Protein 1XHJ (pdb70)

InterPro domains:
  IPR001075 NIF system FeS cluster assembly, NifU, C-terminal [PF01106] (12-77)
  IPR034904 Fe-S cluster assembly domain superfamily [G3DSA:3.30.300.130] (1-80)
  IPR034904 Fe-S cluster assembly domain superfamily [SSF117916] (3-79)

Sequence (88 aa):
MPTENPTMFDQVAEVIERLRPFLLRDGGDCTLVDVEDGIVKLQLHGACGTCPSSTITLKAGIERALHEEVPGVIEVEQVFLEHHHHHHMPTENPTMFDQVAEVIERLRPFLLRDGGDCTLVDVEDGIVKLQLHGACGTCPSSTITLKAGIERALHEEVPGVIEVEQVFLEHHHHHHMPTENPTMFDQVAEVIERLRPFLLRDGGDCTLVDVEDGIVKLQLHGACGTCPSSTITLKAGIERALHEEVPGVIEVEQVFLEHHHHHHMPTENPTMFDQVAEVIERLRPFLLRDGGDCTLVDVEDGIVKLQLHGACGTCPSSTITLKAGIERALHEEVPGVIEVEQVFLEHHHHHHMPTENPTMFDQVAEVIERLRPFLLRDGGDCTLVDVEDGIVKLQLHGACGTCPSSTITLKAGIERALHEEVPGVIEVEQVFLEHHHHHHMPTENPTMFDQVAEVIERLRPFLLRDGGDCTLVDVEDGIVKLQLHGACGTCPSSTITLKAGIERALHEEVPGVIEVEQVFLEHHHHHHMPTENPTMFDQVAEVIERLRPFLLRDGGDCTLVDVEDGIVKLQLHGACGTCPSSTITLKAGIERALHEEVPGVIEVEQVFLEHHHHHHMPTENPTMFDQVAEVIERLRPFLLRDGGDCTLVDVEDGIVKLQLHGACGTCPSSTITLKAGIERALHEEVPGVIEVEQVFLEHHHHHHMPTENPTMFDQVAEVIERLRPFLLRDGGDCTLVDVEDGIVKLQLHGACGTCPSSTITLKAGIERALHEEVPGVIEVEQVFLEHHHHHHMPTENPTMFDQVAEVIERLRPFLLRDGGDCTLVDVEDGIVKLQLHGACGTCPSSTITLKAGIERALHEEVPGVIEVEQVFLEHHHHHH

Radius of gyration: 14.0 Å; Cα contacts (8 Å, |Δi|>4): 118; chains: 1; bounding box: 22×49×28 Å

Nearest PDB structures (foldseek):
  1xhj-assembly1_A  TM=8.097E-01  e=2.152E-14  Staphylococcus epidermidis ATCC 12228
  2jnv-assembly1_A  TM=6.566E-01  e=1.290E-04  Oryza sativa
  2z51-assembly1_A-2  TM=7.200E-01  e=9.003E-04  unclassified
  4pui-assembly2_B  TM=4.425E-01  e=4.578E-01  Arabidopsis thaliana
  6nf8-assembly1_C  TM=4.474E-01  e=3.908E+00  Bos taurus

CATH classification: 3.30.300.130

Foldseek 3Di:
DDDPPCDPCNVCCVVLVVCQVVCCVPARHKDWPDDDQQATAMEGEGPPQDDDPVVVVVVVVVVCCCCVPPNSHDDYHYDYDDRDCDDD

Organism: Staphylococcus epidermidis (strain ATCC 12228 / FDA PCI 1200) (NCBI:txid176280)

Secondary structure (DSSP, 8-state):
-----S-HHHHHHHHHHHHHHHHHHHS-EEEEEE--SSEEEEEEESS--SS-HHHHHHHHHHHHHHHHHSTT--EEEEEE-----S--

Structure (mmCIF, N/CA/C/O backbone):
data_1XHJ
#
_entry.id   1XHJ
#
loop_
_atom_site.group_PDB
_atom_site.id
_atom_site.type_symbol
_atom_site.label_atom_id
_atom_site.label_alt_id
_atom_site.label_comp_id
_atom_site.label_asym_id
_atom_site.label_entity_id
_atom_site.label_seq_id
_atom_site.pdbx_PDB_ins_code
_atom_site.Cartn_x
_atom_site.Cartn_y
_atom_site.Cartn_z
_atom_site.occupancy
_atom_site.B_iso_or_equiv
_atom_site.auth_seq_id
_atom_site.auth_comp_id
_atom_site.auth_asym_id
_atom_site.auth_atom_id
_atom_site.pdbx_PDB_model_num
ATOM 1 N N . MET A 1 1 ? 4.227 -24.860 -10.388 1.00 0.00 1 MET A N 1
ATOM 2 C CA . MET A 1 1 ? 3.198 -25.131 -9.345 1.00 0.00 1 MET A CA 1
ATOM 3 C C . MET A 1 1 ? 3.896 -25.561 -8.056 1.00 0.00 1 MET A C 1
ATOM 4 O O . MET A 1 1 ? 3.991 -26.753 -7.755 1.00 0.00 1 MET A O 1
ATOM 20 N N . PRO A 1 2 ? 4.388 -24.616 -7.296 1.00 0.00 2 PRO A N 1
ATOM 21 C CA . PRO A 1 2 ? 5.096 -24.896 -6.018 1.00 0.00 2 PRO A CA 1
ATOM 22 C C . PRO A 1 2 ? 4.124 -25.286 -4.904 1.00 0.00 2 PRO A C 1
ATOM 23 O O . PRO A 1 2 ? 3.939 -26.471 -4.620 1.00 0.00 2 PRO A O 1
ATOM 34 N N . THR A 1 3 ? 3.502 -24.282 -4.285 1.00 0.00 3 THR A N 1
ATOM 35 C CA . THR A 1 3 ? 2.545 -24.514 -3.201 1.00 0.00 3 THR A CA 1
ATOM 36 C C . THR A 1 3 ? 1.871 -23.207 -2.808 1.00 0.00 3 THR A C 1
ATOM 37 O O . THR A 1 3 ? 2.407 -22.123 -3.048 1.00 0.00 3 THR A O 1
ATOM 48 N N . GLU A 1 4 ? 0.706 -23.318 -2.178 1.00 0.00 4 GLU A N 1
ATOM 49 C CA . GLU A 1 4 ? -0.023 -22.140 -1.725 1.00 0.00 4 GLU A CA 1
ATOM 50 C C . GLU A 1 4 ? 0.559 -21.664 -0.402 1.00 0.00 4 GLU A C 1
ATOM 51 O O . GLU A 1 4 ? -0.167 -21.201 0.480 1.00 0.00 4 GLU A O 1
ATOM 63 N N . ASN A 1 5 ? 1.886 -21.764 -0.286 1.00 0.00 5 ASN A N 1
ATOM 64 C CA . ASN A 1 5 ? 2.582 -21.318 0.913 1.00 0.00 5 ASN A CA 1
ATOM 65 C C . ASN A 1 5 ? 2.185 -19.875 1.188 1.00 0.00 5 ASN A C 1
ATOM 66 O O . ASN A 1 5 ? 1.470 -19.281 0.383 1.00 0.00 5 ASN A O 1
ATOM 77 N N . PRO A 1 6 ? 2.620 -19.287 2.275 1.00 0.00 6 PRO A N 1
ATOM 78 C CA . PRO A 1 6 ? 2.275 -17.877 2.595 1.00 0.00 6 PRO A CA 1
ATOM 79 C C . PRO A 1 6 ? 2.308 -17.018 1.330 1.00 0.00 6 PRO A C 1
ATOM 80 O O . PRO A 1 6 ? 3.354 -16.496 0.940 1.00 0.00 6 PRO A O 1
ATOM 91 N N . THR A 1 7 ? 1.150 -16.920 0.674 1.00 0.00 7 THR A N 1
ATOM 92 C CA . THR A 1 7 ? 1.034 -16.176 -0.576 1.00 0.00 7 THR A CA 1
ATOM 93 C C . THR A 1 7 ? 1.248 -14.682 -0.344 1.00 0.00 7 THR A C 1
ATOM 94 O O . THR A 1 7 ? 1.567 -14.255 0.767 1.00 0.00 7 THR A O 1
ATOM 105 N N . MET A 1 8 ? 1.068 -13.893 -1.402 1.00 0.00 8 MET A N 1
ATOM 106 C CA . MET A 1 8 ? 1.239 -12.446 -1.309 1.00 0.00 8 MET A CA 1
ATOM 107 C C . MET A 1 8 ? 0.452 -11.887 -0.129 1.00 0.00 8 MET A C 1
ATOM 108 O O . MET A 1 8 ? 1.005 -11.193 0.723 1.00 0.00 8 MET A O 1
ATOM 122 N N . PHE A 1 9 ? -0.844 -12.199 -0.093 1.00 0.00 9 PHE A N 1
ATOM 123 C CA . PHE A 1 9 ? -1.719 -11.730 0.980 1.00 0.00 9 PHE A CA 1
ATOM 124 C C . PHE A 1 9 ? -1.007 -11.787 2.330 1.00 0.00 9 PHE A C 1
ATOM 125 O O . PHE A 1 9 ? -0.969 -10.800 3.062 1.00 0.00 9 PHE A O 1
ATOM 142 N N . ASP A 1 10 ? -0.442 -12.948 2.648 1.00 0.00 10 ASP A N 1
ATOM 143 C CA . ASP A 1 10 ? 0.271 -13.124 3.909 1.00 0.00 10 ASP A CA 1
ATOM 144 C C . ASP A 1 10 ? 1.390 -12.092 4.046 1.00 0.00 10 ASP A C 1
ATOM 145 O O . ASP A 1 10 ? 1.492 -11.407 5.062 1.00 0.00 10 ASP A O 1
ATOM 154 N N . GLN A 1 11 ? 2.226 -11.995 3.015 1.00 0.00 11 GLN A N 1
ATOM 155 C CA . GLN A 1 11 ? 3.344 -11.051 3.018 1.00 0.00 11 GLN A CA 1
ATOM 156 C C . GLN A 1 11 ? 2.863 -9.612 3.129 1.00 0.00 11 GLN A C 1
ATOM 157 O O . GLN A 1 11 ? 3.227 -8.910 4.071 1.00 0.00 11 GLN A O 1
ATOM 171 N N . VAL A 1 12 ? 2.061 -9.166 2.166 1.00 0.00 12 VAL A N 1
ATOM 172 C CA . VAL A 1 12 ? 1.570 -7.796 2.193 1.00 0.00 12 VAL A CA 1
ATOM 173 C C . VAL A 1 12 ? 0.887 -7.523 3.520 1.00 0.00 12 VAL A C 1
ATOM 174 O O . VAL A 1 12 ? 1.245 -6.583 4.226 1.00 0.00 12 VAL A O 1
ATOM 187 N N . ALA A 1 13 ? -0.080 -8.359 3.868 1.00 0.00 13 ALA A N 1
ATOM 188 C CA . ALA A 1 13 ? -0.778 -8.193 5.126 1.00 0.00 13 ALA A CA 1
ATOM 189 C C . ALA A 1 13 ? 0.231 -8.100 6.267 1.00 0.00 13 ALA A C 1
ATOM 190 O O . ALA A 1 13 ? 0.108 -7.261 7.160 1.00 0.00 13 ALA A O 1
ATOM 197 N N . GLU A 1 14 ? 1.231 -8.983 6.219 1.00 0.00 14 GLU A N 1
ATOM 198 C CA . GLU A 1 14 ? 2.273 -9.023 7.241 1.00 0.00 14 GLU A CA 1
ATOM 199 C C . GLU A 1 14 ? 3.058 -7.714 7.290 1.00 0.00 14 GLU A C 1
ATOM 200 O O . GLU A 1 14 ? 3.075 -7.033 8.315 1.00 0.00 14 GLU A O 1
ATOM 212 N N . VAL A 1 15 ? 3.725 -7.375 6.188 1.00 0.00 15 VAL A N 1
ATOM 213 C CA . VAL A 1 15 ? 4.525 -6.148 6.145 1.00 0.00 15 VAL A CA 1
ATOM 214 C C . VAL A 1 15 ? 3.659 -4.910 6.387 1.00 0.00 15 VAL A C 1
ATOM 215 O O . VAL A 1 15 ? 4.075 -3.983 7.080 1.00 0.00 15 VAL A O 1
ATOM 228 N N . ILE A 1 16 ? 2.459 -4.899 5.811 1.00 0.00 16 ILE A N 1
ATOM 229 C CA . ILE A 1 16 ? 1.552 -3.763 5.975 1.00 0.00 16 ILE A CA 1
ATOM 230 C C . ILE A 1 16 ? 1.316 -3.465 7.455 1.00 0.00 16 ILE A C 1
ATOM 231 O O . ILE A 1 16 ? 1.685 -2.397 7.942 1.00 0.00 16 ILE A O 1
ATOM 247 N N . GLU A 1 17 ? 0.694 -4.409 8.163 1.00 0.00 17 GLU A N 1
ATOM 248 C CA . GLU A 1 17 ? 0.410 -4.225 9.586 1.00 0.00 17 GLU A CA 1
ATOM 249 C C . GLU A 1 17 ? 1.675 -3.838 10.353 1.00 0.00 17 GLU A C 1
ATOM 250 O O . GLU A 1 17 ? 1.610 -3.124 11.353 1.00 0.00 17 GLU A O 1
ATOM 262 N N . ARG A 1 18 ? 2.821 -4.314 9.876 1.00 0.00 18 ARG A N 1
ATOM 263 C CA . ARG A 1 18 ? 4.095 -4.010 10.520 1.00 0.00 18 ARG A CA 1
ATOM 264 C C . ARG A 1 18 ? 4.438 -2.530 10.361 1.00 0.00 18 ARG A C 1
ATOM 265 O O . ARG A 1 18 ? 4.751 -1.848 11.336 1.00 0.00 18 ARG A O 1
ATOM 286 N N . LEU A 1 19 ? 4.385 -2.049 9.122 1.00 0.00 19 LEU A N 1
ATOM 287 C CA . LEU A 1 19 ? 4.700 -0.652 8.829 1.00 0.00 19 LEU A CA 1
ATOM 288 C C . LEU A 1 19 ? 3.555 0.280 9.234 1.00 0.00 19 LEU A C 1
ATOM 289 O O . LEU A 1 19 ? 3.771 1.473 9.439 1.00 0.00 19 LEU A O 1
ATOM 305 N N . ARG A 1 20 ? 2.341 -0.267 9.330 1.00 0.00 20 ARG A N 1
ATOM 306 C CA . ARG A 1 20 ? 1.163 0.530 9.697 1.00 0.00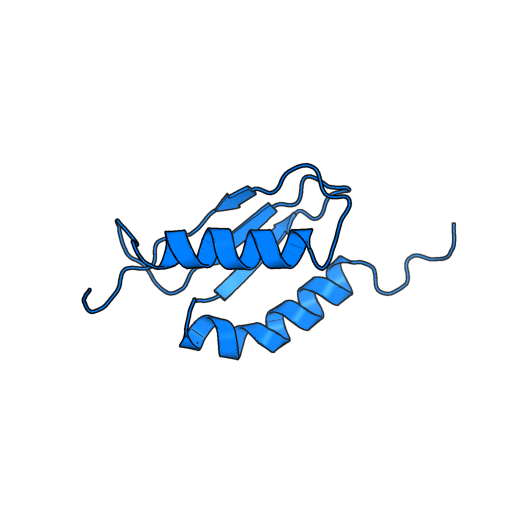 20 ARG A CA 1
ATOM 307 C C . ARG A 1 20 ? 1.504 1.598 10.743 1.00 0.00 20 ARG A C 1
ATOM 308 O O . ARG A 1 20 ? 1.339 2.791 10.487 1.00 0.00 20 ARG A O 1
ATOM 329 N N . PRO A 1 21 ? 1.971 1.198 11.906 1.00 0.00 21 PRO A N 1
ATOM 330 C CA . PRO A 1 21 ? 2.338 2.146 13.000 1.00 0.00 21 PRO A CA 1
ATOM 331 C C . PRO A 1 21 ? 3.169 3.327 12.494 1.00 0.00 21 PRO A C 1
ATOM 332 O O . PRO A 1 21 ? 2.984 4.462 12.935 1.00 0.00 21 PRO A O 1
ATOM 343 N N . PHE A 1 22 ? 4.084 3.049 11.567 1.00 0.00 22 PHE A N 1
ATOM 344 C CA . PHE A 1 22 ? 4.941 4.091 11.007 1.00 0.00 22 PHE A CA 1
ATOM 345 C C . PHE A 1 22 ? 4.157 4.953 10.026 1.00 0.00 22 PHE A C 1
ATOM 346 O O . PHE A 1 22 ? 4.267 6.181 10.036 1.00 0.00 22 PHE A O 1
ATOM 363 N N . LEU A 1 23 ? 3.365 4.299 9.182 1.00 0.00 23 LEU A N 1
ATOM 364 C CA . LEU A 1 23 ? 2.559 5.009 8.198 1.00 0.00 23 LEU A CA 1
ATOM 365 C C . LEU A 1 23 ? 1.603 5.974 8.894 1.00 0.00 23 LEU A C 1
ATOM 366 O O . LEU A 1 23 ? 1.508 7.141 8.525 1.00 0.00 23 LEU A O 1
ATOM 382 N N . LEU A 1 24 ? 0.897 5.472 9.904 1.00 0.00 24 LEU A N 1
ATOM 383 C CA . LEU A 1 24 ? -0.057 6.288 10.651 1.00 0.00 24 LEU A CA 1
ATOM 384 C C . LEU A 1 24 ? 0.602 7.566 11.162 1.00 0.00 24 LEU A C 1
ATOM 385 O O . LEU A 1 24 ? 0.022 8.649 11.086 1.00 0.00 24 LEU A O 1
ATOM 401 N N . ARG A 1 25 ? 1.812 7.425 11.690 1.00 0.00 25 ARG A N 1
ATOM 402 C CA . ARG A 1 25 ? 2.546 8.565 12.226 1.00 0.00 25 ARG A CA 1
ATOM 403 C C . ARG A 1 25 ? 2.758 9.657 11.175 1.00 0.00 25 ARG A C 1
ATOM 404 O O . ARG A 1 25 ? 2.538 10.837 11.452 1.00 0.00 25 ARG A O 1
ATOM 425 N N . ASP A 1 26 ? 3.217 9.270 9.984 1.00 0.00 26 ASP A N 1
ATOM 426 C CA . ASP A 1 26 ? 3.487 10.252 8.930 1.00 0.00 26 ASP A CA 1
ATOM 427 C C . ASP A 1 26 ? 2.384 10.307 7.869 1.00 0.00 26 ASP A C 1
ATOM 428 O O . ASP A 1 26 ? 1.818 11.371 7.615 1.00 0.00 26 ASP A O 1
ATOM 437 N N . GLY A 1 27 ? 2.104 9.172 7.230 1.00 0.00 27 GLY A N 1
ATOM 438 C CA . GLY A 1 27 ? 1.092 9.129 6.173 1.00 0.00 27 GLY A CA 1
ATOM 439 C C . GLY A 1 27 ? -0.299 8.798 6.710 1.00 0.00 27 GLY A C 1
ATOM 440 O O . GLY A 1 27 ? -1.152 9.676 6.826 1.00 0.00 27 GLY A O 1
ATOM 444 N N . GLY A 1 28 ? -0.524 7.525 7.023 1.00 0.00 28 GLY A N 1
ATOM 445 C CA . GLY A 1 28 ? -1.821 7.087 7.533 1.00 0.00 28 GLY A CA 1
ATOM 446 C C . GLY A 1 28 ? -1.859 5.570 7.684 1.00 0.00 28 GLY A C 1
ATOM 447 O O . GLY A 1 28 ? -0.903 4.963 8.161 1.00 0.00 28 GLY A O 1
ATOM 451 N N . ASP A 1 29 ? -2.966 4.958 7.272 1.00 0.00 29 ASP A N 1
ATOM 452 C CA . ASP A 1 29 ? -3.104 3.508 7.368 1.00 0.00 29 ASP A CA 1
ATOM 453 C C . ASP A 1 29 ? -3.580 2.929 6.042 1.00 0.00 29 ASP A C 1
ATOM 454 O O . ASP A 1 29 ? -4.544 3.416 5.451 1.00 0.00 29 ASP A O 1
ATOM 463 N N . CYS A 1 30 ? -2.894 1.887 5.584 1.00 0.00 30 CYS A N 1
ATOM 464 C CA . CYS A 1 30 ? -3.245 1.237 4.327 1.00 0.00 30 CYS A CA 1
ATOM 465 C C . CYS A 1 30 ? -4.144 0.034 4.583 1.00 0.00 30 CYS A C 1
ATOM 466 O O . CYS A 1 30 ? -4.136 -0.539 5.674 1.00 0.00 30 CYS A O 1
ATOM 474 N N . THR A 1 31 ? -4.918 -0.343 3.570 1.00 0.00 31 THR A N 1
ATOM 475 C CA . THR A 1 31 ? -5.823 -1.480 3.690 1.00 0.00 31 THR A CA 1
ATOM 476 C C . THR A 1 31 ? -6.011 -2.155 2.334 1.00 0.00 31 THR A C 1
ATOM 477 O O . THR A 1 31 ? -6.577 -1.568 1.411 1.00 0.00 31 THR A O 1
ATOM 488 N N . LEU A 1 32 ? -5.535 -3.392 2.226 1.00 0.00 32 LEU A N 1
ATOM 489 C CA . LEU A 1 32 ? -5.656 -4.144 0.981 1.00 0.00 32 LEU A CA 1
ATOM 490 C C . LEU A 1 32 ? -7.113 -4.519 0.730 1.00 0.00 32 LEU A C 1
ATOM 491 O O . LEU A 1 32 ? -7.771 -5.102 1.594 1.00 0.00 32 LEU A O 1
ATOM 507 N N . VAL A 1 33 ? -7.612 -4.174 -0.454 1.00 0.00 33 VAL A N 1
ATOM 508 C CA . VAL A 1 33 ? -8.996 -4.471 -0.810 1.00 0.00 33 VAL A CA 1
ATOM 509 C C . VAL A 1 33 ? -9.078 -5.714 -1.694 1.00 0.00 33 VAL A C 1
ATOM 510 O O . VAL A 1 33 ? -9.994 -6.525 -1.547 1.00 0.00 33 VAL A O 1
ATOM 523 N N . ASP A 1 34 ? -8.126 -5.860 -2.617 1.00 0.00 34 ASP A N 1
ATOM 524 C CA . ASP A 1 34 ? -8.124 -7.012 -3.515 1.00 0.00 34 ASP A CA 1
ATOM 525 C C . ASP A 1 34 ? -6.728 -7.265 -4.078 1.00 0.00 34 ASP A C 1
ATOM 526 O O . ASP A 1 34 ? -6.054 -6.339 -4.532 1.00 0.00 34 ASP A O 1
ATOM 535 N N . VAL A 1 35 ? -6.308 -8.530 -4.054 1.00 0.00 35 VAL A N 1
ATOM 536 C CA . VAL A 1 35 ? -4.997 -8.908 -4.574 1.00 0.00 35 VAL A CA 1
ATOM 537 C C . VAL A 1 35 ? -5.151 -9.586 -5.936 1.00 0.00 35 VAL A C 1
ATOM 538 O O . VAL A 1 35 ? -5.788 -10.634 -6.051 1.00 0.00 35 VAL A O 1
ATOM 551 N N . GLU A 1 36 ? -4.573 -8.974 -6.969 1.00 0.00 36 GLU A N 1
ATOM 552 C CA . GLU A 1 36 ? -4.661 -9.525 -8.321 1.00 0.00 36 GLU A CA 1
ATOM 553 C C . GLU A 1 36 ? -3.272 -9.822 -8.875 1.00 0.00 36 GLU A C 1
ATOM 554 O O . GLU A 1 36 ? -2.262 -9.604 -8.204 1.00 0.00 36 GLU A O 1
ATOM 566 N N . ASP A 1 37 ? -3.235 -10.313 -10.111 1.00 0.00 37 ASP A N 1
ATOM 567 C CA . ASP A 1 37 ? -1.971 -10.632 -10.767 1.00 0.00 37 ASP A CA 1
ATOM 568 C C . ASP A 1 37 ? -1.210 -9.352 -11.103 1.00 0.00 37 ASP A C 1
ATOM 569 O O . ASP A 1 37 ? -0.021 -9.390 -11.426 1.00 0.00 37 ASP A O 1
ATOM 578 N N . GLY A 1 38 ? -1.908 -8.221 -11.026 1.00 0.00 38 GLY A N 1
ATOM 579 C CA . GLY A 1 38 ? -1.302 -6.929 -11.323 1.00 0.00 38 GLY A CA 1
ATOM 580 C C . GLY A 1 38 ? -2.266 -5.790 -11.004 1.00 0.00 38 GLY A C 1
ATOM 581 O O . GLY A 1 38 ? -1.843 -4.706 -10.608 1.00 0.00 38 GLY A O 1
ATOM 585 N N . ILE A 1 39 ? -3.562 -6.048 -11.183 1.00 0.00 39 ILE A N 1
ATOM 586 C CA . ILE A 1 39 ? -4.588 -5.041 -10.916 1.00 0.00 39 ILE A CA 1
ATOM 587 C C . ILE A 1 39 ? -4.967 -5.039 -9.436 1.00 0.00 39 ILE A C 1
ATOM 588 O O . ILE A 1 39 ? -6.124 -5.268 -9.076 1.00 0.00 39 ILE A O 1
ATOM 604 N N . VAL A 1 40 ? -3.984 -4.777 -8.584 1.00 0.00 40 VAL A N 1
ATOM 605 C CA . VAL A 1 40 ? -4.217 -4.742 -7.142 1.00 0.00 40 VAL A CA 1
ATOM 606 C C . VAL A 1 40 ? -5.069 -3.525 -6.775 1.00 0.00 40 VAL A C 1
ATOM 607 O O . VAL A 1 40 ? -5.212 -2.595 -7.570 1.00 0.00 40 VAL A O 1
ATOM 620 N N . LYS A 1 41 ? -5.635 -3.545 -5.568 1.00 0.00 41 LYS A N 1
ATOM 621 C CA . LYS A 1 41 ? -6.478 -2.445 -5.103 1.00 0.00 41 LYS A CA 1
ATOM 622 C C . LYS A 1 41 ? -6.412 -2.331 -3.584 1.00 0.00 41 LYS A C 1
ATOM 623 O O . LYS A 1 41 ? -6.745 -3.275 -2.866 1.00 0.00 41 LYS A O 1
ATOM 642 N N . LEU A 1 42 ? -5.983 -1.165 -3.104 1.00 0.00 42 LEU A N 1
ATOM 643 C CA . LEU A 1 42 ? -5.878 -0.921 -1.668 1.00 0.00 42 LEU A CA 1
ATOM 644 C C . LEU A 1 42 ? -6.570 0.390 -1.304 1.00 0.00 42 LEU A C 1
ATOM 645 O O . LEU A 1 42 ? -7.126 1.068 -2.172 1.00 0.00 42 LEU A O 1
ATOM 661 N N . GLN A 1 43 ? -6.543 0.739 -0.019 1.00 0.00 43 GLN A N 1
ATOM 662 C CA . GLN A 1 43 ? -7.185 1.966 0.441 1.00 0.00 43 GLN A CA 1
ATOM 663 C C . GLN A 1 43 ? -6.383 2.618 1.566 1.00 0.00 43 GLN A C 1
ATOM 664 O O . GLN A 1 43 ? -6.211 2.040 2.641 1.00 0.00 43 GLN A O 1
ATOM 678 N N . LEU A 1 44 ? -5.909 3.834 1.304 1.00 0.00 44 LEU A N 1
ATOM 679 C CA . LEU A 1 44 ? -5.138 4.585 2.288 1.00 0.00 44 LEU A CA 1
ATOM 680 C C . LEU A 1 44 ? -6.066 5.476 3.113 1.00 0.00 44 LEU A C 1
ATOM 681 O O . LEU A 1 44 ? -7.077 5.962 2.607 1.00 0.00 44 LEU A O 1
ATOM 697 N N . HIS A 1 45 ? -5.714 5.696 4.378 1.00 0.00 45 HIS A N 1
ATOM 698 C CA . HIS A 1 45 ? -6.524 6.546 5.248 1.00 0.00 45 HIS A CA 1
ATOM 699 C C . HIS A 1 45 ? -5.735 6.954 6.492 1.00 0.00 45 HIS A C 1
ATOM 700 O O . HIS A 1 45 ? -5.295 6.105 7.268 1.00 0.00 45 HIS A O 1
ATOM 714 N N . GLY A 1 46 ? -5.558 8.262 6.668 1.00 0.00 46 GLY A N 1
ATOM 715 C CA . GLY A 1 46 ? -4.818 8.781 7.815 1.00 0.00 46 GLY A CA 1
ATOM 716 C C . GLY A 1 46 ? -5.766 9.380 8.845 1.00 0.00 46 GLY A C 1
ATOM 717 O O . GLY A 1 46 ? -5.450 9.437 10.034 1.00 0.00 46 GLY A O 1
ATOM 721 N N . ALA A 1 47 ? -6.931 9.819 8.379 1.00 0.00 47 ALA A N 1
ATOM 722 C CA . ALA A 1 47 ? -7.931 10.410 9.262 1.00 0.00 47 ALA A CA 1
ATOM 723 C C . ALA A 1 47 ? -9.221 10.680 8.488 1.00 0.00 47 ALA A C 1
ATOM 724 O O . ALA A 1 47 ? -9.986 9.757 8.207 1.00 0.00 47 ALA A O 1
ATOM 731 N N . CYS A 1 48 ? -9.451 11.945 8.142 1.00 0.00 48 CYS A N 1
ATOM 732 C CA . CYS A 1 48 ? -10.649 12.325 7.396 1.00 0.00 48 CYS A CA 1
ATOM 733 C C . CYS A 1 48 ? -10.614 13.809 7.043 1.00 0.00 48 CYS A C 1
ATOM 734 O O . CYS A 1 48 ? -10.949 14.662 7.867 1.00 0.00 48 CYS A O 1
ATOM 742 N N . GLY A 1 49 ? -10.212 14.108 5.810 1.00 0.00 49 GLY A N 1
ATOM 743 C CA . GLY A 1 49 ? -10.141 15.490 5.346 1.00 0.00 49 GLY A CA 1
ATOM 744 C C . GLY A 1 49 ? -11.067 15.709 4.155 1.00 0.00 49 GLY A C 1
ATOM 745 O O . GLY A 1 49 ? -12.115 15.069 4.046 1.00 0.00 49 GLY A O 1
ATOM 749 N N . THR A 1 50 ? -10.671 16.614 3.262 1.00 0.00 50 THR A N 1
ATOM 750 C CA . THR A 1 50 ? -11.469 16.913 2.075 1.00 0.00 50 THR A CA 1
ATOM 751 C C . THR A 1 50 ? -10.564 17.109 0.860 1.00 0.00 50 THR A C 1
ATOM 752 O O . THR A 1 50 ? -10.844 16.594 -0.223 1.00 0.00 50 THR A O 1
ATOM 763 N N . CYS A 1 51 ? -9.479 17.856 1.054 1.00 0.00 51 CYS A N 1
ATOM 764 C CA . CYS A 1 51 ? -8.531 18.118 -0.025 1.00 0.00 51 CYS A CA 1
ATOM 765 C C . CYS A 1 51 ? -7.099 17.963 0.486 1.00 0.00 51 CYS A C 1
ATOM 766 O O . CYS A 1 51 ? -6.427 18.950 0.792 1.00 0.00 51 CYS A O 1
ATOM 774 N N . PRO A 1 52 ? -6.631 16.744 0.592 1.00 0.00 52 PRO A N 1
ATOM 775 C CA . PRO A 1 52 ? -5.259 16.444 1.085 1.00 0.00 52 PRO A CA 1
ATOM 776 C C . PRO A 1 52 ? -4.186 16.761 0.047 1.00 0.00 52 PRO A C 1
ATOM 777 O O . PRO A 1 52 ? -4.160 16.172 -1.034 1.00 0.00 52 PRO A O 1
ATOM 788 N N . SER A 1 53 ? -3.297 17.689 0.393 1.00 0.00 53 SER A N 1
ATOM 789 C CA . SER A 1 53 ? -2.213 18.078 -0.504 1.00 0.00 53 SER A CA 1
ATOM 790 C C . SER A 1 53 ? -0.976 17.222 -0.240 1.00 0.00 53 SER A C 1
ATOM 791 O O . SER A 1 53 ? -0.126 17.056 -1.116 1.00 0.00 53 SER A O 1
ATOM 799 N N . SER A 1 54 ? -0.883 16.684 0.976 1.00 0.00 54 SER A N 1
ATOM 800 C CA . SER A 1 54 ? 0.255 15.850 1.354 1.00 0.00 54 SER A CA 1
ATOM 801 C C . SER A 1 54 ? 0.041 14.404 0.91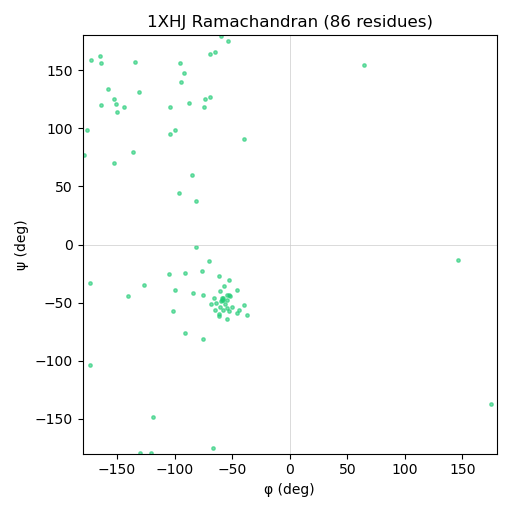2 1.00 0.00 54 SER A C 1
ATOM 802 O O . SER A 1 54 ? 0.964 13.756 0.417 1.00 0.00 54 SER A O 1
ATOM 810 N N . THR A 1 55 ? -1.181 13.903 1.096 1.00 0.00 55 THR A N 1
ATOM 811 C CA . THR A 1 55 ? -1.499 12.530 0.714 1.00 0.00 55 THR A CA 1
ATOM 812 C C . THR A 1 55 ? -1.200 12.305 -0.765 1.00 0.00 55 THR A C 1
ATOM 813 O O . THR A 1 55 ? -0.755 11.228 -1.157 1.00 0.00 55 THR A O 1
ATOM 824 N N . ILE A 1 56 ? -1.435 13.333 -1.579 1.00 0.00 56 ILE A N 1
ATOM 825 C CA . ILE A 1 56 ? -1.173 13.237 -3.012 1.00 0.00 56 ILE A CA 1
ATOM 826 C C . ILE A 1 56 ? 0.300 12.918 -3.257 1.00 0.00 56 ILE A C 1
ATOM 827 O O . ILE A 1 56 ? 0.631 12.024 -4.039 1.00 0.00 56 ILE A O 1
ATOM 843 N N . THR A 1 57 ? 1.179 13.653 -2.578 1.00 0.00 57 THR A N 1
ATOM 844 C CA . THR A 1 57 ? 2.615 13.439 -2.724 1.00 0.00 57 THR A CA 1
ATOM 845 C C . THR A 1 57 ? 2.993 12.048 -2.227 1.00 0.00 57 THR A C 1
ATOM 846 O O . THR A 1 57 ? 3.670 11.291 -2.924 1.00 0.00 57 THR A O 1
ATOM 857 N N . LEU A 1 58 ? 2.543 11.720 -1.017 1.00 0.00 58 LEU A N 1
ATOM 858 C CA . LEU A 1 58 ? 2.828 10.417 -0.427 1.00 0.00 58 LEU A CA 1
ATOM 859 C C . LEU A 1 58 ? 2.296 9.301 -1.320 1.00 0.00 58 LEU A C 1
ATOM 860 O O . LEU A 1 58 ? 2.989 8.318 -1.576 1.00 0.00 58 LEU A O 1
ATOM 876 N N . LYS A 1 59 ? 1.060 9.469 -1.789 1.00 0.00 59 LYS A N 1
ATOM 877 C CA . LYS A 1 59 ? 0.424 8.482 -2.659 1.00 0.00 59 LYS A CA 1
ATOM 878 C C . LYS A 1 59 ? 1.383 8.041 -3.759 1.00 0.00 59 LYS A C 1
ATOM 879 O O . LYS A 1 59 ? 1.704 6.858 -3.881 1.00 0.00 59 LYS A O 1
ATOM 898 N N . ALA A 1 60 ? 1.841 9.004 -4.554 1.00 0.00 60 ALA A N 1
ATOM 899 C CA . ALA A 1 60 ? 2.772 8.712 -5.638 1.00 0.00 60 ALA A CA 1
ATOM 900 C C . ALA A 1 60 ? 4.069 8.127 -5.084 1.00 0.00 60 ALA A C 1
ATOM 901 O O . ALA A 1 60 ? 4.765 7.375 -5.767 1.00 0.00 60 ALA A O 1
ATOM 908 N N . GLY A 1 61 ? 4.383 8.482 -3.839 1.00 0.00 61 GLY A N 1
ATOM 909 C CA . GLY A 1 61 ? 5.595 7.996 -3.190 1.00 0.00 61 GLY A CA 1
ATOM 910 C C . GLY A 1 61 ? 5.542 6.486 -2.977 1.00 0.00 61 GLY A C 1
ATOM 911 O O . GLY A 1 61 ? 6.423 5.757 -3.435 1.00 0.00 61 GLY A O 1
ATOM 915 N N . ILE A 1 62 ? 4.505 6.023 -2.280 1.00 0.00 62 ILE A N 1
ATOM 916 C CA . ILE A 1 62 ? 4.353 4.592 -2.014 1.00 0.00 62 ILE A CA 1
ATOM 917 C C . ILE A 1 62 ? 4.239 3.824 -3.328 1.00 0.00 62 ILE A C 1
ATOM 918 O O . ILE A 1 62 ? 4.991 2.881 -3.570 1.00 0.00 62 ILE A O 1
ATOM 934 N N . GLU A 1 63 ? 3.298 4.242 -4.172 1.00 0.00 63 GLU A N 1
ATOM 935 C CA . GLU A 1 63 ? 3.093 3.598 -5.469 1.00 0.00 63 GLU A CA 1
ATOM 936 C C . GLU A 1 63 ? 4.429 3.329 -6.155 1.00 0.00 63 GLU A C 1
ATOM 937 O O . GLU A 1 63 ? 4.739 2.191 -6.510 1.00 0.00 63 GLU A O 1
ATOM 949 N N . ARG A 1 64 ? 5.215 4.388 -6.335 1.00 0.00 64 ARG A N 1
ATOM 950 C CA . ARG A 1 64 ? 6.520 4.268 -6.977 1.00 0.00 64 ARG A CA 1
ATOM 951 C C . ARG A 1 64 ? 7.376 3.224 -6.265 1.00 0.00 64 ARG A C 1
ATOM 952 O O . ARG A 1 64 ? 7.969 2.356 -6.905 1.00 0.00 64 ARG A O 1
ATOM 973 N N . ALA A 1 65 ? 7.430 3.313 -4.937 1.00 0.00 65 ALA A N 1
ATOM 974 C CA . ALA A 1 65 ? 8.212 2.368 -4.144 1.00 0.00 65 ALA A CA 1
ATOM 975 C C . ALA A 1 65 ? 7.750 0.937 -4.407 1.00 0.00 65 ALA A C 1
ATOM 976 O O . ALA A 1 65 ? 8.567 0.041 -4.614 1.00 0.00 65 ALA A O 1
ATOM 983 N N . LEU A 1 66 ? 6.434 0.736 -4.401 1.00 0.00 66 LEU A N 1
ATOM 984 C CA . LEU A 1 66 ? 5.868 -0.587 -4.644 1.00 0.00 66 LEU A CA 1
ATOM 985 C C . LEU A 1 66 ? 6.324 -1.119 -5.999 1.00 0.00 66 LEU A C 1
ATOM 986 O O . LEU A 1 66 ? 6.902 -2.201 -6.088 1.00 0.00 66 LEU A O 1
ATOM 1002 N N . HIS A 1 67 ? 6.059 -0.348 -7.050 1.00 0.00 67 HIS A N 1
ATOM 1003 C CA . HIS A 1 67 ? 6.444 -0.741 -8.404 1.00 0.00 67 HIS A CA 1
ATOM 1004 C C . HIS A 1 67 ? 7.939 -1.050 -8.476 1.00 0.00 67 HIS A C 1
ATOM 1005 O O . HIS A 1 67 ? 8.350 -2.032 -9.095 1.00 0.00 67 HIS A O 1
ATOM 1019 N N . GLU A 1 68 ? 8.746 -0.203 -7.841 1.00 0.00 68 GLU A N 1
ATOM 1020 C CA . GLU A 1 68 ? 10.194 -0.389 -7.840 1.00 0.00 68 GLU A CA 1
ATOM 1021 C C . GLU A 1 68 ? 10.578 -1.657 -7.082 1.00 0.00 68 GLU A C 1
ATOM 1022 O O . GLU A 1 68 ? 11.405 -2.443 -7.547 1.00 0.00 68 GLU A O 1
ATOM 1034 N N . GLU A 1 69 ? 9.978 -1.841 -5.909 1.00 0.00 69 GLU A N 1
ATOM 1035 C CA . GLU A 1 69 ? 10.265 -3.009 -5.081 1.00 0.00 69 GLU A CA 1
ATOM 1036 C C . GLU A 1 69 ? 9.468 -4.225 -5.549 1.00 0.00 69 GLU A C 1
ATOM 1037 O O . GLU A 1 69 ? 9.613 -5.319 -5.003 1.00 0.00 69 GLU A O 1
ATOM 1049 N N . VAL A 1 70 ? 8.635 -4.026 -6.569 1.00 0.00 70 VAL A N 1
ATOM 1050 C CA . VAL A 1 70 ? 7.817 -5.105 -7.119 1.00 0.00 70 VAL A CA 1
ATOM 1051 C C . VAL A 1 70 ? 7.523 -4.822 -8.591 1.00 0.00 70 VAL A C 1
ATOM 1052 O O . VAL A 1 70 ? 6.390 -4.513 -8.963 1.00 0.00 70 VAL A O 1
ATOM 1065 N N . PRO A 1 71 ? 8.525 -4.918 -9.427 1.00 0.00 71 PRO A N 1
ATOM 1066 C CA . PRO A 1 71 ? 8.386 -4.667 -10.888 1.00 0.00 71 PRO A CA 1
ATOM 1067 C C . PRO A 1 71 ? 7.662 -5.809 -11.598 1.00 0.00 71 PRO A C 1
ATOM 1068 O O . PRO A 1 71 ? 8.060 -6.971 -11.494 1.00 0.00 71 PRO A O 1
ATOM 1079 N N . GLY A 1 72 ? 6.595 -5.464 -12.313 1.00 0.00 72 GLY A N 1
ATOM 1080 C CA . GLY A 1 72 ? 5.805 -6.454 -13.037 1.00 0.00 72 GLY A CA 1
ATOM 1081 C C . GLY A 1 72 ? 4.330 -6.064 -13.039 1.00 0.00 72 GLY A C 1
ATOM 1082 O O . GLY A 1 72 ? 3.530 -6.623 -13.790 1.00 0.00 72 GLY A O 1
ATOM 1086 N N . VAL A 1 73 ? 3.984 -5.101 -12.187 1.00 0.00 73 VAL A N 1
ATOM 1087 C CA . VAL A 1 73 ? 2.609 -4.627 -12.080 1.00 0.00 73 VAL A CA 1
ATOM 1088 C C . VAL A 1 73 ? 2.161 -3.951 -13.366 1.00 0.00 73 VAL A C 1
ATOM 1089 O O . VAL A 1 73 ? 2.975 -3.628 -14.232 1.00 0.00 73 VAL A O 1
ATOM 1102 N N . ILE A 1 74 ? 0.853 -3.751 -13.480 1.00 0.00 74 ILE A N 1
ATOM 1103 C CA . ILE A 1 74 ? 0.279 -3.123 -14.660 1.00 0.00 74 ILE A CA 1
ATOM 1104 C C . ILE A 1 74 ? -0.588 -1.931 -14.265 1.00 0.00 74 ILE A C 1
ATOM 1105 O O . ILE A 1 74 ? -0.648 -0.932 -14.983 1.00 0.00 74 ILE A O 1
ATOM 1121 N N . GLU A 1 75 ? -1.257 -2.044 -13.120 1.00 0.00 75 GLU A N 1
ATOM 1122 C CA . GLU A 1 75 ? -2.120 -0.970 -12.634 1.00 0.00 75 GLU A CA 1
ATOM 1123 C C . GLU A 1 75 ? -2.431 -1.176 -11.154 1.00 0.00 75 GLU A C 1
ATOM 1124 O O . GLU A 1 75 ? -2.357 -2.293 -10.648 1.00 0.00 75 GLU A O 1
ATOM 1136 N N . VAL A 1 76 ? -2.773 -0.093 -10.462 1.00 0.00 76 VAL A N 1
ATOM 1137 C CA . VAL A 1 76 ? -3.083 -0.180 -9.038 1.00 0.00 76 VAL A CA 1
ATOM 1138 C C . VAL A 1 76 ? -4.053 0.926 -8.628 1.00 0.00 76 VAL A C 1
ATOM 1139 O O . VAL A 1 76 ? -3.795 2.109 -8.853 1.00 0.00 76 VAL A O 1
ATOM 1152 N N . GLU A 1 77 ? -5.172 0.527 -8.028 1.00 0.00 77 GLU A N 1
ATOM 1153 C CA . GLU A 1 77 ? -6.181 1.486 -7.590 1.00 0.00 77 GLU A CA 1
ATOM 1154 C C . GLU A 1 77 ? -6.051 1.757 -6.097 1.00 0.00 77 GLU A C 1
ATOM 1155 O O . GLU A 1 77 ? -6.539 0.986 -5.268 1.00 0.00 77 GLU A O 1
ATOM 1167 N N . GLN A 1 78 ? -5.399 2.867 -5.763 1.00 0.00 78 GLN A N 1
ATOM 1168 C CA . GLN A 1 78 ? -5.218 3.247 -4.370 1.00 0.00 78 GLN A CA 1
ATOM 1169 C C . GLN A 1 78 ? -6.175 4.376 -4.015 1.00 0.00 78 GLN A C 1
ATOM 1170 O O . GLN A 1 78 ? -5.881 5.550 -4.244 1.00 0.00 78 GLN A O 1
ATOM 1184 N N . VAL A 1 79 ? -7.323 4.010 -3.461 1.00 0.00 79 VAL A N 1
ATOM 1185 C CA . VAL A 1 79 ? -8.325 5.000 -3.081 1.00 0.00 79 VAL A CA 1
ATOM 1186 C C . VAL A 1 79 ? -8.061 5.506 -1.666 1.00 0.00 79 VAL A C 1
ATOM 1187 O O . VAL A 1 79 ? -8.032 4.730 -0.713 1.00 0.00 79 VAL A O 1
ATOM 1200 N N . PHE A 1 80 ? -7.866 6.815 -1.537 1.00 0.00 80 PHE A N 1
ATOM 1201 C CA . PHE A 1 80 ? -7.605 7.414 -0.231 1.00 0.00 80 PHE A CA 1
ATOM 1202 C C . PHE A 1 80 ? -8.903 7.928 0.383 1.00 0.00 80 PHE A C 1
ATOM 1203 O O . PHE A 1 80 ? -9.751 8.488 -0.314 1.00 0.00 80 PHE A O 1
ATOM 1220 N N . LEU A 1 81 ? -9.055 7.730 1.690 1.00 0.00 81 LEU A N 1
ATOM 1221 C CA . LEU A 1 81 ? -10.259 8.176 2.382 1.00 0.00 81 LEU A CA 1
ATOM 1222 C C . LEU A 1 81 ? -10.036 9.542 3.027 1.00 0.00 81 LEU A C 1
ATOM 1223 O O . LEU A 1 81 ? -10.425 9.771 4.174 1.00 0.00 81 LEU A O 1
ATOM 1239 N N . GLU A 1 82 ? -9.418 10.449 2.273 1.00 0.00 82 GLU A N 1
ATOM 1240 C CA . GLU A 1 82 ? -9.151 11.801 2.763 1.00 0.00 82 GLU A CA 1
ATOM 1241 C C . GLU A 1 82 ? -8.189 11.782 3.950 1.00 0.00 82 GLU A C 1
ATOM 1242 O O . GLU A 1 82 ? -8.091 10.791 4.674 1.00 0.00 82 GLU A O 1
ATOM 1254 N N . HIS A 1 83 ? -7.487 12.897 4.135 1.00 0.00 83 HIS A N 1
ATOM 1255 C CA . HIS A 1 83 ? -6.529 13.036 5.228 1.00 0.00 83 HIS A CA 1
ATOM 1256 C C . HIS A 1 83 ? -5.909 14.431 5.191 1.00 0.00 83 HIS A C 1
ATOM 1257 O O . HIS A 1 83 ? -4.773 14.608 4.746 1.00 0.00 83 HIS A O 1
ATOM 1271 N N . HIS A 1 84 ? -6.670 15.421 5.654 1.00 0.00 84 HIS A N 1
ATOM 1272 C CA . HIS A 1 84 ? -6.191 16.802 5.665 1.00 0.00 84 HIS A CA 1
ATOM 1273 C C . HIS A 1 84 ? -4.920 16.932 6.505 1.00 0.00 84 HIS A C 1
ATOM 1274 O O . HIS A 1 84 ? -4.437 15.952 7.074 1.00 0.00 84 HIS A O 1
ATOM 1288 N N . HIS A 1 85 ? -4.382 18.148 6.574 1.00 0.00 85 HIS A N 1
ATOM 1289 C CA . HIS A 1 85 ? -3.164 18.397 7.342 1.00 0.00 85 HIS A CA 1
ATOM 1290 C C . HIS A 1 85 ? -3.311 19.655 8.195 1.00 0.00 85 HIS A C 1
ATOM 1291 O O . HIS A 1 85 ? -4.122 20.532 7.892 1.00 0.00 85 HIS A O 1
ATOM 1305 N N . HIS A 1 86 ? -2.518 19.733 9.265 1.00 0.00 86 HIS A N 1
ATOM 1306 C CA . HIS A 1 86 ? -2.558 20.883 10.165 1.00 0.00 86 HIS A CA 1
ATOM 1307 C C . HIS A 1 86 ? -2.392 22.184 9.381 1.00 0.00 86 HIS A C 1
ATOM 1308 O O . HIS A 1 86 ? -3.245 23.070 9.444 1.00 0.00 86 HIS A O 1
ATOM 1322 N N . HIS A 1 87 ? -1.290 22.288 8.644 1.00 0.00 87 HIS A N 1
ATOM 1323 C CA . HIS A 1 87 ? -1.019 23.482 7.849 1.00 0.00 87 HIS A CA 1
ATOM 1324 C C . HIS A 1 87 ? 0.080 23.202 6.828 1.00 0.00 87 HIS A C 1
ATOM 1325 O O . HIS A 1 87 ? 0.822 22.228 6.954 1.00 0.00 87 HIS A O 1
ATOM 1339 N N . HIS A 1 88 ? 0.176 24.065 5.819 1.00 0.00 88 HIS A N 1
ATOM 1340 C CA . HIS A 1 88 ? 1.186 23.909 4.778 1.00 0.00 88 HIS A CA 1
ATOM 1341 C C . HIS A 1 88 ? 1.005 22.571 4.052 1.00 0.00 88 HIS A C 1
ATOM 1342 O O . HIS A 1 88 ? -0.006 22.419 3.386 1.00 0.00 88 HIS A O 1
ATOM 1357 N N . MET A 1 1 ? 3.048 -27.085 -6.457 1.00 0.00 1 MET A N 2
ATOM 1358 C CA . MET A 1 1 ? 2.956 -28.390 -5.744 1.00 0.00 1 MET A CA 2
ATOM 1359 C C . MET A 1 1 ? 2.655 -28.156 -4.262 1.00 0.00 1 MET A C 2
ATOM 1360 O O . MET A 1 1 ? 1.833 -28.861 -3.677 1.00 0.00 1 MET A O 2
ATOM 1376 N N . PRO A 1 2 ? 3.296 -27.188 -3.643 1.00 0.00 2 PRO A N 2
ATOM 1377 C CA . PRO A 1 2 ? 3.076 -26.877 -2.203 1.00 0.00 2 PRO A CA 2
ATOM 1378 C C . PRO A 1 2 ? 1.735 -26.188 -1.959 1.00 0.00 2 PRO A C 2
ATOM 1379 O O . PRO A 1 2 ? 0.937 -26.014 -2.881 1.00 0.00 2 PRO A O 2
ATOM 1390 N N . THR A 1 3 ? 1.495 -25.804 -0.706 1.00 0.00 3 THR A N 2
ATOM 1391 C CA . THR A 1 3 ? 0.246 -25.141 -0.335 1.00 0.00 3 THR A CA 2
ATOM 1392 C C . THR A 1 3 ? 0.043 -23.861 -1.146 1.00 0.00 3 THR A C 2
ATOM 1393 O O . THR A 1 3 ? 0.945 -23.409 -1.853 1.00 0.00 3 THR A O 2
ATOM 1404 N N . GLU A 1 4 ? -1.153 -23.288 -1.039 1.00 0.00 4 GLU A N 2
ATOM 1405 C CA . GLU A 1 4 ? -1.484 -22.063 -1.763 1.00 0.00 4 GLU A CA 2
ATOM 1406 C C . GLU A 1 4 ? -2.232 -21.093 -0.852 1.00 0.00 4 GLU A C 2
ATOM 1407 O O . GLU A 1 4 ? -3.048 -20.292 -1.313 1.00 0.00 4 GLU A O 2
ATOM 1419 N N . ASN A 1 5 ? -1.945 -21.176 0.445 1.00 0.00 5 ASN A N 2
ATOM 1420 C CA . ASN A 1 5 ? -2.592 -20.308 1.426 1.00 0.00 5 ASN A CA 2
ATOM 1421 C C . ASN A 1 5 ? -1.651 -19.186 1.865 1.00 0.00 5 ASN A C 2
ATOM 1422 O O . ASN A 1 5 ? -2.036 -18.016 1.864 1.00 0.00 5 ASN A O 2
ATOM 1433 N N . PRO A 1 6 ? -0.431 -19.511 2.231 1.00 0.00 6 PRO A N 2
ATOM 1434 C CA . PRO A 1 6 ? 0.575 -18.503 2.667 1.00 0.00 6 PRO A CA 2
ATOM 1435 C C . PRO A 1 6 ? 1.166 -17.750 1.472 1.00 0.00 6 PRO A C 2
ATOM 1436 O O . PRO A 1 6 ? 2.369 -17.486 1.419 1.00 0.00 6 PRO A O 2
ATOM 1447 N N . THR A 1 7 ? 0.302 -17.409 0.515 1.00 0.00 7 THR A N 2
ATOM 1448 C CA . THR A 1 7 ? 0.732 -16.691 -0.682 1.00 0.00 7 THR A CA 2
ATOM 1449 C C . THR A 1 7 ? 1.084 -15.242 -0.340 1.00 0.00 7 THR A C 2
ATOM 1450 O O . THR A 1 7 ? 1.329 -14.913 0.821 1.00 0.00 7 THR A O 2
ATOM 1461 N N . MET A 1 8 ? 1.113 -14.381 -1.359 1.00 0.00 8 MET A N 2
ATOM 1462 C CA . MET A 1 8 ? 1.439 -12.968 -1.158 1.00 0.00 8 MET A CA 2
ATOM 1463 C C . MET A 1 8 ? 0.606 -12.376 -0.026 1.00 0.00 8 MET A C 2
ATOM 1464 O O . MET A 1 8 ? 1.130 -11.666 0.832 1.00 0.00 8 MET A O 2
ATOM 1478 N N . PHE A 1 9 ? -0.692 -12.678 -0.034 1.00 0.00 9 PHE A N 2
ATOM 1479 C CA . PHE A 1 9 ? -1.605 -12.183 0.997 1.00 0.00 9 PHE A CA 2
ATOM 1480 C C . PHE A 1 9 ? -0.952 -12.264 2.375 1.00 0.00 9 PHE A C 2
ATOM 1481 O O . PHE A 1 9 ? -1.163 -11.406 3.231 1.00 0.00 9 PHE A O 2
ATOM 1498 N N . ASP A 1 10 ? -0.152 -13.307 2.568 1.00 0.00 10 ASP A N 2
ATOM 1499 C CA . ASP A 1 10 ? 0.548 -13.516 3.830 1.00 0.00 10 ASP A CA 2
ATOM 1500 C C . ASP A 1 10 ? 1.540 -12.384 4.107 1.00 0.00 10 ASP A C 2
ATOM 1501 O O . ASP A 1 10 ? 1.430 -11.680 5.108 1.00 0.00 10 ASP A O 2
ATOM 1510 N N . GLN A 1 11 ? 2.523 -12.242 3.219 1.00 0.00 11 GLN A N 2
ATOM 1511 C CA . GLN A 1 11 ? 3.565 -11.223 3.368 1.00 0.00 11 GLN A CA 2
ATOM 1512 C C . GLN A 1 11 ? 3.001 -9.815 3.432 1.00 0.00 11 GLN A C 2
ATOM 1513 O O . GLN A 1 11 ? 3.298 -9.068 4.361 1.00 0.00 11 GLN A O 2
ATOM 1527 N N . VAL A 1 12 ? 2.212 -9.446 2.438 1.00 0.00 12 VAL A N 2
ATOM 1528 C CA . VAL A 1 12 ? 1.647 -8.110 2.397 1.00 0.00 12 VAL A CA 2
ATOM 1529 C C . VAL A 1 12 ? 0.948 -7.787 3.698 1.00 0.00 12 VAL A C 2
ATOM 1530 O O . VAL A 1 12 ? 1.316 -6.840 4.390 1.00 0.00 12 VAL A O 2
ATOM 1543 N N . ALA A 1 13 ? -0.058 -8.576 4.031 1.00 0.00 13 ALA A N 2
ATOM 1544 C CA . ALA A 1 13 ? -0.790 -8.357 5.252 1.00 0.00 13 ALA A CA 2
ATOM 1545 C C . ALA A 1 13 ? 0.172 -8.245 6.431 1.00 0.00 13 ALA A C 2
ATOM 1546 O O . ALA A 1 13 ? 0.007 -7.395 7.307 1.00 0.00 13 ALA A O 2
ATOM 1553 N N . GLU A 1 14 ? 1.183 -9.114 6.436 1.00 0.00 14 GLU A N 2
ATOM 1554 C CA . GLU A 1 14 ? 2.178 -9.114 7.505 1.00 0.00 14 GLU A CA 2
ATOM 1555 C C . GLU A 1 14 ? 2.988 -7.819 7.492 1.00 0.00 14 GLU A C 2
ATOM 1556 O O . GLU A 1 14 ? 3.065 -7.113 8.498 1.00 0.00 14 GLU A O 2
ATOM 1568 N N . VAL A 1 15 ? 3.596 -7.522 6.344 1.00 0.00 15 VAL A N 2
ATOM 1569 C CA . VAL A 1 15 ? 4.409 -6.315 6.196 1.00 0.00 15 VAL A CA 2
ATOM 1570 C C . VAL A 1 15 ? 3.579 -5.058 6.462 1.00 0.00 15 VAL A C 2
ATOM 1571 O O . VAL A 1 15 ? 3.971 -4.206 7.259 1.00 0.00 15 VAL A O 2
ATOM 1584 N N . ILE A 1 16 ? 2.436 -4.948 5.787 1.00 0.00 16 ILE A N 2
ATOM 1585 C CA . ILE A 1 16 ? 1.559 -3.788 5.953 1.00 0.00 16 ILE A CA 2
ATOM 1586 C C . ILE A 1 16 ? 1.242 -3.558 7.427 1.00 0.00 16 ILE A C 2
ATOM 1587 O O . ILE A 1 16 ? 1.370 -2.443 7.925 1.00 0.00 16 ILE A O 2
ATOM 1603 N N . GLU A 1 17 ? 0.830 -4.619 8.116 1.00 0.00 17 GLU A N 2
ATOM 1604 C CA . GLU A 1 17 ? 0.503 -4.513 9.535 1.00 0.00 17 GLU A CA 2
ATOM 1605 C C . GLU A 1 17 ? 1.639 -3.826 10.287 1.00 0.00 17 GLU A C 2
ATOM 1606 O O . GLU A 1 17 ? 1.410 -2.916 11.086 1.00 0.00 17 GLU A O 2
ATOM 1618 N N . ARG A 1 18 ? 2.864 -4.270 10.027 1.00 0.00 18 ARG A N 2
ATOM 1619 C CA . ARG A 1 18 ? 4.038 -3.698 10.681 1.00 0.00 18 ARG A CA 2
ATOM 1620 C C . ARG A 1 18 ? 4.310 -2.271 10.192 1.00 0.00 18 ARG A C 2
ATOM 1621 O O . ARG A 1 18 ? 4.647 -1.392 10.984 1.00 0.00 18 ARG A O 2
ATOM 1642 N N . LEU A 1 19 ? 4.181 -2.054 8.883 1.00 0.00 19 LEU A N 2
ATOM 1643 C CA . LEU A 1 19 ? 4.433 -0.734 8.297 1.00 0.00 19 LEU A CA 2
ATOM 1644 C C . LEU A 1 19 ? 3.295 0.249 8.588 1.00 0.00 19 LEU A C 2
ATOM 1645 O O . LEU A 1 19 ? 3.493 1.462 8.547 1.00 0.00 19 LEU A O 2
ATOM 1661 N N . ARG A 1 20 ? 2.106 -0.282 8.870 1.00 0.00 20 ARG A N 2
ATOM 1662 C CA . ARG A 1 20 ? 0.938 0.554 9.156 1.00 0.00 20 ARG A CA 2
ATOM 1663 C C . ARG A 1 20 ? 1.293 1.722 10.079 1.00 0.00 20 ARG A C 2
ATOM 1664 O O . ARG A 1 20 ? 1.177 2.884 9.688 1.00 0.00 20 ARG A O 2
ATOM 1685 N N . PRO A 1 21 ? 1.714 1.436 11.291 1.00 0.00 21 PRO A N 2
ATOM 1686 C CA . PRO A 1 21 ? 2.087 2.481 12.289 1.00 0.00 21 PRO A CA 2
ATOM 1687 C C . PRO A 1 21 ? 2.953 3.589 11.682 1.00 0.00 21 PRO A C 2
ATOM 1688 O O . PRO A 1 21 ? 2.921 4.731 12.141 1.00 0.00 21 PRO A O 2
ATOM 1699 N N . PHE A 1 22 ? 3.719 3.246 10.645 1.00 0.00 22 PHE A N 2
ATOM 1700 C CA . PHE A 1 22 ? 4.582 4.224 9.982 1.00 0.00 22 PHE A CA 2
ATOM 1701 C C . PHE A 1 22 ? 3.757 5.123 9.064 1.00 0.00 22 PHE A C 2
ATOM 1702 O O . PHE A 1 22 ? 3.843 6.351 9.137 1.00 0.00 22 PHE A O 2
ATOM 1719 N N . LEU A 1 23 ? 2.957 4.499 8.199 1.00 0.00 23 LEU A N 2
ATOM 1720 C CA . LEU A 1 23 ? 2.118 5.247 7.265 1.00 0.00 23 LEU A CA 2
ATOM 1721 C C . LEU A 1 23 ? 1.188 6.195 8.014 1.00 0.00 23 LEU A C 2
ATOM 1722 O O . LEU A 1 23 ? 0.989 7.332 7.602 1.00 0.00 23 LEU A O 2
ATOM 1738 N N . LEU A 1 24 ? 0.616 5.713 9.114 1.00 0.00 24 LEU A N 2
ATOM 1739 C CA . LEU A 1 24 ? -0.299 6.525 9.911 1.00 0.00 24 LEU A CA 2
ATOM 1740 C C . LEU A 1 24 ? 0.363 7.843 10.311 1.00 0.00 24 LEU A C 2
ATOM 1741 O O . LEU A 1 24 ? -0.180 8.923 10.072 1.00 0.00 24 LEU A O 2
ATOM 1757 N N . ARG A 1 25 ? 1.533 7.737 10.930 1.00 0.00 25 ARG A N 2
ATOM 1758 C CA . ARG A 1 25 ? 2.274 8.912 11.384 1.00 0.00 25 ARG A CA 2
ATOM 1759 C C . ARG A 1 25 ? 2.559 9.898 10.245 1.00 0.00 25 ARG A C 2
ATOM 1760 O O . ARG A 1 25 ? 2.594 11.109 10.470 1.00 0.00 25 ARG A O 2
ATOM 1781 N N . ASP A 1 26 ? 2.795 9.386 9.032 1.00 0.00 26 ASP A N 2
ATOM 1782 C CA . ASP A 1 26 ? 3.111 10.266 7.900 1.00 0.00 26 ASP A CA 2
ATOM 1783 C C . ASP A 1 26 ? 1.908 10.493 6.975 1.00 0.00 26 ASP A C 2
ATOM 1784 O O . ASP A 1 26 ? 1.493 11.631 6.761 1.00 0.00 26 ASP A O 2
ATOM 1793 N N . GLY A 1 27 ? 1.369 9.410 6.419 1.00 0.00 27 GLY A N 2
ATOM 1794 C CA . GLY A 1 27 ? 0.231 9.507 5.504 1.00 0.00 27 GLY A CA 2
ATOM 1795 C C . GLY A 1 27 ? -1.083 9.157 6.196 1.00 0.00 27 GLY A C 2
ATOM 1796 O O . GLY A 1 27 ? -1.882 10.039 6.512 1.00 0.00 27 GLY A O 2
ATOM 1800 N N . GLY A 1 28 ? -1.303 7.864 6.421 1.00 0.00 28 GLY A N 2
ATOM 1801 C CA . GLY A 1 28 ? -2.528 7.406 7.070 1.00 0.00 28 GLY A CA 2
ATOM 1802 C C . GLY A 1 28 ? -2.518 5.893 7.253 1.00 0.00 28 GLY A C 2
ATOM 1803 O O . GLY A 1 28 ? -1.464 5.289 7.449 1.00 0.00 28 GLY A O 2
ATOM 1807 N N . ASP A 1 29 ? -3.701 5.289 7.184 1.00 0.00 29 ASP A N 2
ATOM 1808 C CA . ASP A 1 29 ? -3.823 3.844 7.345 1.00 0.00 29 ASP A CA 2
ATOM 1809 C C . ASP A 1 29 ? -4.118 3.184 6.005 1.00 0.00 29 ASP A C 2
ATOM 1810 O O . ASP A 1 29 ? -4.982 3.636 5.255 1.00 0.00 29 ASP A O 2
ATOM 1819 N N . CYS A 1 30 ? -3.397 2.106 5.718 1.00 0.00 30 CYS A N 2
ATOM 1820 C CA . CYS A 1 30 ? -3.581 1.375 4.471 1.00 0.00 30 CYS A CA 2
ATOM 1821 C C . CYS A 1 30 ? -4.484 0.166 4.700 1.00 0.00 30 CYS A C 2
ATOM 1822 O O . CYS A 1 30 ? -4.520 -0.389 5.799 1.00 0.00 30 CYS A O 2
ATOM 1830 N N . THR A 1 31 ? -5.215 -0.234 3.661 1.00 0.00 31 THR A N 2
ATOM 1831 C CA . THR A 1 31 ? -6.116 -1.379 3.772 1.00 0.00 31 THR A CA 2
ATOM 1832 C C . THR A 1 31 ? -6.227 -2.105 2.433 1.00 0.00 31 THR A C 2
ATOM 1833 O O . THR A 1 31 ? -6.783 -1.572 1.469 1.00 0.00 31 THR A O 2
ATOM 1844 N N . LEU A 1 32 ? -5.694 -3.326 2.386 1.00 0.00 32 LEU A N 2
ATOM 1845 C CA . LEU A 1 32 ? -5.734 -4.132 1.168 1.00 0.00 32 LEU A CA 2
ATOM 1846 C C . LEU A 1 32 ? -7.163 -4.581 0.885 1.00 0.00 32 LEU A C 2
ATOM 1847 O O . LEU A 1 32 ? -7.844 -5.105 1.768 1.00 0.00 32 LEU A O 2
ATOM 1863 N N . VAL A 1 33 ? -7.615 -4.365 -0.347 1.00 0.00 33 VAL A N 2
ATOM 1864 C CA . VAL A 1 33 ? -8.970 -4.742 -0.729 1.00 0.00 33 VAL A CA 2
ATOM 1865 C C . VAL A 1 33 ? -8.987 -6.070 -1.485 1.00 0.00 33 VAL A C 2
ATOM 1866 O O . VAL A 1 33 ? -9.890 -6.885 -1.288 1.00 0.00 33 VAL A O 2
ATOM 1879 N N . ASP A 1 34 ? -8.002 -6.283 -2.356 1.00 0.00 34 ASP A N 2
ATOM 1880 C CA . ASP A 1 34 ? -7.951 -7.519 -3.130 1.00 0.00 34 ASP A CA 2
ATOM 1881 C C . ASP A 1 34 ? -6.569 -7.743 -3.735 1.00 0.00 34 ASP A C 2
ATOM 1882 O O . ASP A 1 34 ? -5.905 -6.798 -4.164 1.00 0.00 34 ASP A O 2
ATOM 1891 N N . VAL A 1 35 ? -6.158 -9.008 -3.778 1.00 0.00 35 VAL A N 2
ATOM 1892 C CA . VAL A 1 35 ? -4.868 -9.373 -4.347 1.00 0.00 35 VAL A CA 2
ATOM 1893 C C . VAL A 1 35 ? -5.072 -10.095 -5.677 1.00 0.00 35 VAL A C 2
ATOM 1894 O O . VAL A 1 35 ? -5.432 -11.272 -5.706 1.00 0.00 35 VAL A O 2
ATOM 1907 N N . GLU A 1 36 ? -4.838 -9.380 -6.774 1.00 0.00 36 GLU A N 2
ATOM 1908 C CA . GLU A 1 36 ? -4.994 -9.958 -8.103 1.00 0.00 36 GLU A CA 2
ATOM 1909 C C . GLU A 1 36 ? -3.626 -10.247 -8.709 1.00 0.00 36 GLU A C 2
ATOM 1910 O O . GLU A 1 36 ? -2.597 -9.943 -8.106 1.00 0.00 36 GLU A O 2
ATOM 1922 N N . ASP A 1 37 ? -3.621 -10.838 -9.900 1.00 0.00 37 ASP A N 2
ATOM 1923 C CA . ASP A 1 37 ? -2.370 -11.164 -10.575 1.00 0.00 37 ASP A CA 2
ATOM 1924 C C . ASP A 1 37 ? -1.490 -9.922 -10.731 1.00 0.00 37 ASP A C 2
ATOM 1925 O O . ASP A 1 37 ? -0.326 -10.023 -11.118 1.00 0.00 37 ASP A O 2
ATOM 1934 N N . GLY A 1 38 ? -2.054 -8.754 -10.421 1.00 0.00 38 GLY A N 2
ATOM 1935 C CA . GLY A 1 38 ? -1.309 -7.502 -10.524 1.00 0.00 38 GLY A CA 2
ATOM 1936 C C . GLY A 1 38 ? -2.188 -6.297 -10.190 1.00 0.00 38 GLY A C 2
ATOM 1937 O O . GLY A 1 38 ? -1.685 -5.248 -9.782 1.00 0.00 38 GLY A O 2
ATOM 1941 N N . ILE A 1 39 ? -3.499 -6.451 -10.367 1.00 0.00 39 ILE A N 2
ATOM 1942 C CA . ILE A 1 39 ? -4.436 -5.367 -10.082 1.00 0.00 39 ILE A CA 2
ATOM 1943 C C . ILE A 1 39 ? -4.772 -5.338 -8.595 1.00 0.00 39 ILE A C 2
ATOM 1944 O O . ILE A 1 39 ? -5.924 -5.521 -8.196 1.00 0.00 39 ILE A O 2
ATOM 1960 N N . VAL A 1 40 ? -3.751 -5.110 -7.780 1.00 0.00 40 VAL A N 2
ATOM 1961 C CA . VAL A 1 40 ? -3.934 -5.056 -6.334 1.00 0.00 40 VAL A CA 2
ATOM 1962 C C . VAL A 1 40 ? -4.608 -3.747 -5.925 1.00 0.00 40 VAL A C 2
ATOM 1963 O O . VAL A 1 40 ? -4.054 -2.661 -6.120 1.00 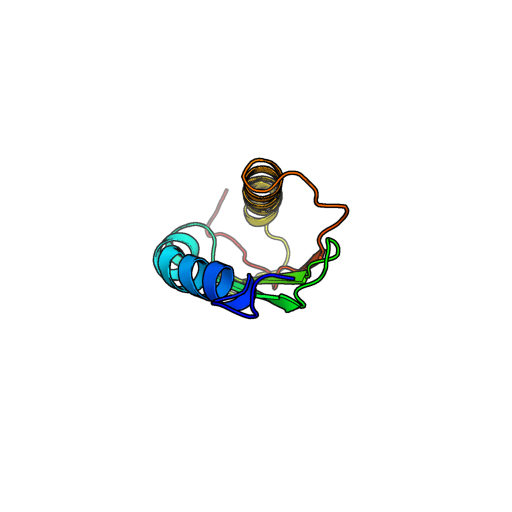0.00 40 VAL A O 2
ATOM 1976 N N . LYS A 1 41 ? -5.797 -3.862 -5.343 1.00 0.00 41 LYS A N 2
ATOM 1977 C CA . LYS A 1 41 ? -6.530 -2.688 -4.888 1.00 0.00 41 LYS A CA 2
ATOM 1978 C C . LYS A 1 41 ? -6.045 -2.295 -3.495 1.00 0.00 41 LYS A C 2
ATOM 1979 O O . LYS A 1 41 ? -5.607 -3.146 -2.720 1.00 0.00 41 LYS A O 2
ATOM 1998 N N . LEU A 1 42 ? -6.111 -1.004 -3.186 1.00 0.00 42 LEU A N 2
ATOM 1999 C CA . LEU A 1 42 ? -5.661 -0.514 -1.886 1.00 0.00 42 LEU A CA 2
ATOM 2000 C C . LEU A 1 42 ? -6.548 0.641 -1.422 1.00 0.00 42 LEU A C 2
ATOM 2001 O O . LEU A 1 42 ? -7.239 1.261 -2.232 1.00 0.00 42 LEU A O 2
ATOM 2017 N N . GLN A 1 43 ? -6.534 0.922 -0.119 1.00 0.00 43 GLN A N 2
ATOM 2018 C CA . GLN A 1 43 ? -7.354 2.003 0.427 1.00 0.00 43 GLN A CA 2
ATOM 2019 C C . GLN A 1 43 ? -6.636 2.713 1.570 1.00 0.00 43 GLN A C 2
ATOM 2020 O O . GLN A 1 43 ? -6.483 2.160 2.661 1.00 0.00 43 GLN A O 2
ATOM 2034 N N . LEU A 1 44 ? -6.209 3.947 1.311 1.00 0.00 44 LEU A N 2
ATOM 2035 C CA . LEU A 1 44 ? -5.522 4.739 2.327 1.00 0.00 44 LEU A CA 2
ATOM 2036 C C . LEU A 1 44 ? -6.519 5.627 3.071 1.00 0.00 44 LEU A C 2
ATOM 2037 O O . LEU A 1 44 ? -7.458 6.150 2.471 1.00 0.00 44 LEU A O 2
ATOM 2053 N N . HIS A 1 45 ? -6.303 5.804 4.374 1.00 0.00 45 HIS A N 2
ATOM 2054 C CA . HIS A 1 45 ? -7.186 6.644 5.177 1.00 0.00 45 HIS A CA 2
ATOM 2055 C C . HIS A 1 45 ? -6.506 7.040 6.489 1.00 0.00 45 HIS A C 2
ATOM 2056 O O . HIS A 1 45 ? -6.249 6.200 7.352 1.00 0.00 45 HIS A O 2
ATOM 2070 N N . GLY A 1 46 ? -6.209 8.330 6.624 1.00 0.00 46 GLY A N 2
ATOM 2071 C CA . GLY A 1 46 ? -5.554 8.839 7.824 1.00 0.00 46 GLY A CA 2
ATOM 2072 C C . GLY A 1 46 ? -6.574 9.452 8.775 1.00 0.00 46 GLY A C 2
ATOM 2073 O O . GLY A 1 46 ? -7.054 8.791 9.697 1.00 0.00 46 GLY A O 2
ATOM 2077 N N . ALA A 1 47 ? -6.906 10.719 8.537 1.00 0.00 47 ALA A N 2
ATOM 2078 C CA . ALA A 1 47 ? -7.874 11.422 9.371 1.00 0.00 47 ALA A CA 2
ATOM 2079 C C . ALA A 1 47 ? -9.298 10.996 9.008 1.00 0.00 47 ALA A C 2
ATOM 2080 O O . ALA A 1 47 ? -9.830 10.037 9.571 1.00 0.00 47 ALA A O 2
ATOM 2087 N N . CYS A 1 48 ? -9.905 11.715 8.063 1.00 0.00 48 CYS A N 2
ATOM 2088 C CA . CYS A 1 48 ? -11.266 11.410 7.625 1.00 0.00 48 CYS A CA 2
ATOM 2089 C C . CYS A 1 48 ? -11.409 11.655 6.124 1.00 0.00 48 CYS A C 2
ATOM 2090 O O . CYS A 1 48 ? -12.514 11.595 5.577 1.00 0.00 48 CYS A O 2
ATOM 2098 N N . GLY A 1 49 ? -10.288 11.939 5.467 1.00 0.00 49 GLY A N 2
ATOM 2099 C CA . GLY A 1 49 ? -10.292 12.206 4.033 1.00 0.00 49 GLY A CA 2
ATOM 2100 C C . GLY A 1 49 ? -10.531 13.687 3.770 1.00 0.00 49 GLY A C 2
ATOM 2101 O O . GLY A 1 49 ? -11.074 14.066 2.732 1.00 0.00 49 GLY A O 2
ATOM 2105 N N . THR A 1 50 ? -10.122 14.516 4.727 1.00 0.00 50 THR A N 2
ATOM 2106 C CA . THR A 1 50 ? -10.291 15.961 4.612 1.00 0.00 50 THR A CA 2
ATOM 2107 C C . THR A 1 50 ? -9.320 16.532 3.572 1.00 0.00 50 THR A C 2
ATOM 2108 O O . THR A 1 50 ? -8.457 17.351 3.890 1.00 0.00 50 THR A O 2
ATOM 2119 N N . CYS A 1 51 ? -9.479 16.081 2.323 1.00 0.00 51 CYS A N 2
ATOM 2120 C CA . CYS A 1 51 ? -8.632 16.528 1.211 1.00 0.00 51 CYS A CA 2
ATOM 2121 C C . CYS A 1 51 ? -7.208 16.838 1.678 1.00 0.00 51 CYS A C 2
ATOM 2122 O O . CYS A 1 51 ? -6.834 18.002 1.831 1.00 0.00 51 CYS A O 2
ATOM 2130 N N . PRO A 1 52 ? -6.415 15.823 1.907 1.00 0.00 52 PRO A N 2
ATOM 2131 C CA . PRO A 1 52 ? -5.009 15.990 2.367 1.00 0.00 52 PRO A CA 2
ATOM 2132 C C . PRO A 1 52 ? -4.084 16.476 1.252 1.00 0.00 52 PRO A C 2
ATOM 2133 O O . PRO A 1 52 ? -4.115 15.959 0.134 1.00 0.00 52 PRO A O 2
ATOM 2144 N N . SER A 1 53 ? -3.258 17.466 1.576 1.00 0.00 53 SER A N 2
ATOM 2145 C CA . SER A 1 53 ? -2.315 18.019 0.611 1.00 0.00 53 SER A CA 2
ATOM 2146 C C . SER A 1 53 ? -0.957 17.323 0.732 1.00 0.00 53 SER A C 2
ATOM 2147 O O . SER A 1 53 ? -0.190 17.272 -0.230 1.00 0.00 53 SER A O 2
ATOM 2155 N N . SER A 1 54 ? -0.670 16.793 1.922 1.00 0.00 54 SER A N 2
ATOM 2156 C CA . SER A 1 54 ? 0.598 16.106 2.168 1.00 0.00 54 SER A CA 2
ATOM 2157 C C . SER A 1 54 ? 0.542 14.643 1.717 1.00 0.00 54 SER A C 2
ATOM 2158 O O . SER A 1 54 ? 1.478 14.148 1.084 1.00 0.00 54 SER A O 2
ATOM 2166 N N . THR A 1 55 ? -0.550 13.956 2.051 1.00 0.00 55 THR A N 2
ATOM 2167 C CA . THR A 1 55 ? -0.704 12.550 1.676 1.00 0.00 55 THR A CA 2
ATOM 2168 C C . THR A 1 55 ? -0.437 12.365 0.186 1.00 0.00 55 THR A C 2
ATOM 2169 O O . THR A 1 55 ? 0.071 11.327 -0.240 1.00 0.00 55 THR A O 2
ATOM 2180 N N . ILE A 1 56 ? -0.773 13.387 -0.595 1.00 0.00 56 ILE A N 2
ATOM 2181 C CA . ILE A 1 56 ? -0.559 13.346 -2.037 1.00 0.00 56 ILE A CA 2
ATOM 2182 C C . ILE A 1 56 ? 0.918 13.101 -2.344 1.00 0.00 56 ILE A C 2
ATOM 2183 O O . ILE A 1 56 ? 1.254 12.308 -3.225 1.00 0.00 56 ILE A O 2
ATOM 2199 N N . THR A 1 57 ? 1.791 13.783 -1.607 1.00 0.00 57 THR A N 2
ATOM 2200 C CA . THR A 1 57 ? 3.231 13.628 -1.800 1.00 0.00 57 THR A CA 2
ATOM 2201 C C . THR A 1 57 ? 3.664 12.209 -1.445 1.00 0.00 57 THR A C 2
ATOM 2202 O O . THR A 1 57 ? 4.306 11.528 -2.247 1.00 0.00 57 THR A O 2
ATOM 2213 N N . LEU A 1 58 ? 3.309 11.769 -0.238 1.00 0.00 58 LEU A N 2
ATOM 2214 C CA . LEU A 1 58 ? 3.670 10.426 0.206 1.00 0.00 58 LEU A CA 2
ATOM 2215 C C . LEU A 1 58 ? 3.132 9.383 -0.770 1.00 0.00 58 LEU A C 2
ATOM 2216 O O . LEU A 1 58 ? 3.855 8.475 -1.178 1.00 0.00 58 LEU A O 2
ATOM 2232 N N . LYS A 1 59 ? 1.863 9.528 -1.145 1.00 0.00 59 LYS A N 2
ATOM 2233 C CA . LYS A 1 59 ? 1.235 8.602 -2.083 1.00 0.00 59 LYS A CA 2
ATOM 2234 C C . LYS A 1 59 ? 2.129 8.407 -3.305 1.00 0.00 59 LYS A C 2
ATOM 2235 O O . LYS A 1 59 ? 2.456 7.280 -3.678 1.00 0.00 59 LYS A O 2
ATOM 2254 N N . ALA A 1 60 ? 2.525 9.521 -3.915 1.00 0.00 60 ALA A N 2
ATOM 2255 C CA . ALA A 1 60 ? 3.388 9.484 -5.091 1.00 0.00 60 ALA A CA 2
ATOM 2256 C C . ALA A 1 60 ? 4.734 8.847 -4.751 1.00 0.00 60 ALA A C 2
ATOM 2257 O O . ALA A 1 60 ? 5.432 8.339 -5.630 1.00 0.00 60 ALA A O 2
ATOM 2264 N N . GLY A 1 61 ? 5.090 8.883 -3.469 1.00 0.00 61 GLY A N 2
ATOM 2265 C CA . GLY A 1 61 ? 6.352 8.313 -3.015 1.00 0.00 61 GLY A CA 2
ATOM 2266 C C . GLY A 1 61 ? 6.305 6.790 -3.038 1.00 0.00 61 GLY A C 2
ATOM 2267 O O . GLY A 1 61 ? 7.095 6.148 -3.731 1.00 0.00 61 GLY A O 2
ATOM 2271 N N . ILE A 1 62 ? 5.371 6.215 -2.282 1.00 0.00 62 ILE A N 2
ATOM 2272 C CA . ILE A 1 62 ? 5.238 4.762 -2.234 1.00 0.00 62 ILE A CA 2
ATOM 2273 C C . ILE A 1 62 ? 4.860 4.221 -3.609 1.00 0.00 62 ILE A C 2
ATOM 2274 O O . ILE A 1 62 ? 5.483 3.284 -4.103 1.00 0.00 62 ILE A O 2
ATOM 2290 N N . GLU A 1 63 ? 3.843 4.824 -4.224 1.00 0.00 63 GLU A N 2
ATOM 2291 C CA . GLU A 1 63 ? 3.401 4.400 -5.552 1.00 0.00 63 GLU A CA 2
ATOM 2292 C C . GLU A 1 63 ? 4.601 4.199 -6.474 1.00 0.00 63 GLU A C 2
ATOM 2293 O O . GLU A 1 63 ? 4.836 3.098 -6.969 1.00 0.00 63 GLU A O 2
ATOM 2305 N N . ARG A 1 64 ? 5.361 5.272 -6.692 1.00 0.00 64 ARG A N 2
ATOM 2306 C CA . ARG A 1 64 ? 6.540 5.203 -7.552 1.00 0.00 64 ARG A CA 2
ATOM 2307 C C . ARG A 1 64 ? 7.467 4.073 -7.105 1.00 0.00 64 ARG A C 2
ATOM 2308 O O . ARG A 1 64 ? 7.947 3.293 -7.928 1.00 0.00 64 ARG A O 2
ATOM 2329 N N . ALA A 1 65 ? 7.710 3.990 -5.798 1.00 0.00 65 ALA A N 2
ATOM 2330 C CA . ALA A 1 65 ? 8.580 2.949 -5.251 1.00 0.00 65 ALA A CA 2
ATOM 2331 C C . ALA A 1 65 ? 8.062 1.563 -5.624 1.00 0.00 65 ALA A C 2
ATOM 2332 O O . ALA A 1 65 ? 8.769 0.774 -6.251 1.00 0.00 65 ALA A O 2
ATOM 2339 N N . LEU A 1 66 ? 6.823 1.279 -5.233 1.00 0.00 66 LEU A N 2
ATOM 2340 C CA . LEU A 1 66 ? 6.207 -0.010 -5.528 1.00 0.00 66 LEU A CA 2
ATOM 2341 C C . LEU A 1 66 ? 6.221 -0.266 -7.032 1.00 0.00 66 LEU A C 2
ATOM 2342 O O . LEU A 1 66 ? 6.639 -1.330 -7.490 1.00 0.00 66 LEU A O 2
ATOM 2358 N N . HIS A 1 67 ? 5.769 0.727 -7.793 1.00 0.00 67 HIS A N 2
ATOM 2359 C CA . HIS A 1 67 ? 5.735 0.619 -9.248 1.00 0.00 67 HIS A CA 2
ATOM 2360 C C . HIS A 1 67 ? 7.094 0.178 -9.779 1.00 0.00 67 HIS A C 2
ATOM 2361 O O . HIS A 1 67 ? 7.178 -0.640 -10.698 1.00 0.00 67 HIS A O 2
ATOM 2375 N N . GLU A 1 68 ? 8.154 0.725 -9.190 1.00 0.00 68 GLU A N 2
ATOM 2376 C CA . GLU A 1 68 ? 9.512 0.389 -9.603 1.00 0.00 68 GLU A CA 2
ATOM 2377 C C . GLU A 1 68 ? 9.788 -1.099 -9.397 1.00 0.00 68 GLU A C 2
ATOM 2378 O O . GLU A 1 68 ? 10.169 -1.801 -10.334 1.00 0.00 68 GLU A O 2
ATOM 2390 N N . GLU A 1 69 ? 9.594 -1.574 -8.167 1.00 0.00 69 GLU A N 2
ATOM 2391 C CA . GLU A 1 69 ? 9.827 -2.974 -7.853 1.00 0.00 69 GLU A CA 2
ATOM 2392 C C . GLU A 1 69 ? 8.585 -3.803 -8.165 1.00 0.00 69 GLU A C 2
ATOM 2393 O O . GLU A 1 69 ? 8.126 -3.842 -9.308 1.00 0.00 69 GLU A O 2
ATOM 2405 N N . VAL A 1 70 ? 8.053 -4.461 -7.137 1.00 0.00 70 VAL A N 2
ATOM 2406 C CA . VAL A 1 70 ? 6.861 -5.300 -7.281 1.00 0.00 70 VAL A CA 2
ATOM 2407 C C . VAL A 1 70 ? 6.872 -6.024 -8.631 1.00 0.00 70 VAL A C 2
ATOM 2408 O O . VAL A 1 70 ? 5.912 -5.933 -9.399 1.00 0.00 70 VAL A O 2
ATOM 2421 N N . PRO A 1 71 ? 7.943 -6.724 -8.935 1.00 0.00 71 PRO A N 2
ATOM 2422 C CA . PRO A 1 71 ? 8.092 -7.467 -10.219 1.00 0.00 71 PRO A CA 2
ATOM 2423 C C . PRO A 1 71 ? 6.811 -8.201 -10.607 1.00 0.00 71 PRO A C 2
ATOM 2424 O O . PRO A 1 71 ? 6.519 -9.280 -10.087 1.00 0.00 71 PRO A O 2
ATOM 2435 N N . GLY A 1 72 ? 6.050 -7.598 -11.516 1.00 0.00 72 GLY A N 2
ATOM 2436 C CA . GLY A 1 72 ? 4.794 -8.185 -11.967 1.00 0.00 72 GLY A CA 2
ATOM 2437 C C . GLY A 1 72 ? 3.667 -7.157 -11.920 1.00 0.00 72 GLY A C 2
ATOM 2438 O O . GLY A 1 72 ? 2.568 -7.407 -12.417 1.00 0.00 72 GLY A O 2
ATOM 2442 N N . VAL A 1 73 ? 3.947 -5.998 -11.319 1.00 0.00 73 VAL A N 2
ATOM 2443 C CA . VAL A 1 73 ? 2.944 -4.939 -11.215 1.00 0.00 73 VAL A CA 2
ATOM 2444 C C . VAL A 1 73 ? 2.579 -4.413 -12.596 1.00 0.00 73 VAL A C 2
ATOM 2445 O O . VAL A 1 73 ? 3.433 -4.291 -13.475 1.00 0.00 73 VAL A O 2
ATOM 2458 N N . ILE A 1 74 ? 1.296 -4.121 -12.775 1.00 0.00 74 ILE A N 2
ATOM 2459 C CA . ILE A 1 74 ? 0.798 -3.622 -14.050 1.00 0.00 74 ILE A CA 2
ATOM 2460 C C . ILE A 1 74 ? 0.003 -2.339 -13.847 1.00 0.00 74 ILE A C 2
ATOM 2461 O O . ILE A 1 74 ? 0.241 -1.336 -14.520 1.00 0.00 74 ILE A O 2
ATOM 2477 N N . GLU A 1 75 ? -0.942 -2.385 -12.913 1.00 0.00 75 GLU A N 2
ATOM 2478 C CA . GLU A 1 75 ? -1.777 -1.227 -12.621 1.00 0.00 75 GLU A CA 2
ATOM 2479 C C . GLU A 1 75 ? -2.497 -1.425 -11.290 1.00 0.00 75 GLU A C 2
ATOM 2480 O O . GLU A 1 75 ? -3.403 -2.253 -11.182 1.00 0.00 75 GLU A O 2
ATOM 2492 N N . VAL A 1 76 ? -2.085 -0.663 -10.278 1.00 0.00 76 VAL A N 2
ATOM 2493 C CA . VAL A 1 76 ? -2.696 -0.767 -8.954 1.00 0.00 76 VAL A CA 2
ATOM 2494 C C . VAL A 1 76 ? -3.934 0.121 -8.862 1.00 0.00 76 VAL A C 2
ATOM 2495 O O . VAL A 1 76 ? -4.282 0.816 -9.818 1.00 0.00 76 VAL A O 2
ATOM 2508 N N . GLU A 1 77 ? -4.588 0.093 -7.702 1.00 0.00 77 GLU A N 2
ATOM 2509 C CA . GLU A 1 77 ? -5.785 0.902 -7.484 1.00 0.00 77 GLU A CA 2
ATOM 2510 C C . GLU A 1 77 ? -5.885 1.309 -6.015 1.00 0.00 77 GLU A C 2
ATOM 2511 O O . GLU A 1 77 ? -6.533 0.635 -5.215 1.00 0.00 77 GLU A O 2
ATOM 2523 N N . GLN A 1 78 ? -5.236 2.421 -5.671 1.00 0.00 78 GLN A N 2
ATOM 2524 C CA . GLN A 1 78 ? -5.254 2.919 -4.298 1.00 0.00 78 GLN A CA 2
ATOM 2525 C C . GLN A 1 78 ? -6.234 4.079 -4.169 1.00 0.00 78 GLN A C 2
ATOM 2526 O O . GLN A 1 78 ? -5.867 5.240 -4.361 1.00 0.00 78 GLN A O 2
ATOM 2540 N N . VAL A 1 79 ? -7.484 3.757 -3.844 1.00 0.00 79 VAL A N 2
ATOM 2541 C CA . VAL A 1 79 ? -8.515 4.778 -3.691 1.00 0.00 79 VAL A CA 2
ATOM 2542 C C . VAL A 1 79 ? -8.556 5.284 -2.249 1.00 0.00 79 VAL A C 2
ATOM 2543 O O . VAL A 1 79 ? -7.835 4.783 -1.380 1.00 0.00 79 VAL A O 2
ATOM 2556 N N . PHE A 1 80 ? -9.405 6.279 -2.006 1.00 0.00 80 PHE A N 2
ATOM 2557 C CA . PHE A 1 80 ? -9.546 6.855 -0.672 1.00 0.00 80 PHE A CA 2
ATOM 2558 C C . PHE A 1 80 ? -10.895 6.482 -0.078 1.00 0.00 80 PHE A C 2
ATOM 2559 O O . PHE A 1 80 ? -11.934 6.978 -0.514 1.00 0.00 80 PHE A O 2
ATOM 2576 N N . LEU A 1 81 ? -10.871 5.601 0.918 1.00 0.00 81 LEU A N 2
ATOM 2577 C CA . LEU A 1 81 ? -12.102 5.168 1.562 1.00 0.00 81 LEU A CA 2
ATOM 2578 C C . LEU A 1 81 ? -12.440 6.081 2.736 1.00 0.00 81 LEU A C 2
ATOM 2579 O O . LEU A 1 81 ? -11.999 5.855 3.865 1.00 0.00 81 LEU A O 2
ATOM 2595 N N . GLU A 1 82 ? -13.231 7.111 2.455 1.00 0.00 82 GLU A N 2
ATOM 2596 C CA . GLU A 1 82 ? -13.641 8.062 3.485 1.00 0.00 82 GLU A CA 2
ATOM 2597 C C . GLU A 1 82 ? -14.646 7.416 4.436 1.00 0.00 82 GLU A C 2
ATOM 2598 O O . GLU A 1 82 ? -15.117 8.048 5.385 1.00 0.00 82 GLU A O 2
ATOM 2610 N N . HIS A 1 83 ? -14.964 6.148 4.178 1.00 0.00 83 HIS A N 2
ATOM 2611 C CA . HIS A 1 83 ? -15.904 5.414 5.015 1.00 0.00 83 HIS A CA 2
ATOM 2612 C C . HIS A 1 83 ? -15.151 4.664 6.112 1.00 0.00 83 HIS A C 2
ATOM 2613 O O . HIS A 1 83 ? -14.680 3.545 5.901 1.00 0.00 83 HIS A O 2
ATOM 2627 N N . HIS A 1 84 ? -15.038 5.297 7.280 1.00 0.00 84 HIS A N 2
ATOM 2628 C CA . HIS A 1 84 ? -14.339 4.694 8.414 1.00 0.00 84 HIS A CA 2
ATOM 2629 C C . HIS A 1 84 ? -14.996 3.369 8.800 1.00 0.00 84 HIS A C 2
ATOM 2630 O O . HIS A 1 84 ? -14.827 2.363 8.109 1.00 0.00 84 HIS A O 2
ATOM 2644 N N . HIS A 1 85 ? -15.751 3.373 9.901 1.00 0.00 85 HIS A N 2
ATOM 2645 C CA . HIS A 1 85 ? -16.434 2.166 10.361 1.00 0.00 85 HIS A CA 2
ATOM 2646 C C . HIS A 1 85 ? -15.435 1.031 10.617 1.00 0.00 85 HIS A C 2
ATOM 2647 O O . HIS A 1 85 ? -14.284 1.091 10.183 1.00 0.00 85 HIS A O 2
ATOM 2661 N N . HIS A 1 86 ? -15.887 -0.002 11.325 1.00 0.00 86 HIS A N 2
ATOM 2662 C CA . HIS A 1 86 ? -15.034 -1.149 11.633 1.00 0.00 86 HIS A CA 2
ATOM 2663 C C . HIS A 1 86 ? -15.760 -2.451 11.305 1.00 0.00 86 HIS A C 2
ATOM 2664 O O . HIS A 1 86 ? -16.990 -2.503 11.312 1.00 0.00 86 HIS A O 2
ATOM 2678 N N . HIS A 1 87 ? -14.990 -3.498 11.018 1.00 0.00 87 HIS A N 2
ATOM 2679 C CA . HIS A 1 87 ? -15.567 -4.798 10.688 1.00 0.00 87 HIS A CA 2
ATOM 2680 C C . HIS A 1 87 ? -15.817 -5.606 11.958 1.00 0.00 87 HIS A C 2
ATOM 2681 O O . HIS A 1 87 ? -16.904 -6.151 12.157 1.00 0.00 87 HIS A O 2
ATOM 2695 N N . HIS A 1 88 ? -14.802 -5.675 12.814 1.00 0.00 88 HIS A N 2
ATOM 2696 C CA . HIS A 1 88 ? -14.913 -6.412 14.069 1.00 0.00 88 HIS A CA 2
ATOM 2697 C C . HIS A 1 88 ? -15.384 -5.475 15.189 1.00 0.00 88 HIS A C 2
ATOM 2698 O O . HIS A 1 88 ? -14.717 -5.397 16.208 1.00 0.00 88 HIS A O 2
ATOM 2713 N N . MET A 1 1 ? 15.139 -18.503 -0.719 1.00 0.00 1 MET A N 3
ATOM 2714 C CA . MET A 1 1 ? 14.347 -19.640 -1.266 1.00 0.00 1 MET A CA 3
ATOM 2715 C C . MET A 1 1 ? 12.967 -19.665 -0.604 1.00 0.00 1 MET A C 3
ATOM 2716 O O . MET A 1 1 ? 12.680 -20.533 0.222 1.00 0.00 1 MET A O 3
ATOM 2732 N N . PRO A 1 2 ? 12.112 -18.736 -0.954 1.00 0.00 2 PRO A N 3
ATOM 2733 C CA . PRO A 1 2 ? 10.735 -18.653 -0.390 1.00 0.00 2 PRO A CA 3
ATOM 2734 C C . PRO A 1 2 ? 9.825 -19.729 -0.975 1.00 0.00 2 PRO A C 3
ATOM 2735 O O . PRO A 1 2 ? 9.813 -19.953 -2.186 1.00 0.00 2 PRO A O 3
ATOM 2746 N N . THR A 1 3 ? 9.071 -20.399 -0.106 1.00 0.00 3 THR A N 3
ATOM 2747 C CA . THR A 1 3 ? 8.169 -21.461 -0.543 1.00 0.00 3 THR A CA 3
ATOM 2748 C C . THR A 1 3 ? 6.895 -20.883 -1.160 1.00 0.00 3 THR A C 3
ATOM 2749 O O . THR A 1 3 ? 6.595 -19.699 -1.002 1.00 0.00 3 THR A O 3
ATOM 2760 N N . GLU A 1 4 ? 6.155 -21.736 -1.869 1.00 0.00 4 GLU A N 3
ATOM 2761 C CA . GLU A 1 4 ? 4.912 -21.326 -2.520 1.00 0.00 4 GLU A CA 3
ATOM 2762 C C . GLU A 1 4 ? 3.711 -21.590 -1.617 1.00 0.00 4 GLU A C 3
ATOM 2763 O O . GLU A 1 4 ? 2.613 -21.871 -2.098 1.00 0.00 4 GLU A O 3
ATOM 2775 N N . ASN A 1 5 ? 3.921 -21.478 -0.310 1.00 0.00 5 ASN A N 3
ATOM 2776 C CA . ASN A 1 5 ? 2.837 -21.689 0.642 1.00 0.00 5 ASN A CA 3
ATOM 2777 C C . ASN A 1 5 ? 2.304 -20.338 1.107 1.00 0.00 5 ASN A C 3
ATOM 2778 O O . ASN A 1 5 ? 1.102 -20.085 1.034 1.00 0.00 5 ASN A O 3
ATOM 2789 N N . PRO A 1 6 ? 3.169 -19.458 1.551 1.00 0.00 6 PRO A N 3
ATOM 2790 C CA . PRO A 1 6 ? 2.773 -18.099 1.995 1.00 0.00 6 PRO A CA 3
ATOM 2791 C C . PRO A 1 6 ? 2.611 -17.178 0.787 1.00 0.00 6 PRO A C 3
ATOM 2792 O O . PRO A 1 6 ? 3.593 -16.662 0.254 1.00 0.00 6 PRO A O 3
ATOM 2803 N N . THR A 1 7 ? 1.372 -16.996 0.341 1.00 0.00 7 THR A N 3
ATOM 2804 C CA . THR A 1 7 ? 1.110 -16.158 -0.826 1.00 0.00 7 THR A CA 3
ATOM 2805 C C . THR A 1 7 ? 1.331 -14.682 -0.500 1.00 0.00 7 THR A C 3
ATOM 2806 O O . THR A 1 7 ? 1.633 -14.325 0.640 1.00 0.00 7 THR A O 3
ATOM 2817 N N . MET A 1 8 ? 1.183 -13.832 -1.517 1.00 0.00 8 MET A N 3
ATOM 2818 C CA . MET A 1 8 ? 1.370 -12.391 -1.352 1.00 0.00 8 MET A CA 3
ATOM 2819 C C . MET A 1 8 ? 0.546 -11.855 -0.187 1.00 0.00 8 MET A C 3
ATOM 2820 O O . MET A 1 8 ? 1.081 -11.193 0.701 1.00 0.00 8 MET A O 3
ATOM 2834 N N . PHE A 1 9 ? -0.756 -12.139 -0.204 1.00 0.00 9 PHE A N 3
ATOM 2835 C CA . PHE A 1 9 ? -1.658 -11.677 0.851 1.00 0.00 9 PHE A CA 3
ATOM 2836 C C . PHE A 1 9 ? -0.957 -11.701 2.207 1.00 0.00 9 PHE A C 3
ATOM 2837 O O . PHE A 1 9 ? -1.000 -10.725 2.953 1.00 0.00 9 PHE A O 3
ATOM 2854 N N . ASP A 1 10 ? -0.302 -12.817 2.508 1.00 0.00 10 ASP A N 3
ATOM 2855 C CA . ASP A 1 10 ? 0.420 -12.959 3.769 1.00 0.00 10 ASP A CA 3
ATOM 2856 C C . ASP A 1 10 ? 1.476 -11.863 3.907 1.00 0.00 10 ASP A C 3
ATOM 2857 O O . ASP A 1 10 ? 1.533 -11.161 4.916 1.00 0.00 10 ASP A O 3
ATOM 2866 N N . GLN A 1 11 ? 2.310 -11.735 2.880 1.00 0.00 11 GLN A N 3
ATOM 2867 C CA . GLN A 1 11 ? 3.380 -10.738 2.868 1.00 0.00 11 GLN A CA 3
ATOM 2868 C C . GLN A 1 11 ? 2.836 -9.326 2.977 1.00 0.00 11 GLN A C 3
ATOM 2869 O O . GLN A 1 11 ? 3.044 -8.655 3.981 1.00 0.00 11 GLN A O 3
ATOM 2883 N N . VAL A 1 12 ? 2.160 -8.875 1.929 1.00 0.00 12 VAL A N 3
ATOM 2884 C CA . VAL A 1 12 ? 1.614 -7.526 1.910 1.00 0.00 12 VAL A CA 3
ATOM 2885 C C . VAL A 1 12 ? 0.902 -7.237 3.216 1.00 0.00 12 VAL A C 3
ATOM 2886 O O . VAL A 1 12 ? 1.193 -6.245 3.882 1.00 0.00 12 VAL A O 3
ATOM 2899 N N . ALA A 1 13 ? -0.013 -8.120 3.590 1.00 0.00 13 ALA A N 3
ATOM 2900 C CA . ALA A 1 13 ? -0.735 -7.947 4.830 1.00 0.00 13 ALA A CA 3
ATOM 2901 C C . ALA A 1 13 ? 0.252 -7.715 5.966 1.00 0.00 13 ALA A C 3
ATOM 2902 O O . ALA A 1 13 ? 0.113 -6.776 6.749 1.00 0.00 13 ALA A O 3
ATOM 2909 N N . GLU A 1 14 ? 1.260 -8.586 6.034 1.00 0.00 14 GLU A N 3
ATOM 2910 C CA . GLU A 1 14 ? 2.293 -8.491 7.067 1.00 0.00 14 GLU A CA 3
ATOM 2911 C C . GLU A 1 14 ? 3.089 -7.198 6.932 1.00 0.00 14 GLU A C 3
ATOM 2912 O O . GLU A 1 14 ? 3.233 -6.440 7.892 1.00 0.00 14 GLU A O 3
ATOM 2924 N N . VAL A 1 15 ? 3.627 -6.974 5.737 1.00 0.00 15 VAL A N 3
ATOM 2925 C CA . VAL A 1 15 ? 4.441 -5.793 5.471 1.00 0.00 15 VAL A CA 3
ATOM 2926 C C . VAL A 1 15 ? 3.671 -4.509 5.778 1.00 0.00 15 VAL A C 3
ATOM 2927 O O . VAL A 1 15 ? 4.142 -3.668 6.542 1.00 0.00 15 VAL A O 3
ATOM 2940 N N . ILE A 1 16 ? 2.492 -4.361 5.179 1.00 0.00 16 ILE A N 3
ATOM 2941 C CA . ILE A 1 16 ? 1.673 -3.169 5.396 1.00 0.00 16 ILE A CA 3
ATOM 2942 C C . ILE A 1 16 ? 1.481 -2.913 6.890 1.00 0.00 16 ILE A C 3
ATOM 2943 O O . ILE A 1 16 ? 1.800 -1.833 7.390 1.00 0.00 16 ILE A O 3
ATOM 2959 N N . GLU A 1 17 ? 0.957 -3.917 7.591 1.00 0.00 17 GLU A N 3
ATOM 2960 C CA . GLU A 1 17 ? 0.717 -3.808 9.029 1.00 0.00 17 GLU A CA 3
ATOM 2961 C C . GLU A 1 17 ? 1.967 -3.312 9.753 1.00 0.00 17 GLU A C 3
ATOM 2962 O O . GLU A 1 17 ? 1.876 -2.606 10.758 1.00 0.00 17 GLU A O 3
ATOM 2974 N N . ARG A 1 18 ? 3.131 -3.696 9.239 1.00 0.00 18 ARG A N 3
ATOM 2975 C CA . ARG A 1 18 ? 4.399 -3.298 9.841 1.00 0.00 18 ARG A CA 3
ATOM 2976 C C . ARG A 1 18 ? 4.618 -1.786 9.728 1.00 0.00 18 ARG A C 3
ATOM 2977 O O . ARG A 1 18 ? 4.828 -1.107 10.734 1.00 0.00 18 ARG A O 3
ATOM 2998 N N . LEU A 1 19 ? 4.585 -1.271 8.499 1.00 0.00 19 LEU A N 3
ATOM 2999 C CA . LEU A 1 19 ? 4.795 0.160 8.261 1.00 0.00 19 LEU A CA 3
ATOM 3000 C C . LEU A 1 19 ? 3.567 0.980 8.653 1.00 0.00 19 LEU A C 3
ATOM 3001 O O . LEU A 1 19 ? 3.678 2.169 8.941 1.00 0.00 19 LEU A O 3
ATOM 3017 N N . ARG A 1 20 ? 2.402 0.336 8.646 1.00 0.00 20 ARG A N 3
ATOM 3018 C CA . ARG A 1 20 ? 1.144 1.002 8.985 1.00 0.00 20 ARG A CA 3
ATOM 3019 C C . ARG A 1 20 ? 1.335 2.048 10.091 1.00 0.00 20 ARG A C 3
ATOM 3020 O O . ARG A 1 20 ? 1.061 3.230 9.880 1.00 0.00 20 ARG A O 3
ATOM 3041 N N . PRO A 1 21 ? 1.796 1.646 11.253 1.00 0.00 21 PRO A N 3
ATOM 3042 C CA . PRO A 1 21 ? 2.028 2.575 12.398 1.00 0.00 21 PRO A CA 3
ATOM 3043 C C . PRO A 1 21 ? 2.727 3.862 11.966 1.00 0.00 21 PRO A C 3
ATOM 3044 O O . PRO A 1 21 ? 2.439 4.940 12.486 1.00 0.00 21 PRO A O 3
ATOM 3055 N N . PHE A 1 22 ? 3.647 3.738 11.011 1.00 0.00 22 PHE A N 3
ATOM 3056 C CA . PHE A 1 22 ? 4.381 4.896 10.515 1.00 0.00 22 PHE A CA 3
ATOM 3057 C C . PHE A 1 22 ? 3.508 5.716 9.570 1.00 0.00 22 PHE A C 3
ATOM 3058 O O . PHE A 1 22 ? 3.461 6.944 9.661 1.00 0.00 22 PHE A O 3
ATOM 3075 N N . LEU A 1 23 ? 2.819 5.027 8.664 1.00 0.00 23 LEU A N 3
ATOM 3076 C CA . LEU A 1 23 ? 1.950 5.698 7.704 1.00 0.00 23 LEU A CA 3
ATOM 3077 C C . LEU A 1 23 ? 0.846 6.466 8.426 1.00 0.00 23 LEU A C 3
ATOM 3078 O O . LEU A 1 23 ? 0.582 7.620 8.114 1.00 0.00 23 LEU A O 3
ATOM 3094 N N . LEU A 1 24 ? 0.200 5.811 9.385 1.00 0.00 24 LEU A N 3
ATOM 3095 C CA . LEU A 1 24 ? -0.882 6.440 10.139 1.00 0.00 24 LEU A CA 3
ATOM 3096 C C . LEU A 1 24 ? -0.420 7.746 10.783 1.00 0.00 24 LEU A C 3
ATOM 3097 O O . LEU A 1 24 ? -1.041 8.795 10.601 1.00 0.00 24 LEU A O 3
ATOM 3113 N N . ARG A 1 25 ? 0.660 7.663 11.548 1.00 0.00 25 ARG A N 3
ATOM 3114 C CA . ARG A 1 25 ? 1.202 8.827 12.247 1.00 0.00 25 ARG A CA 3
ATOM 3115 C C . ARG A 1 25 ? 1.534 9.984 11.295 1.00 0.00 25 ARG A C 3
ATOM 3116 O O . ARG A 1 25 ? 1.325 11.147 11.642 1.00 0.00 25 ARG A O 3
ATOM 3137 N N . ASP A 1 26 ? 2.077 9.670 10.119 1.00 0.00 26 ASP A N 3
ATOM 3138 C CA . ASP A 1 26 ? 2.461 10.714 9.163 1.00 0.00 26 ASP A CA 3
ATOM 3139 C C . ASP A 1 26 ? 1.406 10.916 8.072 1.00 0.00 26 ASP A C 3
ATOM 3140 O O . ASP A 1 26 ? 0.909 12.027 7.887 1.00 0.00 26 ASP A O 3
ATOM 3149 N N . GLY A 1 27 ? 1.081 9.851 7.340 1.00 0.00 27 GLY A N 3
ATOM 3150 C CA . GLY A 1 27 ? 0.102 9.952 6.258 1.00 0.00 27 GLY A CA 3
ATOM 3151 C C . GLY A 1 27 ? -1.288 9.487 6.691 1.00 0.00 27 GLY A C 3
ATOM 3152 O O . GLY A 1 27 ? -2.171 10.307 6.944 1.00 0.00 27 GLY A O 3
ATOM 3156 N N . GLY A 1 28 ? -1.479 8.171 6.767 1.00 0.00 28 GLY A N 3
ATOM 3157 C CA . GLY A 1 28 ? -2.772 7.616 7.163 1.00 0.00 28 GLY A CA 3
ATOM 3158 C C . GLY A 1 28 ? -2.710 6.095 7.264 1.00 0.00 28 GLY A C 3
ATOM 3159 O O . GLY A 1 28 ? -1.633 5.517 7.416 1.00 0.00 28 GLY A O 3
ATOM 3163 N N . ASP A 1 29 ? -3.873 5.451 7.183 1.00 0.00 29 ASP A N 3
ATOM 3164 C CA . ASP A 1 29 ? -3.943 3.995 7.276 1.00 0.00 29 ASP A CA 3
ATOM 3165 C C . ASP A 1 29 ? -4.279 3.383 5.916 1.00 0.00 29 ASP A C 3
ATOM 3166 O O . ASP A 1 29 ? -5.110 3.911 5.177 1.00 0.00 29 ASP A O 3
ATOM 3175 N N . CYS A 1 30 ? -3.628 2.262 5.599 1.00 0.00 30 CYS A N 3
ATOM 3176 C CA . CYS A 1 30 ? -3.862 1.572 4.331 1.00 0.00 30 CYS A CA 3
ATOM 3177 C C . CYS A 1 30 ? -4.626 0.271 4.570 1.00 0.00 30 CYS A C 3
ATOM 3178 O O . CYS A 1 30 ? -4.590 -0.282 5.670 1.00 0.00 30 CYS A O 3
ATOM 3186 N N . THR A 1 31 ? -5.319 -0.211 3.540 1.00 0.00 31 THR A N 3
ATOM 3187 C CA . THR A 1 31 ? -6.087 -1.449 3.660 1.00 0.00 31 THR A CA 3
ATOM 3188 C C . THR A 1 31 ? -6.158 -2.174 2.319 1.00 0.00 31 THR A C 3
ATOM 3189 O O . THR A 1 31 ? -6.685 -1.641 1.342 1.00 0.00 31 THR A O 3
ATOM 3200 N N . LEU A 1 32 ? -5.632 -3.396 2.284 1.00 0.00 32 LEU A N 3
ATOM 3201 C CA . LEU A 1 32 ? -5.652 -4.191 1.060 1.00 0.00 32 LEU A CA 3
ATOM 3202 C C . LEU A 1 32 ? -7.083 -4.619 0.746 1.00 0.00 32 LEU A C 3
ATOM 3203 O O . LEU A 1 32 ? -7.680 -5.402 1.485 1.00 0.00 32 LEU A O 3
ATOM 3219 N N . VAL A 1 33 ? -7.630 -4.090 -0.345 1.00 0.00 33 VAL A N 3
ATOM 3220 C CA . VAL A 1 33 ? -9.000 -4.415 -0.738 1.00 0.00 33 VAL A CA 3
ATOM 3221 C C . VAL A 1 33 ? -9.063 -5.776 -1.427 1.00 0.00 33 VAL A C 3
ATOM 3222 O O . VAL A 1 33 ? -9.943 -6.585 -1.128 1.00 0.00 33 VAL A O 3
ATOM 3235 N N . ASP A 1 34 ? -8.136 -6.026 -2.350 1.00 0.00 34 ASP A N 3
ATOM 3236 C CA . ASP A 1 34 ? -8.123 -7.297 -3.066 1.00 0.00 34 ASP A CA 3
ATOM 3237 C C . ASP A 1 34 ? -6.810 -7.486 -3.817 1.00 0.00 34 ASP A C 3
ATOM 3238 O O . ASP A 1 34 ? -6.254 -6.534 -4.366 1.00 0.00 34 ASP A O 3
ATOM 3247 N N . VAL A 1 35 ? -6.331 -8.727 -3.846 1.00 0.00 35 VAL A N 3
ATOM 3248 C CA . VAL A 1 35 ? -5.093 -9.045 -4.544 1.00 0.00 35 VAL A CA 3
ATOM 3249 C C . VAL A 1 35 ? -5.394 -9.888 -5.783 1.00 0.00 35 VAL A C 3
ATOM 3250 O O . VAL A 1 35 ? -6.071 -10.913 -5.699 1.00 0.00 35 VAL A O 3
ATOM 3263 N N . GLU A 1 36 ? -4.890 -9.446 -6.932 1.00 0.00 36 GLU A N 3
ATOM 3264 C CA . GLU A 1 36 ? -5.111 -10.165 -8.183 1.00 0.00 36 GLU A CA 3
ATOM 3265 C C . GLU A 1 36 ? -3.968 -9.900 -9.153 1.00 0.00 36 GLU A C 3
ATOM 3266 O O . GLU A 1 36 ? -3.940 -8.865 -9.817 1.00 0.00 36 GLU A O 3
ATOM 3278 N N . ASP A 1 37 ? -3.029 -10.842 -9.223 1.00 0.00 37 ASP A N 3
ATOM 3279 C CA . ASP A 1 37 ? -1.875 -10.714 -10.112 1.00 0.00 37 ASP A CA 3
ATOM 3280 C C . ASP A 1 37 ? -1.161 -9.379 -9.884 1.00 0.00 37 ASP A C 3
ATOM 3281 O O . ASP A 1 37 ? -0.203 -9.304 -9.114 1.00 0.00 37 ASP A O 3
ATOM 3290 N N . GLY A 1 38 ? -1.641 -8.333 -10.556 1.00 0.00 38 GLY A N 3
ATOM 3291 C CA . GLY A 1 38 ? -1.054 -7.001 -10.423 1.00 0.00 38 GLY A CA 3
ATOM 3292 C C . GLY A 1 38 ? -2.124 -5.949 -10.119 1.00 0.00 38 GLY A C 3
ATOM 3293 O O . GLY A 1 38 ? -1.804 -4.818 -9.751 1.00 0.00 38 GLY A O 3
ATOM 3297 N N . ILE A 1 39 ? -3.394 -6.332 -10.270 1.00 0.00 39 ILE A N 3
ATOM 3298 C CA . ILE A 1 39 ? -4.505 -5.417 -10.005 1.00 0.00 39 ILE A CA 3
ATOM 3299 C C . ILE A 1 39 ? -4.833 -5.411 -8.514 1.00 0.00 39 ILE A C 3
ATOM 3300 O O . ILE A 1 39 ? -5.940 -5.764 -8.105 1.00 0.00 39 ILE A O 3
ATOM 3316 N N . VAL A 1 40 ? -3.855 -5.013 -7.709 1.00 0.00 40 VAL A N 3
ATOM 3317 C CA . VAL A 1 40 ? -4.038 -4.965 -6.264 1.00 0.00 40 VAL A CA 3
ATOM 3318 C C . VAL A 1 40 ? -4.751 -3.679 -5.853 1.00 0.00 40 VAL A C 3
ATOM 3319 O O . VAL A 1 40 ? -4.194 -2.583 -5.949 1.00 0.00 40 VAL A O 3
ATOM 3332 N N . LYS A 1 41 ? -5.984 -3.830 -5.386 1.00 0.00 41 LYS A N 3
ATOM 3333 C CA . LYS A 1 41 ? -6.772 -2.690 -4.941 1.00 0.00 41 LYS A CA 3
ATOM 3334 C C . LYS A 1 41 ? -6.489 -2.420 -3.468 1.00 0.00 41 LYS A C 3
ATOM 3335 O O . LYS A 1 41 ? -6.550 -3.334 -2.646 1.00 0.00 41 LYS A O 3
ATOM 3354 N N . LEU A 1 42 ? -6.168 -1.172 -3.137 1.00 0.00 42 LEU A N 3
ATOM 3355 C CA . LEU A 1 42 ? -5.871 -0.817 -1.752 1.00 0.00 42 LEU A CA 3
ATOM 3356 C C . LEU A 1 42 ? -6.477 0.536 -1.393 1.00 0.00 42 LEU A C 3
ATOM 3357 O O . LEU A 1 42 ? -6.530 1.443 -2.222 1.00 0.00 42 LEU A O 3
ATOM 3373 N N . GLN A 1 43 ? -6.928 0.658 -0.149 1.00 0.00 43 GLN A N 3
ATOM 3374 C CA . GLN A 1 43 ? -7.523 1.904 0.325 1.00 0.00 43 GLN A CA 3
ATOM 3375 C C . GLN A 1 43 ? -6.503 2.700 1.136 1.00 0.00 43 GLN A C 3
ATOM 3376 O O . GLN A 1 43 ? -5.471 2.166 1.543 1.00 0.00 43 GLN A O 3
ATOM 3390 N N . LEU A 1 44 ? -6.800 3.978 1.366 1.00 0.00 44 LEU A N 3
ATOM 3391 C CA . LEU A 1 44 ? -5.894 4.835 2.131 1.00 0.00 44 LEU A CA 3
ATOM 3392 C C . LEU A 1 44 ? -6.673 5.917 2.877 1.00 0.00 44 LEU A C 3
ATOM 3393 O O . LEU A 1 44 ? -7.068 6.926 2.293 1.00 0.00 44 LEU A O 3
ATOM 3409 N N . HIS A 1 45 ? -6.883 5.699 4.173 1.00 0.00 45 HIS A N 3
ATOM 3410 C CA . HIS A 1 45 ? -7.606 6.662 4.999 1.00 0.00 45 HIS A CA 3
ATOM 3411 C C . HIS A 1 45 ? -6.691 7.820 5.385 1.00 0.00 45 HIS A C 3
ATOM 3412 O O . HIS A 1 45 ? -5.916 7.716 6.335 1.00 0.00 45 HIS A O 3
ATOM 3426 N N . GLY A 1 46 ? -6.780 8.920 4.642 1.00 0.00 46 GLY A N 3
ATOM 3427 C CA . GLY A 1 46 ? -5.952 10.090 4.919 1.00 0.00 46 GLY A CA 3
ATOM 3428 C C . GLY A 1 46 ? -6.397 10.784 6.204 1.00 0.00 46 GLY A C 3
ATOM 3429 O O . GLY A 1 46 ? -6.938 11.889 6.164 1.00 0.00 46 GLY A O 3
ATOM 3433 N N . ALA A 1 47 ? -6.164 10.123 7.339 1.00 0.00 47 ALA A N 3
ATOM 3434 C CA . ALA A 1 47 ? -6.538 10.666 8.644 1.00 0.00 47 ALA A CA 3
ATOM 3435 C C . ALA A 1 47 ? -8.057 10.674 8.826 1.00 0.00 47 ALA A C 3
ATOM 3436 O O . ALA A 1 47 ? -8.559 10.263 9.872 1.00 0.00 47 ALA A O 3
ATOM 3443 N N . CYS A 1 48 ? -8.779 11.143 7.807 1.00 0.00 48 CYS A N 3
ATOM 3444 C CA . CYS A 1 48 ? -10.239 11.198 7.872 1.00 0.00 48 CYS A CA 3
ATOM 3445 C C . CYS A 1 48 ? -10.837 11.444 6.483 1.00 0.00 48 CYS A C 3
ATOM 3446 O O . CYS A 1 48 ? -11.891 12.070 6.353 1.00 0.00 48 CYS A O 3
ATOM 3454 N N . GLY A 1 49 ? -10.160 10.945 5.449 1.00 0.00 49 GLY A N 3
ATOM 3455 C CA . GLY A 1 49 ? -10.635 11.114 4.075 1.00 0.00 49 GLY A CA 3
ATOM 3456 C C . GLY A 1 49 ? -9.871 12.230 3.367 1.00 0.00 49 GLY A C 3
ATOM 3457 O O . GLY A 1 49 ? -8.988 12.854 3.956 1.00 0.00 49 GLY A O 3
ATOM 3461 N N . THR A 1 50 ? -10.219 12.472 2.101 1.00 0.00 50 THR A N 3
ATOM 3462 C CA . THR A 1 50 ? -9.563 13.516 1.311 1.00 0.00 50 THR A CA 3
ATOM 3463 C C . THR A 1 50 ? -9.338 14.776 2.151 1.00 0.00 50 THR A C 3
ATOM 3464 O O . THR A 1 50 ? -10.294 15.423 2.577 1.00 0.00 50 THR A O 3
ATOM 3475 N N . CYS A 1 51 ? -8.070 15.115 2.386 1.00 0.00 51 CYS A N 3
ATOM 3476 C CA . CYS A 1 51 ? -7.737 16.297 3.180 1.00 0.00 51 CYS A CA 3
ATOM 3477 C C . CYS A 1 51 ? -6.221 16.493 3.269 1.00 0.00 51 CYS A C 3
ATOM 3478 O O . CYS A 1 51 ? -5.696 17.496 2.781 1.00 0.00 51 CYS A O 3
ATOM 3486 N N . PRO A 1 52 ? -5.512 15.570 3.881 1.00 0.00 52 PRO A N 3
ATOM 3487 C CA . PRO A 1 52 ? -4.032 15.661 4.034 1.00 0.00 52 PRO A CA 3
ATOM 3488 C C . PRO A 1 52 ? -3.343 16.085 2.741 1.00 0.00 52 PRO A C 3
ATOM 3489 O O . PRO A 1 52 ? -3.512 15.454 1.697 1.00 0.00 52 PRO A O 3
ATOM 3500 N N . SER A 1 53 ? -2.570 17.162 2.827 1.00 0.00 53 SER A N 3
ATOM 3501 C CA . SER A 1 53 ? -1.856 17.683 1.668 1.00 0.00 53 SER A CA 3
ATOM 3502 C C . SER A 1 53 ? -0.556 16.914 1.439 1.00 0.00 53 SER A C 3
ATOM 3503 O O . SER A 1 53 ? 0.002 16.940 0.340 1.00 0.00 53 SER A O 3
ATOM 3511 N N . SER A 1 54 ? -0.074 16.242 2.482 1.00 0.00 54 SER A N 3
ATOM 3512 C CA . SER A 1 54 ? 1.170 15.481 2.388 1.00 0.00 54 SER A CA 3
ATOM 3513 C C . SER A 1 54 ? 0.924 14.077 1.840 1.00 0.00 54 SER A C 3
ATOM 3514 O O . SER A 1 54 ? 1.796 13.506 1.183 1.00 0.00 54 SER A O 3
ATOM 3522 N N . THR A 1 55 ? -0.260 13.525 2.113 1.00 0.00 55 THR A N 3
ATOM 3523 C CA . THR A 1 55 ? -0.596 12.183 1.632 1.00 0.00 55 THR A CA 3
ATOM 3524 C C . THR A 1 55 ? -0.204 12.036 0.164 1.00 0.00 55 THR A C 3
ATOM 3525 O O . THR A 1 55 ? 0.197 10.959 -0.280 1.00 0.00 55 THR A O 3
ATOM 3536 N N . ILE A 1 56 ? -0.319 13.136 -0.578 1.00 0.00 56 ILE A N 3
ATOM 3537 C CA . ILE A 1 56 ? 0.027 13.145 -1.996 1.00 0.00 56 ILE A CA 3
ATOM 3538 C C . ILE A 1 56 ? 1.487 12.740 -2.193 1.00 0.00 56 ILE A C 3
ATOM 3539 O O . ILE A 1 56 ? 1.809 11.950 -3.081 1.00 0.00 56 ILE A O 3
ATOM 3555 N N . THR A 1 57 ? 2.362 13.289 -1.351 1.00 0.00 57 THR A N 3
ATOM 3556 C CA . THR A 1 57 ? 3.791 12.989 -1.427 1.00 0.00 57 THR A CA 3
ATOM 3557 C C . THR A 1 57 ? 4.039 11.510 -1.147 1.00 0.00 57 THR A C 3
ATOM 3558 O O . THR A 1 57 ? 4.724 10.831 -1.915 1.00 0.00 57 THR A O 3
ATOM 3569 N N . LEU A 1 58 ? 3.480 11.018 -0.042 1.00 0.00 58 LEU A N 3
ATOM 3570 C CA . LEU A 1 58 ? 3.647 9.616 0.331 1.00 0.00 58 LEU A CA 3
ATOM 3571 C C . LEU A 1 58 ? 3.084 8.701 -0.751 1.00 0.00 58 LEU A C 3
ATOM 3572 O O . LEU A 1 58 ? 3.733 7.737 -1.156 1.00 0.00 58 LEU A O 3
ATOM 3588 N N . LYS A 1 59 ? 1.874 9.015 -1.212 1.00 0.00 59 LYS A N 3
ATOM 3589 C CA . LYS A 1 59 ? 1.221 8.221 -2.251 1.00 0.00 59 LYS A CA 3
ATOM 3590 C C . LYS A 1 59 ? 2.197 7.905 -3.383 1.00 0.00 59 LYS A C 3
ATOM 3591 O O . LYS A 1 59 ? 2.500 6.740 -3.647 1.00 0.00 59 LYS A O 3
ATOM 3610 N N . ALA A 1 60 ? 2.690 8.950 -4.041 1.00 0.00 60 ALA A N 3
ATOM 3611 C CA . ALA A 1 60 ? 3.636 8.779 -5.138 1.00 0.00 60 ALA A CA 3
ATOM 3612 C C . ALA A 1 60 ? 4.895 8.062 -4.653 1.00 0.00 60 ALA A C 3
ATOM 3613 O O . ALA A 1 60 ? 5.595 7.420 -5.436 1.00 0.00 60 ALA A O 3
ATOM 3620 N N . GLY A 1 61 ? 5.173 8.172 -3.355 1.00 0.00 61 GLY A N 3
ATOM 3621 C CA . GLY A 1 61 ? 6.346 7.526 -2.773 1.00 0.00 61 GLY A CA 3
ATOM 3622 C C . GLY A 1 61 ? 6.211 6.007 -2.822 1.00 0.00 61 GLY A C 3
ATOM 3623 O O . GLY A 1 61 ? 7.037 5.321 -3.427 1.00 0.00 61 GLY A O 3
ATOM 3627 N N . ILE A 1 62 ? 5.164 5.489 -2.186 1.00 0.00 62 ILE A N 3
ATOM 3628 C CA . ILE A 1 62 ? 4.933 4.047 -2.171 1.00 0.00 62 ILE A CA 3
ATOM 3629 C C . ILE A 1 62 ? 4.664 3.543 -3.583 1.00 0.00 62 ILE A C 3
ATOM 3630 O O . ILE A 1 62 ? 5.297 2.591 -4.036 1.00 0.00 62 ILE A O 3
ATOM 3646 N N . GLU A 1 63 ? 3.726 4.191 -4.273 1.00 0.00 63 GLU A N 3
ATOM 3647 C CA . GLU A 1 63 ? 3.387 3.803 -5.640 1.00 0.00 63 GLU A CA 3
ATOM 3648 C C . GLU A 1 63 ? 4.653 3.530 -6.445 1.00 0.00 63 GLU A C 3
ATOM 3649 O O . GLU A 1 63 ? 4.803 2.464 -7.037 1.00 0.00 63 GLU A O 3
ATOM 3661 N N . ARG A 1 64 ? 5.560 4.504 -6.454 1.00 0.00 64 ARG A N 3
ATOM 3662 C CA . ARG A 1 64 ? 6.817 4.372 -7.185 1.00 0.00 64 ARG A CA 3
ATOM 3663 C C . ARG A 1 64 ? 7.548 3.097 -6.774 1.00 0.00 64 ARG A C 3
ATOM 3664 O O . ARG A 1 64 ? 7.854 2.252 -7.615 1.00 0.00 64 ARG A O 3
ATOM 3685 N N . ALA A 1 65 ? 7.818 2.968 -5.477 1.00 0.00 65 ALA A N 3
ATOM 3686 C CA . ALA A 1 65 ? 8.513 1.793 -4.958 1.00 0.00 65 ALA A CA 3
ATOM 3687 C C . ALA A 1 65 ? 7.782 0.517 -5.369 1.00 0.00 65 ALA A C 3
ATOM 3688 O O . ALA A 1 65 ? 8.385 -0.406 -5.921 1.00 0.00 65 ALA A O 3
ATOM 3695 N N . LEU A 1 66 ? 6.480 0.481 -5.104 1.00 0.00 66 LEU A N 3
ATOM 3696 C CA . LEU A 1 66 ? 5.662 -0.674 -5.456 1.00 0.00 66 LEU A CA 3
ATOM 3697 C C . LEU A 1 66 ? 5.714 -0.922 -6.964 1.00 0.00 66 LEU A C 3
ATOM 3698 O O . LEU A 1 66 ? 6.075 -2.010 -7.413 1.00 0.00 66 LEU A O 3
ATOM 3714 N N . HIS A 1 67 ? 5.357 0.102 -7.735 1.00 0.00 67 HIS A N 3
ATOM 3715 C CA . HIS A 1 67 ? 5.366 0.006 -9.195 1.00 0.00 67 HIS A CA 3
ATOM 3716 C C . HIS A 1 67 ? 6.707 -0.532 -9.691 1.00 0.00 67 HIS A C 3
ATOM 3717 O O . HIS A 1 67 ? 6.754 -1.344 -10.615 1.00 0.00 67 HIS A O 3
ATOM 3731 N N . GLU A 1 68 ? 7.790 -0.064 -9.074 1.00 0.00 68 GLU A N 3
ATOM 3732 C CA . GLU A 1 68 ? 9.127 -0.494 -9.464 1.00 0.00 68 GLU A CA 3
ATOM 3733 C C . GLU A 1 68 ? 9.307 -1.990 -9.228 1.00 0.00 68 GLU A C 3
ATOM 3734 O O . GLU A 1 68 ? 9.628 -2.734 -10.157 1.00 0.00 68 GLU A O 3
ATOM 3746 N N . GLU A 1 69 ? 9.100 -2.429 -7.987 1.00 0.00 69 GLU A N 3
ATOM 3747 C CA . GLU A 1 69 ? 9.247 -3.835 -7.658 1.00 0.00 69 GLU A CA 3
ATOM 3748 C C . GLU A 1 69 ? 7.964 -4.590 -7.985 1.00 0.00 69 GLU A C 3
ATOM 3749 O O . GLU A 1 69 ? 7.539 -4.626 -9.141 1.00 0.00 69 GLU A O 3
ATOM 3761 N N . VAL A 1 70 ? 7.357 -5.182 -6.961 1.00 0.00 70 VAL A N 3
ATOM 3762 C CA . VAL A 1 70 ? 6.117 -5.942 -7.127 1.00 0.00 70 VAL A CA 3
ATOM 3763 C C . VAL A 1 70 ? 6.116 -6.689 -8.466 1.00 0.00 70 VAL A C 3
ATOM 3764 O O . VAL A 1 70 ? 5.192 -6.544 -9.268 1.00 0.00 70 VAL A O 3
ATOM 3777 N N . PRO A 1 71 ? 7.138 -7.472 -8.720 1.00 0.00 71 PRO A N 3
ATOM 3778 C CA . PRO A 1 71 ? 7.277 -8.251 -9.984 1.00 0.00 71 PRO A CA 3
ATOM 3779 C C . PRO A 1 71 ? 5.960 -8.894 -10.418 1.00 0.00 71 PRO A C 3
ATOM 3780 O O . PRO A 1 71 ? 5.477 -9.834 -9.784 1.00 0.00 71 PRO A O 3
ATOM 3791 N N . GLY A 1 72 ? 5.386 -8.369 -11.499 1.00 0.00 72 GLY A N 3
ATOM 3792 C CA . GLY A 1 72 ? 4.122 -8.882 -12.021 1.00 0.00 72 GLY A CA 3
ATOM 3793 C C . GLY A 1 72 ? 3.049 -7.795 -12.004 1.00 0.00 72 GLY A C 3
ATOM 3794 O O . GLY A 1 72 ? 1.957 -7.981 -12.543 1.00 0.00 72 GLY A O 3
ATOM 3798 N N . VAL A 1 73 ? 3.372 -6.662 -11.380 1.00 0.00 73 VAL A N 3
ATOM 3799 C CA . VAL A 1 73 ? 2.434 -5.545 -11.290 1.00 0.00 73 VAL A CA 3
ATOM 3800 C C . VAL A 1 73 ? 2.176 -4.937 -12.661 1.00 0.00 73 VAL A C 3
ATOM 3801 O O . VAL A 1 73 ? 3.052 -4.929 -13.528 1.00 0.00 73 VAL A O 3
ATOM 3814 N N . ILE A 1 74 ? 0.959 -4.438 -12.846 1.00 0.00 74 ILE A N 3
ATOM 3815 C CA . ILE A 1 74 ? 0.574 -3.834 -14.115 1.00 0.00 74 ILE A CA 3
ATOM 3816 C C . ILE A 1 74 ? -0.279 -2.584 -13.888 1.00 0.00 74 ILE A C 3
ATOM 3817 O O . ILE A 1 74 ? -0.220 -1.637 -14.672 1.00 0.00 74 ILE A O 3
ATOM 3833 N N . GLU A 1 75 ? -1.073 -2.590 -12.817 1.00 0.00 75 GLU A N 3
ATOM 3834 C CA . GLU A 1 75 ? -1.936 -1.448 -12.511 1.00 0.00 75 GLU A CA 3
ATOM 3835 C C . GLU A 1 75 ? -2.497 -1.553 -11.089 1.00 0.00 75 GLU A C 3
ATOM 3836 O O . GLU A 1 75 ? -3.379 -2.371 -10.823 1.00 0.00 75 GLU A O 3
ATOM 3848 N N . VAL A 1 76 ? -1.989 -0.713 -10.184 1.00 0.00 76 VAL A N 3
ATOM 3849 C CA . VAL A 1 76 ? -2.457 -0.710 -8.794 1.00 0.00 76 VAL A CA 3
ATOM 3850 C C . VAL A 1 76 ? -3.651 0.231 -8.643 1.00 0.00 76 VAL A C 3
ATOM 3851 O O . VAL A 1 76 ? -3.975 0.977 -9.561 1.00 0.00 76 VAL A O 3
ATOM 3864 N N . GLU A 1 77 ? -4.295 0.210 -7.481 1.00 0.00 77 GLU A N 3
ATOM 3865 C CA . GLU A 1 77 ? -5.440 1.088 -7.257 1.00 0.00 77 GLU A CA 3
ATOM 3866 C C . GLU A 1 77 ? -5.456 1.605 -5.825 1.00 0.00 77 GLU A C 3
ATOM 3867 O O . GLU A 1 77 ? -5.579 0.835 -4.872 1.00 0.00 77 GLU A O 3
ATOM 3879 N N . GLN A 1 78 ? -5.335 2.924 -5.695 1.00 0.00 78 GLN A N 3
ATOM 3880 C CA . GLN A 1 78 ? -5.338 3.573 -4.390 1.00 0.00 78 GLN A CA 3
ATOM 3881 C C . GLN A 1 78 ? -6.594 4.425 -4.245 1.00 0.00 78 GLN A C 3
ATOM 3882 O O . GLN A 1 78 ? -6.599 5.609 -4.585 1.00 0.00 78 GLN A O 3
ATOM 3896 N N . VAL A 1 79 ? -7.663 3.810 -3.751 1.00 0.00 79 VAL A N 3
ATOM 3897 C CA . VAL A 1 79 ? -8.922 4.526 -3.575 1.00 0.00 79 VAL A CA 3
ATOM 3898 C C . VAL A 1 79 ? -9.019 5.116 -2.170 1.00 0.00 79 VAL A C 3
ATOM 3899 O O . VAL A 1 79 ? -8.415 4.606 -1.221 1.00 0.00 79 VAL A O 3
ATOM 3912 N N . PHE A 1 80 ? -9.791 6.194 -2.046 1.00 0.00 80 PHE A N 3
ATOM 3913 C CA . PHE A 1 80 ? -9.977 6.852 -0.757 1.00 0.00 80 PHE A CA 3
ATOM 3914 C C . PHE A 1 80 ? -11.255 6.354 -0.097 1.00 0.00 80 PHE A C 3
ATOM 3915 O O . PHE A 1 80 ? -11.960 5.510 -0.652 1.00 0.00 80 PHE A O 3
ATOM 3932 N N . LEU A 1 81 ? -11.552 6.881 1.086 1.00 0.00 81 LEU A N 3
ATOM 3933 C CA . LEU A 1 81 ? -12.756 6.481 1.802 1.00 0.00 81 LEU A CA 3
ATOM 3934 C C . LEU A 1 81 ? -13.993 7.044 1.104 1.00 0.00 81 LEU A C 3
ATOM 3935 O O . LEU A 1 81 ? -14.602 8.008 1.572 1.00 0.00 81 LEU A O 3
ATOM 3951 N N . GLU A 1 82 ? -14.355 6.428 -0.018 1.00 0.00 82 GLU A N 3
ATOM 3952 C CA . GLU A 1 82 ? -15.520 6.855 -0.787 1.00 0.00 82 GLU A CA 3
ATOM 3953 C C . GLU A 1 82 ? -16.758 6.909 0.101 1.00 0.00 82 GLU A C 3
ATOM 3954 O O . GLU A 1 82 ? -16.793 6.307 1.175 1.00 0.00 82 GLU A O 3
ATOM 3966 N N . HIS A 1 83 ? -17.771 7.635 -0.353 1.00 0.00 83 HIS A N 3
ATOM 3967 C CA . HIS A 1 83 ? -19.005 7.767 0.408 1.00 0.00 83 HIS A CA 3
ATOM 3968 C C . HIS A 1 83 ? -19.816 6.475 0.347 1.00 0.00 83 HIS A C 3
ATOM 3969 O O . HIS A 1 83 ? -20.118 5.876 1.379 1.00 0.00 83 HIS A O 3
ATOM 3983 N N . HIS A 1 84 ? -20.161 6.056 -0.873 1.00 0.00 84 HIS A N 3
ATOM 3984 C CA . HIS A 1 84 ? -20.942 4.834 -1.080 1.00 0.00 84 HIS A CA 3
ATOM 3985 C C . HIS A 1 84 ? -22.315 4.956 -0.420 1.00 0.00 84 HIS A C 3
ATOM 3986 O O . HIS A 1 84 ? -22.445 5.494 0.679 1.00 0.00 84 HIS A O 3
ATOM 4000 N N . HIS A 1 85 ? -23.340 4.462 -1.106 1.00 0.00 85 HIS A N 3
ATOM 4001 C CA . HIS A 1 85 ? -24.700 4.534 -0.585 1.00 0.00 85 HIS A CA 3
ATOM 4002 C C . HIS A 1 85 ? -25.614 3.578 -1.343 1.00 0.00 85 HIS A C 3
ATOM 4003 O O . HIS A 1 85 ? -25.554 3.488 -2.570 1.00 0.00 85 HIS A O 3
ATOM 4017 N N . HIS A 1 86 ? -26.451 2.862 -0.599 1.00 0.00 86 HIS A N 3
ATOM 4018 C CA . HIS A 1 86 ? -27.375 1.903 -1.195 1.00 0.00 86 HIS A CA 3
ATOM 4019 C C . HIS A 1 86 ? -28.823 2.348 -1.002 1.00 0.00 86 HIS A C 3
ATOM 4020 O O . HIS A 1 86 ? -29.505 1.916 -0.069 1.00 0.00 86 HIS A O 3
ATOM 4034 N N . HIS A 1 87 ? -29.287 3.212 -1.896 1.00 0.00 87 HIS A N 3
ATOM 4035 C CA . HIS A 1 87 ? -30.656 3.713 -1.833 1.00 0.00 87 HIS A CA 3
ATOM 4036 C C . HIS A 1 87 ? -31.651 2.585 -2.105 1.00 0.00 87 HIS A C 3
ATOM 4037 O O . HIS A 1 87 ? -31.299 1.406 -2.049 1.00 0.00 87 HIS A O 3
ATOM 4051 N N . HIS A 1 88 ? -32.891 2.957 -2.410 1.00 0.00 88 HIS A N 3
ATOM 4052 C CA . HIS A 1 88 ? -33.927 1.973 -2.701 1.00 0.00 88 HIS A CA 3
ATOM 4053 C C . HIS A 1 88 ? -33.837 1.532 -4.167 1.00 0.00 88 HIS A C 3
ATOM 4054 O O . HIS A 1 88 ? -32.738 1.556 -4.702 1.00 0.00 88 HIS A O 3
ATOM 4069 N N . MET A 1 1 ? 5.722 -26.141 -9.326 1.00 0.00 1 MET A N 4
ATOM 4070 C CA . MET A 1 1 ? 5.444 -26.190 -7.862 1.00 0.00 1 MET A CA 4
ATOM 4071 C C . MET A 1 1 ? 4.867 -24.848 -7.409 1.00 0.00 1 MET A C 4
ATOM 4072 O O . MET A 1 1 ? 5.541 -24.070 -6.731 1.00 0.00 1 MET A O 4
ATOM 4088 N N . PRO A 1 2 ? 3.638 -24.566 -7.768 1.00 0.00 2 PRO A N 4
ATOM 4089 C CA . PRO A 1 2 ? 2.961 -23.295 -7.389 1.00 0.00 2 PRO A CA 4
ATOM 4090 C C . PRO A 1 2 ? 2.544 -23.288 -5.917 1.00 0.00 2 PRO A C 4
ATOM 4091 O O . PRO A 1 2 ? 3.260 -22.758 -5.067 1.00 0.00 2 PRO A O 4
ATOM 4102 N N . THR A 1 3 ? 1.381 -23.880 -5.631 1.00 0.00 3 THR A N 4
ATOM 4103 C CA . THR A 1 3 ? 0.856 -23.940 -4.264 1.00 0.00 3 THR A CA 4
ATOM 4104 C C . THR A 1 3 ? 0.581 -22.537 -3.732 1.00 0.00 3 THR A C 4
ATOM 4105 O O . THR A 1 3 ? 1.284 -21.584 -4.073 1.00 0.00 3 THR A O 4
ATOM 4116 N N . GLU A 1 4 ? -0.441 -22.416 -2.889 1.00 0.00 4 GLU A N 4
ATOM 4117 C CA . GLU A 1 4 ? -0.788 -21.122 -2.308 1.00 0.00 4 GLU A CA 4
ATOM 4118 C C . GLU A 1 4 ? 0.461 -20.451 -1.757 1.00 0.00 4 GLU A C 4
ATOM 4119 O O . GLU A 1 4 ? 0.658 -19.254 -1.964 1.00 0.00 4 GLU A O 4
ATOM 4131 N N . ASN A 1 5 ? 1.313 -21.236 -1.082 1.00 0.00 5 ASN A N 4
ATOM 4132 C CA . ASN A 1 5 ? 2.563 -20.711 -0.527 1.00 0.00 5 ASN A CA 4
ATOM 4133 C C . ASN A 1 5 ? 2.309 -19.354 0.150 1.00 0.00 5 ASN A C 4
ATOM 4134 O O . ASN A 1 5 ? 1.152 -18.990 0.368 1.00 0.00 5 ASN A O 4
ATOM 4145 N N . PRO A 1 6 ? 3.325 -18.578 0.467 1.00 0.00 6 PRO A N 4
ATOM 4146 C CA . PRO A 1 6 ? 3.102 -17.247 1.074 1.00 0.00 6 PRO A CA 4
ATOM 4147 C C . PRO A 1 6 ? 2.476 -16.327 0.030 1.00 0.00 6 PRO A C 4
ATOM 4148 O O . PRO A 1 6 ? 3.174 -15.601 -0.679 1.00 0.00 6 PRO A O 4
ATOM 4159 N N . THR A 1 7 ? 1.152 -16.408 -0.084 1.00 0.00 7 THR A N 4
ATOM 4160 C CA . THR A 1 7 ? 0.421 -15.626 -1.075 1.00 0.00 7 THR A CA 4
ATOM 4161 C C . THR A 1 7 ? 0.576 -14.133 -0.807 1.00 0.00 7 THR A C 4
ATOM 4162 O O . THR A 1 7 ? 1.065 -13.730 0.249 1.00 0.00 7 THR A O 4
ATOM 4173 N N . MET A 1 8 ? 0.164 -13.318 -1.776 1.00 0.00 8 MET A N 4
ATOM 4174 C CA . MET A 1 8 ? 0.267 -11.869 -1.646 1.00 0.00 8 MET A CA 4
ATOM 4175 C C . MET A 1 8 ? -0.251 -11.410 -0.285 1.00 0.00 8 MET A C 4
ATOM 4176 O O . MET A 1 8 ? 0.455 -10.728 0.454 1.00 0.00 8 MET A O 4
ATOM 4190 N N . PHE A 1 9 ? -1.488 -11.796 0.036 1.00 0.00 9 PHE A N 4
ATOM 4191 C CA . PHE A 1 9 ? -2.101 -11.426 1.315 1.00 0.00 9 PHE A CA 4
ATOM 4192 C C . PHE A 1 9 ? -1.093 -11.538 2.458 1.00 0.00 9 PHE A C 4
ATOM 4193 O O . PHE A 1 9 ? -1.051 -10.689 3.348 1.00 0.00 9 PHE A O 4
ATOM 4210 N N . ASP A 1 10 ? -0.286 -12.592 2.422 1.00 0.00 10 ASP A N 4
ATOM 4211 C CA . ASP A 1 10 ? 0.724 -12.816 3.451 1.00 0.00 10 ASP A CA 4
ATOM 4212 C C . ASP A 1 10 ? 1.732 -11.669 3.483 1.00 0.00 10 ASP A C 4
ATOM 4213 O O . ASP A 1 10 ? 1.895 -10.999 4.502 1.00 0.00 10 ASP A O 4
ATOM 4222 N N . GLN A 1 11 ? 2.413 -11.466 2.358 1.00 0.00 11 GLN A N 4
ATOM 4223 C CA . GLN A 1 11 ? 3.425 -10.414 2.243 1.00 0.00 11 GLN A CA 4
ATOM 4224 C C . GLN A 1 11 ? 2.840 -9.035 2.498 1.00 0.00 11 GLN A C 4
ATOM 4225 O O . GLN A 1 11 ? 3.313 -8.310 3.369 1.00 0.00 11 GLN A O 4
ATOM 4239 N N . VAL A 1 12 ? 1.827 -8.671 1.726 1.00 0.00 12 VAL A N 4
ATOM 4240 C CA . VAL A 1 12 ? 1.210 -7.365 1.876 1.00 0.00 12 VAL A CA 4
ATOM 4241 C C . VAL A 1 12 ? 0.833 -7.123 3.322 1.00 0.00 12 VAL A C 4
ATOM 4242 O O . VAL A 1 12 ? 1.304 -6.168 3.940 1.00 0.00 12 VAL A O 4
ATOM 4255 N N . ALA A 1 13 ? -0.010 -7.989 3.861 1.00 0.00 13 ALA A N 4
ATOM 4256 C CA . ALA A 1 13 ? -0.429 -7.848 5.233 1.00 0.00 13 ALA A CA 4
ATOM 4257 C C . ALA A 1 13 ? 0.791 -7.727 6.141 1.00 0.00 13 ALA A C 4
ATOM 4258 O O . ALA A 1 13 ? 0.807 -6.927 7.074 1.00 0.00 13 ALA A O 4
ATOM 4265 N N . GLU A 1 14 ? 1.811 -8.538 5.851 1.00 0.00 14 GLU A N 4
ATOM 4266 C CA . GLU A 1 14 ? 3.042 -8.528 6.642 1.00 0.00 14 GLU A CA 4
ATOM 4267 C C . GLU A 1 14 ? 3.746 -7.178 6.543 1.00 0.00 14 GLU A C 4
ATOM 4268 O O . GLU A 1 14 ? 3.981 -6.513 7.552 1.00 0.00 14 GLU A O 4
ATOM 4280 N N . VAL A 1 15 ? 4.092 -6.790 5.317 1.00 0.00 15 VAL A N 4
ATOM 4281 C CA . VAL A 1 15 ? 4.789 -5.525 5.088 1.00 0.00 15 VAL A CA 4
ATOM 4282 C C . VAL A 1 15 ? 3.965 -4.343 5.602 1.00 0.00 15 VAL A C 4
ATOM 4283 O O . VAL A 1 15 ? 4.460 -3.519 6.370 1.00 0.00 15 VAL A O 4
ATOM 4296 N N . ILE A 1 16 ? 2.710 -4.265 5.167 1.00 0.00 16 ILE A N 4
ATOM 4297 C CA . ILE A 1 16 ? 1.826 -3.177 5.585 1.00 0.00 16 ILE A CA 4
ATOM 4298 C C . ILE A 1 16 ? 1.732 -3.105 7.109 1.00 0.00 16 ILE A C 4
ATOM 4299 O O . ILE A 1 16 ? 1.932 -2.045 7.701 1.00 0.00 16 ILE A O 4
ATOM 4315 N N . GLU A 1 17 ? 1.428 -4.242 7.731 1.00 0.00 17 GLU A N 4
ATOM 4316 C CA . GLU A 1 17 ? 1.306 -4.314 9.186 1.00 0.00 17 GLU A CA 4
ATOM 4317 C C . GLU A 1 17 ? 2.537 -3.720 9.869 1.00 0.00 17 GLU A C 4
ATOM 4318 O O . GLU A 1 17 ? 2.423 -3.028 10.881 1.00 0.00 17 GLU A O 4
ATOM 4330 N N . ARG A 1 18 ? 3.710 -4.005 9.314 1.00 0.00 18 ARG A N 4
ATOM 4331 C CA . ARG A 1 18 ? 4.959 -3.505 9.880 1.00 0.00 18 ARG A CA 4
ATOM 4332 C C . ARG A 1 18 ? 5.043 -1.983 9.769 1.00 0.00 18 ARG A C 4
ATOM 4333 O O . ARG A 1 18 ? 5.426 -1.304 10.720 1.00 0.00 18 ARG A O 4
ATOM 4354 N N . LEU A 1 19 ? 4.708 -1.463 8.592 1.00 0.00 19 LEU A N 4
ATOM 4355 C CA . LEU A 1 19 ? 4.770 -0.022 8.349 1.00 0.00 19 LEU A CA 4
ATOM 4356 C C . LEU A 1 19 ? 3.624 0.726 9.026 1.00 0.00 19 LEU A C 4
ATOM 4357 O O . LEU A 1 19 ? 3.744 1.917 9.297 1.00 0.00 19 LEU A O 4
ATOM 4373 N N . ARG A 1 20 ? 2.516 0.032 9.277 1.00 0.00 20 ARG A N 4
ATOM 4374 C CA . ARG A 1 20 ? 1.344 0.656 9.904 1.00 0.00 20 ARG A CA 4
ATOM 4375 C C . ARG A 1 20 ? 1.745 1.686 10.966 1.00 0.00 20 ARG A C 4
ATOM 4376 O O . ARG A 1 20 ? 1.426 2.864 10.831 1.00 0.00 20 ARG A O 4
ATOM 4397 N N . PRO A 1 21 ? 2.423 1.271 12.013 1.00 0.00 21 PRO A N 4
ATOM 4398 C CA . PRO A 1 21 ? 2.855 2.189 13.108 1.00 0.00 21 PRO A CA 4
ATOM 4399 C C . PRO A 1 21 ? 3.465 3.486 12.571 1.00 0.00 21 PRO A C 4
ATOM 4400 O O . PRO A 1 21 ? 3.105 4.579 13.006 1.00 0.00 21 PRO A O 4
ATOM 4411 N N . PHE A 1 22 ? 4.388 3.348 11.621 1.00 0.00 22 PHE A N 4
ATOM 4412 C CA . PHE A 1 22 ? 5.048 4.507 11.026 1.00 0.00 22 PHE A CA 4
ATOM 4413 C C . PHE A 1 22 ? 4.123 5.201 10.031 1.00 0.00 22 PHE A C 4
ATOM 4414 O O . PHE A 1 22 ? 4.005 6.428 10.027 1.00 0.00 22 PHE A O 4
ATOM 4431 N N . LEU A 1 23 ? 3.472 4.403 9.191 1.00 0.00 23 LEU A N 4
ATOM 4432 C CA . LEU A 1 23 ? 2.556 4.934 8.191 1.00 0.00 23 LEU A CA 4
ATOM 4433 C C . LEU A 1 23 ? 1.449 5.729 8.868 1.00 0.00 23 LEU A C 4
ATOM 4434 O O . LEU A 1 23 ? 1.214 6.884 8.534 1.00 0.00 23 LEU A O 4
ATOM 4450 N N . LEU A 1 24 ? 0.780 5.099 9.826 1.00 0.00 24 LEU A N 4
ATOM 4451 C CA . LEU A 1 24 ? -0.308 5.748 10.552 1.00 0.00 24 LEU A CA 4
ATOM 4452 C C . LEU A 1 24 ? 0.100 7.143 11.007 1.00 0.00 24 LEU A C 4
ATOM 4453 O O . LEU A 1 24 ? -0.665 8.099 10.868 1.00 0.00 24 LEU A O 4
ATOM 4469 N N . ARG A 1 25 ? 1.302 7.249 11.555 1.00 0.00 25 ARG A N 4
ATOM 4470 C CA . ARG A 1 25 ? 1.801 8.530 12.036 1.00 0.00 25 ARG A CA 4
ATOM 4471 C C . ARG A 1 25 ? 1.764 9.591 10.935 1.00 0.00 25 ARG A C 4
ATOM 4472 O O . ARG A 1 25 ? 1.091 10.611 11.077 1.00 0.00 25 ARG A O 4
ATOM 4493 N N . ASP A 1 26 ? 2.513 9.362 9.854 1.00 0.00 26 ASP A N 4
ATOM 4494 C CA . ASP A 1 26 ? 2.573 10.333 8.756 1.00 0.00 26 ASP A CA 4
ATOM 4495 C C . ASP A 1 26 ? 1.733 9.932 7.533 1.00 0.00 26 ASP A C 4
ATOM 4496 O O . ASP A 1 26 ? 0.949 10.734 7.026 1.00 0.00 26 ASP A O 4
ATOM 4505 N N . GLY A 1 27 ? 1.946 8.715 7.031 1.00 0.00 27 GLY A N 4
ATOM 4506 C CA . GLY A 1 27 ? 1.248 8.245 5.826 1.00 0.00 27 GLY A CA 4
ATOM 4507 C C . GLY A 1 27 ? -0.158 7.710 6.094 1.00 0.00 27 GLY A C 4
ATOM 4508 O O . GLY A 1 27 ? -0.801 7.182 5.183 1.00 0.00 27 GLY A O 4
ATOM 4512 N N . GLY A 1 28 ? -0.635 7.825 7.327 1.00 0.00 28 GLY A N 4
ATOM 4513 C CA . GLY A 1 28 ? -1.965 7.324 7.659 1.00 0.00 28 GLY A CA 4
ATOM 4514 C C . GLY A 1 28 ? -2.007 5.800 7.557 1.00 0.00 28 GLY A C 4
ATOM 4515 O O . GLY A 1 28 ? -0.970 5.139 7.617 1.00 0.00 28 GLY A O 4
ATOM 4519 N N . ASP A 1 29 ? -3.209 5.245 7.413 1.00 0.00 29 ASP A N 4
ATOM 4520 C CA . ASP A 1 29 ? -3.362 3.793 7.319 1.00 0.00 29 ASP A CA 4
ATOM 4521 C C . ASP A 1 29 ? -4.069 3.390 6.026 1.00 0.00 29 ASP A C 4
ATOM 4522 O O . ASP A 1 29 ? -4.958 4.092 5.547 1.00 0.00 29 ASP A O 4
ATOM 4531 N N . CYS A 1 30 ? -3.667 2.243 5.479 1.00 0.00 30 CYS A N 4
ATOM 4532 C CA . CYS A 1 30 ? -4.263 1.724 4.249 1.00 0.00 30 CYS A CA 4
ATOM 4533 C C . CYS A 1 30 ? -4.951 0.391 4.527 1.00 0.00 30 CYS A C 4
ATOM 4534 O O . CYS A 1 30 ? -4.800 -0.174 5.612 1.00 0.00 30 CYS A O 4
ATOM 4542 N N . THR A 1 31 ? -5.711 -0.109 3.553 1.00 0.00 31 THR A N 4
ATOM 4543 C CA . THR A 1 31 ? -6.416 -1.376 3.733 1.00 0.00 31 THR A CA 4
ATOM 4544 C C . THR A 1 31 ? -6.616 -2.098 2.401 1.00 0.00 31 THR A C 4
ATOM 4545 O O . THR A 1 31 ? -7.211 -1.549 1.471 1.00 0.00 31 THR A O 4
ATOM 4556 N N . LEU A 1 32 ? -6.131 -3.338 2.329 1.00 0.00 32 LEU A N 4
ATOM 4557 C CA . LEU A 1 32 ? -6.274 -4.145 1.121 1.00 0.00 32 LEU A CA 4
ATOM 4558 C C . LEU A 1 32 ? -7.718 -4.624 1.001 1.00 0.00 32 LEU A C 4
ATOM 4559 O O . LEU A 1 32 ? -8.172 -5.456 1.788 1.00 0.00 32 LEU A O 4
ATOM 4575 N N . VAL A 1 33 ? -8.438 -4.079 0.027 1.00 0.00 33 VAL A N 4
ATOM 4576 C CA . VAL A 1 33 ? -9.837 -4.441 -0.171 1.00 0.00 33 VAL A CA 4
ATOM 4577 C C . VAL A 1 33 ? -9.978 -5.685 -1.047 1.00 0.00 33 VAL A C 4
ATOM 4578 O O . VAL A 1 33 ? -10.924 -6.457 -0.882 1.00 0.00 33 VAL A O 4
ATOM 4591 N N . ASP A 1 34 ? -9.047 -5.877 -1.979 1.00 0.00 34 ASP A N 4
ATOM 4592 C CA . ASP A 1 34 ? -9.112 -7.037 -2.862 1.00 0.00 34 ASP A CA 4
ATOM 4593 C C . ASP A 1 34 ? -7.787 -7.263 -3.587 1.00 0.00 34 ASP A C 4
ATOM 4594 O O . ASP A 1 34 ? -7.142 -6.314 -4.040 1.00 0.00 34 ASP A O 4
ATOM 4603 N N . VAL A 1 35 ? -7.403 -8.534 -3.702 1.00 0.00 35 VAL A N 4
ATOM 4604 C CA . VAL A 1 35 ? -6.166 -8.906 -4.386 1.00 0.00 35 VAL A CA 4
ATOM 4605 C C . VAL A 1 35 ? -6.493 -9.556 -5.730 1.00 0.00 35 VAL A C 4
ATOM 4606 O O . VAL A 1 35 ? -7.423 -10.359 -5.830 1.00 0.00 35 VAL A O 4
ATOM 4619 N N . GLU A 1 36 ? -5.734 -9.195 -6.761 1.00 0.00 36 GLU A N 4
ATOM 4620 C CA . GLU A 1 36 ? -5.964 -9.742 -8.096 1.00 0.00 36 GLU A CA 4
ATOM 4621 C C . GLU A 1 36 ? -4.679 -9.713 -8.920 1.00 0.00 36 GLU A C 4
ATOM 4622 O O . GLU A 1 36 ? -4.441 -8.775 -9.679 1.00 0.00 36 GLU A O 4
ATOM 4634 N N . ASP A 1 37 ? -3.861 -10.754 -8.760 1.00 0.00 37 ASP A N 4
ATOM 4635 C CA . ASP A 1 37 ? -2.595 -10.860 -9.486 1.00 0.00 37 ASP A CA 4
ATOM 4636 C C . ASP A 1 37 ? -1.715 -9.637 -9.224 1.00 0.00 37 ASP A C 4
ATOM 4637 O O . ASP A 1 37 ? -0.870 -9.653 -8.328 1.00 0.00 37 ASP A O 4
ATOM 4646 N N . GLY A 1 38 ? -1.924 -8.584 -10.010 1.00 0.00 38 GLY A N 4
ATOM 4647 C CA . GLY A 1 38 ? -1.154 -7.351 -9.860 1.00 0.00 38 GLY A CA 4
ATOM 4648 C C . GLY A 1 38 ? -2.082 -6.151 -9.693 1.00 0.00 38 GLY A C 4
ATOM 4649 O O . GLY A 1 38 ? -1.654 -5.075 -9.272 1.00 0.00 38 GLY A O 4
ATOM 4653 N N . ILE A 1 39 ? -3.356 -6.349 -10.025 1.00 0.00 39 ILE A N 4
ATOM 4654 C CA . ILE A 1 39 ? -4.354 -5.291 -9.908 1.00 0.00 39 ILE A CA 4
ATOM 4655 C C . ILE A 1 39 ? -4.942 -5.283 -8.500 1.00 0.00 39 ILE A C 4
ATOM 4656 O O . ILE A 1 39 ? -6.138 -5.509 -8.308 1.00 0.00 39 ILE A O 4
ATOM 4672 N N . VAL A 1 40 ? -4.085 -5.033 -7.516 1.00 0.00 40 VAL A N 4
ATOM 4673 C CA . VAL A 1 40 ? -4.514 -5.006 -6.122 1.00 0.00 40 VAL A CA 4
ATOM 4674 C C . VAL A 1 40 ? -5.150 -3.662 -5.774 1.00 0.00 40 VAL A C 4
ATOM 4675 O O . VAL A 1 40 ? -4.517 -2.609 -5.889 1.00 0.00 40 VAL A O 4
ATOM 4688 N N . LYS A 1 41 ? -6.403 -3.714 -5.332 1.00 0.00 41 LYS A N 4
ATOM 4689 C CA . LYS A 1 41 ? -7.120 -2.509 -4.941 1.00 0.00 41 LYS A CA 4
ATOM 4690 C C . LYS A 1 41 ? -6.789 -2.170 -3.491 1.00 0.00 41 LYS A C 4
ATOM 4691 O O . LYS A 1 41 ? -6.472 -3.058 -2.700 1.00 0.00 41 LYS A O 4
ATOM 4710 N N . LEU A 1 42 ? -6.853 -0.887 -3.147 1.00 0.00 42 LEU A N 4
ATOM 4711 C CA . LEU A 1 42 ? -6.542 -0.457 -1.788 1.00 0.00 42 LEU A CA 4
ATOM 4712 C C . LEU A 1 42 ? -7.490 0.647 -1.334 1.00 0.00 42 LEU A C 4
ATOM 4713 O O . LEU A 1 42 ? -8.260 1.190 -2.129 1.00 0.00 42 LEU A O 4
ATOM 4729 N N . GLN A 1 43 ? -7.408 0.983 -0.049 1.00 0.00 43 GLN A N 4
ATOM 4730 C CA . GLN A 1 43 ? -8.242 2.032 0.525 1.00 0.00 43 GLN A CA 4
ATOM 4731 C C . GLN A 1 43 ? -7.466 2.760 1.620 1.00 0.00 43 GLN A C 4
ATOM 4732 O O . GLN A 1 43 ? -7.010 2.142 2.582 1.00 0.00 43 GLN A O 4
ATOM 4746 N N . LEU A 1 44 ? -7.307 4.072 1.457 1.00 0.00 44 LEU A N 4
ATOM 4747 C CA . LEU A 1 44 ? -6.568 4.871 2.432 1.00 0.00 44 LEU A CA 4
ATOM 4748 C C . LEU A 1 44 ? -7.469 5.282 3.591 1.00 0.00 44 LEU A C 4
ATOM 4749 O O . LEU A 1 44 ? -8.695 5.232 3.487 1.00 0.00 44 LEU A O 4
ATOM 4765 N N . HIS A 1 45 ? -6.844 5.688 4.694 1.00 0.00 45 HIS A N 4
ATOM 4766 C CA . HIS A 1 45 ? -7.578 6.107 5.886 1.00 0.00 45 HIS A CA 4
ATOM 4767 C C . HIS A 1 45 ? -6.717 7.045 6.727 1.00 0.00 45 HIS A C 4
ATOM 4768 O O . HIS A 1 45 ? -6.137 6.639 7.736 1.00 0.00 45 HIS A O 4
ATOM 4782 N N . GLY A 1 46 ? -6.642 8.304 6.301 1.00 0.00 46 GLY A N 4
ATOM 4783 C CA . GLY A 1 46 ? -5.856 9.303 7.016 1.00 0.00 46 GLY A CA 4
ATOM 4784 C C . GLY A 1 46 ? -6.525 10.667 6.941 1.00 0.00 46 GLY A C 4
ATOM 4785 O O . GLY A 1 46 ? -5.894 11.661 6.579 1.00 0.00 46 GLY A O 4
ATOM 4789 N N . ALA A 1 47 ? -7.811 10.702 7.283 1.00 0.00 47 ALA A N 4
ATOM 4790 C CA . ALA A 1 47 ? -8.581 11.941 7.254 1.00 0.00 47 ALA A CA 4
ATOM 4791 C C . ALA A 1 47 ? -8.769 12.424 5.816 1.00 0.00 47 ALA A C 4
ATOM 4792 O O . ALA A 1 47 ? -7.877 13.043 5.232 1.00 0.00 47 ALA A O 4
ATOM 4799 N N . CYS A 1 48 ? -9.940 12.129 5.253 1.00 0.00 48 CYS A N 4
ATOM 4800 C CA . CYS A 1 48 ? -10.253 12.527 3.883 1.00 0.00 48 CYS A CA 4
ATOM 4801 C C . CYS A 1 48 ? -10.016 14.022 3.685 1.00 0.00 48 CYS A C 4
ATOM 4802 O O . CYS A 1 48 ? -9.587 14.453 2.613 1.00 0.00 48 CYS A O 4
ATOM 4810 N N . GLY A 1 49 ? -10.297 14.802 4.726 1.00 0.00 49 GLY A N 4
ATOM 4811 C CA . GLY A 1 49 ? -10.112 16.249 4.666 1.00 0.00 49 GLY A CA 4
ATOM 4812 C C . GLY A 1 49 ? -10.926 16.856 3.528 1.00 0.00 49 GLY A C 4
ATOM 4813 O O . GLY A 1 49 ? -12.152 16.742 3.500 1.00 0.00 49 GLY A O 4
ATOM 4817 N N . THR A 1 50 ? -10.233 17.501 2.591 1.00 0.00 50 THR A N 4
ATOM 4818 C CA . THR A 1 50 ? -10.897 18.121 1.450 1.00 0.00 50 THR A CA 4
ATOM 4819 C C . THR A 1 50 ? -9.951 18.182 0.252 1.00 0.00 50 THR A C 4
ATOM 4820 O O . THR A 1 50 ? -10.371 18.008 -0.892 1.00 0.00 50 THR A O 4
ATOM 4831 N N . CYS A 1 51 ? -8.671 18.428 0.529 1.00 0.00 51 CYS A N 4
ATOM 4832 C CA . CYS A 1 51 ? -7.670 18.508 -0.530 1.00 0.00 51 CYS A CA 4
ATOM 4833 C C . CYS A 1 51 ? -6.288 18.108 -0.005 1.00 0.00 51 CYS A C 4
ATOM 4834 O O . CYS A 1 51 ? -5.302 18.812 -0.230 1.00 0.00 51 CYS A O 4
ATOM 4842 N N . PRO A 1 52 ? -6.200 16.993 0.683 1.00 0.00 52 PRO A N 4
ATOM 4843 C CA . PRO A 1 52 ? -4.915 16.488 1.246 1.00 0.00 52 PRO A CA 4
ATOM 4844 C C . PRO A 1 52 ? -3.780 16.552 0.226 1.00 0.00 52 PRO A C 4
ATOM 4845 O O . PRO A 1 52 ? -3.795 15.836 -0.775 1.00 0.00 52 PRO A O 4
ATOM 4856 N N . SER A 1 53 ? -2.803 17.414 0.488 1.00 0.00 53 SER A N 4
ATOM 4857 C CA . SER A 1 53 ? -1.663 17.564 -0.412 1.00 0.00 53 SER A CA 4
ATOM 4858 C C . SER A 1 53 ? -0.548 16.592 -0.032 1.00 0.00 53 SER A C 4
ATOM 4859 O O . SER A 1 53 ? 0.317 16.275 -0.850 1.00 0.00 53 SER A O 4
ATOM 4867 N N . SER A 1 54 ? -0.575 16.127 1.215 1.00 0.00 54 SER A N 4
ATOM 4868 C CA . SER A 1 54 ? 0.439 15.195 1.704 1.00 0.00 54 SER A CA 4
ATOM 4869 C C . SER A 1 54 ? 0.134 13.769 1.253 1.00 0.00 54 SER A C 4
ATOM 4870 O O . SER A 1 54 ? 1.038 13.025 0.870 1.00 0.00 54 SER A O 4
ATOM 4878 N N . THR A 1 55 ? -1.142 13.393 1.310 1.00 0.00 55 THR A N 4
ATOM 4879 C CA . THR A 1 55 ? -1.558 12.049 0.914 1.00 0.00 55 THR A CA 4
ATOM 4880 C C . THR A 1 55 ? -1.154 11.756 -0.529 1.00 0.00 55 THR A C 4
ATOM 4881 O O . THR A 1 55 ? -0.674 10.664 -0.837 1.00 0.00 55 THR A O 4
ATOM 4892 N N . ILE A 1 56 ? -1.351 12.735 -1.408 1.00 0.00 56 ILE A N 4
ATOM 4893 C CA . ILE A 1 56 ? -1.002 12.569 -2.817 1.00 0.00 56 ILE A CA 4
ATOM 4894 C C . ILE A 1 56 ? 0.488 12.265 -2.968 1.00 0.00 56 ILE A C 4
ATOM 4895 O O . ILE A 1 56 ? 0.875 11.359 -3.708 1.00 0.00 56 ILE A O 4
ATOM 4911 N N . THR A 1 57 ? 1.314 13.028 -2.256 1.00 0.00 57 THR A N 4
ATOM 4912 C CA . THR A 1 57 ? 2.762 12.838 -2.309 1.00 0.00 57 THR A CA 4
ATOM 4913 C C . THR A 1 57 ? 3.142 11.472 -1.747 1.00 0.00 57 THR A C 4
ATOM 4914 O O . THR A 1 57 ? 3.956 10.755 -2.330 1.00 0.00 57 THR A O 4
ATOM 4925 N N . LEU A 1 58 ? 2.544 11.120 -0.611 1.00 0.00 58 LEU A N 4
ATOM 4926 C CA . LEU A 1 58 ? 2.822 9.839 0.028 1.00 0.00 58 LEU A CA 4
ATOM 4927 C C . LEU A 1 58 ? 2.520 8.689 -0.931 1.00 0.00 58 LEU A C 4
ATOM 4928 O O . LEU A 1 58 ? 3.386 7.861 -1.211 1.00 0.00 58 LEU A O 4
ATOM 4944 N N . LYS A 1 59 ? 1.286 8.656 -1.430 1.00 0.00 59 LYS A N 4
ATOM 4945 C CA . LYS A 1 59 ? 0.860 7.614 -2.361 1.00 0.00 59 LYS A CA 4
ATOM 4946 C C . LYS A 1 59 ? 1.902 7.399 -3.455 1.00 0.00 59 LYS A C 4
ATOM 4947 O O . LYS A 1 59 ? 2.384 6.283 -3.659 1.00 0.00 59 LYS A O 4
ATOM 4966 N N . ALA A 1 60 ? 2.244 8.479 -4.154 1.00 0.00 60 ALA A N 4
ATOM 4967 C CA . ALA A 1 60 ? 3.229 8.411 -5.230 1.00 0.00 60 ALA A CA 4
ATOM 4968 C C . ALA A 1 60 ? 4.574 7.915 -4.705 1.00 0.00 60 ALA A C 4
ATOM 4969 O O . ALA A 1 60 ? 5.356 7.320 -5.446 1.00 0.00 60 ALA A O 4
ATOM 4976 N N . GLY A 1 61 ? 4.832 8.163 -3.422 1.00 0.00 61 GLY A N 4
ATOM 4977 C CA . GLY A 1 61 ? 6.082 7.738 -2.802 1.00 0.00 61 GLY A CA 4
ATOM 4978 C C . GLY A 1 61 ? 6.158 6.218 -2.745 1.00 0.00 61 GLY A C 4
ATOM 4979 O O . GLY A 1 61 ? 7.138 5.618 -3.188 1.00 0.00 61 GLY A O 4
ATOM 4983 N N . ILE A 1 62 ? 5.114 5.603 -2.197 1.00 0.00 62 ILE A N 4
ATOM 4984 C CA . ILE A 1 62 ? 5.067 4.147 -2.090 1.00 0.00 62 ILE A CA 4
ATOM 4985 C C . ILE A 1 62 ? 5.102 3.516 -3.479 1.00 0.00 62 ILE A C 4
ATOM 4986 O O . ILE A 1 62 ? 5.933 2.653 -3.753 1.00 0.00 62 ILE A O 4
ATOM 5002 N N . GLU A 1 63 ? 4.191 3.954 -4.346 1.00 0.00 63 GLU A N 4
ATOM 5003 C CA . GLU A 1 63 ? 4.116 3.427 -5.709 1.00 0.00 63 GLU A CA 4
ATOM 5004 C C . GLU A 1 63 ? 5.507 3.301 -6.329 1.00 0.00 63 GLU A C 4
ATOM 5005 O O . GLU A 1 63 ? 5.920 2.212 -6.723 1.00 0.00 63 GLU A O 4
ATOM 5017 N N . ARG A 1 64 ? 6.217 4.422 -6.416 1.00 0.00 64 ARG A N 4
ATOM 5018 C CA . ARG A 1 64 ? 7.558 4.430 -6.998 1.00 0.00 64 ARG A CA 4
ATOM 5019 C C . ARG A 1 64 ? 8.455 3.397 -6.317 1.00 0.00 64 ARG A C 4
ATOM 5020 O O . ARG A 1 64 ? 9.098 2.586 -6.985 1.00 0.00 64 ARG A O 4
ATOM 5041 N N . ALA A 1 65 ? 8.492 3.432 -4.987 1.00 0.00 65 ALA A N 4
ATOM 5042 C CA . ALA A 1 65 ? 9.312 2.492 -4.225 1.00 0.00 65 ALA A CA 4
ATOM 5043 C C . ALA A 1 65 ? 8.910 1.052 -4.539 1.00 0.00 65 ALA A C 4
ATOM 5044 O O . ALA A 1 65 ? 9.763 0.191 -4.752 1.00 0.00 65 ALA A O 4
ATOM 5051 N N . LEU A 1 66 ? 7.601 0.803 -4.563 1.00 0.00 66 LEU A N 4
ATOM 5052 C CA . LEU A 1 66 ? 7.082 -0.532 -4.849 1.00 0.00 66 LEU A CA 4
ATOM 5053 C C . LEU A 1 66 ? 7.555 -1.018 -6.214 1.00 0.00 66 LEU A C 4
ATOM 5054 O O . LEU A 1 66 ? 8.123 -2.102 -6.333 1.00 0.00 66 LEU A O 4
ATOM 5070 N N . HIS A 1 67 ? 7.308 -0.210 -7.243 1.00 0.00 67 HIS A N 4
ATOM 5071 C CA . HIS A 1 67 ? 7.705 -0.563 -8.606 1.00 0.00 67 HIS A CA 4
ATOM 5072 C C . HIS A 1 67 ? 9.196 -0.884 -8.670 1.00 0.00 67 HIS A C 4
ATOM 5073 O O . HIS A 1 67 ? 9.608 -1.825 -9.348 1.00 0.00 67 HIS A O 4
ATOM 5087 N N . GLU A 1 68 ? 9.996 -0.092 -7.963 1.00 0.00 68 GLU A N 4
ATOM 5088 C CA . GLU A 1 68 ? 11.442 -0.291 -7.945 1.00 0.00 68 GLU A CA 4
ATOM 5089 C C . GLU A 1 68 ? 11.801 -1.626 -7.297 1.00 0.00 68 GLU A C 4
ATOM 5090 O O . GLU A 1 68 ? 12.598 -2.395 -7.837 1.00 0.00 68 GLU A O 4
ATOM 5102 N N . GLU A 1 69 ? 11.215 -1.885 -6.133 1.00 0.00 69 GLU A N 4
ATOM 5103 C CA . GLU A 1 69 ? 11.482 -3.120 -5.402 1.00 0.00 69 GLU A CA 4
ATOM 5104 C C . GLU A 1 69 ? 10.651 -4.282 -5.942 1.00 0.00 69 GLU A C 4
ATOM 5105 O O . GLU A 1 69 ? 10.851 -5.429 -5.543 1.00 0.00 69 GLU A O 4
ATOM 5117 N N . VAL A 1 70 ? 9.722 -3.977 -6.846 1.00 0.00 70 VAL A N 4
ATOM 5118 C CA . VAL A 1 70 ? 8.858 -5.000 -7.432 1.00 0.00 70 VAL A CA 4
ATOM 5119 C C . VAL A 1 70 ? 8.384 -4.557 -8.816 1.00 0.00 70 VAL A C 4
ATOM 5120 O O . VAL A 1 70 ? 7.215 -4.222 -9.008 1.00 0.00 70 VAL A O 4
ATOM 5133 N N . PRO A 1 71 ? 9.271 -4.547 -9.779 1.00 0.00 71 PRO A N 4
ATOM 5134 C CA . PRO A 1 71 ? 8.948 -4.142 -11.174 1.00 0.00 71 PRO A CA 4
ATOM 5135 C C . PRO A 1 71 ? 8.202 -5.244 -11.925 1.00 0.00 71 PRO A C 4
ATOM 5136 O O . PRO A 1 71 ? 8.669 -6.381 -11.999 1.00 0.00 71 PRO A O 4
ATOM 5147 N N . GLY A 1 72 ? 7.042 -4.896 -12.478 1.00 0.00 72 GLY A N 4
ATOM 5148 C CA . GLY A 1 72 ? 6.239 -5.863 -13.220 1.00 0.00 72 GLY A CA 4
ATOM 5149 C C . GLY A 1 72 ? 4.749 -5.686 -12.941 1.00 0.00 72 GLY A C 4
ATOM 5150 O O . GLY A 1 72 ? 3.920 -6.412 -13.490 1.00 0.00 72 GLY A O 4
ATOM 5154 N N . VAL A 1 73 ? 4.409 -4.718 -12.090 1.00 0.00 73 VAL A N 4
ATOM 5155 C CA . VAL A 1 73 ? 3.013 -4.463 -11.757 1.00 0.00 73 VAL A CA 4
ATOM 5156 C C . VAL A 1 73 ? 2.242 -4.036 -12.992 1.00 0.00 73 VAL A C 4
ATOM 5157 O O . VAL A 1 73 ? 2.811 -3.502 -13.946 1.00 0.00 73 VAL A O 4
ATOM 5170 N N . ILE A 1 74 ? 0.945 -4.297 -12.969 1.00 0.00 74 ILE A N 4
ATOM 5171 C CA . ILE A 1 74 ? 0.085 -3.963 -14.089 1.00 0.00 74 ILE A CA 4
ATOM 5172 C C . ILE A 1 74 ? -0.616 -2.633 -13.843 1.00 0.00 74 ILE A C 4
ATOM 5173 O O . ILE A 1 74 ? -0.399 -1.663 -14.573 1.00 0.00 74 ILE A O 4
ATOM 5189 N N . GLU A 1 75 ? -1.456 -2.592 -12.812 1.00 0.00 75 GLU A N 4
ATOM 5190 C CA . GLU A 1 75 ? -2.183 -1.373 -12.480 1.00 0.00 75 GLU A CA 4
ATOM 5191 C C . GLU A 1 75 ? -2.771 -1.464 -11.075 1.00 0.00 75 GLU A C 4
ATOM 5192 O O . GLU A 1 75 ? -3.741 -2.185 -10.842 1.00 0.00 75 GLU A O 4
ATOM 5204 N N . VAL A 1 76 ? -2.177 -0.719 -10.147 1.00 0.00 76 VAL A N 4
ATOM 5205 C CA . VAL A 1 76 ? -2.642 -0.708 -8.763 1.00 0.00 76 VAL A CA 4
ATOM 5206 C C . VAL A 1 76 ? -3.796 0.283 -8.609 1.00 0.00 76 VAL A C 4
ATOM 5207 O O . VAL A 1 76 ? -4.044 1.097 -9.499 1.00 0.00 76 VAL A O 4
ATOM 5220 N N . GLU A 1 77 ? -4.499 0.206 -7.480 1.00 0.00 77 GLU A N 4
ATOM 5221 C CA . GLU A 1 77 ? -5.626 1.101 -7.230 1.00 0.00 77 GLU A CA 4
ATOM 5222 C C . GLU A 1 77 ? -5.689 1.484 -5.759 1.00 0.00 77 GLU A C 4
ATOM 5223 O O . GLU A 1 77 ? -5.673 0.625 -4.879 1.00 0.00 77 GLU A O 4
ATOM 5235 N N . GLN A 1 78 ? -5.762 2.788 -5.512 1.00 0.00 78 GLN A N 4
ATOM 5236 C CA . GLN A 1 78 ? -5.832 3.309 -4.153 1.00 0.00 78 GLN A CA 4
ATOM 5237 C C . GLN A 1 78 ? -6.933 4.362 -4.063 1.00 0.00 78 GLN A C 4
ATOM 5238 O O . GLN A 1 78 ? -6.687 5.554 -4.254 1.00 0.00 78 GLN A O 4
ATOM 5252 N N . VAL A 1 79 ? -8.153 3.910 -3.785 1.00 0.00 79 VAL A N 4
ATOM 5253 C CA . VAL A 1 79 ? -9.291 4.825 -3.685 1.00 0.00 79 VAL A CA 4
ATOM 5254 C C . VAL A 1 79 ? -9.389 5.423 -2.284 1.00 0.00 79 VAL A C 4
ATOM 5255 O O . VAL A 1 79 ? -8.708 4.983 -1.355 1.00 0.00 79 VAL A O 4
ATOM 5268 N N . PHE A 1 80 ? -10.241 6.438 -2.147 1.00 0.00 80 PHE A N 4
ATOM 5269 C CA . PHE A 1 80 ? -10.433 7.111 -0.865 1.00 0.00 80 PHE A CA 4
ATOM 5270 C C . PHE A 1 80 ? -11.600 6.496 -0.097 1.00 0.00 80 PHE A C 4
ATOM 5271 O O . PHE A 1 80 ? -12.240 5.554 -0.566 1.00 0.00 80 PHE A O 4
ATOM 5288 N N . LEU A 1 81 ? -11.870 7.047 1.083 1.00 0.00 81 LEU A N 4
ATOM 5289 C CA . LEU A 1 81 ? -12.962 6.564 1.922 1.00 0.00 81 LEU A CA 4
ATOM 5290 C C . LEU A 1 81 ? -14.260 7.281 1.551 1.00 0.00 81 LEU A C 4
ATOM 5291 O O . LEU A 1 81 ? -15.342 6.902 1.994 1.00 0.00 81 LEU A O 4
ATOM 5307 N N . GLU A 1 82 ? -14.138 8.312 0.718 1.00 0.00 82 GLU A N 4
ATOM 5308 C CA . GLU A 1 82 ? -15.302 9.075 0.277 1.00 0.00 82 GLU A CA 4
ATOM 5309 C C . GLU A 1 82 ? -15.782 8.563 -1.079 1.00 0.00 82 GLU A C 4
ATOM 5310 O O . GLU A 1 82 ? -16.862 8.926 -1.544 1.00 0.00 82 GLU A O 4
ATOM 5322 N N . HIS A 1 83 ? -14.968 7.712 -1.701 1.00 0.00 83 HIS A N 4
ATOM 5323 C CA . HIS A 1 83 ? -15.306 7.141 -3.001 1.00 0.00 83 HIS A CA 4
ATOM 5324 C C . HIS A 1 83 ? -15.776 5.697 -2.836 1.00 0.00 83 HIS A C 4
ATOM 5325 O O . HIS A 1 83 ? -15.030 4.756 -3.111 1.00 0.00 83 HIS A O 4
ATOM 5339 N N . HIS A 1 84 ? -17.018 5.529 -2.386 1.00 0.00 84 HIS A N 4
ATOM 5340 C CA . HIS A 1 84 ? -17.577 4.193 -2.191 1.00 0.00 84 HIS A CA 4
ATOM 5341 C C . HIS A 1 84 ? -17.550 3.418 -3.505 1.00 0.00 84 HIS A C 4
ATOM 5342 O O . HIS A 1 84 ? -17.513 4.013 -4.583 1.00 0.00 84 HIS A O 4
ATOM 5356 N N . HIS A 1 85 ? -17.567 2.090 -3.412 1.00 0.00 85 HIS A N 4
ATOM 5357 C CA . HIS A 1 85 ? -17.538 1.252 -4.609 1.00 0.00 85 HIS A CA 4
ATOM 5358 C C . HIS A 1 85 ? -18.752 0.330 -4.660 1.00 0.00 85 HIS A C 4
ATOM 5359 O O . HIS A 1 85 ? -19.161 -0.099 -5.738 1.00 0.00 85 HIS A O 4
ATOM 5373 N N . HIS A 1 86 ? -19.322 0.032 -3.493 1.00 0.00 86 HIS A N 4
ATOM 5374 C CA . HIS A 1 86 ? -20.490 -0.844 -3.422 1.00 0.00 86 HIS A CA 4
ATOM 5375 C C . HIS A 1 86 ? -20.221 -2.156 -4.163 1.00 0.00 86 HIS A C 4
ATOM 5376 O O . HIS A 1 86 ? -19.681 -3.101 -3.586 1.00 0.00 86 HIS A O 4
ATOM 5390 N N . HIS A 1 87 ? -20.592 -2.199 -5.443 1.00 0.00 87 HIS A N 4
ATOM 5391 C CA . HIS A 1 87 ? -20.387 -3.391 -6.263 1.00 0.00 87 HIS A CA 4
ATOM 5392 C C . HIS A 1 87 ? -20.945 -4.634 -5.567 1.00 0.00 87 HIS A C 4
ATOM 5393 O O . HIS A 1 87 ? -22.146 -4.715 -5.301 1.00 0.00 87 HIS A O 4
ATOM 5407 N N . HIS A 1 88 ? -20.072 -5.598 -5.276 1.00 0.00 88 HIS A N 4
ATOM 5408 C CA . HIS A 1 88 ? -20.495 -6.828 -4.613 1.00 0.00 88 HIS A CA 4
ATOM 5409 C C . HIS A 1 88 ? -21.043 -6.531 -3.217 1.00 0.00 88 HIS A C 4
ATOM 5410 O O . HIS A 1 88 ? -20.473 -5.690 -2.541 1.00 0.00 88 HIS A O 4
ATOM 5425 N N . MET A 1 1 ? 4.430 -20.813 -1.603 1.00 0.00 1 MET A N 5
ATOM 5426 C CA . MET A 1 1 ? 4.993 -21.168 -0.269 1.00 0.00 1 MET A CA 5
ATOM 5427 C C . MET A 1 1 ? 4.262 -22.394 0.281 1.00 0.00 1 MET A C 5
ATOM 5428 O O . MET A 1 1 ? 3.128 -22.677 -0.108 1.00 0.00 1 MET A O 5
ATOM 5444 N N . PRO A 1 2 ? 4.897 -23.126 1.167 1.00 0.00 2 PRO A N 5
ATOM 5445 C CA . PRO A 1 2 ? 4.316 -24.356 1.784 1.00 0.00 2 PRO A CA 5
ATOM 5446 C C . PRO A 1 2 ? 2.871 -24.153 2.242 1.00 0.00 2 PRO A C 5
ATOM 5447 O O . PRO A 1 2 ? 2.486 -23.048 2.627 1.00 0.00 2 PRO A O 5
ATOM 5458 N N . THR A 1 3 ? 2.077 -25.228 2.197 1.00 0.00 3 THR A N 5
ATOM 5459 C CA . THR A 1 3 ? 0.675 -25.160 2.611 1.00 0.00 3 THR A CA 5
ATOM 5460 C C . THR A 1 3 ? -0.086 -24.162 1.735 1.00 0.00 3 THR A C 5
ATOM 5461 O O . THR A 1 3 ? 0.508 -23.490 0.889 1.00 0.00 3 THR A O 5
ATOM 5472 N N . GLU A 1 4 ? -1.396 -24.074 1.939 1.00 0.00 4 GLU A N 5
ATOM 5473 C CA . GLU A 1 4 ? -2.219 -23.155 1.161 1.00 0.00 4 GLU A CA 5
ATOM 5474 C C . GLU A 1 4 ? -2.947 -22.170 2.075 1.00 0.00 4 GLU A C 5
ATOM 5475 O O . GLU A 1 4 ? -3.939 -21.558 1.678 1.00 0.00 4 GLU A O 5
ATOM 5487 N N . ASN A 1 5 ? -2.438 -22.016 3.295 1.00 0.00 5 ASN A N 5
ATOM 5488 C CA . ASN A 1 5 ? -3.040 -21.095 4.260 1.00 0.00 5 ASN A CA 5
ATOM 5489 C C . ASN A 1 5 ? -2.159 -19.853 4.429 1.00 0.00 5 ASN A C 5
ATOM 5490 O O . ASN A 1 5 ? -2.662 -18.729 4.391 1.00 0.00 5 ASN A O 5
ATOM 5501 N N . PRO A 1 6 ? -0.860 -20.023 4.579 1.00 0.00 6 PRO A N 5
ATOM 5502 C CA . PRO A 1 6 ? 0.089 -18.884 4.714 1.00 0.00 6 PRO A CA 5
ATOM 5503 C C . PRO A 1 6 ? 0.366 -18.241 3.353 1.00 0.00 6 PRO A C 5
ATOM 5504 O O . PRO A 1 6 ? 1.517 -17.999 2.985 1.00 0.00 6 PRO A O 5
ATOM 5515 N N . THR A 1 7 ? -0.704 -17.985 2.606 1.00 0.00 7 THR A N 5
ATOM 5516 C CA . THR A 1 7 ? -0.588 -17.390 1.278 1.00 0.00 7 THR A CA 5
ATOM 5517 C C . THR A 1 7 ? -0.129 -15.937 1.368 1.00 0.00 7 THR A C 5
ATOM 5518 O O . THR A 1 7 ? 0.094 -15.413 2.460 1.00 0.00 7 THR A O 5
ATOM 5529 N N . MET A 1 8 ? 0.022 -15.293 0.209 1.00 0.00 8 MET A N 5
ATOM 5530 C CA . MET A 1 8 ? 0.465 -13.901 0.160 1.00 0.00 8 MET A CA 5
ATOM 5531 C C . MET A 1 8 ? -0.315 -13.049 1.151 1.00 0.00 8 MET A C 5
ATOM 5532 O O . MET A 1 8 ? 0.273 -12.330 1.959 1.00 0.00 8 MET A O 5
ATOM 5546 N N . PHE A 1 9 ? -1.641 -13.141 1.082 1.00 0.00 9 PHE A N 5
ATOM 5547 C CA . PHE A 1 9 ? -2.506 -12.380 1.977 1.00 0.00 9 PHE A CA 5
ATOM 5548 C C . PHE A 1 9 ? -1.937 -12.362 3.396 1.00 0.00 9 PHE A C 5
ATOM 5549 O O . PHE A 1 9 ? -1.903 -11.320 4.045 1.00 0.00 9 PHE A O 5
ATOM 5566 N N . ASP A 1 10 ? -1.487 -13.525 3.864 1.00 0.00 10 ASP A N 5
ATOM 5567 C CA . ASP A 1 10 ? -0.914 -13.640 5.203 1.00 0.00 10 ASP A CA 5
ATOM 5568 C C . ASP A 1 10 ? 0.271 -12.690 5.373 1.00 0.00 10 ASP A C 5
ATOM 5569 O O . ASP A 1 10 ? 0.300 -11.875 6.294 1.00 0.00 10 ASP A O 5
ATOM 5578 N N . GLN A 1 11 ? 1.251 -12.818 4.480 1.00 0.00 11 GLN A N 5
ATOM 5579 C CA . GLN A 1 11 ? 2.454 -11.987 4.530 1.00 0.00 11 GLN A CA 5
ATOM 5580 C C . GLN A 1 11 ? 2.117 -10.509 4.460 1.00 0.00 11 GLN A C 5
ATOM 5581 O O . GLN A 1 11 ? 2.353 -9.771 5.412 1.00 0.00 11 GLN A O 5
ATOM 5595 N N . VAL A 1 12 ? 1.580 -10.079 3.327 1.00 0.00 12 VAL A N 5
ATOM 5596 C CA . VAL A 1 12 ? 1.237 -8.676 3.148 1.00 0.00 12 VAL A CA 5
ATOM 5597 C C . VAL A 1 12 ? 0.440 -8.184 4.338 1.00 0.00 12 VAL A C 5
ATOM 5598 O O . VAL A 1 12 ? 0.798 -7.186 4.961 1.00 0.00 12 VAL A O 5
ATOM 5611 N N . ALA A 1 13 ? -0.632 -8.894 4.664 1.00 0.00 13 ALA A N 5
ATOM 5612 C CA . ALA A 1 13 ? -1.449 -8.514 5.796 1.00 0.00 13 ALA A CA 5
ATOM 5613 C C . ALA A 1 13 ? -0.570 -8.339 7.029 1.00 0.00 13 ALA A C 5
ATOM 5614 O O . ALA A 1 13 ? -0.683 -7.349 7.754 1.00 0.00 13 ALA A O 5
ATOM 5621 N N . GLU A 1 14 ? 0.312 -9.316 7.252 1.00 0.00 14 GLU A N 5
ATOM 5622 C CA . GLU A 1 14 ? 1.223 -9.279 8.393 1.00 0.00 14 GLU A CA 5
ATOM 5623 C C . GLU A 1 14 ? 2.204 -8.115 8.271 1.00 0.00 14 GLU A C 5
ATOM 5624 O O . GLU A 1 14 ? 2.330 -7.297 9.183 1.00 0.00 14 GLU A O 5
ATOM 5636 N N . VAL A 1 15 ? 2.904 -8.066 7.141 1.00 0.00 15 VAL A N 5
ATOM 5637 C CA . VAL A 1 15 ? 3.892 -7.018 6.895 1.00 0.00 15 VAL A CA 5
ATOM 5638 C C . VAL A 1 15 ? 3.256 -5.634 6.989 1.00 0.00 15 VAL A C 5
ATOM 5639 O O . VAL A 1 15 ? 3.776 -4.752 7.673 1.00 0.00 15 VAL A O 5
ATOM 5652 N N . ILE A 1 16 ? 2.129 -5.448 6.303 1.00 0.00 16 ILE A N 5
ATOM 5653 C CA . ILE A 1 16 ? 1.434 -4.164 6.326 1.00 0.00 16 ILE A CA 5
ATOM 5654 C C . ILE A 1 16 ? 1.167 -3.738 7.765 1.00 0.00 16 ILE A C 5
ATOM 5655 O O . ILE A 1 16 ? 1.648 -2.700 8.213 1.00 0.00 16 ILE A O 5
ATOM 5671 N N . GLU A 1 17 ? 0.399 -4.554 8.484 1.00 0.00 17 GLU A N 5
ATOM 5672 C CA . GLU A 1 17 ? 0.074 -4.262 9.877 1.00 0.00 17 GLU A CA 5
ATOM 5673 C C . GLU A 1 17 ? 1.345 -4.040 10.691 1.00 0.00 17 GLU A C 5
ATOM 5674 O O . GLU A 1 17 ? 1.374 -3.208 11.599 1.00 0.00 17 GLU A O 5
ATOM 5686 N N . ARG A 1 18 ? 2.394 -4.790 10.359 1.00 0.00 18 ARG A N 5
ATOM 5687 C CA . ARG A 1 18 ? 3.667 -4.671 11.063 1.00 0.00 18 ARG A CA 5
ATOM 5688 C C . ARG A 1 18 ? 4.292 -3.298 10.819 1.00 0.00 18 ARG A C 5
ATOM 5689 O O . ARG A 1 18 ? 4.687 -2.612 11.759 1.00 0.00 18 ARG A O 5
ATOM 5710 N N . LEU A 1 19 ? 4.388 -2.915 9.548 1.00 0.00 19 LEU A N 5
ATOM 5711 C CA . LEU A 1 19 ? 4.977 -1.628 9.178 1.00 0.00 19 LEU A CA 5
ATOM 5712 C C . LEU A 1 19 ? 4.000 -0.470 9.402 1.00 0.00 19 LEU A C 5
ATOM 5713 O O . LEU A 1 19 ? 4.419 0.681 9.525 1.00 0.00 19 LEU A O 5
ATOM 5729 N N . ARG A 1 20 ? 2.702 -0.779 9.437 1.00 0.00 20 ARG A N 5
ATOM 5730 C CA . ARG A 1 20 ? 1.669 0.243 9.632 1.00 0.00 20 ARG A CA 5
ATOM 5731 C C . ARG A 1 20 ? 2.122 1.331 10.611 1.00 0.00 20 ARG A C 5
ATOM 5732 O O . ARG A 1 20 ? 2.093 2.513 10.274 1.00 0.00 20 ARG A O 5
ATOM 5753 N N . PRO A 1 21 ? 2.531 0.964 11.808 1.00 0.00 21 PRO A N 5
ATOM 5754 C CA . PRO A 1 21 ? 2.989 1.939 12.841 1.00 0.00 21 PRO A CA 5
ATOM 5755 C C . PRO A 1 21 ? 3.865 3.045 12.253 1.00 0.00 21 PRO A C 5
ATOM 5756 O O . PRO A 1 21 ? 3.776 4.202 12.664 1.00 0.00 21 PRO A O 5
ATOM 5767 N N . PHE A 1 22 ? 4.702 2.681 11.286 1.00 0.00 22 PHE A N 5
ATOM 5768 C CA . PHE A 1 22 ? 5.584 3.649 10.641 1.00 0.00 22 PHE A CA 5
ATOM 5769 C C . PHE A 1 22 ? 4.800 4.484 9.634 1.00 0.00 22 PHE A C 5
ATOM 5770 O O . PHE A 1 22 ? 4.887 5.712 9.624 1.00 0.00 22 PHE A O 5
ATOM 5787 N N . LEU A 1 23 ? 4.031 3.800 8.787 1.00 0.00 23 LEU A N 5
ATOM 5788 C CA . LEU A 1 23 ? 3.229 4.471 7.771 1.00 0.00 23 LEU A CA 5
ATOM 5789 C C . LEU A 1 23 ? 2.227 5.428 8.411 1.00 0.00 23 LEU A C 5
ATOM 5790 O O . LEU A 1 23 ? 2.044 6.544 7.942 1.00 0.00 23 LEU A O 5
ATOM 5806 N N . LEU A 1 24 ? 1.575 4.982 9.480 1.00 0.00 24 LEU A N 5
ATOM 5807 C CA . LEU A 1 24 ? 0.586 5.812 10.166 1.00 0.00 24 LEU A CA 5
ATOM 5808 C C . LEU A 1 24 ? 1.197 7.145 10.602 1.00 0.00 24 LEU A C 5
ATOM 5809 O O . LEU A 1 24 ? 0.691 8.213 10.255 1.00 0.00 24 LEU A O 5
ATOM 5825 N N . ARG A 1 25 ? 2.273 7.069 11.378 1.00 0.00 25 ARG A N 5
ATOM 5826 C CA . ARG A 1 25 ? 2.946 8.263 11.885 1.00 0.00 25 ARG A CA 5
ATOM 5827 C C . ARG A 1 25 ? 3.422 9.192 10.764 1.00 0.00 25 ARG A C 5
ATOM 5828 O O . ARG A 1 25 ? 3.462 10.409 10.946 1.00 0.00 25 ARG A O 5
ATOM 5849 N N . ASP A 1 26 ? 3.807 8.624 9.620 1.00 0.00 26 ASP A N 5
ATOM 5850 C CA . ASP A 1 26 ? 4.305 9.443 8.512 1.00 0.00 26 ASP A CA 5
ATOM 5851 C C . ASP A 1 26 ? 3.240 9.668 7.437 1.00 0.00 26 ASP A C 5
ATOM 5852 O O . ASP A 1 26 ? 2.906 10.810 7.118 1.00 0.00 26 ASP A O 5
ATOM 5861 N N . GLY A 1 27 ? 2.717 8.580 6.876 1.00 0.00 27 GLY A N 5
ATOM 5862 C CA . GLY A 1 27 ? 1.697 8.678 5.832 1.00 0.00 27 GLY A CA 5
ATOM 5863 C C . GLY A 1 27 ? 0.296 8.533 6.414 1.00 0.00 27 GLY A C 5
ATOM 5864 O O . GLY A 1 27 ? -0.435 9.514 6.555 1.00 0.00 27 GLY A O 5
ATOM 5868 N N . GLY A 1 28 ? -0.069 7.300 6.751 1.00 0.00 28 GLY A N 5
ATOM 5869 C CA . GLY A 1 28 ? -1.383 7.021 7.319 1.00 0.00 28 GLY A CA 5
ATOM 5870 C C . GLY A 1 28 ? -1.629 5.518 7.395 1.00 0.00 28 GLY A C 5
ATOM 5871 O O . GLY A 1 28 ? -0.692 4.735 7.565 1.00 0.00 28 GLY A O 5
ATOM 5875 N N . ASP A 1 29 ? -2.892 5.119 7.262 1.00 0.00 29 ASP A N 5
ATOM 5876 C CA . ASP A 1 29 ? -3.248 3.704 7.312 1.00 0.00 29 ASP A CA 5
ATOM 5877 C C . ASP A 1 29 ? -3.572 3.190 5.914 1.00 0.00 29 ASP A C 5
ATOM 5878 O O . ASP A 1 29 ? -4.321 3.818 5.169 1.00 0.00 29 ASP A O 5
ATOM 5887 N N . CYS A 1 30 ? -2.992 2.045 5.569 1.00 0.00 30 CYS A N 5
ATOM 5888 C CA . CYS A 1 30 ? -3.212 1.442 4.258 1.00 0.00 30 CYS A CA 5
ATOM 5889 C C . CYS A 1 30 ? -3.845 0.063 4.409 1.00 0.00 30 CYS A C 5
ATOM 5890 O O . CYS A 1 30 ? -3.679 -0.596 5.437 1.00 0.00 30 CYS A O 5
ATOM 5898 N N . THR A 1 31 ? -4.575 -0.369 3.381 1.00 0.00 31 THR A N 5
ATOM 5899 C CA . THR A 1 31 ? -5.233 -1.671 3.419 1.00 0.00 31 THR A CA 5
ATOM 5900 C C . THR A 1 31 ? -5.350 -2.263 2.017 1.00 0.00 31 THR A C 5
ATOM 5901 O O . THR A 1 31 ? -5.919 -1.643 1.116 1.00 0.00 31 THR A O 5
ATOM 5912 N N . LEU A 1 32 ? -4.818 -3.470 1.848 1.00 0.00 32 LEU A N 5
ATOM 5913 C CA . LEU A 1 32 ? -4.875 -4.153 0.561 1.00 0.00 32 LEU A CA 5
ATOM 5914 C C . LEU A 1 32 ? -6.285 -4.682 0.315 1.00 0.00 32 LEU A C 5
ATOM 5915 O O . LEU A 1 32 ? -6.812 -5.459 1.114 1.00 0.00 32 LEU A O 5
ATOM 5931 N N . VAL A 1 33 ? -6.892 -4.253 -0.786 1.00 0.00 33 VAL A N 5
ATOM 5932 C CA . VAL A 1 33 ? -8.245 -4.683 -1.123 1.00 0.00 33 VAL A CA 5
ATOM 5933 C C . VAL A 1 33 ? -8.214 -5.964 -1.953 1.00 0.00 33 VAL A C 5
ATOM 5934 O O . VAL A 1 33 ? -9.147 -6.768 -1.900 1.00 0.00 33 VAL A O 5
ATOM 5947 N N . ASP A 1 34 ? -7.138 -6.150 -2.719 1.00 0.00 34 ASP A N 5
ATOM 5948 C CA . ASP A 1 34 ? -7.003 -7.340 -3.555 1.00 0.00 34 ASP A CA 5
ATOM 5949 C C . ASP A 1 34 ? -5.555 -7.519 -4.004 1.00 0.00 34 ASP A C 5
ATOM 5950 O O . ASP A 1 34 ? -4.944 -6.597 -4.547 1.00 0.00 34 ASP A O 5
ATOM 5959 N N . VAL A 1 35 ? -5.019 -8.719 -3.778 1.00 0.00 35 VAL A N 5
ATOM 5960 C CA . VAL A 1 35 ? -3.647 -9.025 -4.170 1.00 0.00 35 VAL A CA 5
ATOM 5961 C C . VAL A 1 35 ? -3.628 -9.652 -5.564 1.00 0.00 35 VAL A C 5
ATOM 5962 O O . VAL A 1 35 ? -4.266 -10.679 -5.805 1.00 0.00 35 VAL A O 5
ATOM 5975 N N . GLU A 1 36 ? -2.898 -9.017 -6.478 1.00 0.00 36 GLU A N 5
ATOM 5976 C CA . GLU A 1 36 ? -2.800 -9.507 -7.848 1.00 0.00 36 GLU A CA 5
ATOM 5977 C C . GLU A 1 36 ? -1.378 -9.338 -8.370 1.00 0.00 36 GLU A C 5
ATOM 5978 O O . GLU A 1 36 ? -0.573 -8.618 -7.777 1.00 0.00 36 GLU A O 5
ATOM 5990 N N . ASP A 1 37 ? -1.077 -10.008 -9.479 1.00 0.00 37 ASP A N 5
ATOM 5991 C CA . ASP A 1 37 ? 0.253 -9.930 -10.075 1.00 0.00 37 ASP A CA 5
ATOM 5992 C C . ASP A 1 37 ? 0.718 -8.481 -10.178 1.00 0.00 37 ASP A C 5
ATOM 5993 O O . ASP A 1 37 ? 1.786 -8.127 -9.678 1.00 0.00 37 ASP A O 5
ATOM 6002 N N . GLY A 1 38 ? -0.090 -7.650 -10.827 1.00 0.00 38 GLY A N 5
ATOM 6003 C CA . GLY A 1 38 ? 0.247 -6.237 -10.992 1.00 0.00 38 GLY A CA 5
ATOM 6004 C C . GLY A 1 38 ? -0.952 -5.333 -10.715 1.00 0.00 38 GLY A C 5
ATOM 6005 O O . GLY A 1 38 ? -0.788 -4.152 -10.408 1.00 0.00 38 GLY A O 5
ATOM 6009 N N . ILE A 1 39 ? -2.157 -5.890 -10.827 1.00 0.00 39 ILE A N 5
ATOM 6010 C CA . ILE A 1 39 ? -3.377 -5.119 -10.590 1.00 0.00 39 ILE A CA 5
ATOM 6011 C C . ILE A 1 39 ? -3.750 -5.157 -9.110 1.00 0.00 39 ILE A C 5
ATOM 6012 O O . ILE A 1 39 ? -4.829 -5.624 -8.741 1.00 0.00 39 ILE A O 5
ATOM 6028 N N . VAL A 1 40 ? -2.846 -4.670 -8.265 1.00 0.00 40 VAL A N 5
ATOM 6029 C CA . VAL A 1 40 ? -3.085 -4.665 -6.826 1.00 0.00 40 VAL A CA 5
ATOM 6030 C C . VAL A 1 40 ? -3.908 -3.449 -6.403 1.00 0.00 40 VAL A C 5
ATOM 6031 O O . VAL A 1 40 ? -3.518 -2.302 -6.638 1.00 0.00 40 VAL A O 5
ATOM 6044 N N . LYS A 1 41 ? -5.041 -3.720 -5.761 1.00 0.00 41 LYS A N 5
ATOM 6045 C CA . LYS A 1 41 ? -5.917 -2.662 -5.275 1.00 0.00 41 LYS A CA 5
ATOM 6046 C C . LYS A 1 41 ? -5.488 -2.241 -3.871 1.00 0.00 41 LYS A C 5
ATOM 6047 O O . LYS A 1 41 ? -5.062 -3.073 -3.069 1.00 0.00 41 LYS A O 5
ATOM 6066 N N . LEU A 1 42 ? -5.595 -0.947 -3.583 1.00 0.00 42 LEU A N 5
ATOM 6067 C CA . LEU A 1 42 ? -5.208 -0.428 -2.273 1.00 0.00 42 LEU A CA 5
ATOM 6068 C C . LEU A 1 42 ? -6.246 0.562 -1.758 1.00 0.00 42 LEU A C 5
ATOM 6069 O O . LEU A 1 42 ? -7.060 1.080 -2.524 1.00 0.00 42 LEU A O 5
ATOM 6085 N N . GLN A 1 43 ? -6.200 0.822 -0.456 1.00 0.00 43 GLN A N 5
ATOM 6086 C CA . GLN A 1 43 ? -7.130 1.756 0.166 1.00 0.00 43 GLN A CA 5
ATOM 6087 C C . GLN A 1 43 ? -6.451 2.469 1.329 1.00 0.00 43 GLN A C 5
ATOM 6088 O O . GLN A 1 43 ? -6.059 1.838 2.311 1.00 0.00 43 GLN A O 5
ATOM 6102 N N . LEU A 1 44 ? -6.307 3.786 1.207 1.00 0.00 44 LEU A N 5
ATOM 6103 C CA . LEU A 1 44 ? -5.662 4.573 2.253 1.00 0.00 44 LEU A CA 5
ATOM 6104 C C . LEU A 1 44 ? -6.656 4.937 3.350 1.00 0.00 44 LEU A C 5
ATOM 6105 O O . LEU A 1 44 ? -7.858 4.710 3.218 1.00 0.00 44 LEU A O 5
ATOM 6121 N N . HIS A 1 45 ? -6.130 5.499 4.437 1.00 0.00 45 HIS A N 5
ATOM 6122 C CA . HIS A 1 45 ? -6.954 5.891 5.574 1.00 0.00 45 HIS A CA 5
ATOM 6123 C C . HIS A 1 45 ? -6.228 6.951 6.399 1.00 0.00 45 HIS A C 5
ATOM 6124 O O . HIS A 1 45 ? -5.563 6.637 7.389 1.00 0.00 45 HIS A O 5
ATOM 6138 N N . GLY A 1 46 ? -6.360 8.206 5.980 1.00 0.00 46 GLY A N 5
ATOM 6139 C CA . GLY A 1 46 ? -5.714 9.309 6.681 1.00 0.00 46 GLY A CA 5
ATOM 6140 C C . GLY A 1 46 ? -6.658 9.930 7.706 1.00 0.00 46 GLY A C 5
ATOM 6141 O O . GLY A 1 46 ? -6.271 10.834 8.449 1.00 0.00 46 GLY A O 5
ATOM 6145 N N . ALA A 1 47 ? -7.897 9.436 7.740 1.00 0.00 47 ALA A N 5
ATOM 6146 C CA . ALA A 1 47 ? -8.900 9.943 8.676 1.00 0.00 47 ALA A CA 5
ATOM 6147 C C . ALA A 1 47 ? -9.044 11.460 8.549 1.00 0.00 47 ALA A C 5
ATOM 6148 O O . ALA A 1 47 ? -9.473 12.134 9.486 1.00 0.00 47 ALA A O 5
ATOM 6155 N N . CYS A 1 48 ? -8.680 11.989 7.382 1.00 0.00 48 CYS A N 5
ATOM 6156 C CA . CYS A 1 48 ? -8.771 13.425 7.136 1.00 0.00 48 CYS A CA 5
ATOM 6157 C C . CYS A 1 48 ? -9.277 13.700 5.724 1.00 0.00 48 CYS A C 5
ATOM 6158 O O . CYS A 1 48 ? -8.809 14.624 5.056 1.00 0.00 48 CYS A O 5
ATOM 6166 N N . GLY A 1 49 ? -10.238 12.893 5.279 1.00 0.00 49 GLY A N 5
ATOM 6167 C CA . GLY A 1 49 ? -10.811 13.060 3.945 1.00 0.00 49 GLY A CA 5
ATOM 6168 C C . GLY A 1 49 ? -11.565 14.382 3.849 1.00 0.00 49 GLY A C 5
ATOM 6169 O O . GLY A 1 49 ? -12.797 14.407 3.854 1.00 0.00 49 GLY A O 5
ATOM 6173 N N . THR A 1 50 ? -10.811 15.476 3.776 1.00 0.00 50 THR A N 5
ATOM 6174 C CA . THR A 1 50 ? -11.396 16.808 3.692 1.00 0.00 50 THR A CA 5
ATOM 6175 C C . THR A 1 50 ? -10.640 17.651 2.669 1.00 0.00 50 THR A C 5
ATOM 6176 O O . THR A 1 50 ? -11.231 18.196 1.736 1.00 0.00 50 THR A O 5
ATOM 6187 N N . CYS A 1 51 ? -9.327 17.750 2.858 1.00 0.00 51 CYS A N 5
ATOM 6188 C CA . CYS A 1 51 ? -8.484 18.527 1.959 1.00 0.00 51 CYS A CA 5
ATOM 6189 C C . CYS A 1 51 ? -7.037 18.030 2.023 1.00 0.00 51 CYS A C 5
ATOM 6190 O O . CYS A 1 51 ? -6.102 18.825 2.146 1.00 0.00 51 CYS A O 5
ATOM 6198 N N . PRO A 1 52 ? -6.844 16.736 1.947 1.00 0.00 52 PRO A N 5
ATOM 6199 C CA . PRO A 1 52 ? -5.493 16.108 2.003 1.00 0.00 52 PRO A CA 5
ATOM 6200 C C . PRO A 1 52 ? -4.488 16.819 1.099 1.00 0.00 52 PRO A C 5
ATOM 6201 O O . PRO A 1 52 ? -4.522 16.672 -0.124 1.00 0.00 52 PRO A O 5
ATOM 6212 N N . SER A 1 53 ? -3.597 17.587 1.717 1.00 0.00 53 SER A N 5
ATOM 6213 C CA . SER A 1 53 ? -2.577 18.318 0.975 1.00 0.00 53 SER A CA 5
ATOM 6214 C C . SER A 1 53 ? -1.264 17.538 0.976 1.00 0.00 53 SER A C 5
ATOM 6215 O O . SER A 1 53 ? -0.459 17.655 0.051 1.00 0.00 53 SER A O 5
ATOM 6223 N N . SER A 1 54 ? -1.058 16.745 2.029 1.00 0.00 54 SER A N 5
ATOM 6224 C CA . SER A 1 54 ? 0.158 15.947 2.161 1.00 0.00 54 SER A CA 5
ATOM 6225 C C . SER A 1 54 ? -0.016 14.574 1.515 1.00 0.00 54 SER A C 5
ATOM 6226 O O . SER A 1 54 ? 0.940 14.005 0.986 1.00 0.00 54 SER A O 5
ATOM 6234 N N . THR A 1 55 ? -1.239 14.047 1.563 1.00 0.00 55 THR A N 5
ATOM 6235 C CA . THR A 1 55 ? -1.522 12.737 0.980 1.00 0.00 55 THR A CA 5
ATOM 6236 C C . THR A 1 55 ? -1.217 12.738 -0.514 1.00 0.00 55 THR A C 5
ATOM 6237 O O . THR A 1 55 ? -0.851 11.709 -1.081 1.00 0.00 55 THR A O 5
ATOM 6248 N N . ILE A 1 56 ? -1.370 13.899 -1.145 1.00 0.00 56 ILE A N 5
ATOM 6249 C CA . ILE A 1 56 ? -1.109 14.025 -2.577 1.00 0.00 56 ILE A CA 5
ATOM 6250 C C . ILE A 1 56 ? 0.326 13.612 -2.903 1.00 0.00 56 ILE A C 5
ATOM 6251 O O . ILE A 1 56 ? 0.553 12.710 -3.710 1.00 0.00 56 ILE A O 5
ATOM 6267 N N . THR A 1 57 ? 1.286 14.282 -2.267 1.00 0.00 57 THR A N 5
ATOM 6268 C CA . THR A 1 57 ? 2.698 13.986 -2.494 1.00 0.00 57 THR A CA 5
ATOM 6269 C C . THR A 1 57 ? 3.022 12.558 -2.064 1.00 0.00 57 THR A C 5
ATOM 6270 O O . THR A 1 57 ? 3.696 11.822 -2.785 1.00 0.00 57 THR A O 5
ATOM 6281 N N . LEU A 1 58 ? 2.537 12.174 -0.886 1.00 0.00 58 LEU A N 5
ATOM 6282 C CA . LEU A 1 58 ? 2.778 10.829 -0.371 1.00 0.00 58 LEU A CA 5
ATOM 6283 C C . LEU A 1 58 ? 2.249 9.785 -1.348 1.00 0.00 58 LEU A C 5
ATOM 6284 O O . LEU A 1 58 ? 2.998 8.928 -1.814 1.00 0.00 58 LEU A O 5
ATOM 6300 N N . LYS A 1 59 ? 0.953 9.872 -1.651 1.00 0.00 59 LYS A N 5
ATOM 6301 C CA . LYS A 1 59 ? 0.314 8.936 -2.576 1.00 0.00 59 LYS A CA 5
ATOM 6302 C C . LYS A 1 59 ? 1.162 8.746 -3.830 1.00 0.00 59 LYS A C 5
ATOM 6303 O O . LYS A 1 59 ? 1.544 7.623 -4.167 1.00 0.00 59 LYS A O 5
ATOM 6322 N N . ALA A 1 60 ? 1.454 9.849 -4.515 1.00 0.00 60 ALA A N 5
ATOM 6323 C CA . ALA A 1 60 ? 2.261 9.797 -5.730 1.00 0.00 60 ALA A CA 5
ATOM 6324 C C . ALA A 1 60 ? 3.643 9.227 -5.429 1.00 0.00 60 ALA A C 5
ATOM 6325 O O . ALA A 1 60 ? 4.281 8.632 -6.297 1.00 0.00 60 ALA A O 5
ATOM 6332 N N . GLY A 1 61 ? 4.092 9.405 -4.187 1.00 0.00 61 GLY A N 5
ATOM 6333 C CA . GLY A 1 61 ? 5.394 8.902 -3.772 1.00 0.00 61 GLY A CA 5
ATOM 6334 C C . GLY A 1 61 ? 5.386 7.381 -3.729 1.00 0.00 61 GLY A C 5
ATOM 6335 O O . GLY A 1 61 ? 6.285 6.730 -4.261 1.00 0.00 61 GLY A O 5
ATOM 6339 N N . ILE A 1 62 ? 4.357 6.821 -3.096 1.00 0.00 62 ILE A N 5
ATOM 6340 C CA . ILE A 1 62 ? 4.231 5.372 -2.990 1.00 0.00 62 ILE A CA 5
ATOM 6341 C C . ILE A 1 62 ? 4.067 4.754 -4.378 1.00 0.00 62 ILE A C 5
ATOM 6342 O O . ILE A 1 62 ? 4.811 3.848 -4.751 1.00 0.00 62 ILE A O 5
ATOM 6358 N N . GLU A 1 63 ? 3.089 5.253 -5.140 1.00 0.00 63 GLU A N 5
ATOM 6359 C CA . GLU A 1 63 ? 2.837 4.745 -6.489 1.00 0.00 63 GLU A CA 5
ATOM 6360 C C . GLU A 1 63 ? 4.148 4.556 -7.249 1.00 0.00 63 GLU A C 5
ATOM 6361 O O . GLU A 1 63 ? 4.479 3.446 -7.668 1.00 0.00 63 GLU A O 5
ATOM 6373 N N . ARG A 1 64 ? 4.891 5.648 -7.416 1.00 0.00 64 ARG A N 5
ATOM 6374 C CA . ARG A 1 64 ? 6.170 5.599 -8.119 1.00 0.00 64 ARG A CA 5
ATOM 6375 C C . ARG A 1 64 ? 7.101 4.586 -7.455 1.00 0.00 64 ARG A C 5
ATOM 6376 O O . ARG A 1 64 ? 7.843 3.872 -8.131 1.00 0.00 64 ARG A O 5
ATOM 6397 N N . ALA A 1 65 ? 7.050 4.532 -6.124 1.00 0.00 65 ALA A N 5
ATOM 6398 C CA . ALA A 1 65 ? 7.882 3.603 -5.366 1.00 0.00 65 ALA A CA 5
ATOM 6399 C C . ALA A 1 65 ? 7.592 2.164 -5.780 1.00 0.00 65 ALA A C 5
ATOM 6400 O O . ALA A 1 65 ? 8.508 1.396 -6.075 1.00 0.00 65 ALA A O 5
ATOM 6407 N N . LEU A 1 66 ? 6.308 1.810 -5.798 1.00 0.00 66 LEU A N 5
ATOM 6408 C CA . LEU A 1 66 ? 5.891 0.463 -6.176 1.00 0.00 66 LEU A CA 5
ATOM 6409 C C . LEU A 1 66 ? 6.411 0.113 -7.570 1.00 0.00 66 LEU A C 5
ATOM 6410 O O . LEU A 1 66 ? 7.005 -0.945 -7.772 1.00 0.00 66 LEU A O 5
ATOM 6426 N N . HIS A 1 67 ? 6.174 1.011 -8.523 1.00 0.00 67 HIS A N 5
ATOM 6427 C CA . HIS A 1 67 ? 6.610 0.799 -9.901 1.00 0.00 67 HIS A CA 5
ATOM 6428 C C . HIS A 1 67 ? 8.108 0.516 -9.965 1.00 0.00 67 HIS A C 5
ATOM 6429 O O . HIS A 1 67 ? 8.530 -0.481 -10.550 1.00 0.00 67 HIS A O 5
ATOM 6443 N N . GLU A 1 68 ? 8.905 1.398 -9.364 1.00 0.00 68 GLU A N 5
ATOM 6444 C CA . GLU A 1 68 ? 10.355 1.227 -9.364 1.00 0.00 68 GLU A CA 5
ATOM 6445 C C . GLU A 1 68 ? 10.749 -0.011 -8.563 1.00 0.00 68 GLU A C 5
ATOM 6446 O O . GLU A 1 68 ? 11.806 -0.600 -8.793 1.00 0.00 68 GLU A O 5
ATOM 6458 N N . GLU A 1 69 ? 9.895 -0.399 -7.622 1.00 0.00 69 GLU A N 5
ATOM 6459 C CA . GLU A 1 69 ? 10.165 -1.566 -6.790 1.00 0.00 69 GLU A CA 5
ATOM 6460 C C . GLU A 1 69 ? 9.728 -2.847 -7.494 1.00 0.00 69 GLU A C 5
ATOM 6461 O O . GLU A 1 69 ? 10.044 -3.947 -7.040 1.00 0.00 69 GLU A O 5
ATOM 6473 N N . VAL A 1 70 ? 9.001 -2.702 -8.601 1.00 0.00 70 VAL A N 5
ATOM 6474 C CA . VAL A 1 70 ? 8.532 -3.863 -9.348 1.00 0.00 70 VAL A CA 5
ATOM 6475 C C . VAL A 1 70 ? 8.259 -3.499 -10.815 1.00 0.00 70 VAL A C 5
ATOM 6476 O O . VAL A 1 70 ? 7.159 -3.713 -11.326 1.00 0.00 70 VAL A O 5
ATOM 6489 N N . PRO A 1 71 ? 9.245 -2.958 -11.495 1.00 0.00 71 PRO A N 5
ATOM 6490 C CA . PRO A 1 71 ? 9.123 -2.559 -12.928 1.00 0.00 71 PRO A CA 5
ATOM 6491 C C . PRO A 1 71 ? 8.428 -3.632 -13.761 1.00 0.00 71 PRO A C 5
ATOM 6492 O O . PRO A 1 71 ? 8.849 -4.789 -13.778 1.00 0.00 71 PRO A O 5
ATOM 6503 N N . GLY A 1 72 ? 7.357 -3.236 -14.443 1.00 0.00 72 GLY A N 5
ATOM 6504 C CA . GLY A 1 72 ? 6.593 -4.163 -15.271 1.00 0.00 72 GLY A CA 5
ATOM 6505 C C . GLY A 1 72 ? 5.133 -4.197 -14.830 1.00 0.00 72 GLY A C 5
ATOM 6506 O O . GLY A 1 72 ? 4.391 -5.117 -15.176 1.00 0.00 72 GLY A O 5
ATOM 6510 N N . VAL A 1 73 ? 4.733 -3.186 -14.059 1.00 0.00 73 VAL A N 5
ATOM 6511 C CA . VAL A 1 73 ? 3.365 -3.097 -13.562 1.00 0.00 73 VAL A CA 5
ATOM 6512 C C . VAL A 1 73 ? 2.378 -2.907 -14.700 1.00 0.00 73 VAL A C 5
ATOM 6513 O O . VAL A 1 73 ? 2.727 -2.417 -15.776 1.00 0.00 73 VAL A O 5
ATOM 6526 N N . ILE A 1 74 ? 1.140 -3.313 -14.445 1.00 0.00 74 ILE A N 5
ATOM 6527 C CA . ILE A 1 74 ? 0.084 -3.209 -15.436 1.00 0.00 74 ILE A CA 5
ATOM 6528 C C . ILE A 1 74 ? -0.825 -2.024 -15.118 1.00 0.00 74 ILE A C 5
ATOM 6529 O O . ILE A 1 74 ? -0.945 -1.092 -15.914 1.00 0.00 74 ILE A O 5
ATOM 6545 N N . GLU A 1 75 ? -1.459 -2.065 -13.947 1.00 0.00 75 GLU A N 5
ATOM 6546 C CA . GLU A 1 75 ? -2.351 -0.988 -13.531 1.00 0.00 75 GLU A CA 5
ATOM 6547 C C . GLU A 1 75 ? -2.665 -1.096 -12.040 1.00 0.00 75 GLU A C 5
ATOM 6548 O O . GLU A 1 75 ? -3.469 -1.932 -11.626 1.00 0.00 75 GLU A O 5
ATOM 6560 N N . VAL A 1 76 ? -2.038 -0.233 -11.243 1.00 0.00 76 VAL A N 5
ATOM 6561 C CA . VAL A 1 76 ? -2.273 -0.230 -9.802 1.00 0.00 76 VAL A CA 5
ATOM 6562 C C . VAL A 1 76 ? -3.460 0.672 -9.482 1.00 0.00 76 VAL A C 5
ATOM 6563 O O . VAL A 1 76 ? -3.848 1.509 -10.298 1.00 0.00 76 VAL A O 5
ATOM 6576 N N . GLU A 1 77 ? -4.040 0.495 -8.299 1.00 0.00 77 GLU A N 5
ATOM 6577 C CA . GLU A 1 77 ? -5.188 1.301 -7.902 1.00 0.00 77 GLU A CA 5
ATOM 6578 C C . GLU A 1 77 ? -5.163 1.580 -6.405 1.00 0.00 77 GLU A C 5
ATOM 6579 O O . GLU A 1 77 ? -5.123 0.658 -5.592 1.00 0.00 77 GLU A O 5
ATOM 6591 N N . GLN A 1 78 ? -5.199 2.863 -6.054 1.00 0.00 78 GLN A N 5
ATOM 6592 C CA . GLN A 1 78 ? -5.195 3.275 -4.655 1.00 0.00 78 GLN A CA 5
ATOM 6593 C C . GLN A 1 78 ? -6.360 4.224 -4.394 1.00 0.00 78 GLN A C 5
ATOM 6594 O O . GLN A 1 78 ? -6.223 5.443 -4.509 1.00 0.00 78 GLN A O 5
ATOM 6608 N N . VAL A 1 79 ? -7.510 3.649 -4.056 1.00 0.00 79 VAL A N 5
ATOM 6609 C CA . VAL A 1 79 ? -8.706 4.446 -3.792 1.00 0.00 79 VAL A CA 5
ATOM 6610 C C . VAL A 1 79 ? -8.744 4.905 -2.337 1.00 0.00 79 VAL A C 5
ATOM 6611 O O . VAL A 1 79 ? -7.904 4.512 -1.526 1.00 0.00 79 VAL A O 5
ATOM 6624 N N . PHE A 1 80 ? -9.723 5.748 -2.024 1.00 0.00 80 PHE A N 5
ATOM 6625 C CA . PHE A 1 80 ? -9.878 6.275 -0.673 1.00 0.00 80 PHE A CA 5
ATOM 6626 C C . PHE A 1 80 ? -10.886 5.443 0.119 1.00 0.00 80 PHE A C 5
ATOM 6627 O O . PHE A 1 80 ? -11.435 4.465 -0.391 1.00 0.00 80 PHE A O 5
ATOM 6644 N N . LEU A 1 81 ? -11.120 5.836 1.370 1.00 0.00 81 LEU A N 5
ATOM 6645 C CA . LEU A 1 81 ? -12.058 5.119 2.234 1.00 0.00 81 LEU A CA 5
ATOM 6646 C C . LEU A 1 81 ? -13.497 5.225 1.717 1.00 0.00 81 LEU A C 5
ATOM 6647 O O . LEU A 1 81 ? -14.421 4.680 2.324 1.00 0.00 81 LEU A O 5
ATOM 6663 N N . GLU A 1 82 ? -13.678 5.909 0.589 1.00 0.00 82 GLU A N 5
ATOM 6664 C CA . GLU A 1 82 ? -15.006 6.063 0.000 1.00 0.00 82 GLU A CA 5
ATOM 6665 C C . GLU A 1 82 ? -15.563 4.702 -0.416 1.00 0.00 82 GLU A C 5
ATOM 6666 O O . GLU A 1 82 ? -14.835 3.863 -0.948 1.00 0.00 82 GLU A O 5
ATOM 6678 N N . HIS A 1 83 ? -16.854 4.489 -0.167 1.00 0.00 83 HIS A N 5
ATOM 6679 C CA . HIS A 1 83 ? -17.496 3.223 -0.516 1.00 0.00 83 HIS A CA 5
ATOM 6680 C C . HIS A 1 83 ? -18.888 3.463 -1.100 1.00 0.00 83 HIS A C 5
ATOM 6681 O O . HIS A 1 83 ? -19.695 2.538 -1.205 1.00 0.00 83 HIS A O 5
ATOM 6695 N N . HIS A 1 84 ? -19.160 4.709 -1.475 1.00 0.00 84 HIS A N 5
ATOM 6696 C CA . HIS A 1 84 ? -20.456 5.065 -2.044 1.00 0.00 84 HIS A CA 5
ATOM 6697 C C . HIS A 1 84 ? -20.272 6.038 -3.206 1.00 0.00 84 HIS A C 5
ATOM 6698 O O . HIS A 1 84 ? -20.442 7.248 -3.053 1.00 0.00 84 HIS A O 5
ATOM 6712 N N . HIS A 1 85 ? -19.924 5.497 -4.371 1.00 0.00 85 HIS A N 5
ATOM 6713 C CA . HIS A 1 85 ? -19.724 6.325 -5.555 1.00 0.00 85 HIS A CA 5
ATOM 6714 C C . HIS A 1 85 ? -21.044 6.478 -6.315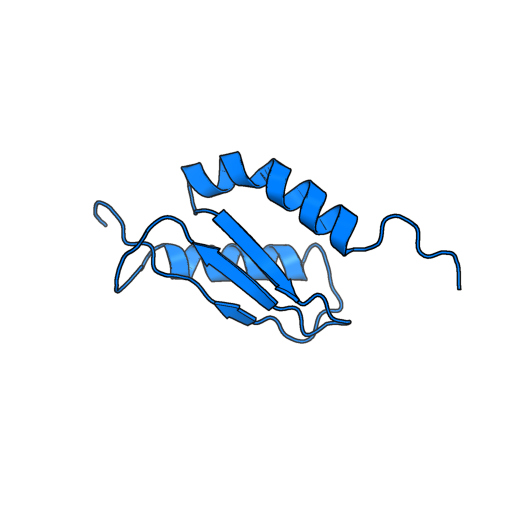 1.00 0.00 85 HIS A C 5
ATOM 6715 O O . HIS A 1 85 ? -22.101 6.627 -5.699 1.00 0.00 85 HIS A O 5
ATOM 6729 N N . HIS A 1 86 ? -20.982 6.448 -7.646 1.00 0.00 86 HIS A N 5
ATOM 6730 C CA . HIS A 1 86 ? -22.181 6.596 -8.467 1.00 0.00 86 HIS A CA 5
ATOM 6731 C C . HIS A 1 86 ? -23.001 7.807 -8.002 1.00 0.00 86 HIS A C 5
ATOM 6732 O O . HIS A 1 86 ? -22.457 8.899 -7.832 1.00 0.00 86 HIS A O 5
ATOM 6746 N N . HIS A 1 87 ? -24.304 7.606 -7.804 1.00 0.00 87 HIS A N 5
ATOM 6747 C CA . HIS A 1 87 ? -25.194 8.683 -7.365 1.00 0.00 87 HIS A CA 5
ATOM 6748 C C . HIS A 1 87 ? -26.389 8.098 -6.621 1.00 0.00 87 HIS A C 5
ATOM 6749 O O . HIS A 1 87 ? -26.545 8.298 -5.416 1.00 0.00 87 HIS A O 5
ATOM 6763 N N . HIS A 1 88 ? -27.229 7.367 -7.355 1.00 0.00 88 HIS A N 5
ATOM 6764 C CA . HIS A 1 88 ? -28.411 6.744 -6.771 1.00 0.00 88 HIS A CA 5
ATOM 6765 C C . HIS A 1 88 ? -28.407 5.242 -7.054 1.00 0.00 88 HIS A C 5
ATOM 6766 O O . HIS A 1 88 ? -28.839 4.854 -8.128 1.00 0.00 88 HIS A O 5
ATOM 6781 N N . MET A 1 1 ? 4.625 -31.114 -5.075 1.00 0.00 1 MET A N 6
ATOM 6782 C CA . MET A 1 1 ? 3.764 -30.327 -4.145 1.00 0.00 1 MET A CA 6
ATOM 6783 C C . MET A 1 1 ? 4.642 -29.403 -3.302 1.00 0.00 1 MET A C 6
ATOM 6784 O O . MET A 1 1 ? 4.924 -29.690 -2.137 1.00 0.00 1 MET A O 6
ATOM 6800 N N . PRO A 1 2 ? 5.077 -28.303 -3.867 1.00 0.00 2 PRO A N 6
ATOM 6801 C CA . PRO A 1 2 ? 5.938 -27.317 -3.158 1.00 0.00 2 PRO A CA 6
ATOM 6802 C C . PRO A 1 2 ? 5.142 -26.482 -2.159 1.00 0.00 2 PRO A C 6
ATOM 6803 O O . PRO A 1 2 ? 3.976 -26.771 -1.884 1.00 0.00 2 PRO A O 6
ATOM 6814 N N . THR A 1 3 ? 5.781 -25.447 -1.619 1.00 0.00 3 THR A N 6
ATOM 6815 C CA . THR A 1 3 ? 5.127 -24.570 -0.652 1.00 0.00 3 THR A CA 6
ATOM 6816 C C . THR A 1 3 ? 4.015 -23.773 -1.320 1.00 0.00 3 THR A C 6
ATOM 6817 O O . THR A 1 3 ? 2.969 -24.315 -1.678 1.00 0.00 3 THR A O 6
ATOM 6828 N N . GLU A 1 4 ? 4.264 -22.479 -1.485 1.00 0.00 4 GLU A N 6
ATOM 6829 C CA . GLU A 1 4 ? 3.311 -21.580 -2.108 1.00 0.00 4 GLU A CA 6
ATOM 6830 C C . GLU A 1 4 ? 2.026 -21.479 -1.288 1.00 0.00 4 GLU A C 6
ATOM 6831 O O . GLU A 1 4 ? 1.058 -20.847 -1.715 1.00 0.00 4 GLU A O 6
ATOM 6843 N N . ASN A 1 5 ? 2.023 -22.095 -0.108 1.00 0.00 5 ASN A N 6
ATOM 6844 C CA . ASN A 1 5 ? 0.851 -22.053 0.758 1.00 0.00 5 ASN A CA 6
ATOM 6845 C C . ASN A 1 5 ? 0.576 -20.612 1.191 1.00 0.00 5 ASN A C 6
ATOM 6846 O O . ASN A 1 5 ? -0.557 -20.137 1.095 1.00 0.00 5 ASN A O 6
ATOM 6857 N N . PRO A 1 6 ? 1.585 -19.902 1.640 1.00 0.00 6 PRO A N 6
ATOM 6858 C CA . PRO A 1 6 ? 1.444 -18.485 2.066 1.00 0.00 6 PRO A CA 6
ATOM 6859 C C . PRO A 1 6 ? 1.422 -17.552 0.856 1.00 0.00 6 PRO A C 6
ATOM 6860 O O . PRO A 1 6 ? 2.470 -17.155 0.344 1.00 0.00 6 PRO A O 6
ATOM 6871 N N . THR A 1 7 ? 0.220 -17.217 0.397 1.00 0.00 7 THR A N 6
ATOM 6872 C CA . THR A 1 7 ? 0.067 -16.341 -0.762 1.00 0.00 7 THR A CA 6
ATOM 6873 C C . THR A 1 7 ? 0.395 -14.897 -0.395 1.00 0.00 7 THR A C 6
ATOM 6874 O O . THR A 1 7 ? 0.804 -14.610 0.729 1.00 0.00 7 THR A O 6
ATOM 6885 N N . MET A 1 8 ? 0.204 -13.993 -1.353 1.00 0.00 8 MET A N 6
ATOM 6886 C CA . MET A 1 8 ? 0.473 -12.579 -1.121 1.00 0.00 8 MET A CA 6
ATOM 6887 C C . MET A 1 8 ? -0.226 -12.115 0.153 1.00 0.00 8 MET A C 6
ATOM 6888 O O . MET A 1 8 ? 0.390 -11.487 1.013 1.00 0.00 8 MET A O 6
ATOM 6902 N N . PHE A 1 9 ? -1.512 -12.445 0.264 1.00 0.00 9 PHE A N 6
ATOM 6903 C CA . PHE A 1 9 ? -2.306 -12.077 1.435 1.00 0.00 9 PHE A CA 6
ATOM 6904 C C . PHE A 1 9 ? -1.489 -12.241 2.716 1.00 0.00 9 PHE A C 6
ATOM 6905 O O . PHE A 1 9 ? -1.541 -11.399 3.612 1.00 0.00 9 PHE A O 6
ATOM 6922 N N . ASP A 1 10 ? -0.736 -13.333 2.788 1.00 0.00 10 ASP A N 6
ATOM 6923 C CA . ASP A 1 10 ? 0.096 -13.609 3.954 1.00 0.00 10 ASP A CA 6
ATOM 6924 C C . ASP A 1 10 ? 1.152 -12.520 4.149 1.00 0.00 10 ASP A C 6
ATOM 6925 O O . ASP A 1 10 ? 1.219 -11.891 5.204 1.00 0.00 10 ASP A O 6
ATOM 6934 N N . GLN A 1 11 ? 1.987 -12.318 3.128 1.00 0.00 11 GLN A N 6
ATOM 6935 C CA . GLN A 1 11 ? 3.057 -11.319 3.195 1.00 0.00 11 GLN A CA 6
ATOM 6936 C C . GLN A 1 11 ? 2.502 -9.922 3.396 1.00 0.00 11 GLN A C 6
ATOM 6937 O O . GLN A 1 11 ? 2.815 -9.263 4.383 1.00 0.00 11 GLN A O 6
ATOM 6951 N N . VAL A 1 12 ? 1.691 -9.472 2.450 1.00 0.00 12 VAL A N 6
ATOM 6952 C CA . VAL A 1 12 ? 1.117 -8.139 2.521 1.00 0.00 12 VAL A CA 6
ATOM 6953 C C . VAL A 1 12 ? 0.573 -7.861 3.907 1.00 0.00 12 VAL A C 6
ATOM 6954 O O . VAL A 1 12 ? 1.032 -6.948 4.588 1.00 0.00 12 VAL A O 6
ATOM 6967 N N . ALA A 1 13 ? -0.398 -8.652 4.328 1.00 0.00 13 ALA A N 6
ATOM 6968 C CA . ALA A 1 13 ? -0.972 -8.462 5.635 1.00 0.00 13 ALA A CA 6
ATOM 6969 C C . ALA A 1 13 ? 0.128 -8.426 6.693 1.00 0.00 13 ALA A C 6
ATOM 6970 O O . ALA A 1 13 ? 0.103 -7.608 7.610 1.00 0.00 13 ALA A O 6
ATOM 6977 N N . GLU A 1 14 ? 1.092 -9.336 6.549 1.00 0.00 14 GLU A N 6
ATOM 6978 C CA . GLU A 1 14 ? 2.208 -9.428 7.491 1.00 0.00 14 GLU A CA 6
ATOM 6979 C C . GLU A 1 14 ? 3.085 -8.176 7.469 1.00 0.00 14 GLU A C 6
ATOM 6980 O O . GLU A 1 14 ? 3.234 -7.496 8.485 1.00 0.00 14 GLU A O 6
ATOM 6992 N N . VAL A 1 15 ? 3.688 -7.902 6.314 1.00 0.00 15 VAL A N 6
ATOM 6993 C CA . VAL A 1 15 ? 4.584 -6.757 6.175 1.00 0.00 15 VAL A CA 6
ATOM 6994 C C . VAL A 1 15 ? 3.858 -5.438 6.434 1.00 0.00 15 VAL A C 6
ATOM 6995 O O . VAL A 1 15 ? 4.375 -4.574 7.142 1.00 0.00 15 VAL A O 6
ATOM 7008 N N . ILE A 1 16 ? 2.663 -5.283 5.868 1.00 0.00 16 ILE A N 6
ATOM 7009 C CA . ILE A 1 16 ? 1.897 -4.055 6.068 1.00 0.00 16 ILE A CA 6
ATOM 7010 C C . ILE A 1 16 ? 1.703 -3.788 7.557 1.00 0.00 16 ILE A C 6
ATOM 7011 O O . ILE A 1 16 ? 2.009 -2.704 8.041 1.00 0.00 16 ILE A O 6
ATOM 7027 N N . GLU A 1 17 ? 1.193 -4.787 8.276 1.00 0.00 17 GLU A N 6
ATOM 7028 C CA . GLU A 1 17 ? 0.964 -4.651 9.714 1.00 0.00 17 GLU A CA 6
ATOM 7029 C C . GLU A 1 17 ? 2.249 -4.240 10.432 1.00 0.00 17 GLU A C 6
ATOM 7030 O O . GLU A 1 17 ? 2.217 -3.456 11.381 1.00 0.00 17 GLU A O 6
ATOM 7042 N N . ARG A 1 18 ? 3.378 -4.775 9.974 1.00 0.00 18 ARG A N 6
ATOM 7043 C CA . ARG A 1 18 ? 4.670 -4.458 10.577 1.00 0.00 18 ARG A CA 6
ATOM 7044 C C . ARG A 1 18 ? 5.033 -2.995 10.331 1.00 0.00 18 ARG A C 6
ATOM 7045 O O . ARG A 1 18 ? 5.354 -2.258 11.264 1.00 0.00 18 ARG A O 6
ATOM 7066 N N . LEU A 1 19 ? 4.983 -2.592 9.065 1.00 0.00 19 LEU A N 6
ATOM 7067 C CA . LEU A 1 19 ? 5.308 -1.222 8.674 1.00 0.00 19 LEU A CA 6
ATOM 7068 C C . LEU A 1 19 ? 4.172 -0.263 9.032 1.00 0.00 19 LEU A C 6
ATOM 7069 O O . LEU A 1 19 ? 4.381 0.945 9.122 1.00 0.00 19 LEU A O 6
ATOM 7085 N N . ARG A 1 20 ? 2.972 -0.816 9.211 1.00 0.00 20 ARG A N 6
ATOM 7086 C CA . ARG A 1 20 ? 1.784 -0.024 9.542 1.00 0.00 20 ARG A CA 6
ATOM 7087 C C . ARG A 1 20 ? 2.131 1.183 10.419 1.00 0.00 20 ARG A C 6
ATOM 7088 O O . ARG A 1 20 ? 1.874 2.320 10.028 1.00 0.00 20 ARG A O 6
ATOM 7109 N N . PRO A 1 21 ? 2.704 0.967 11.584 1.00 0.00 21 PRO A N 6
ATOM 7110 C CA . PRO A 1 21 ? 3.081 2.072 12.511 1.00 0.00 21 PRO A CA 6
ATOM 7111 C C . PRO A 1 21 ? 3.714 3.248 11.770 1.00 0.00 21 PRO A C 6
ATOM 7112 O O . PRO A 1 21 ? 3.506 4.406 12.132 1.00 0.00 21 PRO A O 6
ATOM 7123 N N . PHE A 1 22 ? 4.475 2.939 10.723 1.00 0.00 22 PHE A N 6
ATOM 7124 C CA . PHE A 1 22 ? 5.125 3.971 9.924 1.00 0.00 22 PHE A CA 6
ATOM 7125 C C . PHE A 1 22 ? 4.116 4.621 8.979 1.00 0.00 22 PHE A C 6
ATOM 7126 O O . PHE A 1 22 ? 3.994 5.849 8.931 1.00 0.00 22 PHE A O 6
ATOM 7143 N N . LEU A 1 23 ? 3.385 3.790 8.237 1.00 0.00 23 LEU A N 6
ATOM 7144 C CA . LEU A 1 23 ? 2.380 4.298 7.309 1.00 0.00 23 LEU A CA 6
ATOM 7145 C C . LEU A 1 23 ? 1.356 5.126 8.070 1.00 0.00 23 LEU A C 6
ATOM 7146 O O . LEU A 1 23 ? 0.989 6.216 7.648 1.00 0.00 23 LEU A O 6
ATOM 7162 N N . LEU A 1 24 ? 0.907 4.594 9.200 1.00 0.00 24 LEU A N 6
ATOM 7163 C CA . LEU A 1 24 ? -0.079 5.279 10.029 1.00 0.00 24 LEU A CA 6
ATOM 7164 C C . LEU A 1 24 ? 0.385 6.690 10.373 1.00 0.00 24 LEU A C 6
ATOM 7165 O O . LEU A 1 24 ? -0.400 7.639 10.326 1.00 0.00 24 LEU A O 6
ATOM 7181 N N . ARG A 1 25 ? 1.659 6.818 10.723 1.00 0.00 25 ARG A N 6
ATOM 7182 C CA . ARG A 1 25 ? 2.219 8.117 11.081 1.00 0.00 25 ARG A CA 6
ATOM 7183 C C . ARG A 1 25 ? 2.025 9.134 9.958 1.00 0.00 25 ARG A C 6
ATOM 7184 O O . ARG A 1 25 ? 1.376 10.161 10.149 1.00 0.00 25 ARG A O 6
ATOM 7205 N N . ASP A 1 26 ? 2.617 8.855 8.796 1.00 0.00 26 ASP A N 6
ATOM 7206 C CA . ASP A 1 26 ? 2.522 9.779 7.663 1.00 0.00 26 ASP A CA 6
ATOM 7207 C C . ASP A 1 26 ? 1.499 9.330 6.618 1.00 0.00 26 ASP A C 6
ATOM 7208 O O . ASP A 1 26 ? 0.609 10.096 6.247 1.00 0.00 26 ASP A O 6
ATOM 7217 N N . GLY A 1 27 ? 1.649 8.103 6.123 1.00 0.00 27 GLY A N 6
ATOM 7218 C CA . GLY A 1 27 ? 0.752 7.577 5.092 1.00 0.00 27 GLY A CA 6
ATOM 7219 C C . GLY A 1 27 ? -0.642 7.270 5.633 1.00 0.00 27 GLY A C 6
ATOM 7220 O O . GLY A 1 27 ? -1.480 6.718 4.916 1.00 0.00 27 GLY A O 6
ATOM 7224 N N . GLY A 1 28 ? -0.887 7.610 6.895 1.00 0.00 28 GLY A N 6
ATOM 7225 C CA . GLY A 1 28 ? -2.185 7.344 7.505 1.00 0.00 28 GLY A CA 6
ATOM 7226 C C . GLY A 1 28 ? -2.475 5.845 7.507 1.00 0.00 28 GLY A C 6
ATOM 7227 O O . GLY A 1 28 ? -1.567 5.030 7.330 1.00 0.00 28 GLY A O 6
ATOM 7231 N N . ASP A 1 29 ? -3.738 5.486 7.701 1.00 0.00 29 ASP A N 6
ATOM 7232 C CA . ASP A 1 29 ? -4.123 4.078 7.722 1.00 0.00 29 ASP A CA 6
ATOM 7233 C C . ASP A 1 29 ? -4.458 3.587 6.317 1.00 0.00 29 ASP A C 6
ATOM 7234 O O . ASP A 1 29 ? -5.044 4.316 5.516 1.00 0.00 29 ASP A O 6
ATOM 7243 N N . CYS A 1 30 ? -4.083 2.343 6.035 1.00 0.00 30 CYS A N 6
ATOM 7244 C CA . CYS A 1 30 ? -4.345 1.738 4.731 1.00 0.00 30 CYS A CA 6
ATOM 7245 C C . CYS A 1 30 ? -5.026 0.385 4.914 1.00 0.00 30 CYS A C 6
ATOM 7246 O O . CYS A 1 30 ? -4.898 -0.242 5.967 1.00 0.00 30 CYS A O 6
ATOM 7254 N N . THR A 1 31 ? -5.754 -0.059 3.891 1.00 0.00 31 THR A N 6
ATOM 7255 C CA . THR A 1 31 ? -6.454 -1.339 3.971 1.00 0.00 31 THR A CA 6
ATOM 7256 C C . THR A 1 31 ? -6.574 -1.990 2.596 1.00 0.00 31 THR A C 6
ATOM 7257 O O . THR A 1 31 ? -7.177 -1.429 1.679 1.00 0.00 31 THR A O 6
ATOM 7268 N N . LEU A 1 32 ? -6.008 -3.189 2.470 1.00 0.00 32 LEU A N 6
ATOM 7269 C CA . LEU A 1 32 ? -6.066 -3.934 1.217 1.00 0.00 32 LEU A CA 6
ATOM 7270 C C . LEU A 1 32 ? -7.442 -4.577 1.074 1.00 0.00 32 LEU A C 6
ATOM 7271 O O . LEU A 1 32 ? -7.851 -5.374 1.921 1.00 0.00 32 LEU A O 6
ATOM 7287 N N . VAL A 1 33 ? -8.159 -4.218 0.013 1.00 0.00 33 VAL A N 6
ATOM 7288 C CA . VAL A 1 33 ? -9.498 -4.758 -0.210 1.00 0.00 33 VAL A CA 6
ATOM 7289 C C . VAL A 1 33 ? -9.463 -5.987 -1.116 1.00 0.00 33 VAL A C 6
ATOM 7290 O O . VAL A 1 33 ? -10.302 -6.879 -0.982 1.00 0.00 33 VAL A O 6
ATOM 7303 N N . ASP A 1 34 ? -8.502 -6.035 -2.038 1.00 0.00 34 ASP A N 6
ATOM 7304 C CA . ASP A 1 34 ? -8.406 -7.173 -2.950 1.00 0.00 34 ASP A CA 6
ATOM 7305 C C . ASP A 1 34 ? -7.055 -7.215 -3.657 1.00 0.00 34 ASP A C 6
ATOM 7306 O O . ASP A 1 34 ? -6.497 -6.180 -4.025 1.00 0.00 34 ASP A O 6
ATOM 7315 N N . VAL A 1 35 ? -6.551 -8.432 -3.854 1.00 0.00 35 VAL A N 6
ATOM 7316 C CA . VAL A 1 35 ? -5.274 -8.638 -4.533 1.00 0.00 35 VAL A CA 6
ATOM 7317 C C . VAL A 1 35 ? -5.511 -9.265 -5.906 1.00 0.00 35 VAL A C 6
ATOM 7318 O O . VAL A 1 35 ? -6.401 -10.101 -6.067 1.00 0.00 35 VAL A O 6
ATOM 7331 N N . GLU A 1 36 ? -4.717 -8.855 -6.893 1.00 0.00 36 GLU A N 6
ATOM 7332 C CA . GLU A 1 36 ? -4.864 -9.388 -8.245 1.00 0.00 36 GLU A CA 6
ATOM 7333 C C . GLU A 1 36 ? -3.616 -9.120 -9.077 1.00 0.00 36 GLU A C 6
ATOM 7334 O O . GLU A 1 36 ? -3.443 -8.026 -9.613 1.00 0.00 36 GLU A O 6
ATOM 7346 N N . ASP A 1 37 ? -2.759 -10.139 -9.185 1.00 0.00 37 ASP A N 6
ATOM 7347 C CA . ASP A 1 37 ? -1.523 -10.033 -9.959 1.00 0.00 37 ASP A CA 6
ATOM 7348 C C . ASP A 1 37 ? -0.748 -8.771 -9.587 1.00 0.00 37 ASP A C 6
ATOM 7349 O O . ASP A 1 37 ? 0.131 -8.802 -8.724 1.00 0.00 37 ASP A O 6
ATOM 7358 N N . GLY A 1 38 ? -1.081 -7.665 -10.246 1.00 0.00 38 GLY A N 6
ATOM 7359 C CA . GLY A 1 38 ? -0.417 -6.393 -9.985 1.00 0.00 38 GLY A CA 6
ATOM 7360 C C . GLY A 1 38 ? -1.434 -5.283 -9.733 1.00 0.00 38 GLY A C 6
ATOM 7361 O O . GLY A 1 38 ? -1.080 -4.208 -9.255 1.00 0.00 38 GLY A O 6
ATOM 7365 N N . ILE A 1 39 ? -2.699 -5.554 -10.055 1.00 0.00 39 ILE A N 6
ATOM 7366 C CA . ILE A 1 39 ? -3.765 -4.575 -9.863 1.00 0.00 39 ILE A CA 6
ATOM 7367 C C . ILE A 1 39 ? -4.328 -4.677 -8.449 1.00 0.00 39 ILE A C 6
ATOM 7368 O O . ILE A 1 39 ? -5.499 -5.008 -8.251 1.00 0.00 39 ILE A O 6
ATOM 7384 N N . VAL A 1 40 ? -3.481 -4.400 -7.467 1.00 0.00 40 VAL A N 6
ATOM 7385 C CA . VAL A 1 40 ? -3.896 -4.468 -6.069 1.00 0.00 40 VAL A CA 6
ATOM 7386 C C . VAL A 1 40 ? -4.692 -3.224 -5.677 1.00 0.00 40 VAL A C 6
ATOM 7387 O O . VAL A 1 40 ? -4.228 -2.090 -5.840 1.00 0.00 40 VAL A O 6
ATOM 7400 N N . LYS A 1 41 ? -5.889 -3.452 -5.143 1.00 0.00 41 LYS A N 6
ATOM 7401 C CA . LYS A 1 41 ? -6.745 -2.361 -4.700 1.00 0.00 41 LYS A CA 6
ATOM 7402 C C . LYS A 1 41 ? -6.409 -2.001 -3.256 1.00 0.00 41 LYS A C 6
ATOM 7403 O O . LYS A 1 41 ? -6.001 -2.863 -2.476 1.00 0.00 41 LYS A O 6
ATOM 7422 N N . LEU A 1 42 ? -6.573 -0.729 -2.904 1.00 0.00 42 LEU A N 6
ATOM 7423 C CA . LEU A 1 42 ? -6.270 -0.276 -1.548 1.00 0.00 42 LEU A CA 6
ATOM 7424 C C . LEU A 1 42 ? -7.257 0.797 -1.099 1.00 0.00 42 LEU A C 6
ATOM 7425 O O . LEU A 1 42 ? -8.013 1.340 -1.907 1.00 0.00 42 LEU A O 6
ATOM 7441 N N . GLN A 1 43 ? -7.233 1.100 0.197 1.00 0.00 43 GLN A N 6
ATOM 7442 C CA . GLN A 1 43 ? -8.121 2.111 0.764 1.00 0.00 43 GLN A CA 6
ATOM 7443 C C . GLN A 1 43 ? -7.384 2.910 1.829 1.00 0.00 43 GLN A C 6
ATOM 7444 O O . GLN A 1 43 ? -6.897 2.350 2.811 1.00 0.00 43 GLN A O 6
ATOM 7458 N N . LEU A 1 44 ? -7.298 4.220 1.621 1.00 0.00 44 LEU A N 6
ATOM 7459 C CA . LEU A 1 44 ? -6.604 5.092 2.566 1.00 0.00 44 LEU A CA 6
ATOM 7460 C C . LEU A 1 44 ? -7.533 5.527 3.695 1.00 0.00 44 LEU A C 6
ATOM 7461 O O . LEU A 1 44 ? -8.748 5.333 3.627 1.00 0.00 44 LEU A O 6
ATOM 7477 N N . HIS A 1 45 ? -6.945 6.122 4.731 1.00 0.00 45 HIS A N 6
ATOM 7478 C CA . HIS A 1 45 ? -7.709 6.593 5.882 1.00 0.00 45 HIS A CA 6
ATOM 7479 C C . HIS A 1 45 ? -6.890 7.613 6.669 1.00 0.00 45 HIS A C 6
ATOM 7480 O O . HIS A 1 45 ? -6.359 7.314 7.740 1.00 0.00 45 HIS A O 6
ATOM 7494 N N . GLY A 1 46 ? -6.790 8.822 6.121 1.00 0.00 46 GLY A N 6
ATOM 7495 C CA . GLY A 1 46 ? -6.035 9.892 6.761 1.00 0.00 46 GLY A CA 6
ATOM 7496 C C . GLY A 1 46 ? -6.324 11.226 6.082 1.00 0.00 46 GLY A C 6
ATOM 7497 O O . GLY A 1 46 ? -5.465 12.107 6.025 1.00 0.00 46 GLY A O 6
ATOM 7501 N N . ALA A 1 47 ? -7.544 11.361 5.567 1.00 0.00 47 ALA A N 6
ATOM 7502 C CA . ALA A 1 47 ? -7.954 12.586 4.887 1.00 0.00 47 ALA A CA 6
ATOM 7503 C C . ALA A 1 47 ? -8.295 13.680 5.895 1.00 0.00 47 ALA A C 6
ATOM 7504 O O . ALA A 1 47 ? -8.704 14.776 5.514 1.00 0.00 47 ALA A O 6
ATOM 7511 N N . CYS A 1 48 ? -8.125 13.373 7.181 1.00 0.00 48 CYS A N 6
ATOM 7512 C CA . CYS A 1 48 ? -8.420 14.340 8.235 1.00 0.00 48 CYS A CA 6
ATOM 7513 C C . CYS A 1 48 ? -7.406 15.485 8.213 1.00 0.00 48 CYS A C 6
ATOM 7514 O O . CYS A 1 48 ? -6.528 15.571 9.073 1.00 0.00 48 CYS A O 6
ATOM 7522 N N . GLY A 1 49 ? -7.541 16.357 7.219 1.00 0.00 49 GLY A N 6
ATOM 7523 C CA . GLY A 1 49 ? -6.644 17.499 7.074 1.00 0.00 49 GLY A CA 6
ATOM 7524 C C . GLY A 1 49 ? -7.148 18.434 5.983 1.00 0.00 49 GLY A C 6
ATOM 7525 O O . GLY A 1 49 ? -6.359 19.018 5.238 1.00 0.00 49 GLY A O 6
ATOM 7529 N N . THR A 1 50 ? -8.473 18.563 5.900 1.00 0.00 50 THR A N 6
ATOM 7530 C CA . THR A 1 50 ? -9.109 19.424 4.902 1.00 0.00 50 THR A CA 6
ATOM 7531 C C . THR A 1 50 ? -8.461 19.240 3.530 1.00 0.00 50 THR A C 6
ATOM 7532 O O . THR A 1 50 ? -7.765 20.128 3.034 1.00 0.00 50 THR A O 6
ATOM 7543 N N . CYS A 1 51 ? -8.699 18.078 2.923 1.00 0.00 51 CYS A N 6
ATOM 7544 C CA . CYS A 1 51 ? -8.140 17.774 1.606 1.00 0.00 51 CYS A CA 6
ATOM 7545 C C . CYS A 1 51 ? -6.616 17.904 1.624 1.00 0.00 51 CYS A C 6
ATOM 7546 O O . CYS A 1 51 ? -6.065 18.927 1.212 1.00 0.00 51 CYS A O 6
ATOM 7554 N N . PRO A 1 52 ? -5.932 16.891 2.094 1.00 0.00 52 PRO A N 6
ATOM 7555 C CA . PRO A 1 52 ? -4.446 16.887 2.172 1.00 0.00 52 PRO A CA 6
ATOM 7556 C C . PRO A 1 52 ? -3.799 16.762 0.796 1.00 0.00 52 PRO A C 6
ATOM 7557 O O . PRO A 1 52 ? -3.970 15.756 0.107 1.00 0.00 52 PRO A O 6
ATOM 7568 N N . SER A 1 53 ? -3.053 17.792 0.407 1.00 0.00 53 SER A N 6
ATOM 7569 C CA . SER A 1 53 ? -2.374 17.796 -0.884 1.00 0.00 53 SER A CA 6
ATOM 7570 C C . SER A 1 53 ? -1.057 17.030 -0.793 1.00 0.00 53 SER A C 6
ATOM 7571 O O . SER A 1 53 ? -0.503 16.603 -1.808 1.00 0.00 53 SER A O 6
ATOM 7579 N N . SER A 1 54 ? -0.565 16.861 0.432 1.00 0.00 54 SER A N 6
ATOM 7580 C CA . SER A 1 54 ? 0.688 16.149 0.655 1.00 0.00 54 SER A CA 6
ATOM 7581 C C . SER A 1 54 ? 0.477 14.641 0.543 1.00 0.00 54 SER A C 6
ATOM 7582 O O . SER A 1 54 ? 1.293 13.937 -0.054 1.00 0.00 54 SER A O 6
ATOM 7590 N N . THR A 1 55 ? -0.621 14.151 1.117 1.00 0.00 55 THR A N 6
ATOM 7591 C CA . THR A 1 55 ? -0.929 12.724 1.068 1.00 0.00 55 THR A CA 6
ATOM 7592 C C . THR A 1 55 ? -0.890 12.224 -0.375 1.00 0.00 55 THR A C 6
ATOM 7593 O O . THR A 1 55 ? -0.353 11.152 -0.658 1.00 0.00 55 THR A O 6
ATOM 7604 N N . ILE A 1 56 ? -1.459 13.017 -1.279 1.00 0.00 56 ILE A N 6
ATOM 7605 C CA . ILE A 1 56 ? -1.482 12.660 -2.696 1.00 0.00 56 ILE A CA 6
ATOM 7606 C C . ILE A 1 56 ? -0.058 12.513 -3.221 1.00 0.00 56 ILE A C 6
ATOM 7607 O O . ILE A 1 56 ? 0.261 11.551 -3.923 1.00 0.00 56 ILE A O 6
ATOM 7623 N N . THR A 1 57 ? 0.792 13.476 -2.869 1.00 0.00 57 THR A N 6
ATOM 7624 C CA . THR A 1 57 ? 2.186 13.457 -3.300 1.00 0.00 57 THR A CA 6
ATOM 7625 C C . THR A 1 57 ? 2.917 12.260 -2.695 1.00 0.00 57 THR A C 6
ATOM 7626 O O . THR A 1 57 ? 3.641 11.549 -3.393 1.00 0.00 57 THR A O 6
ATOM 7637 N N . LEU A 1 58 ? 2.720 12.041 -1.395 1.00 0.00 58 LEU A N 6
ATOM 7638 C CA . LEU A 1 58 ? 3.364 10.921 -0.713 1.00 0.00 58 LEU A CA 6
ATOM 7639 C C . LEU A 1 58 ? 2.983 9.607 -1.390 1.00 0.00 58 LEU A C 6
ATOM 7640 O O . LEU A 1 58 ? 3.850 8.809 -1.745 1.00 0.00 58 LEU A O 6
ATOM 7656 N N . LYS A 1 59 ? 1.679 9.398 -1.575 1.00 0.00 59 LYS A N 6
ATOM 7657 C CA . LYS A 1 59 ? 1.185 8.186 -2.226 1.00 0.00 59 LYS A CA 6
ATOM 7658 C C . LYS A 1 59 ? 1.919 7.962 -3.547 1.00 0.00 59 LYS A C 6
ATOM 7659 O O . LYS A 1 59 ? 2.421 6.872 -3.812 1.00 0.00 59 LYS A O 6
ATOM 7678 N N . ALA A 1 60 ? 1.977 9.009 -4.367 1.00 0.00 60 ALA A N 6
ATOM 7679 C CA . ALA A 1 60 ? 2.655 8.930 -5.657 1.00 0.00 60 ALA A CA 6
ATOM 7680 C C . ALA A 1 60 ? 4.137 8.618 -5.466 1.00 0.00 60 ALA A C 6
ATOM 7681 O O . ALA A 1 60 ? 4.767 7.998 -6.325 1.00 0.00 60 ALA A O 6
ATOM 7688 N N . GLY A 1 61 ? 4.686 9.052 -4.332 1.00 0.00 61 GLY A N 6
ATOM 7689 C CA . GLY A 1 61 ? 6.095 8.816 -4.032 1.00 0.00 61 GLY A CA 6
ATOM 7690 C C . GLY A 1 61 ? 6.362 7.331 -3.819 1.00 0.00 61 GLY A C 6
ATOM 7691 O O . GLY A 1 61 ? 7.180 6.732 -4.519 1.00 0.00 61 GLY A O 6
ATOM 7695 N N . ILE A 1 62 ? 5.661 6.741 -2.852 1.00 0.00 62 ILE A N 6
ATOM 7696 C CA . ILE A 1 62 ? 5.824 5.324 -2.557 1.00 0.00 62 ILE A CA 6
ATOM 7697 C C . ILE A 1 62 ? 5.438 4.482 -3.770 1.00 0.00 62 ILE A C 6
ATOM 7698 O O . ILE A 1 62 ? 6.144 3.544 -4.128 1.00 0.00 62 ILE A O 6
ATOM 7714 N N . GLU A 1 63 ? 4.319 4.833 -4.405 1.00 0.00 63 GLU A N 6
ATOM 7715 C CA . GLU A 1 63 ? 3.857 4.110 -5.589 1.00 0.00 63 GLU A CA 6
ATOM 7716 C C . GLU A 1 63 ? 5.017 3.860 -6.554 1.00 0.00 63 GLU A C 6
ATOM 7717 O O . GLU A 1 63 ? 5.404 2.717 -6.790 1.00 0.00 63 GLU A O 6
ATOM 7729 N N . ARG A 1 64 ? 5.567 4.944 -7.103 1.00 0.00 64 ARG A N 6
ATOM 7730 C CA . ARG A 1 64 ? 6.687 4.844 -8.040 1.00 0.00 64 ARG A CA 6
ATOM 7731 C C . ARG A 1 64 ? 7.846 4.061 -7.425 1.00 0.00 64 ARG A C 6
ATOM 7732 O O . ARG A 1 64 ? 8.406 3.165 -8.059 1.00 0.00 64 ARG A O 6
ATOM 7753 N N . ALA A 1 65 ? 8.199 4.407 -6.189 1.00 0.00 65 ALA A N 6
ATOM 7754 C CA . ALA A 1 65 ? 9.291 3.735 -5.492 1.00 0.00 65 ALA A CA 6
ATOM 7755 C C . ALA A 1 65 ? 9.020 2.238 -5.381 1.00 0.00 65 ALA A C 6
ATOM 7756 O O . ALA A 1 65 ? 9.888 1.418 -5.677 1.00 0.00 65 ALA A O 6
ATOM 7763 N N . LEU A 1 66 ? 7.807 1.893 -4.954 1.00 0.00 66 LEU A N 6
ATOM 7764 C CA . LEU A 1 66 ? 7.419 0.493 -4.802 1.00 0.00 66 LEU A CA 6
ATOM 7765 C C . LEU A 1 66 ? 7.610 -0.263 -6.113 1.00 0.00 66 LEU A C 6
ATOM 7766 O O . LEU A 1 66 ? 8.146 -1.367 -6.126 1.00 0.00 66 LEU A O 6
ATOM 7782 N N . HIS A 1 67 ? 7.169 0.341 -7.212 1.00 0.00 67 HIS A N 6
ATOM 7783 C CA . HIS A 1 67 ? 7.302 -0.285 -8.525 1.00 0.00 67 HIS A CA 6
ATOM 7784 C C . HIS A 1 67 ? 8.756 -0.665 -8.789 1.00 0.00 67 HIS A C 6
ATOM 7785 O O . HIS A 1 67 ? 9.063 -1.821 -9.075 1.00 0.00 67 HIS A O 6
ATOM 7799 N N . GLU A 1 68 ? 9.647 0.321 -8.698 1.00 0.00 68 GLU A N 6
ATOM 7800 C CA . GLU A 1 68 ? 11.071 0.086 -8.932 1.00 0.00 68 GLU A CA 6
ATOM 7801 C C . GLU A 1 68 ? 11.684 -0.776 -7.827 1.00 0.00 68 GLU A C 6
ATOM 7802 O O . GLU A 1 68 ? 12.652 -1.500 -8.062 1.00 0.00 68 GLU A O 6
ATOM 7814 N N . GLU A 1 69 ? 11.124 -0.683 -6.623 1.00 0.00 69 GLU A N 6
ATOM 7815 C CA . GLU A 1 69 ? 11.631 -1.451 -5.486 1.00 0.00 69 GLU A CA 6
ATOM 7816 C C . GLU A 1 69 ? 11.014 -2.850 -5.450 1.00 0.00 69 GLU A C 6
ATOM 7817 O O . GLU A 1 69 ? 11.468 -3.717 -4.702 1.00 0.00 69 GLU A O 6
ATOM 7829 N N . VAL A 1 70 ? 9.983 -3.062 -6.264 1.00 0.00 70 VAL A N 6
ATOM 7830 C CA . VAL A 1 70 ? 9.307 -4.356 -6.321 1.00 0.00 70 VAL A CA 6
ATOM 7831 C C . VAL A 1 70 ? 8.698 -4.563 -7.708 1.00 0.00 70 VAL A C 6
ATOM 7832 O O . VAL A 1 70 ? 7.492 -4.775 -7.845 1.00 0.00 70 VAL A O 6
ATOM 7845 N N . PRO A 1 71 ? 9.515 -4.499 -8.732 1.00 0.00 71 PRO A N 6
ATOM 7846 C CA . PRO A 1 71 ? 9.074 -4.675 -10.145 1.00 0.00 71 PRO A CA 6
ATOM 7847 C C . PRO A 1 71 ? 8.111 -5.850 -10.312 1.00 0.00 71 PRO A C 6
ATOM 7848 O O . PRO A 1 71 ? 8.261 -6.886 -9.662 1.00 0.00 71 PRO A O 6
ATOM 7859 N N . GLY A 1 72 ? 7.122 -5.671 -11.182 1.00 0.00 72 GLY A N 6
ATOM 7860 C CA . GLY A 1 72 ? 6.126 -6.707 -11.435 1.00 0.00 72 GLY A CA 6
ATOM 7861 C C . GLY A 1 72 ? 4.732 -6.098 -11.507 1.00 0.00 72 GLY A C 6
ATOM 7862 O O . GLY A 1 72 ? 3.869 -6.580 -12.243 1.00 0.00 72 GLY A O 6
ATOM 7866 N N . VAL A 1 73 ? 4.522 -5.030 -10.741 1.00 0.00 73 VAL A N 6
ATOM 7867 C CA . VAL A 1 73 ? 3.237 -4.345 -10.721 1.00 0.00 73 VAL A CA 6
ATOM 7868 C C . VAL A 1 73 ? 2.954 -3.709 -12.073 1.00 0.00 73 VAL A C 6
ATOM 7869 O O . VAL A 1 73 ? 3.866 -3.246 -12.760 1.00 0.00 73 VAL A O 6
ATOM 7882 N N . ILE A 1 74 ? 1.682 -3.703 -12.448 1.00 0.00 74 ILE A N 6
ATOM 7883 C CA . ILE A 1 74 ? 1.269 -3.137 -13.724 1.00 0.00 74 ILE A CA 6
ATOM 7884 C C . ILE A 1 74 ? 0.398 -1.906 -13.499 1.00 0.00 74 ILE A C 6
ATOM 7885 O O . ILE A 1 74 ? 0.372 -0.991 -14.323 1.00 0.00 74 ILE A O 6
ATOM 7901 N N . GLU A 1 75 ? -0.310 -1.896 -12.373 1.00 0.00 75 GLU A N 6
ATOM 7902 C CA . GLU A 1 75 ? -1.185 -0.780 -12.029 1.00 0.00 75 GLU A CA 6
ATOM 7903 C C . GLU A 1 75 ? -1.567 -0.861 -10.554 1.00 0.00 75 GLU A C 6
ATOM 7904 O O . GLU A 1 75 ? -1.283 -1.854 -9.889 1.00 0.00 75 GLU A O 6
ATOM 7916 N N . VAL A 1 76 ? -2.211 0.183 -10.047 1.00 0.00 76 VAL A N 6
ATOM 7917 C CA . VAL A 1 76 ? -2.622 0.201 -8.647 1.00 0.00 76 VAL A CA 6
ATOM 7918 C C . VAL A 1 76 ? -3.882 1.040 -8.473 1.00 0.00 76 VAL A C 6
ATOM 7919 O O . VAL A 1 76 ? -4.194 1.886 -9.312 1.00 0.00 76 VAL A O 6
ATOM 7932 N N . GLU A 1 77 ? -4.602 0.794 -7.381 1.00 0.00 77 GLU A N 6
ATOM 7933 C CA . GLU A 1 77 ? -5.831 1.530 -7.108 1.00 0.00 77 GLU A CA 6
ATOM 7934 C C . GLU A 1 77 ? -5.965 1.805 -5.614 1.00 0.00 77 GLU A C 6
ATOM 7935 O O . GLU A 1 77 ? -6.076 0.881 -4.811 1.00 0.00 77 GLU A O 6
ATOM 7947 N N . GLN A 1 78 ? -5.957 3.086 -5.255 1.00 0.00 78 GLN A N 6
ATOM 7948 C CA . GLN A 1 78 ? -6.084 3.489 -3.859 1.00 0.00 78 GLN A CA 6
ATOM 7949 C C . GLN A 1 78 ? -7.244 4.469 -3.707 1.00 0.00 78 GLN A C 6
ATOM 7950 O O . GLN A 1 78 ? -7.059 5.687 -3.767 1.00 0.00 78 GLN A O 6
ATOM 7964 N N . VAL A 1 79 ? -8.443 3.926 -3.523 1.00 0.00 79 VAL A N 6
ATOM 7965 C CA . VAL A 1 79 ? -9.638 4.753 -3.378 1.00 0.00 79 VAL A CA 6
ATOM 7966 C C . VAL A 1 79 ? -9.882 5.111 -1.916 1.00 0.00 79 VAL A C 6
ATOM 7967 O O . VAL A 1 79 ? -9.140 4.687 -1.026 1.00 0.00 79 VAL A O 6
ATOM 7980 N N . PHE A 1 80 ? -10.932 5.892 -1.680 1.00 0.00 80 PHE A N 6
ATOM 7981 C CA . PHE A 1 80 ? -11.291 6.307 -0.329 1.00 0.00 80 PHE A CA 6
ATOM 7982 C C . PHE A 1 80 ? -12.585 5.625 0.102 1.00 0.00 80 PHE A C 6
ATOM 7983 O O . PHE A 1 80 ? -13.478 5.405 -0.717 1.00 0.00 80 PHE A O 6
ATOM 8000 N N . LEU A 1 81 ? -12.679 5.289 1.386 1.00 0.00 81 LEU A N 6
ATOM 8001 C CA . LEU A 1 81 ? -13.872 4.628 1.909 1.00 0.00 81 LEU A CA 6
ATOM 8002 C C . LEU A 1 81 ? -15.058 5.594 1.931 1.00 0.00 81 LEU A C 6
ATOM 8003 O O . LEU A 1 81 ? -15.443 6.099 2.987 1.00 0.00 81 LEU A O 6
ATOM 8019 N N . GLU A 1 82 ? -15.628 5.844 0.751 1.00 0.00 82 GLU A N 6
ATOM 8020 C CA . GLU A 1 82 ? -16.770 6.747 0.622 1.00 0.00 82 GLU A CA 6
ATOM 8021 C C . GLU A 1 82 ? -16.505 8.066 1.347 1.00 0.00 82 GLU A C 6
ATOM 8022 O O . GLU A 1 82 ? -17.192 8.407 2.312 1.00 0.00 82 GLU A O 6
ATOM 8034 N N . HIS A 1 83 ? -15.501 8.803 0.876 1.00 0.00 83 HIS A N 6
ATOM 8035 C CA . HIS A 1 83 ? -15.149 10.081 1.485 1.00 0.00 83 HIS A CA 6
ATOM 8036 C C . HIS A 1 83 ? -15.831 11.234 0.748 1.00 0.00 83 HIS A C 6
ATOM 8037 O O . HIS A 1 83 ? -15.177 12.024 0.067 1.00 0.00 83 HIS A O 6
ATOM 8051 N N . HIS A 1 84 ? -17.150 11.322 0.899 1.00 0.00 84 HIS A N 6
ATOM 8052 C CA . HIS A 1 84 ? -17.922 12.382 0.256 1.00 0.00 84 HIS A CA 6
ATOM 8053 C C . HIS A 1 84 ? -19.201 12.646 1.044 1.00 0.00 84 HIS A C 6
ATOM 8054 O O . HIS A 1 84 ? -19.445 13.766 1.492 1.00 0.00 84 HIS A O 6
ATOM 8068 N N . HIS A 1 85 ? -20.008 11.601 1.217 1.00 0.00 85 HIS A N 6
ATOM 8069 C CA . HIS A 1 85 ? -21.259 11.719 1.962 1.00 0.00 85 HIS A CA 6
ATOM 8070 C C . HIS A 1 85 ? -21.023 11.371 3.431 1.00 0.00 85 HIS A C 6
ATOM 8071 O O . HIS A 1 85 ? -19.899 11.471 3.926 1.00 0.00 85 HIS A O 6
ATOM 8085 N N . HIS A 1 86 ? -22.084 10.960 4.121 1.00 0.00 86 HIS A N 6
ATOM 8086 C CA . HIS A 1 86 ? -21.976 10.598 5.531 1.00 0.00 86 HIS A CA 6
ATOM 8087 C C . HIS A 1 86 ? -22.865 9.398 5.841 1.00 0.00 86 HIS A C 6
ATOM 8088 O O . HIS A 1 86 ? -23.341 8.717 4.933 1.00 0.00 86 HIS A O 6
ATOM 8102 N N . HIS A 1 87 ? -23.082 9.146 7.129 1.00 0.00 87 HIS A N 6
ATOM 8103 C CA . HIS A 1 87 ? -23.915 8.025 7.553 1.00 0.00 87 HIS A CA 6
ATOM 8104 C C . HIS A 1 87 ? -25.381 8.443 7.611 1.00 0.00 87 HIS A C 6
ATOM 8105 O O . HIS A 1 87 ? -26.265 7.610 7.817 1.00 0.00 87 HIS A O 6
ATOM 8119 N N . HIS A 1 88 ? -25.629 9.739 7.424 1.00 0.00 88 HIS A N 6
ATOM 8120 C CA . HIS A 1 88 ? -26.991 10.272 7.452 1.00 0.00 88 HIS A CA 6
ATOM 8121 C C . HIS A 1 88 ? -27.652 10.001 8.805 1.00 0.00 88 HIS A C 6
ATOM 8122 O O . HIS A 1 88 ? -28.866 10.112 8.886 1.00 0.00 88 HIS A O 6
ATOM 8137 N N . MET A 1 1 ? 6.863 -29.119 -4.562 1.00 0.00 1 MET A N 7
ATOM 8138 C CA . MET A 1 1 ? 5.415 -29.263 -4.242 1.00 0.00 1 MET A CA 7
ATOM 8139 C C . MET A 1 1 ? 5.219 -29.136 -2.731 1.00 0.00 1 MET A C 7
ATOM 8140 O O . MET A 1 1 ? 5.027 -30.134 -2.035 1.00 0.00 1 MET A O 7
ATOM 8156 N N . PRO A 1 2 ? 5.268 -27.932 -2.216 1.00 0.00 2 PRO A N 7
ATOM 8157 C CA . PRO A 1 2 ? 5.095 -27.671 -0.761 1.00 0.00 2 PRO A CA 7
ATOM 8158 C C . PRO A 1 2 ? 3.628 -27.787 -0.339 1.00 0.00 2 PRO A C 7
ATOM 8159 O O . PRO A 1 2 ? 3.176 -28.862 0.058 1.00 0.0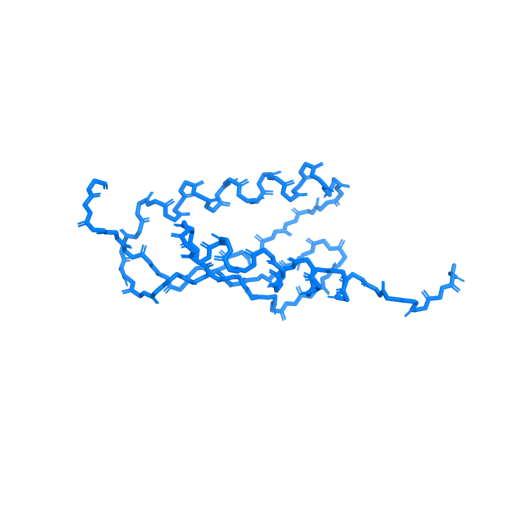0 2 PRO A O 7
ATOM 8170 N N . THR A 1 3 ? 2.890 -26.680 -0.438 1.00 0.00 3 THR A N 7
ATOM 8171 C CA . THR A 1 3 ? 1.474 -26.668 -0.071 1.00 0.00 3 THR A CA 7
ATOM 8172 C C . THR A 1 3 ? 0.774 -25.461 -0.688 1.00 0.00 3 THR A C 7
ATOM 8173 O O . THR A 1 3 ? -0.388 -25.545 -1.090 1.00 0.00 3 THR A O 7
ATOM 8184 N N . GLU A 1 4 ? 1.490 -24.337 -0.750 1.00 0.00 4 GLU A N 7
ATOM 8185 C CA . GLU A 1 4 ? 0.936 -23.103 -1.308 1.00 0.00 4 GLU A CA 7
ATOM 8186 C C . GLU A 1 4 ? -0.267 -22.643 -0.488 1.00 0.00 4 GLU A C 7
ATOM 8187 O O . GLU A 1 4 ? -1.042 -21.790 -0.926 1.00 0.00 4 GLU A O 7
ATOM 8199 N N . ASN A 1 5 ? -0.406 -23.206 0.713 1.00 0.00 5 ASN A N 7
ATOM 8200 C CA . ASN A 1 5 ? -1.506 -22.843 1.599 1.00 0.00 5 ASN A CA 7
ATOM 8201 C C . ASN A 1 5 ? -1.481 -21.343 1.882 1.00 0.00 5 ASN A C 7
ATOM 8202 O O . ASN A 1 5 ? -2.495 -20.661 1.727 1.00 0.00 5 ASN A O 7
ATOM 8213 N N . PRO A 1 6 ? -0.344 -20.814 2.276 1.00 0.00 6 PRO A N 7
ATOM 8214 C CA . PRO A 1 6 ? -0.191 -19.363 2.563 1.00 0.00 6 PRO A CA 7
ATOM 8215 C C . PRO A 1 6 ? -0.087 -18.562 1.268 1.00 0.00 6 PRO A C 7
ATOM 8216 O O . PRO A 1 6 ? 1.004 -18.373 0.726 1.00 0.00 6 PRO A O 7
ATOM 8227 N N . THR A 1 7 ? -1.233 -18.107 0.771 1.00 0.00 7 THR A N 7
ATOM 8228 C CA . THR A 1 7 ? -1.270 -17.339 -0.469 1.00 0.00 7 THR A CA 7
ATOM 8229 C C . THR A 1 7 ? -0.769 -15.913 -0.241 1.00 0.00 7 THR A C 7
ATOM 8230 O O . THR A 1 7 ? -0.249 -15.591 0.828 1.00 0.00 7 THR A O 7
ATOM 8241 N N . MET A 1 8 ? -0.935 -15.065 -1.257 1.00 0.00 8 MET A N 7
ATOM 8242 C CA . MET A 1 8 ? -0.506 -13.669 -1.170 1.00 0.00 8 MET A CA 7
ATOM 8243 C C . MET A 1 8 ? -1.067 -13.011 0.089 1.00 0.00 8 MET A C 7
ATOM 8244 O O . MET A 1 8 ? -0.346 -12.327 0.816 1.00 0.00 8 MET A O 7
ATOM 8258 N N . PHE A 1 9 ? -2.362 -13.229 0.332 1.00 0.00 9 PHE A N 7
ATOM 8259 C CA . PHE A 1 9 ? -3.041 -12.665 1.499 1.00 0.00 9 PHE A CA 7
ATOM 8260 C C . PHE A 1 9 ? -2.161 -12.743 2.747 1.00 0.00 9 PHE A C 7
ATOM 8261 O O . PHE A 1 9 ? -2.177 -11.844 3.588 1.00 0.00 9 PHE A O 7
ATOM 8278 N N . ASP A 1 10 ? -1.402 -13.826 2.858 1.00 0.00 10 ASP A N 7
ATOM 8279 C CA . ASP A 1 10 ? -0.519 -14.020 4.002 1.00 0.00 10 ASP A CA 7
ATOM 8280 C C . ASP A 1 10 ? 0.524 -12.903 4.091 1.00 0.00 10 ASP A C 7
ATOM 8281 O O . ASP A 1 10 ? 0.564 -12.157 5.069 1.00 0.00 10 ASP A O 7
ATOM 8290 N N . GLN A 1 11 ? 1.370 -12.812 3.066 1.00 0.00 11 GLN A N 7
ATOM 8291 C CA . GLN A 1 11 ? 2.434 -11.802 3.022 1.00 0.00 11 GLN A CA 7
ATOM 8292 C C . GLN A 1 11 ? 1.883 -10.389 3.071 1.00 0.00 11 GLN A C 7
ATOM 8293 O O . GLN A 1 11 ? 2.312 -9.590 3.901 1.00 0.00 11 GLN A O 7
ATOM 8307 N N . VAL A 1 12 ? 0.949 -10.071 2.184 1.00 0.00 12 VAL A N 7
ATOM 8308 C CA . VAL A 1 12 ? 0.386 -8.733 2.157 1.00 0.00 12 VAL A CA 7
ATOM 8309 C C . VAL A 1 12 ? -0.077 -8.338 3.544 1.00 0.00 12 VAL A C 7
ATOM 8310 O O . VAL A 1 12 ? 0.412 -7.367 4.114 1.00 0.00 12 VAL A O 7
ATOM 8323 N N . ALA A 1 13 ? -1.009 -9.100 4.089 1.00 0.00 13 ALA A N 7
ATOM 8324 C CA . ALA A 1 13 ? -1.507 -8.810 5.410 1.00 0.00 13 ALA A CA 7
ATOM 8325 C C . ALA A 1 13 ? -0.344 -8.676 6.392 1.00 0.00 13 ALA A C 7
ATOM 8326 O O . ALA A 1 13 ? -0.366 -7.837 7.294 1.00 0.00 13 ALA A O 7
ATOM 8333 N N . GLU A 1 14 ? 0.668 -9.524 6.200 1.00 0.00 14 GLU A N 7
ATOM 8334 C CA . GLU A 1 14 ? 1.851 -9.520 7.062 1.00 0.00 14 GLU A CA 7
ATOM 8335 C C . GLU A 1 14 ? 2.593 -8.188 6.992 1.00 0.00 14 GLU A C 7
ATOM 8336 O O . GLU A 1 14 ? 2.766 -7.513 8.007 1.00 0.00 14 GLU A O 7
ATOM 8348 N N . VAL A 1 15 ? 3.059 -7.828 5.794 1.00 0.00 15 VAL A N 7
ATOM 8349 C CA . VAL A 1 15 ? 3.814 -6.583 5.626 1.00 0.00 15 VAL A CA 7
ATOM 8350 C C . VAL A 1 15 ? 3.027 -5.370 6.128 1.00 0.00 15 VAL A C 7
ATOM 8351 O O . VAL A 1 15 ? 3.587 -4.511 6.809 1.00 0.00 15 VAL A O 7
ATOM 8364 N N . ILE A 1 16 ? 1.735 -5.299 5.804 1.00 0.00 16 ILE A N 7
ATOM 8365 C CA . ILE A 1 16 ? 0.916 -4.171 6.255 1.00 0.00 16 ILE A CA 7
ATOM 8366 C C . ILE A 1 16 ? 1.028 -4.016 7.769 1.00 0.00 16 ILE A C 7
ATOM 8367 O O . ILE A 1 16 ? 1.267 -2.920 8.276 1.00 0.00 16 ILE A O 7
ATOM 8383 N N . GLU A 1 17 ? 0.859 -5.127 8.482 1.00 0.00 17 GLU A N 7
ATOM 8384 C CA . GLU A 1 17 ? 0.946 -5.120 9.939 1.00 0.00 17 GLU A CA 7
ATOM 8385 C C . GLU A 1 17 ? 2.263 -4.495 10.397 1.00 0.00 17 GLU A C 7
ATOM 8386 O O . GLU A 1 17 ? 2.284 -3.669 11.309 1.00 0.00 17 GLU A O 7
ATOM 8398 N N . ARG A 1 18 ? 3.357 -4.905 9.760 1.00 0.00 18 ARG A N 7
ATOM 8399 C CA . ARG A 1 18 ? 4.683 -4.392 10.100 1.00 0.00 18 ARG A CA 7
ATOM 8400 C C . ARG A 1 18 ? 4.826 -2.918 9.713 1.00 0.00 18 ARG A C 7
ATOM 8401 O O . ARG A 1 18 ? 5.470 -2.142 10.418 1.00 0.00 18 ARG A O 7
ATOM 8422 N N . LEU A 1 19 ? 4.239 -2.550 8.579 1.00 0.00 19 LEU A N 7
ATOM 8423 C CA . LEU A 1 19 ? 4.322 -1.175 8.088 1.00 0.00 19 LEU A CA 7
ATOM 8424 C C . LEU A 1 19 ? 3.441 -0.232 8.907 1.00 0.00 19 LEU A C 7
ATOM 8425 O O . LEU A 1 19 ? 3.772 0.941 9.076 1.00 0.00 19 LEU A O 7
ATOM 8441 N N . ARG A 1 20 ? 2.317 -0.747 9.400 1.00 0.00 20 ARG A N 7
ATOM 8442 C CA . ARG A 1 20 ? 1.386 0.059 10.187 1.00 0.00 20 ARG A CA 7
ATOM 8443 C C . ARG A 1 20 ? 2.115 0.959 11.194 1.00 0.00 20 ARG A C 7
ATOM 8444 O O . ARG A 1 20 ? 2.026 2.180 11.105 1.00 0.00 20 ARG A O 7
ATOM 8465 N N . PRO A 1 21 ? 2.818 0.386 12.146 1.00 0.00 21 PRO A N 7
ATOM 8466 C CA . PRO A 1 21 ? 3.555 1.163 13.188 1.00 0.00 21 PRO A CA 7
ATOM 8467 C C . PRO A 1 21 ? 4.363 2.328 12.606 1.00 0.00 21 PRO A C 7
ATOM 8468 O O . PRO A 1 21 ? 4.456 3.391 13.221 1.00 0.00 21 PRO A O 7
ATOM 8479 N N . PHE A 1 22 ? 4.945 2.123 11.423 1.00 0.00 22 PHE A N 7
ATOM 8480 C CA . PHE A 1 22 ? 5.742 3.169 10.781 1.00 0.00 22 PHE A CA 7
ATOM 8481 C C . PHE A 1 22 ? 4.835 4.243 10.183 1.00 0.00 22 PHE A C 7
ATOM 8482 O O . PHE A 1 22 ? 4.906 5.416 10.563 1.00 0.00 22 PHE A O 7
ATOM 8499 N N . LEU A 1 23 ? 3.981 3.835 9.251 1.00 0.00 23 LEU A N 7
ATOM 8500 C CA . LEU A 1 23 ? 3.061 4.770 8.614 1.00 0.00 23 LEU A CA 7
ATOM 8501 C C . LEU A 1 23 ? 2.178 5.429 9.667 1.00 0.00 23 LEU A C 7
ATOM 8502 O O . LEU A 1 23 ? 1.980 6.641 9.657 1.00 0.00 23 LEU A O 7
ATOM 8518 N N . LEU A 1 24 ? 1.663 4.614 10.583 1.00 0.00 24 LEU A N 7
ATOM 8519 C CA . LEU A 1 24 ? 0.807 5.109 11.657 1.00 0.00 24 LEU A CA 7
ATOM 8520 C C . LEU A 1 24 ? 1.482 6.273 12.370 1.00 0.00 24 LEU A C 7
ATOM 8521 O O . LEU A 1 24 ? 0.838 7.269 12.705 1.00 0.00 24 LEU A O 7
ATOM 8537 N N . ARG A 1 25 ? 2.782 6.136 12.598 1.00 0.00 25 ARG A N 7
ATOM 8538 C CA . ARG A 1 25 ? 3.545 7.174 13.273 1.00 0.00 25 ARG A CA 7
ATOM 8539 C C . ARG A 1 25 ? 3.473 8.500 12.517 1.00 0.00 25 ARG A C 7
ATOM 8540 O O . ARG A 1 25 ? 3.131 9.530 13.099 1.00 0.00 25 ARG A O 7
ATOM 8561 N N . ASP A 1 26 ? 3.825 8.483 11.227 1.00 0.00 26 ASP A N 7
ATOM 8562 C CA . ASP A 1 26 ? 3.815 9.719 10.440 1.00 0.00 26 ASP A CA 7
ATOM 8563 C C . ASP A 1 26 ? 2.576 9.853 9.546 1.00 0.00 26 ASP A C 7
ATOM 8564 O O . ASP A 1 26 ? 1.829 10.825 9.665 1.00 0.00 26 ASP A O 7
ATOM 8573 N N . GLY A 1 27 ? 2.372 8.897 8.637 1.00 0.00 27 GLY A N 7
ATOM 8574 C CA . GLY A 1 27 ? 1.232 8.964 7.723 1.00 0.00 27 GLY A CA 7
ATOM 8575 C C . GLY A 1 27 ? -0.057 8.488 8.385 1.00 0.00 27 GLY A C 7
ATOM 8576 O O . GLY A 1 27 ? -0.897 9.298 8.777 1.00 0.00 27 GLY A O 7
ATOM 8580 N N . GLY A 1 28 ? -0.211 7.171 8.503 1.00 0.00 28 GLY A N 7
ATOM 8581 C CA . GLY A 1 28 ? -1.407 6.603 9.115 1.00 0.00 28 GLY A CA 7
ATOM 8582 C C . GLY A 1 28 ? -1.453 5.090 8.929 1.00 0.00 28 GLY A C 7
ATOM 8583 O O . GLY A 1 28 ? -0.425 4.419 8.989 1.00 0.00 28 GLY A O 7
ATOM 8587 N N . ASP A 1 29 ? -2.653 4.557 8.709 1.00 0.00 29 ASP A N 7
ATOM 8588 C CA . ASP A 1 29 ? -2.817 3.118 8.523 1.00 0.00 29 ASP A CA 7
ATOM 8589 C C . ASP A 1 29 ? -3.166 2.786 7.075 1.00 0.00 29 ASP A C 7
ATOM 8590 O O . ASP A 1 29 ? -3.540 3.664 6.294 1.00 0.00 29 ASP A O 7
ATOM 8599 N N . CYS A 1 30 ? -3.036 1.506 6.735 1.00 0.00 30 CYS A N 7
ATOM 8600 C CA . CYS A 1 30 ? -3.336 1.032 5.388 1.00 0.00 30 CYS A CA 7
ATOM 8601 C C . CYS A 1 30 ? -4.321 -0.132 5.456 1.00 0.00 30 CYS A C 7
ATOM 8602 O O . CYS A 1 30 ? -4.441 -0.790 6.491 1.00 0.00 30 CYS A O 7
ATOM 8610 N N . THR A 1 31 ? -5.030 -0.377 4.356 1.00 0.00 31 THR A N 7
ATOM 8611 C CA . THR A 1 31 ? -6.008 -1.462 4.318 1.00 0.00 31 THR A CA 7
ATOM 8612 C C . THR A 1 31 ? -6.148 -2.030 2.908 1.00 0.00 31 THR A C 7
ATOM 8613 O O . THR A 1 31 ? -6.479 -1.309 1.966 1.00 0.00 31 THR A O 7
ATOM 8624 N N . LEU A 1 32 ? -5.903 -3.332 2.780 1.00 0.00 32 LEU A N 7
ATOM 8625 C CA . LEU A 1 32 ? -6.014 -4.008 1.490 1.00 0.00 32 LEU A CA 7
ATOM 8626 C C . LEU A 1 32 ? -7.479 -4.074 1.063 1.00 0.00 32 LEU A C 7
ATOM 8627 O O . LEU A 1 32 ? -8.337 -4.509 1.832 1.00 0.00 32 LEU A O 7
ATOM 8643 N N . VAL A 1 33 ? -7.758 -3.628 -0.160 1.00 0.00 33 VAL A N 7
ATOM 8644 C CA . VAL A 1 33 ? -9.126 -3.628 -0.673 1.00 0.00 33 VAL A CA 7
ATOM 8645 C C . VAL A 1 33 ? -9.388 -4.852 -1.546 1.00 0.00 33 VAL A C 7
ATOM 8646 O O . VAL A 1 33 ? -10.471 -5.436 -1.489 1.00 0.00 33 VAL A O 7
ATOM 8659 N N . ASP A 1 34 ? -8.406 -5.233 -2.363 1.00 0.00 34 ASP A N 7
ATOM 8660 C CA . ASP A 1 34 ? -8.581 -6.385 -3.244 1.00 0.00 34 ASP A CA 7
ATOM 8661 C C . ASP A 1 34 ? -7.242 -7.013 -3.624 1.00 0.00 34 ASP A C 7
ATOM 8662 O O . ASP A 1 34 ? -6.406 -6.374 -4.263 1.00 0.00 34 ASP A O 7
ATOM 8671 N N . VAL A 1 35 ? -7.061 -8.280 -3.245 1.00 0.00 35 VAL A N 7
ATOM 8672 C CA . VAL A 1 35 ? -5.833 -9.005 -3.569 1.00 0.00 35 VAL A CA 7
ATOM 8673 C C . VAL A 1 35 ? -5.924 -9.539 -4.998 1.00 0.00 35 VAL A C 7
ATOM 8674 O O . VAL A 1 35 ? -6.997 -9.946 -5.444 1.00 0.00 35 VAL A O 7
ATOM 8687 N N . GLU A 1 36 ? -4.808 -9.510 -5.722 1.00 0.00 36 GLU A N 7
ATOM 8688 C CA . GLU A 1 36 ? -4.806 -9.969 -7.111 1.00 0.00 36 GLU A CA 7
ATOM 8689 C C . GLU A 1 36 ? -3.397 -10.340 -7.587 1.00 0.00 36 GLU A C 7
ATOM 8690 O O . GLU A 1 36 ? -2.516 -10.638 -6.780 1.00 0.00 36 GLU A O 7
ATOM 8702 N N . ASP A 1 37 ? -3.207 -10.337 -8.908 1.00 0.00 37 ASP A N 7
ATOM 8703 C CA . ASP A 1 37 ? -1.920 -10.693 -9.505 1.00 0.00 37 ASP A CA 7
ATOM 8704 C C . ASP A 1 37 ? -0.995 -9.486 -9.658 1.00 0.00 37 ASP A C 7
ATOM 8705 O O . ASP A 1 37 ? 0.190 -9.562 -9.328 1.00 0.00 37 ASP A O 7
ATOM 8714 N N . GLY A 1 38 ? -1.529 -8.381 -10.171 1.00 0.00 38 GLY A N 7
ATOM 8715 C CA . GLY A 1 38 ? -0.720 -7.178 -10.372 1.00 0.00 38 GLY A CA 7
ATOM 8716 C C . GLY A 1 38 ? -1.577 -5.917 -10.420 1.00 0.00 38 GLY A C 7
ATOM 8717 O O . GLY A 1 38 ? -1.195 -4.922 -11.037 1.00 0.00 38 GLY A O 7
ATOM 8721 N N . ILE A 1 39 ? -2.728 -5.962 -9.755 1.00 0.00 39 ILE A N 7
ATOM 8722 C CA . ILE A 1 39 ? -3.638 -4.812 -9.712 1.00 0.00 39 ILE A CA 7
ATOM 8723 C C . ILE A 1 39 ? -4.324 -4.765 -8.346 1.00 0.00 39 ILE A C 7
ATOM 8724 O O . ILE A 1 39 ? -5.549 -4.858 -8.245 1.00 0.00 39 ILE A O 7
ATOM 8740 N N . VAL A 1 40 ? -3.517 -4.655 -7.296 1.00 0.00 40 VAL A N 7
ATOM 8741 C CA . VAL A 1 40 ? -4.041 -4.639 -5.932 1.00 0.00 40 VAL A CA 7
ATOM 8742 C C . VAL A 1 40 ? -4.611 -3.277 -5.548 1.00 0.00 40 VAL A C 7
ATOM 8743 O O . VAL A 1 40 ? -3.943 -2.247 -5.665 1.00 0.00 40 VAL A O 7
ATOM 8756 N N . LYS A 1 41 ? -5.848 -3.290 -5.057 1.00 0.00 41 LYS A N 7
ATOM 8757 C CA . LYS A 1 41 ? -6.501 -2.064 -4.611 1.00 0.00 41 LYS A CA 7
ATOM 8758 C C . LYS A 1 41 ? -6.212 -1.869 -3.127 1.00 0.00 41 LYS A C 7
ATOM 8759 O O . LYS A 1 41 ? -6.110 -2.844 -2.383 1.00 0.00 41 LYS A O 7
ATOM 8778 N N . LEU A 1 42 ? -6.063 -0.620 -2.701 1.00 0.00 42 LEU A N 7
ATOM 8779 C CA . LEU A 1 42 ? -5.766 -0.341 -1.299 1.00 0.00 42 LEU A CA 7
ATOM 8780 C C . LEU A 1 42 ? -6.541 0.871 -0.795 1.00 0.00 42 LEU A C 7
ATOM 8781 O O . LEU A 1 42 ? -7.210 1.568 -1.562 1.00 0.00 42 LEU A O 7
ATOM 8797 N N . GLN A 1 43 ? -6.419 1.117 0.505 1.00 0.00 43 GLN A N 7
ATOM 8798 C CA . GLN A 1 43 ? -7.080 2.245 1.146 1.00 0.00 43 GLN A CA 7
ATOM 8799 C C . GLN A 1 43 ? -6.195 2.765 2.271 1.00 0.00 43 GLN A C 7
ATOM 8800 O O . GLN A 1 43 ? -5.764 1.998 3.134 1.00 0.00 43 GLN A O 7
ATOM 8814 N N . LEU A 1 44 ? -5.908 4.063 2.250 1.00 0.00 44 LEU A N 7
ATOM 8815 C CA . LEU A 1 44 ? -5.044 4.651 3.279 1.00 0.00 44 LEU A CA 7
ATOM 8816 C C . LEU A 1 44 ? -5.857 5.065 4.501 1.00 0.00 44 LEU A C 7
ATOM 8817 O O . LEU A 1 44 ? -7.065 4.870 4.540 1.00 0.00 44 LEU A O 7
ATOM 8833 N N . HIS A 1 45 ? -5.182 5.627 5.498 1.00 0.00 45 HIS A N 7
ATOM 8834 C CA . HIS A 1 45 ? -5.853 6.067 6.720 1.00 0.00 45 HIS A CA 7
ATOM 8835 C C . HIS A 1 45 ? -4.953 7.034 7.488 1.00 0.00 45 HIS A C 7
ATOM 8836 O O . HIS A 1 45 ? -4.519 6.744 8.605 1.00 0.00 45 HIS A O 7
ATOM 8850 N N . GLY A 1 46 ? -4.671 8.182 6.871 1.00 0.00 46 GLY A N 7
ATOM 8851 C CA . GLY A 1 46 ? -3.815 9.194 7.488 1.00 0.00 46 GLY A CA 7
ATOM 8852 C C . GLY A 1 46 ? -4.317 9.580 8.878 1.00 0.00 46 GLY A C 7
ATOM 8853 O O . GLY A 1 46 ? -3.925 8.978 9.880 1.00 0.00 46 GLY A O 7
ATOM 8857 N N . ALA A 1 47 ? -5.183 10.591 8.928 1.00 0.00 47 ALA A N 7
ATOM 8858 C CA . ALA A 1 47 ? -5.735 11.059 10.197 1.00 0.00 47 ALA A CA 7
ATOM 8859 C C . ALA A 1 47 ? -7.051 11.800 9.965 1.00 0.00 47 ALA A C 7
ATOM 8860 O O . ALA A 1 47 ? -7.326 12.816 10.606 1.00 0.00 47 ALA A O 7
ATOM 8867 N N . CYS A 1 48 ? -7.858 11.282 9.041 1.00 0.00 48 CYS A N 7
ATOM 8868 C CA . CYS A 1 48 ? -9.146 11.892 8.718 1.00 0.00 48 CYS A CA 7
ATOM 8869 C C . CYS A 1 48 ? -8.961 13.347 8.283 1.00 0.00 48 CYS A C 7
ATOM 8870 O O . CYS A 1 48 ? -9.457 14.272 8.929 1.00 0.00 48 CYS A O 7
ATOM 8878 N N . GLY A 1 49 ? -8.241 13.537 7.177 1.00 0.00 49 GLY A N 7
ATOM 8879 C CA . GLY A 1 49 ? -7.990 14.878 6.651 1.00 0.00 49 GLY A CA 7
ATOM 8880 C C . GLY A 1 49 ? -9.275 15.509 6.118 1.00 0.00 49 GLY A C 7
ATOM 8881 O O . GLY A 1 49 ? -10.356 14.928 6.230 1.00 0.00 49 GLY A O 7
ATOM 8885 N N . THR A 1 50 ? -9.146 16.701 5.536 1.00 0.00 50 THR A N 7
ATOM 8886 C CA . THR A 1 50 ? -10.301 17.408 4.986 1.00 0.00 50 THR A CA 7
ATOM 8887 C C . THR A 1 50 ? -10.165 17.565 3.474 1.00 0.00 50 THR A C 7
ATOM 8888 O O . THR A 1 50 ? -11.146 17.451 2.738 1.00 0.00 50 THR A O 7
ATOM 8899 N N . CYS A 1 51 ? -8.941 17.828 3.020 1.00 0.00 51 CYS A N 7
ATOM 8900 C CA . CYS A 1 51 ? -8.671 18.001 1.596 1.00 0.00 51 CYS A CA 7
ATOM 8901 C C . CYS A 1 51 ? -7.509 17.104 1.167 1.00 0.00 51 CYS A C 7
ATOM 8902 O O . CYS A 1 51 ? -6.349 17.515 1.215 1.00 0.00 51 CYS A O 7
ATOM 8910 N N . PRO A 1 52 ? -7.796 15.889 0.761 1.00 0.00 52 PRO A N 7
ATOM 8911 C CA . PRO A 1 52 ? -6.754 14.920 0.328 1.00 0.00 52 PRO A CA 7
ATOM 8912 C C . PRO A 1 52 ? -6.156 15.252 -1.032 1.00 0.00 52 PRO A C 7
ATOM 8913 O O . PRO A 1 52 ? -5.678 14.364 -1.738 1.00 0.00 52 PRO A O 7
ATOM 8924 N N . SER A 1 53 ? -6.144 16.530 -1.388 1.00 0.00 53 SER A N 7
ATOM 8925 C CA . SER A 1 53 ? -5.547 16.930 -2.650 1.00 0.00 53 SER A CA 7
ATOM 8926 C C . SER A 1 53 ? -4.067 16.583 -2.592 1.00 0.00 53 SER A C 7
ATOM 8927 O O . SER A 1 53 ? -3.351 16.645 -3.592 1.00 0.00 53 SER A O 7
ATOM 8935 N N . SER A 1 54 ? -3.631 16.213 -1.386 1.00 0.00 54 SER A N 7
ATOM 8936 C CA . SER A 1 54 ? -2.250 15.847 -1.144 1.00 0.00 54 SER A CA 7
ATOM 8937 C C . SER A 1 54 ? -2.030 14.348 -1.339 1.00 0.00 54 SER A C 7
ATOM 8938 O O . SER A 1 54 ? -0.943 13.937 -1.747 1.00 0.00 54 SER A O 7
ATOM 8946 N N . THR A 1 55 ? -3.048 13.524 -1.044 1.00 0.00 55 THR A N 7
ATOM 8947 C CA . THR A 1 55 ? -2.889 12.078 -1.207 1.00 0.00 55 THR A CA 7
ATOM 8948 C C . THR A 1 55 ? -2.342 11.763 -2.592 1.00 0.00 55 THR A C 7
ATOM 8949 O O . THR A 1 55 ? -1.460 10.925 -2.743 1.00 0.00 55 THR A O 7
ATOM 8960 N N . ILE A 1 56 ? -2.876 12.448 -3.598 1.00 0.00 56 ILE A N 7
ATOM 8961 C CA . ILE A 1 56 ? -2.442 12.238 -4.977 1.00 0.00 56 ILE A CA 7
ATOM 8962 C C . ILE A 1 56 ? -0.933 12.446 -5.111 1.00 0.00 56 ILE A C 7
ATOM 8963 O O . ILE A 1 56 ? -0.229 11.604 -5.665 1.00 0.00 56 ILE A O 7
ATOM 8979 N N . THR A 1 57 ? -0.449 13.580 -4.606 1.00 0.00 57 THR A N 7
ATOM 8980 C CA . THR A 1 57 ? 0.975 13.899 -4.683 1.00 0.00 57 THR A CA 7
ATOM 8981 C C . THR A 1 57 ? 1.804 12.916 -3.855 1.00 0.00 57 THR A C 7
ATOM 8982 O O . THR A 1 57 ? 2.736 12.293 -4.368 1.00 0.00 57 THR A O 7
ATOM 8993 N N . LEU A 1 58 ? 1.465 12.786 -2.574 1.00 0.00 58 LEU A N 7
ATOM 8994 C CA . LEU A 1 58 ? 2.193 11.884 -1.688 1.00 0.00 58 LEU A CA 7
ATOM 8995 C C . LEU A 1 58 ? 2.178 10.459 -2.237 1.00 0.00 58 LEU A C 7
ATOM 8996 O O . LEU A 1 58 ? 3.232 9.839 -2.395 1.00 0.00 58 LEU A O 7
ATOM 9012 N N . LYS A 1 59 ? 0.982 9.950 -2.531 1.00 0.00 59 LYS A N 7
ATOM 9013 C CA . LYS A 1 59 ? 0.838 8.597 -3.072 1.00 0.00 59 LYS A CA 7
ATOM 9014 C C . LYS A 1 59 ? 1.796 8.381 -4.243 1.00 0.00 59 LYS A C 7
ATOM 9015 O O . LYS A 1 59 ? 2.486 7.365 -4.314 1.00 0.00 59 LYS A O 7
ATOM 9034 N N . ALA A 1 60 ? 1.820 9.349 -5.159 1.00 0.00 60 ALA A N 7
ATOM 9035 C CA . ALA A 1 60 ? 2.683 9.265 -6.334 1.00 0.00 60 ALA A CA 7
ATOM 9036 C C . ALA A 1 60 ? 4.149 9.130 -5.933 1.00 0.00 60 ALA A C 7
ATOM 9037 O O . ALA A 1 60 ? 4.926 8.462 -6.617 1.00 0.00 60 ALA A O 7
ATOM 9044 N N . GLY A 1 61 ? 4.520 9.758 -4.819 1.00 0.00 61 GLY A N 7
ATOM 9045 C CA . GLY A 1 61 ? 5.895 9.687 -4.338 1.00 0.00 61 GLY A CA 7
ATOM 9046 C C . GLY A 1 61 ? 6.247 8.251 -3.975 1.00 0.00 61 GLY A C 7
ATOM 9047 O O . GLY A 1 61 ? 7.311 7.745 -4.337 1.00 0.00 61 GLY A O 7
ATOM 9051 N N . ILE A 1 62 ? 5.330 7.600 -3.267 1.00 0.00 62 ILE A N 7
ATOM 9052 C CA . ILE A 1 62 ? 5.523 6.213 -2.860 1.00 0.00 62 ILE A CA 7
ATOM 9053 C C . ILE A 1 62 ? 5.574 5.318 -4.095 1.00 0.00 62 ILE A C 7
ATOM 9054 O O . ILE A 1 62 ? 6.577 4.652 -4.352 1.00 0.00 62 ILE A O 7
ATOM 9070 N N . GLU A 1 63 ? 4.479 5.321 -4.856 1.00 0.00 63 GLU A N 7
ATOM 9071 C CA . GLU A 1 63 ? 4.384 4.518 -6.075 1.00 0.00 63 GLU A CA 7
ATOM 9072 C C . GLU A 1 63 ? 5.670 4.617 -6.892 1.00 0.00 63 GLU A C 7
ATOM 9073 O O . GLU A 1 63 ? 6.253 3.601 -7.273 1.00 0.00 63 GLU A O 7
ATOM 9085 N N . ARG A 1 64 ? 6.106 5.848 -7.155 1.00 0.00 64 ARG A N 7
ATOM 9086 C CA . ARG A 1 64 ? 7.326 6.077 -7.926 1.00 0.00 64 ARG A CA 7
ATOM 9087 C C . ARG A 1 64 ? 8.500 5.313 -7.318 1.00 0.00 64 ARG A C 7
ATOM 9088 O O . ARG A 1 64 ? 9.208 4.589 -8.019 1.00 0.00 64 ARG A O 7
ATOM 9109 N N . ALA A 1 65 ? 8.699 5.480 -6.012 1.00 0.00 65 ALA A N 7
ATOM 9110 C CA . ALA A 1 65 ? 9.789 4.805 -5.314 1.00 0.00 65 ALA A CA 7
ATOM 9111 C C . ALA A 1 65 ? 9.669 3.288 -5.460 1.00 0.00 65 ALA A C 7
ATOM 9112 O O . ALA A 1 65 ? 10.642 2.608 -5.792 1.00 0.00 65 ALA A O 7
ATOM 9119 N N . LEU A 1 66 ? 8.473 2.767 -5.199 1.00 0.00 66 LEU A N 7
ATOM 9120 C CA . LEU A 1 66 ? 8.230 1.329 -5.293 1.00 0.00 66 LEU A CA 7
ATOM 9121 C C . LEU A 1 66 ? 8.534 0.811 -6.697 1.00 0.00 66 LEU A C 7
ATOM 9122 O O . LEU A 1 66 ? 9.312 -0.126 -6.861 1.00 0.00 66 LEU A O 7
ATOM 9138 N N . HIS A 1 67 ? 7.909 1.421 -7.701 1.00 0.00 67 HIS A N 7
ATOM 9139 C CA . HIS A 1 67 ? 8.112 1.012 -9.092 1.00 0.00 67 HIS A CA 7
ATOM 9140 C C . HIS A 1 67 ? 9.597 0.985 -9.453 1.00 0.00 67 HIS A C 7
ATOM 9141 O O . HIS A 1 67 ? 10.066 0.052 -10.103 1.00 0.00 67 HIS A O 7
ATOM 9155 N N . GLU A 1 68 ? 10.329 2.017 -9.039 1.00 0.00 68 GLU A N 7
ATOM 9156 C CA . GLU A 1 68 ? 11.758 2.101 -9.339 1.00 0.00 68 GLU A CA 7
ATOM 9157 C C . GLU A 1 68 ? 12.533 0.973 -8.658 1.00 0.00 68 GLU A C 7
ATOM 9158 O O . GLU A 1 68 ? 13.390 0.337 -9.274 1.00 0.00 68 GLU A O 7
ATOM 9170 N N . GLU A 1 69 ? 12.232 0.738 -7.385 1.00 0.00 69 GLU A N 7
ATOM 9171 C CA . GLU A 1 69 ? 12.909 -0.308 -6.622 1.00 0.00 69 GLU A CA 7
ATOM 9172 C C . GLU A 1 69 ? 12.265 -1.672 -6.867 1.00 0.00 69 GLU A C 7
ATOM 9173 O O . GLU A 1 69 ? 12.798 -2.702 -6.454 1.00 0.00 69 GLU A O 7
ATOM 9185 N N . VAL A 1 70 ? 11.116 -1.664 -7.542 1.00 0.00 70 VAL A N 7
ATOM 9186 C CA . VAL A 1 70 ? 10.389 -2.897 -7.843 1.00 0.00 70 VAL A CA 7
ATOM 9187 C C . VAL A 1 70 ? 9.548 -2.707 -9.106 1.00 0.00 70 VAL A C 7
ATOM 9188 O O . VAL A 1 70 ? 8.322 -2.605 -9.043 1.00 0.00 70 VAL A O 7
ATOM 9201 N N . PRO A 1 71 ? 10.190 -2.654 -10.245 1.00 0.00 71 PRO A N 7
ATOM 9202 C CA . PRO A 1 71 ? 9.508 -2.471 -11.557 1.00 0.00 71 PRO A CA 7
ATOM 9203 C C . PRO A 1 71 ? 8.843 -3.760 -12.047 1.00 0.00 71 PRO A C 7
ATOM 9204 O O . PRO A 1 71 ? 8.838 -4.053 -13.244 1.00 0.00 71 PRO A O 7
ATOM 9215 N N . GLY A 1 72 ? 8.280 -4.519 -11.109 1.00 0.00 72 GLY A N 7
ATOM 9216 C CA . GLY A 1 72 ? 7.606 -5.772 -11.442 1.00 0.00 72 GLY A CA 7
ATOM 9217 C C . GLY A 1 72 ? 6.091 -5.595 -11.426 1.00 0.00 72 GLY A C 7
ATOM 9218 O O . GLY A 1 72 ? 5.358 -6.375 -12.036 1.00 0.00 72 GLY A O 7
ATOM 9222 N N . VAL A 1 73 ? 5.628 -4.560 -10.725 1.00 0.00 73 VAL A N 7
ATOM 9223 C CA . VAL A 1 73 ? 4.200 -4.278 -10.630 1.00 0.00 73 VAL A CA 7
ATOM 9224 C C . VAL A 1 73 ? 3.631 -3.928 -11.996 1.00 0.00 73 VAL A C 7
ATOM 9225 O O . VAL A 1 73 ? 4.366 -3.569 -12.917 1.00 0.00 73 VAL A O 7
ATOM 9238 N N . ILE A 1 74 ? 2.313 -4.042 -12.116 1.00 0.00 74 ILE A N 7
ATOM 9239 C CA . ILE A 1 74 ? 1.642 -3.745 -13.371 1.00 0.00 74 ILE A CA 7
ATOM 9240 C C . ILE A 1 74 ? 0.692 -2.572 -13.182 1.00 0.00 74 ILE A C 7
ATOM 9241 O O . ILE A 1 74 ? 0.609 -1.681 -14.028 1.00 0.00 74 ILE A O 7
ATOM 9257 N N . GLU A 1 75 ? -0.013 -2.579 -12.058 1.00 0.00 75 GLU A N 7
ATOM 9258 C CA . GLU A 1 75 ? -0.953 -1.514 -11.740 1.00 0.00 75 GLU A CA 7
ATOM 9259 C C . GLU A 1 75 ? -1.324 -1.570 -10.261 1.00 0.00 75 GLU A C 7
ATOM 9260 O O . GLU A 1 75 ? -1.208 -2.616 -9.622 1.00 0.00 75 GLU A O 7
ATOM 9272 N N . VAL A 1 76 ? -1.768 -0.439 -9.727 1.00 0.00 76 VAL A N 7
ATOM 9273 C CA . VAL A 1 76 ? -2.155 -0.359 -8.322 1.00 0.00 76 VAL A CA 7
ATOM 9274 C C . VAL A 1 76 ? -3.251 0.689 -8.152 1.00 0.00 76 VAL A C 7
ATOM 9275 O O . VAL A 1 76 ? -3.377 1.602 -8.971 1.00 0.00 76 VAL A O 7
ATOM 9288 N N . GLU A 1 77 ? -4.039 0.555 -7.089 1.00 0.00 77 GLU A N 7
ATOM 9289 C CA . GLU A 1 77 ? -5.121 1.498 -6.830 1.00 0.00 77 GLU A CA 7
ATOM 9290 C C . GLU A 1 77 ? -5.274 1.740 -5.333 1.00 0.00 77 GLU A C 7
ATOM 9291 O O . GLU A 1 77 ? -6.176 1.201 -4.690 1.00 0.00 77 GLU A O 7
ATOM 9303 N N . GLN A 1 78 ? -4.384 2.568 -4.792 1.00 0.00 78 GLN A N 7
ATOM 9304 C CA . GLN A 1 78 ? -4.414 2.904 -3.375 1.00 0.00 78 GLN A CA 7
ATOM 9305 C C . GLN A 1 78 ? -5.024 4.290 -3.197 1.00 0.00 78 GLN A C 7
ATOM 9306 O O . GLN A 1 78 ? -4.340 5.302 -3.345 1.00 0.00 78 GLN A O 7
ATOM 9320 N N . VAL A 1 79 ? -6.319 4.325 -2.905 1.00 0.00 79 VAL A N 7
ATOM 9321 C CA . VAL A 1 79 ? -7.026 5.594 -2.735 1.00 0.00 79 VAL A CA 7
ATOM 9322 C C . VAL A 1 79 ? -7.442 5.816 -1.281 1.00 0.00 79 VAL A C 7
ATOM 9323 O O . VAL A 1 79 ? -7.523 4.873 -0.496 1.00 0.00 79 VAL A O 7
ATOM 9336 N N . PHE A 1 80 ? -7.740 7.071 -0.945 1.00 0.00 80 PHE A N 7
ATOM 9337 C CA . PHE A 1 80 ? -8.193 7.414 0.403 1.00 0.00 80 PHE A CA 7
ATOM 9338 C C . PHE A 1 80 ? -8.465 8.910 0.541 1.00 0.00 80 PHE A C 7
ATOM 9339 O O . PHE A 1 80 ? -8.317 9.677 -0.413 1.00 0.00 80 PHE A O 7
ATOM 9356 N N . LEU A 1 81 ? -8.870 9.303 1.746 1.00 0.00 81 LEU A N 7
ATOM 9357 C CA . LEU A 1 81 ? -9.178 10.694 2.055 1.00 0.00 81 LEU A CA 7
ATOM 9358 C C . LEU A 1 81 ? -8.181 11.257 3.076 1.00 0.00 81 LEU A C 7
ATOM 9359 O O . LEU A 1 81 ? -8.580 11.798 4.108 1.00 0.00 81 LEU A O 7
ATOM 9375 N N . GLU A 1 82 ? -6.883 11.120 2.793 1.00 0.00 82 GLU A N 7
ATOM 9376 C CA . GLU A 1 82 ? -5.855 11.615 3.711 1.00 0.00 82 GLU A CA 7
ATOM 9377 C C . GLU A 1 82 ? -4.665 12.207 2.947 1.00 0.00 82 GLU A C 7
ATOM 9378 O O . GLU A 1 82 ? -4.833 12.770 1.867 1.00 0.00 82 GLU A O 7
ATOM 9390 N N . HIS A 1 83 ? -3.466 12.084 3.521 1.00 0.00 83 HIS A N 7
ATOM 9391 C CA . HIS A 1 83 ? -2.254 12.611 2.892 1.00 0.00 83 HIS A CA 7
ATOM 9392 C C . HIS A 1 83 ? -1.121 11.594 3.011 1.00 0.00 83 HIS A C 7
ATOM 9393 O O . HIS A 1 83 ? -0.435 11.300 2.033 1.00 0.00 83 HIS A O 7
ATOM 9407 N N . HIS A 1 84 ? -0.945 11.069 4.228 1.00 0.00 84 HIS A N 7
ATOM 9408 C CA . HIS A 1 84 ? 0.095 10.079 4.519 1.00 0.00 84 HIS A CA 7
ATOM 9409 C C . HIS A 1 84 ? 1.391 10.771 4.940 1.00 0.00 84 HIS A C 7
ATOM 9410 O O . HIS A 1 84 ? 1.371 11.917 5.392 1.00 0.00 84 HIS A O 7
ATOM 9424 N N . HIS A 1 85 ? 2.513 10.064 4.801 1.00 0.00 85 HIS A N 7
ATOM 9425 C CA . HIS A 1 85 ? 3.810 10.613 5.182 1.00 0.00 85 HIS A CA 7
ATOM 9426 C C . HIS A 1 85 ? 4.764 10.634 3.985 1.00 0.00 85 HIS A C 7
ATOM 9427 O O . HIS A 1 85 ? 4.742 11.567 3.184 1.00 0.00 85 HIS A O 7
ATOM 9441 N N . HIS A 1 86 ? 5.603 9.601 3.875 1.00 0.00 86 HIS A N 7
ATOM 9442 C CA . HIS A 1 86 ? 6.567 9.507 2.780 1.00 0.00 86 HIS A CA 7
ATOM 9443 C C . HIS A 1 86 ? 7.182 8.111 2.729 1.00 0.00 86 HIS A C 7
ATOM 9444 O O . HIS A 1 86 ? 6.735 7.198 3.426 1.00 0.00 86 HIS A O 7
ATOM 9458 N N . HIS A 1 87 ? 8.214 7.958 1.902 1.00 0.00 87 HIS A N 7
ATOM 9459 C CA . HIS A 1 87 ? 8.899 6.677 1.760 1.00 0.00 87 HIS A CA 7
ATOM 9460 C C . HIS A 1 87 ? 9.969 6.517 2.843 1.00 0.00 87 HIS A C 7
ATOM 9461 O O . HIS A 1 87 ? 10.828 5.638 2.757 1.00 0.00 87 HIS A O 7
ATOM 9475 N N . HIS A 1 88 ? 9.908 7.376 3.864 1.00 0.00 88 HIS A N 7
ATOM 9476 C CA . HIS A 1 88 ? 10.874 7.332 4.964 1.00 0.00 88 HIS A CA 7
ATOM 9477 C C . HIS A 1 88 ? 12.238 7.859 4.512 1.00 0.00 88 HIS A C 7
ATOM 9478 O O . HIS A 1 88 ? 12.428 8.014 3.316 1.00 0.00 88 HIS A O 7
ATOM 9493 N N . MET A 1 1 ? 11.753 -25.131 -5.505 1.00 0.00 1 MET A N 8
ATOM 9494 C CA . MET A 1 1 ? 10.385 -25.679 -5.291 1.00 0.00 1 MET A CA 8
ATOM 9495 C C . MET A 1 1 ? 9.828 -25.157 -3.967 1.00 0.00 1 MET A C 8
ATOM 9496 O O . MET A 1 1 ? 9.813 -25.873 -2.963 1.00 0.00 1 MET A O 8
ATOM 9512 N N . PRO A 1 2 ? 9.366 -23.932 -3.952 1.00 0.00 2 PRO A N 8
ATOM 9513 C CA . PRO A 1 2 ? 8.786 -23.302 -2.733 1.00 0.00 2 PRO A CA 8
ATOM 9514 C C . PRO A 1 2 ? 7.384 -23.834 -2.444 1.00 0.00 2 PRO A C 8
ATOM 9515 O O . PRO A 1 2 ? 6.803 -24.536 -3.271 1.00 0.00 2 PRO A O 8
ATOM 9526 N N . THR A 1 3 ? 6.850 -23.503 -1.272 1.00 0.00 3 THR A N 8
ATOM 9527 C CA . THR A 1 3 ? 5.513 -23.957 -0.893 1.00 0.00 3 THR A CA 8
ATOM 9528 C C . THR A 1 3 ? 4.461 -22.938 -1.324 1.00 0.00 3 THR A C 8
ATOM 9529 O O . THR A 1 3 ? 4.740 -21.742 -1.400 1.00 0.00 3 THR A O 8
ATOM 9540 N N . GLU A 1 4 ? 3.254 -23.422 -1.604 1.00 0.00 4 GLU A N 8
ATOM 9541 C CA . GLU A 1 4 ? 2.164 -22.546 -2.028 1.00 0.00 4 GLU A CA 8
ATOM 9542 C C . GLU A 1 4 ? 1.228 -22.237 -0.861 1.00 0.00 4 GLU A C 8
ATOM 9543 O O . GLU A 1 4 ? 0.194 -21.594 -1.042 1.00 0.00 4 GLU A O 8
ATOM 9555 N N . ASN A 1 5 ? 1.595 -22.693 0.337 1.00 0.00 5 ASN A N 8
ATOM 9556 C CA . ASN A 1 5 ? 0.769 -22.448 1.516 1.00 0.00 5 ASN A CA 8
ATOM 9557 C C . ASN A 1 5 ? 0.798 -20.965 1.881 1.00 0.00 5 ASN A C 8
ATOM 9558 O O . ASN A 1 5 ? -0.248 -20.364 2.129 1.00 0.00 5 ASN A O 8
ATOM 9569 N N . PRO A 1 6 ? 1.964 -20.363 1.896 1.00 0.00 6 PRO A N 8
ATOM 9570 C CA . PRO A 1 6 ? 2.113 -18.919 2.212 1.00 0.00 6 PRO A CA 8
ATOM 9571 C C . PRO A 1 6 ? 1.742 -18.060 1.004 1.00 0.00 6 PRO A C 8
ATOM 9572 O O . PRO A 1 6 ? 2.595 -17.714 0.184 1.00 0.00 6 PRO A O 8
ATOM 9583 N N . THR A 1 7 ? 0.458 -17.733 0.895 1.00 0.00 7 THR A N 8
ATOM 9584 C CA . THR A 1 7 ? -0.028 -16.928 -0.222 1.00 0.00 7 THR A CA 8
ATOM 9585 C C . THR A 1 7 ? 0.374 -15.466 -0.048 1.00 0.00 7 THR A C 8
ATOM 9586 O O . THR A 1 7 ? 0.785 -15.050 1.035 1.00 0.00 7 THR A O 8
ATOM 9597 N N . MET A 1 8 ? 0.255 -14.695 -1.127 1.00 0.00 8 MET A N 8
ATOM 9598 C CA . MET A 1 8 ? 0.610 -13.278 -1.095 1.00 0.00 8 MET A CA 8
ATOM 9599 C C . MET A 1 8 ? -0.071 -12.575 0.075 1.00 0.00 8 MET A C 8
ATOM 9600 O O . MET A 1 8 ? 0.562 -11.799 0.792 1.00 0.00 8 MET A O 8
ATOM 9614 N N . PHE A 1 9 ? -1.363 -12.856 0.259 1.00 0.00 9 PHE A N 8
ATOM 9615 C CA . PHE A 1 9 ? -2.130 -12.252 1.347 1.00 0.00 9 PHE A CA 8
ATOM 9616 C C . PHE A 1 9 ? -1.312 -12.245 2.636 1.00 0.00 9 PHE A C 8
ATOM 9617 O O . PHE A 1 9 ? -1.416 -11.327 3.449 1.00 0.00 9 PHE A O 8
ATOM 9634 N N . ASP A 1 10 ? -0.500 -13.281 2.806 1.00 0.00 10 ASP A N 8
ATOM 9635 C CA . ASP A 1 10 ? 0.342 -13.407 3.989 1.00 0.00 10 ASP A CA 8
ATOM 9636 C C . ASP A 1 10 ? 1.314 -12.233 4.098 1.00 0.00 10 ASP A C 8
ATOM 9637 O O . ASP A 1 10 ? 1.260 -11.458 5.050 1.00 0.00 10 ASP A O 8
ATOM 9646 N N . GLN A 1 11 ? 2.209 -12.127 3.119 1.00 0.00 11 GLN A N 8
ATOM 9647 C CA . GLN A 1 11 ? 3.219 -11.067 3.102 1.00 0.00 11 GLN A CA 8
ATOM 9648 C C . GLN A 1 11 ? 2.593 -9.683 3.128 1.00 0.00 11 GLN A C 8
ATOM 9649 O O . GLN A 1 11 ? 2.878 -8.896 4.024 1.00 0.00 11 GLN A O 8
ATOM 9663 N N . VAL A 1 12 ? 1.765 -9.379 2.141 1.00 0.00 12 VAL A N 8
ATOM 9664 C CA . VAL A 1 12 ? 1.144 -8.067 2.073 1.00 0.00 12 VAL A CA 8
ATOM 9665 C C . VAL A 1 12 ? 0.550 -7.691 3.413 1.00 0.00 12 VAL A C 8
ATOM 9666 O O . VAL A 1 12 ? 0.951 -6.697 4.017 1.00 0.00 12 VAL A O 8
ATOM 9679 N N . ALA A 1 13 ? -0.396 -8.488 3.883 1.00 0.00 13 ALA A N 8
ATOM 9680 C CA . ALA A 1 13 ? -1.014 -8.210 5.155 1.00 0.00 13 ALA A CA 8
ATOM 9681 C C . ALA A 1 13 ? 0.064 -7.975 6.208 1.00 0.00 13 ALA A C 8
ATOM 9682 O O . ALA A 1 13 ? -0.030 -7.056 7.019 1.00 0.00 13 ALA A O 8
ATOM 9689 N N . GLU A 1 14 ? 1.099 -8.818 6.168 1.00 0.00 14 GLU A N 8
ATOM 9690 C CA . GLU A 1 14 ? 2.215 -8.709 7.108 1.00 0.00 14 GLU A CA 8
ATOM 9691 C C . GLU A 1 14 ? 2.958 -7.388 6.916 1.00 0.00 14 GLU A C 8
ATOM 9692 O O . GLU A 1 14 ? 3.190 -6.647 7.872 1.00 0.00 14 GLU A O 8
ATOM 9704 N N . VAL A 1 15 ? 3.338 -7.115 5.669 1.00 0.00 15 VAL A N 8
ATOM 9705 C CA . VAL A 1 15 ? 4.069 -5.892 5.338 1.00 0.00 15 VAL A CA 8
ATOM 9706 C C . VAL A 1 15 ? 3.286 -4.647 5.754 1.00 0.00 15 VAL A C 8
ATOM 9707 O O . VAL A 1 15 ? 3.752 -3.862 6.579 1.00 0.00 15 VAL A O 8
ATOM 9720 N N . ILE A 1 16 ? 2.100 -4.469 5.172 1.00 0.00 16 ILE A N 8
ATOM 9721 C CA . ILE A 1 16 ? 1.264 -3.307 5.482 1.00 0.00 16 ILE A CA 8
ATOM 9722 C C . ILE A 1 16 ? 1.142 -3.117 6.993 1.00 0.00 16 ILE A C 8
ATOM 9723 O O . ILE A 1 16 ? 1.291 -2.005 7.500 1.00 0.00 16 ILE A O 8
ATOM 9739 N N . GLU A 1 17 ? 0.869 -4.210 7.702 1.00 0.00 17 GLU A N 8
ATOM 9740 C CA . GLU A 1 17 ? 0.726 -4.165 9.157 1.00 0.00 17 GLU A CA 8
ATOM 9741 C C . GLU A 1 17 ? 1.941 -3.509 9.816 1.00 0.00 17 GLU A C 8
ATOM 9742 O O . GLU A 1 17 ? 1.799 -2.712 10.743 1.00 0.00 17 GLU A O 8
ATOM 9754 N N . ARG A 1 18 ? 3.131 -3.872 9.344 1.00 0.00 18 ARG A N 8
ATOM 9755 C CA . ARG A 1 18 ? 4.375 -3.340 9.903 1.00 0.00 18 ARG A CA 8
ATOM 9756 C C . ARG A 1 18 ? 4.532 -1.839 9.641 1.00 0.00 18 ARG A C 8
ATOM 9757 O O . ARG A 1 18 ? 4.892 -1.082 10.542 1.00 0.00 18 ARG A O 8
ATOM 9778 N N . LEU A 1 19 ? 4.294 -1.421 8.400 1.00 0.00 19 LEU A N 8
ATOM 9779 C CA . LEU A 1 19 ? 4.447 -0.011 8.027 1.00 0.00 19 LEU A CA 8
ATOM 9780 C C . LEU A 1 19 ? 3.312 0.858 8.574 1.00 0.00 19 LEU A C 8
ATOM 9781 O O . LEU A 1 19 ? 3.523 2.028 8.893 1.00 0.00 19 LEU A O 8
ATOM 9797 N N . ARG A 1 20 ? 2.115 0.285 8.654 1.00 0.00 20 ARG A N 8
ATOM 9798 C CA . ARG A 1 20 ? 0.934 1.008 9.137 1.00 0.00 20 ARG A CA 8
ATOM 9799 C C . ARG A 1 20 ? 1.274 2.013 10.245 1.00 0.00 20 ARG A C 8
ATOM 9800 O O . ARG A 1 20 ? 1.078 3.216 10.069 1.00 0.00 20 ARG A O 8
ATOM 9821 N N . PRO A 1 21 ? 1.755 1.549 11.377 1.00 0.00 21 PRO A N 8
ATOM 9822 C CA . PRO A 1 21 ? 2.107 2.425 12.534 1.00 0.00 21 PRO A CA 8
ATOM 9823 C C . PRO A 1 21 ? 2.848 3.701 12.122 1.00 0.00 21 PRO A C 8
ATOM 9824 O O . PRO A 1 21 ? 2.604 4.771 12.681 1.00 0.00 21 PRO A O 8
ATOM 9835 N N . PHE A 1 22 ? 3.747 3.584 11.147 1.00 0.00 22 PHE A N 8
ATOM 9836 C CA . PHE A 1 22 ? 4.509 4.744 10.677 1.00 0.00 22 PHE A CA 8
ATOM 9837 C C . PHE A 1 22 ? 3.651 5.613 9.766 1.00 0.00 22 PHE A C 8
ATOM 9838 O O . PHE A 1 22 ? 3.560 6.828 9.955 1.00 0.00 22 PHE A O 8
ATOM 9855 N N . LEU A 1 23 ? 3.025 4.980 8.780 1.00 0.00 23 LEU A N 8
ATOM 9856 C CA . LEU A 1 23 ? 2.172 5.698 7.840 1.00 0.00 23 LEU A CA 8
ATOM 9857 C C . LEU A 1 23 ? 1.088 6.463 8.596 1.00 0.00 23 LEU A C 8
ATOM 9858 O O . LEU A 1 23 ? 0.728 7.571 8.223 1.00 0.00 23 LEU A O 8
ATOM 9874 N N . LEU A 1 24 ? 0.580 5.853 9.661 1.00 0.00 24 LEU A N 8
ATOM 9875 C CA . LEU A 1 24 ? -0.466 6.468 10.476 1.00 0.00 24 LEU A CA 8
ATOM 9876 C C . LEU A 1 24 ? -0.036 7.838 10.997 1.00 0.00 24 LEU A C 8
ATOM 9877 O O . LEU A 1 24 ? -0.679 8.852 10.716 1.00 0.00 24 LEU A O 8
ATOM 9893 N N . ARG A 1 25 ? 1.037 7.848 11.777 1.00 0.00 25 ARG A N 8
ATOM 9894 C CA . ARG A 1 25 ? 1.551 9.076 12.376 1.00 0.00 25 ARG A CA 8
ATOM 9895 C C . ARG A 1 25 ? 1.826 10.168 11.339 1.00 0.00 25 ARG A C 8
ATOM 9896 O O . ARG A 1 25 ? 1.676 11.353 11.635 1.00 0.00 25 ARG A O 8
ATOM 9917 N N . ASP A 1 26 ? 2.254 9.778 10.139 1.00 0.00 26 ASP A N 8
ATOM 9918 C CA . ASP A 1 26 ? 2.572 10.767 9.105 1.00 0.00 26 ASP A CA 8
ATOM 9919 C C . ASP A 1 26 ? 1.447 10.915 8.079 1.00 0.00 26 ASP A C 8
ATOM 9920 O O . ASP A 1 26 ? 0.930 12.015 7.877 1.00 0.00 26 ASP A O 8
ATOM 9929 N N . GLY A 1 27 ? 1.079 9.817 7.424 1.00 0.00 27 GLY A N 8
ATOM 9930 C CA . GLY A 1 27 ? 0.023 9.858 6.412 1.00 0.00 27 GLY A CA 8
ATOM 9931 C C . GLY A 1 27 ? -1.310 9.355 6.963 1.00 0.00 27 GLY A C 8
ATOM 9932 O O . GLY A 1 27 ? -2.211 10.144 7.253 1.00 0.00 27 GLY A O 8
ATOM 9936 N N . GLY A 1 28 ? -1.425 8.035 7.103 1.00 0.00 28 GLY A N 8
ATOM 9937 C CA . GLY A 1 28 ? -2.649 7.425 7.614 1.00 0.00 28 GLY A CA 8
ATOM 9938 C C . GLY A 1 28 ? -2.518 5.904 7.665 1.00 0.00 28 GLY A C 8
ATOM 9939 O O . GLY A 1 28 ? -1.421 5.373 7.832 1.00 0.00 28 GLY A O 8
ATOM 9943 N N . ASP A 1 29 ? -3.646 5.210 7.518 1.00 0.00 29 ASP A N 8
ATOM 9944 C CA . ASP A 1 29 ? -3.646 3.748 7.553 1.00 0.00 29 ASP A CA 8
ATOM 9945 C C . ASP A 1 29 ? -3.962 3.175 6.175 1.00 0.00 29 ASP A C 8
ATOM 9946 O O . ASP A 1 29 ? -4.861 3.655 5.483 1.00 0.00 29 ASP A O 8
ATOM 9955 N N . CYS A 1 30 ? -3.219 2.139 5.791 1.00 0.00 30 CYS A N 8
ATOM 9956 C CA . CYS A 1 30 ? -3.421 1.487 4.499 1.00 0.00 30 CYS A CA 8
ATOM 9957 C C . CYS A 1 30 ? -3.974 0.080 4.707 1.00 0.00 30 CYS A C 8
ATOM 9958 O O . CYS A 1 30 ? -3.679 -0.565 5.715 1.00 0.00 30 CYS A O 8
ATOM 9966 N N . THR A 1 31 ? -4.786 -0.390 3.759 1.00 0.00 31 THR A N 8
ATOM 9967 C CA . THR A 1 31 ? -5.374 -1.721 3.878 1.00 0.00 31 THR A CA 8
ATOM 9968 C C . THR A 1 31 ? -5.630 -2.341 2.506 1.00 0.00 31 THR A C 8
ATOM 9969 O O . THR A 1 31 ? -6.323 -1.760 1.671 1.00 0.00 31 THR A O 8
ATOM 9980 N N . LEU A 1 32 ? -5.078 -3.536 2.294 1.00 0.00 32 LEU A N 8
ATOM 9981 C CA . LEU A 1 32 ? -5.261 -4.247 1.031 1.00 0.00 32 LEU A CA 8
ATOM 9982 C C . LEU A 1 32 ? -6.702 -4.742 0.923 1.00 0.00 32 LEU A C 8
ATOM 9983 O O . LEU A 1 32 ? -7.219 -5.368 1.848 1.00 0.00 32 LEU A O 8
ATOM 9999 N N . VAL A 1 33 ? -7.348 -4.445 -0.203 1.00 0.00 33 VAL A N 8
ATOM 10000 C CA . VAL A 1 33 ? -8.737 -4.853 -0.406 1.00 0.00 33 VAL A CA 8
ATOM 10001 C C . VAL A 1 33 ? -8.839 -6.097 -1.287 1.00 0.00 33 VAL A C 8
ATOM 10002 O O . VAL A 1 33 ? -9.726 -6.928 -1.085 1.00 0.00 33 VAL A O 8
ATOM 10015 N N . ASP A 1 34 ? -7.948 -6.224 -2.270 1.00 0.00 34 ASP A N 8
ATOM 10016 C CA . ASP A 1 34 ? -7.991 -7.379 -3.163 1.00 0.00 34 ASP A CA 8
ATOM 10017 C C . ASP A 1 34 ? -6.657 -7.583 -3.869 1.00 0.00 34 ASP A C 8
ATOM 10018 O O . ASP A 1 34 ? -6.067 -6.635 -4.390 1.00 0.00 34 ASP A O 8
ATOM 10027 N N . VAL A 1 35 ? -6.199 -8.834 -3.891 1.00 0.00 35 VAL A N 8
ATOM 10028 C CA . VAL A 1 35 ? -4.942 -9.173 -4.548 1.00 0.00 35 VAL A CA 8
ATOM 10029 C C . VAL A 1 35 ? -5.221 -9.805 -5.911 1.00 0.00 35 VAL A C 8
ATOM 10030 O O . VAL A 1 35 ? -5.940 -10.801 -6.007 1.00 0.00 35 VAL A O 8
ATOM 10043 N N . GLU A 1 36 ? -4.659 -9.217 -6.964 1.00 0.00 36 GLU A N 8
ATOM 10044 C CA . GLU A 1 36 ? -4.865 -9.732 -8.315 1.00 0.00 36 GLU A CA 8
ATOM 10045 C C . GLU A 1 36 ? -3.644 -9.465 -9.187 1.00 0.00 36 GLU A C 8
ATOM 10046 O O . GLU A 1 36 ? -3.630 -8.522 -9.978 1.00 0.00 36 GLU A O 8
ATOM 10058 N N . ASP A 1 37 ? -2.628 -10.313 -9.037 1.00 0.00 37 ASP A N 8
ATOM 10059 C CA . ASP A 1 37 ? -1.396 -10.185 -9.813 1.00 0.00 37 ASP A CA 8
ATOM 10060 C C . ASP A 1 37 ? -0.790 -8.791 -9.658 1.00 0.00 37 ASP A C 8
ATOM 10061 O O . ASP A 1 37 ? 0.141 -8.597 -8.875 1.00 0.00 37 ASP A O 8
ATOM 10070 N N . GLY A 1 38 ? -1.312 -7.827 -10.415 1.00 0.00 38 GLY A N 8
ATOM 10071 C CA . GLY A 1 38 ? -0.804 -6.460 -10.360 1.00 0.00 38 GLY A CA 8
ATOM 10072 C C . GLY A 1 38 ? -1.908 -5.451 -10.054 1.00 0.00 38 GLY A C 8
ATOM 10073 O O . GLY A 1 38 ? -1.626 -4.354 -9.576 1.00 0.00 38 GLY A O 8
ATOM 10077 N N . ILE A 1 39 ? -3.158 -5.821 -10.331 1.00 0.00 39 ILE A N 8
ATOM 10078 C CA . ILE A 1 39 ? -4.288 -4.926 -10.082 1.00 0.00 39 ILE A CA 8
ATOM 10079 C C . ILE A 1 39 ? -4.746 -5.043 -8.632 1.00 0.00 39 ILE A C 8
ATOM 10080 O O . ILE A 1 39 ? -5.856 -5.496 -8.348 1.00 0.00 39 ILE A O 8
ATOM 10096 N N . VAL A 1 40 ? -3.872 -4.639 -7.721 1.00 0.00 40 VAL A N 8
ATOM 10097 C CA . VAL A 1 40 ? -4.176 -4.701 -6.294 1.00 0.00 40 VAL A CA 8
ATOM 10098 C C . VAL A 1 40 ? -4.897 -3.436 -5.826 1.00 0.00 40 VAL A C 8
ATOM 10099 O O . VAL A 1 40 ? -4.363 -2.324 -5.917 1.00 0.00 40 VAL A O 8
ATOM 10112 N N . LYS A 1 41 ? -6.106 -3.622 -5.302 1.00 0.00 41 LYS A N 8
ATOM 10113 C CA . LYS A 1 41 ? -6.890 -2.507 -4.784 1.00 0.00 41 LYS A CA 8
ATOM 10114 C C . LYS A 1 41 ? -6.566 -2.314 -3.306 1.00 0.00 41 LYS A C 8
ATOM 10115 O O . LYS A 1 41 ? -6.403 -3.291 -2.575 1.00 0.00 41 LYS A O 8
ATOM 10134 N N . LEU A 1 42 ? -6.459 -1.064 -2.868 1.00 0.00 42 LEU A N 8
ATOM 10135 C CA . LEU A 1 42 ? -6.139 -0.792 -1.469 1.00 0.00 42 LEU A CA 8
ATOM 10136 C C . LEU A 1 42 ? -6.768 0.514 -1.004 1.00 0.00 42 LEU A C 8
ATOM 10137 O O . LEU A 1 42 ? -6.922 1.457 -1.781 1.00 0.00 42 LEU A O 8
ATOM 10153 N N . GLN A 1 43 ? -7.120 0.559 0.278 1.00 0.00 43 GLN A N 8
ATOM 10154 C CA . GLN A 1 43 ? -7.721 1.750 0.859 1.00 0.00 43 GLN A CA 8
ATOM 10155 C C . GLN A 1 43 ? -6.651 2.587 1.547 1.00 0.00 43 GLN A C 8
ATOM 10156 O O . GLN A 1 43 ? -5.535 2.114 1.781 1.00 0.00 43 GLN A O 8
ATOM 10170 N N . LEU A 1 44 ? -6.998 3.828 1.873 1.00 0.00 44 LEU A N 8
ATOM 10171 C CA . LEU A 1 44 ? -6.061 4.726 2.534 1.00 0.00 44 LEU A CA 8
ATOM 10172 C C . LEU A 1 44 ? -6.809 5.686 3.452 1.00 0.00 44 LEU A C 8
ATOM 10173 O O . LEU A 1 44 ? -7.293 6.733 3.015 1.00 0.00 44 LEU A O 8
ATOM 10189 N N . HIS A 1 45 ? -6.897 5.315 4.726 1.00 0.00 45 HIS A N 8
ATOM 10190 C CA . HIS A 1 45 ? -7.584 6.138 5.715 1.00 0.00 45 HIS A CA 8
ATOM 10191 C C . HIS A 1 45 ? -6.712 7.333 6.098 1.00 0.00 45 HIS A C 8
ATOM 10192 O O . HIS A 1 45 ? -6.076 7.342 7.155 1.00 0.00 45 HIS A O 8
ATOM 10206 N N . GLY A 1 46 ? -6.682 8.337 5.224 1.00 0.00 46 GLY A N 8
ATOM 10207 C CA . GLY A 1 46 ? -5.882 9.531 5.468 1.00 0.00 46 GLY A CA 8
ATOM 10208 C C . GLY A 1 46 ? -6.518 10.409 6.540 1.00 0.00 46 GLY A C 8
ATOM 10209 O O . GLY A 1 46 ? -6.208 10.280 7.724 1.00 0.00 46 GLY A O 8
ATOM 10213 N N . ALA A 1 47 ? -7.406 11.306 6.110 1.00 0.00 47 ALA A N 8
ATOM 10214 C CA . ALA A 1 47 ? -8.084 12.214 7.032 1.00 0.00 47 ALA A CA 8
ATOM 10215 C C . ALA A 1 47 ? -7.074 13.107 7.750 1.00 0.00 47 ALA A C 8
ATOM 10216 O O . ALA A 1 47 ? -7.409 13.776 8.729 1.00 0.00 47 ALA A O 8
ATOM 10223 N N . CYS A 1 48 ? -5.839 13.112 7.248 1.00 0.00 48 CYS A N 8
ATOM 10224 C CA . CYS A 1 48 ? -4.779 13.926 7.835 1.00 0.00 48 CYS A CA 8
ATOM 10225 C C . CYS A 1 48 ? -5.200 15.394 7.899 1.00 0.00 48 CYS A C 8
ATOM 10226 O O . CYS A 1 48 ? -4.564 16.203 8.575 1.00 0.00 48 CYS A O 8
ATOM 10234 N N . GLY A 1 49 ? -6.280 15.723 7.191 1.00 0.00 49 GLY A N 8
ATOM 10235 C CA . GLY A 1 49 ? -6.791 17.088 7.167 1.00 0.00 49 GLY A CA 8
ATOM 10236 C C . GLY A 1 49 ? -7.461 17.389 5.834 1.00 0.00 49 GLY A C 8
ATOM 10237 O O . GLY A 1 49 ? -7.295 16.649 4.863 1.00 0.00 49 GLY A O 8
ATOM 10241 N N . THR A 1 50 ? -8.218 18.482 5.790 1.00 0.00 50 THR A N 8
ATOM 10242 C CA . THR A 1 50 ? -8.905 18.874 4.565 1.00 0.00 50 THR A CA 8
ATOM 10243 C C . THR A 1 50 ? -7.894 19.089 3.439 1.00 0.00 50 THR A C 8
ATOM 10244 O O . THR A 1 50 ? -6.856 19.719 3.643 1.00 0.00 50 THR A O 8
ATOM 10255 N N . CYS A 1 51 ? -8.200 18.552 2.257 1.00 0.00 51 CYS A N 8
ATOM 10256 C CA . CYS A 1 51 ? -7.305 18.683 1.107 1.00 0.00 51 CYS A CA 8
ATOM 10257 C C . CYS A 1 51 ? -5.873 18.311 1.499 1.00 0.00 51 CYS A C 8
ATOM 10258 O O . CYS A 1 51 ? -5.009 19.180 1.632 1.00 0.00 51 CYS A O 8
ATOM 10266 N N . PRO A 1 52 ? -5.615 17.042 1.697 1.00 0.00 52 PRO A N 8
ATOM 10267 C CA . PRO A 1 52 ? -4.269 16.551 2.096 1.00 0.00 52 PRO A CA 8
ATOM 10268 C C . PRO A 1 52 ? -3.250 16.674 0.968 1.00 0.00 52 PRO A C 8
ATOM 10269 O O . PRO A 1 52 ? -3.271 15.905 0.006 1.00 0.00 52 PRO A O 8
ATOM 10280 N N . SER A 1 53 ? -2.354 17.645 1.106 1.00 0.00 53 SER A N 8
ATOM 10281 C CA . SER A 1 53 ? -1.315 17.871 0.110 1.00 0.00 53 SER A CA 8
ATOM 10282 C C . SER A 1 53 ? -0.156 16.897 0.319 1.00 0.00 53 SER A C 8
ATOM 10283 O O . SER A 1 53 ? 0.735 16.783 -0.525 1.00 0.00 53 SER A O 8
ATOM 10291 N N . SER A 1 54 ? -0.176 16.204 1.456 1.00 0.00 54 SER A N 8
ATOM 10292 C CA . SER A 1 54 ? 0.875 15.245 1.788 1.00 0.00 54 SER A CA 8
ATOM 10293 C C . SER A 1 54 ? 0.570 13.868 1.199 1.00 0.00 54 SER A C 8
ATOM 10294 O O . SER A 1 54 ? 1.428 13.260 0.557 1.00 0.00 54 SER A O 8
ATOM 10302 N N . THR A 1 55 ? -0.648 13.376 1.429 1.00 0.00 55 THR A N 8
ATOM 10303 C CA . THR A 1 55 ? -1.047 12.060 0.923 1.00 0.00 55 THR A CA 8
ATOM 10304 C C . THR A 1 55 ? -0.672 11.903 -0.549 1.00 0.00 55 THR A C 8
ATOM 10305 O O . THR A 1 55 ? -0.300 10.814 -0.989 1.00 0.00 55 THR A O 8
ATOM 10316 N N . ILE A 1 56 ? -0.761 12.998 -1.304 1.00 0.00 56 ILE A N 8
ATOM 10317 C CA . ILE A 1 56 ? -0.416 12.970 -2.721 1.00 0.00 56 ILE A CA 8
ATOM 10318 C C . ILE A 1 56 ? 1.027 12.508 -2.894 1.00 0.00 56 ILE A C 8
ATOM 10319 O O . ILE A 1 56 ? 1.321 11.643 -3.722 1.00 0.00 56 ILE A O 8
ATOM 10335 N N . THR A 1 57 ? 1.921 13.085 -2.096 1.00 0.00 57 THR A N 8
ATOM 10336 C CA . THR A 1 57 ? 3.336 12.728 -2.147 1.00 0.00 57 THR A CA 8
ATOM 10337 C C . THR A 1 57 ? 3.526 11.275 -1.726 1.00 0.00 57 THR A C 8
ATOM 10338 O O . THR A 1 57 ? 4.246 10.518 -2.377 1.00 0.00 57 THR A O 8
ATOM 10349 N N . LEU A 1 58 ? 2.874 10.899 -0.629 1.00 0.00 58 LEU A N 8
ATOM 10350 C CA . LEU A 1 58 ? 2.970 9.539 -0.114 1.00 0.00 58 LEU A CA 8
ATOM 10351 C C . LEU A 1 58 ? 2.532 8.527 -1.170 1.00 0.00 58 LEU A C 8
ATOM 10352 O O . LEU A 1 58 ? 3.297 7.635 -1.535 1.00 0.00 58 LEU A O 8
ATOM 10368 N N . LYS A 1 59 ? 1.298 8.673 -1.653 1.00 0.00 59 LYS A N 8
ATOM 10369 C CA . LYS A 1 59 ? 0.762 7.768 -2.668 1.00 0.00 59 LYS A CA 8
ATOM 10370 C C . LYS A 1 59 ? 1.775 7.549 -3.789 1.00 0.00 59 LYS A C 8
ATOM 10371 O O . LYS A 1 59 ? 2.135 6.413 -4.104 1.00 0.00 59 LYS A O 8
ATOM 10390 N N . ALA A 1 60 ? 2.234 8.648 -4.383 1.00 0.00 60 ALA A N 8
ATOM 10391 C CA . ALA A 1 60 ? 3.211 8.578 -5.463 1.00 0.00 60 ALA A CA 8
ATOM 10392 C C . ALA A 1 60 ? 4.505 7.931 -4.976 1.00 0.00 60 ALA A C 8
ATOM 10393 O O . ALA A 1 60 ? 5.241 7.330 -5.759 1.00 0.00 60 ALA A O 8
ATOM 10400 N N . GLY A 1 61 ? 4.774 8.058 -3.678 1.00 0.00 61 GLY A N 8
ATOM 10401 C CA . GLY A 1 61 ? 5.979 7.482 -3.095 1.00 0.00 61 GLY A CA 8
ATOM 10402 C C . GLY A 1 61 ? 5.929 5.961 -3.161 1.00 0.00 61 GLY A C 8
ATOM 10403 O O . GLY A 1 61 ? 6.911 5.314 -3.524 1.00 0.00 61 GLY A O 8
ATOM 10407 N N . ILE A 1 62 ? 4.777 5.402 -2.804 1.00 0.00 62 ILE A N 8
ATOM 10408 C CA . ILE A 1 62 ? 4.597 3.951 -2.821 1.00 0.00 62 ILE A CA 8
ATOM 10409 C C . ILE A 1 62 ? 4.690 3.407 -4.244 1.00 0.00 62 ILE A C 8
ATOM 10410 O O . ILE A 1 62 ? 5.574 2.608 -4.551 1.00 0.00 62 ILE A O 8
ATOM 10426 N N . GLU A 1 63 ? 3.771 3.840 -5.110 1.00 0.00 63 GLU A N 8
ATOM 10427 C CA . GLU A 1 63 ? 3.761 3.389 -6.503 1.00 0.00 63 GLU A CA 8
ATOM 10428 C C . GLU A 1 63 ? 5.176 3.393 -7.077 1.00 0.00 63 GLU A C 8
ATOM 10429 O O . GLU A 1 63 ? 5.641 2.390 -7.621 1.00 0.00 63 GLU A O 8
ATOM 10441 N N . ARG A 1 64 ? 5.855 4.531 -6.935 1.00 0.00 64 ARG A N 8
ATOM 10442 C CA . ARG A 1 64 ? 7.223 4.674 -7.421 1.00 0.00 64 ARG A CA 8
ATOM 10443 C C . ARG A 1 64 ? 8.111 3.584 -6.825 1.00 0.00 64 ARG A C 8
ATOM 10444 O O . ARG A 1 64 ? 8.968 3.025 -7.511 1.00 0.00 64 ARG A O 8
ATOM 10465 N N . ALA A 1 65 ? 7.894 3.285 -5.544 1.00 0.00 65 ALA A N 8
ATOM 10466 C CA . ALA A 1 65 ? 8.674 2.257 -4.862 1.00 0.00 65 ALA A CA 8
ATOM 10467 C C . ALA A 1 65 ? 8.553 0.927 -5.595 1.00 0.00 65 ALA A C 8
ATOM 10468 O O . ALA A 1 65 ? 9.542 0.226 -5.781 1.00 0.00 65 ALA A O 8
ATOM 10475 N N . LEU A 1 66 ? 7.337 0.591 -6.019 1.00 0.00 66 LEU A N 8
ATOM 10476 C CA . LEU A 1 66 ? 7.112 -0.657 -6.743 1.00 0.00 66 LEU A CA 8
ATOM 10477 C C . LEU A 1 66 ? 7.973 -0.686 -8.001 1.00 0.00 66 LEU A C 8
ATOM 10478 O O . LEU A 1 66 ? 8.730 -1.626 -8.226 1.00 0.00 66 LEU A O 8
ATOM 10494 N N . HIS A 1 67 ? 7.859 0.360 -8.816 1.00 0.00 67 HIS A N 8
ATOM 10495 C CA . HIS A 1 67 ? 8.644 0.450 -10.044 1.00 0.00 67 HIS A CA 8
ATOM 10496 C C . HIS A 1 67 ? 10.137 0.412 -9.725 1.00 0.00 67 HIS A C 8
ATOM 10497 O O . HIS A 1 67 ? 10.859 -0.476 -10.180 1.00 0.00 67 HIS A O 8
ATOM 10511 N N . GLU A 1 68 ? 10.586 1.385 -8.937 1.00 0.00 68 GLU A N 8
ATOM 10512 C CA . GLU A 1 68 ? 11.991 1.476 -8.547 1.00 0.00 68 GLU A CA 8
ATOM 10513 C C . GLU A 1 68 ? 12.399 0.294 -7.667 1.00 0.00 68 GLU A C 8
ATOM 10514 O O . GLU A 1 68 ? 13.582 0.102 -7.386 1.00 0.00 68 GLU A O 8
ATOM 10526 N N . GLU A 1 69 ? 11.415 -0.488 -7.224 1.00 0.00 69 GLU A N 8
ATOM 10527 C CA . GLU A 1 69 ? 11.685 -1.634 -6.368 1.00 0.00 69 GLU A CA 8
ATOM 10528 C C . GLU A 1 69 ? 10.548 -2.649 -6.464 1.00 0.00 69 GLU A C 8
ATOM 10529 O O . GLU A 1 69 ? 9.506 -2.492 -5.827 1.00 0.00 69 GLU A O 8
ATOM 10541 N N . VAL A 1 70 ? 10.772 -3.680 -7.274 1.00 0.00 70 VAL A N 8
ATOM 10542 C CA . VAL A 1 70 ? 9.797 -4.752 -7.496 1.00 0.00 70 VAL A CA 8
ATOM 10543 C C . VAL A 1 70 ? 8.682 -4.298 -8.439 1.00 0.00 70 VAL A C 8
ATOM 10544 O O . VAL A 1 70 ? 7.544 -4.079 -8.019 1.00 0.00 70 VAL A O 8
ATOM 10557 N N . PRO A 1 71 ? 8.993 -4.170 -9.704 1.00 0.00 71 PRO A N 8
ATOM 10558 C CA . PRO A 1 71 ? 8.011 -3.756 -10.743 1.00 0.00 71 PRO A CA 8
ATOM 10559 C C . PRO A 1 71 ? 7.051 -4.893 -11.085 1.00 0.00 71 PRO A C 8
ATOM 10560 O O . PRO A 1 71 ? 6.735 -5.724 -10.233 1.00 0.00 71 PRO A O 8
ATOM 10571 N N . GLY A 1 72 ? 6.589 -4.922 -12.332 1.00 0.00 72 GLY A N 8
ATOM 10572 C CA . GLY A 1 72 ? 5.664 -5.963 -12.770 1.00 0.00 72 GLY A CA 8
ATOM 10573 C C . GLY A 1 72 ? 4.220 -5.500 -12.615 1.00 0.00 72 GLY A C 8
ATOM 10574 O O . GLY A 1 72 ? 3.313 -6.036 -13.254 1.00 0.00 72 GLY A O 8
ATOM 10578 N N . VAL A 1 73 ? 4.017 -4.498 -11.760 1.00 0.00 73 VAL A N 8
ATOM 10579 C CA . VAL A 1 73 ? 2.686 -3.955 -11.518 1.00 0.00 73 VAL A CA 8
ATOM 10580 C C . VAL A 1 73 ? 2.132 -3.308 -12.779 1.00 0.00 73 VAL A C 8
ATOM 10581 O O . VAL A 1 73 ? 2.884 -2.822 -13.627 1.00 0.00 73 VAL A O 8
ATOM 10594 N N . ILE A 1 74 ? 0.812 -3.322 -12.897 1.00 0.00 74 ILE A N 8
ATOM 10595 C CA . ILE A 1 74 ? 0.149 -2.748 -14.057 1.00 0.00 74 ILE A CA 8
ATOM 10596 C C . ILE A 1 74 ? -0.821 -1.651 -13.627 1.00 0.00 74 ILE A C 8
ATOM 10597 O O . ILE A 1 74 ? -1.051 -0.693 -14.365 1.00 0.00 74 ILE A O 8
ATOM 10613 N N . GLU A 1 75 ? -1.381 -1.801 -12.425 1.00 0.00 75 GLU A N 8
ATOM 10614 C CA . GLU A 1 75 ? -2.331 -0.823 -11.894 1.00 0.00 75 GLU A CA 8
ATOM 10615 C C . GLU A 1 75 ? -2.432 -0.947 -10.373 1.00 0.00 75 GLU A C 8
ATOM 10616 O O . GLU A 1 75 ? -2.182 -2.011 -9.810 1.00 0.00 75 GLU A O 8
ATOM 10628 N N . VAL A 1 76 ? -2.806 0.147 -9.717 1.00 0.00 76 VAL A N 8
ATOM 10629 C CA . VAL A 1 76 ? -2.948 0.158 -8.263 1.00 0.00 76 VAL A CA 8
ATOM 10630 C C . VAL A 1 76 ? -4.039 1.150 -7.867 1.00 0.00 76 VAL A C 8
ATOM 10631 O O . VAL A 1 76 ? -3.950 2.339 -8.180 1.00 0.00 76 VAL A O 8
ATOM 10644 N N . GLU A 1 77 ? -5.087 0.651 -7.210 1.00 0.00 77 GLU A N 8
ATOM 10645 C CA . GLU A 1 77 ? -6.205 1.512 -6.815 1.00 0.00 77 GLU A CA 8
ATOM 10646 C C . GLU A 1 77 ? -6.064 1.983 -5.369 1.00 0.00 77 GLU A C 8
ATOM 10647 O O . GLU A 1 77 ? -5.943 1.171 -4.452 1.00 0.00 77 GLU A O 8
ATOM 10659 N N . GLN A 1 78 ? -6.094 3.303 -5.182 1.00 0.00 78 GLN A N 8
ATOM 10660 C CA . GLN A 1 78 ? -5.979 3.902 -3.851 1.00 0.00 78 GLN A CA 8
ATOM 10661 C C . GLN A 1 78 ? -7.245 4.695 -3.520 1.00 0.00 78 GLN A C 8
ATOM 10662 O O . GLN A 1 78 ? -7.291 5.912 -3.708 1.00 0.00 78 GLN A O 8
ATOM 10676 N N . VAL A 1 79 ? -8.273 3.998 -3.039 1.00 0.00 79 VAL A N 8
ATOM 10677 C CA . VAL A 1 79 ? -9.540 4.651 -2.704 1.00 0.00 79 VAL A CA 8
ATOM 10678 C C . VAL A 1 79 ? -9.602 5.040 -1.227 1.00 0.00 79 VAL A C 8
ATOM 10679 O O . VAL A 1 79 ? -8.906 4.466 -0.388 1.00 0.00 79 VAL A O 8
ATOM 10692 N N . PHE A 1 80 ? -10.452 6.020 -0.923 1.00 0.00 80 PHE A N 8
ATOM 10693 C CA . PHE A 1 80 ? -10.628 6.494 0.448 1.00 0.00 80 PHE A CA 8
ATOM 10694 C C . PHE A 1 80 ? -11.876 5.873 1.063 1.00 0.00 80 PHE A C 8
ATOM 10695 O O . PHE A 1 80 ? -12.607 5.139 0.396 1.00 0.00 80 PHE A O 8
ATOM 10712 N N . LEU A 1 81 ? -12.124 6.180 2.334 1.00 0.00 81 LEU A N 8
ATOM 10713 C CA . LEU A 1 81 ? -13.299 5.653 3.016 1.00 0.00 81 LEU A CA 8
ATOM 10714 C C . LEU A 1 81 ? -14.442 6.659 2.932 1.00 0.00 81 LEU A C 8
ATOM 10715 O O . LEU A 1 81 ? -14.689 7.418 3.870 1.00 0.00 81 LEU A O 8
ATOM 10731 N N . GLU A 1 82 ? -15.125 6.653 1.787 1.00 0.00 82 GLU A N 8
ATOM 10732 C CA . GLU A 1 82 ? -16.253 7.561 1.541 1.00 0.00 82 GLU A CA 8
ATOM 10733 C C . GLU A 1 82 ? -17.110 7.733 2.797 1.00 0.00 82 GLU A C 8
ATOM 10734 O O . GLU A 1 82 ? -16.878 8.644 3.592 1.00 0.00 82 GLU A O 8
ATOM 10746 N N . HIS A 1 83 ? -18.095 6.850 2.967 1.00 0.00 83 HIS A N 8
ATOM 10747 C CA . HIS A 1 83 ? -18.974 6.905 4.134 1.00 0.00 83 HIS A CA 8
ATOM 10748 C C . HIS A 1 83 ? -18.137 6.967 5.412 1.00 0.00 83 HIS A C 8
ATOM 10749 O O . HIS A 1 83 ? -17.703 5.938 5.934 1.00 0.00 83 HIS A O 8
ATOM 10763 N N . HIS A 1 84 ? -17.898 8.183 5.898 1.00 0.00 84 HIS A N 8
ATOM 10764 C CA . HIS A 1 84 ? -17.093 8.378 7.100 1.00 0.00 84 HIS A CA 8
ATOM 10765 C C . HIS A 1 84 ? -17.748 7.728 8.315 1.00 0.00 84 HIS A C 8
ATOM 10766 O O . HIS A 1 84 ? -18.932 7.938 8.583 1.00 0.00 84 HIS A O 8
ATOM 10780 N N . HIS A 1 85 ? -16.961 6.942 9.046 1.00 0.00 85 HIS A N 8
ATOM 10781 C CA . HIS A 1 85 ? -17.455 6.259 10.240 1.00 0.00 85 HIS A CA 8
ATOM 10782 C C . HIS A 1 85 ? -17.374 7.186 11.452 1.00 0.00 85 HIS A C 8
ATOM 10783 O O . HIS A 1 85 ? -17.112 8.379 11.312 1.00 0.00 85 HIS A O 8
ATOM 10797 N N . HIS A 1 86 ? -17.600 6.636 12.643 1.00 0.00 86 HIS A N 8
ATOM 10798 C CA . HIS A 1 86 ? -17.543 7.436 13.862 1.00 0.00 86 HIS A CA 8
ATOM 10799 C C . HIS A 1 86 ? -16.467 6.892 14.802 1.00 0.00 86 HIS A C 8
ATOM 10800 O O . HIS A 1 86 ? -16.750 6.508 15.938 1.00 0.00 86 HIS A O 8
ATOM 10814 N N . HIS A 1 87 ? -15.226 6.866 14.312 1.00 0.00 87 HIS A N 8
ATOM 10815 C CA . HIS A 1 87 ? -14.101 6.373 15.106 1.00 0.00 87 HIS A CA 8
ATOM 10816 C C . HIS A 1 87 ? -14.473 5.087 15.844 1.00 0.00 87 HIS A C 8
ATOM 10817 O O . HIS A 1 87 ? -13.897 4.766 16.885 1.00 0.00 87 HIS A O 8
ATOM 10831 N N . HIS A 1 88 ? -15.448 4.359 15.299 1.00 0.00 88 HIS A N 8
ATOM 10832 C CA . HIS A 1 88 ? -15.904 3.111 15.907 1.00 0.00 88 HIS A CA 8
ATOM 10833 C C . HIS A 1 88 ? -14.935 1.967 15.577 1.00 0.00 88 HIS A C 8
ATOM 10834 O O . HIS A 1 88 ? -13.751 2.237 15.463 1.00 0.00 88 HIS A O 8
ATOM 10849 N N . MET A 1 1 ? 5.122 -31.247 -4.480 1.00 0.00 1 MET A N 9
ATOM 10850 C CA . MET A 1 1 ? 3.887 -30.689 -3.856 1.00 0.00 1 MET A CA 9
ATOM 10851 C C . MET A 1 1 ? 4.222 -29.382 -3.133 1.00 0.00 1 MET A C 9
ATOM 10852 O O . MET A 1 1 ? 3.939 -29.232 -1.943 1.00 0.00 1 MET A O 9
ATOM 10868 N N . PRO A 1 2 ? 4.810 -28.440 -3.830 1.00 0.00 2 PRO A N 9
ATOM 10869 C CA . PRO A 1 2 ? 5.186 -27.119 -3.250 1.00 0.00 2 PRO A CA 9
ATOM 10870 C C . PRO A 1 2 ? 4.059 -26.521 -2.409 1.00 0.00 2 PRO A C 9
ATOM 10871 O O . PRO A 1 2 ? 2.892 -26.558 -2.804 1.00 0.00 2 PRO A O 9
ATOM 10882 N N . THR A 1 3 ? 4.420 -25.975 -1.250 1.00 0.00 3 THR A N 9
ATOM 10883 C CA . THR A 1 3 ? 3.436 -25.372 -0.351 1.00 0.00 3 THR A CA 9
ATOM 10884 C C . THR A 1 3 ? 2.670 -24.256 -1.053 1.00 0.00 3 THR A C 9
ATOM 10885 O O . THR A 1 3 ? 3.105 -23.743 -2.085 1.00 0.00 3 THR A O 9
ATOM 10896 N N . GLU A 1 4 ? 1.532 -23.885 -0.476 1.00 0.00 4 GLU A N 9
ATOM 10897 C CA . GLU A 1 4 ? 0.704 -22.825 -1.037 1.00 0.00 4 GLU A CA 9
ATOM 10898 C C . GLU A 1 4 ? -0.106 -22.151 0.066 1.00 0.00 4 GLU A C 9
ATOM 10899 O O . GLU A 1 4 ? -1.258 -21.764 -0.137 1.00 0.00 4 GLU A O 9
ATOM 10911 N N . ASN A 1 5 ? 0.516 -22.010 1.235 1.00 0.00 5 ASN A N 9
ATOM 10912 C CA . ASN A 1 5 ? -0.143 -21.380 2.378 1.00 0.00 5 ASN A CA 9
ATOM 10913 C C . ASN A 1 5 ? 0.410 -19.970 2.600 1.00 0.00 5 ASN A C 9
ATOM 10914 O O . ASN A 1 5 ? -0.361 -19.023 2.767 1.00 0.00 5 ASN A O 9
ATOM 10925 N N . PRO A 1 6 ? 1.713 -19.805 2.582 1.00 0.00 6 PRO A N 9
ATOM 10926 C CA . PRO A 1 6 ? 2.360 -18.475 2.759 1.00 0.00 6 PRO A CA 9
ATOM 10927 C C . PRO A 1 6 ? 2.285 -17.649 1.473 1.00 0.00 6 PRO A C 9
ATOM 10928 O O . PRO A 1 6 ? 3.304 -17.194 0.948 1.00 0.00 6 PRO A O 9
ATOM 10939 N N . THR A 1 7 ? 1.067 -17.473 0.966 1.00 0.00 7 THR A N 9
ATOM 10940 C CA . THR A 1 7 ? 0.854 -16.720 -0.267 1.00 0.00 7 THR A CA 9
ATOM 10941 C C . THR A 1 7 ? 1.117 -15.230 -0.047 1.00 0.00 7 THR A C 9
ATOM 10942 O O . THR A 1 7 ? 1.434 -14.801 1.063 1.00 0.00 7 THR A O 9
ATOM 10953 N N . MET A 1 8 ? 0.987 -14.450 -1.120 1.00 0.00 8 MET A N 9
ATOM 10954 C CA . MET A 1 8 ? 1.214 -13.006 -1.049 1.00 0.00 8 MET A CA 9
ATOM 10955 C C . MET A 1 8 ? 0.454 -12.396 0.123 1.00 0.00 8 MET A C 9
ATOM 10956 O O . MET A 1 8 ? 1.030 -11.683 0.944 1.00 0.00 8 MET A O 9
ATOM 10970 N N . PHE A 1 9 ? -0.843 -12.688 0.184 1.00 0.00 9 PHE A N 9
ATOM 10971 C CA . PHE A 1 9 ? -1.702 -12.175 1.248 1.00 0.00 9 PHE A CA 9
ATOM 10972 C C . PHE A 1 9 ? -0.995 -12.234 2.601 1.00 0.00 9 PHE A C 9
ATOM 10973 O O . PHE A 1 9 ? -1.120 -11.324 3.417 1.00 0.00 9 PHE A O 9
ATOM 10990 N N . ASP A 1 10 ? -0.255 -13.313 2.824 1.00 0.00 10 ASP A N 9
ATOM 10991 C CA . ASP A 1 10 ? 0.474 -13.493 4.076 1.00 0.00 10 ASP A CA 9
ATOM 10992 C C . ASP A 1 10 ? 1.471 -12.354 4.302 1.00 0.00 10 ASP A C 9
ATOM 10993 O O . ASP A 1 10 ? 1.376 -11.617 5.281 1.00 0.00 10 ASP A O 9
ATOM 11002 N N . GLN A 1 11 ? 2.435 -12.237 3.390 1.00 0.00 11 GLN A N 9
ATOM 11003 C CA . GLN A 1 11 ? 3.471 -11.206 3.483 1.00 0.00 11 GLN A CA 9
ATOM 11004 C C . GLN A 1 11 ? 2.885 -9.805 3.459 1.00 0.00 11 GLN A C 9
ATOM 11005 O O . GLN A 1 11 ? 3.111 -9.021 4.376 1.00 0.00 11 GLN A O 9
ATOM 11019 N N . VAL A 1 12 ? 2.154 -9.489 2.401 1.00 0.00 12 VAL A N 9
ATOM 11020 C CA . VAL A 1 12 ? 1.570 -8.165 2.272 1.00 0.00 12 VAL A CA 9
ATOM 11021 C C . VAL A 1 12 ? 0.810 -7.797 3.530 1.00 0.00 12 VAL A C 9
ATOM 11022 O O . VAL A 1 12 ? 1.132 -6.811 4.191 1.00 0.00 12 VAL A O 9
ATOM 11035 N N . ALA A 1 13 ? -0.192 -8.598 3.861 1.00 0.00 13 ALA A N 9
ATOM 11036 C CA . ALA A 1 13 ? -0.978 -8.341 5.044 1.00 0.00 13 ALA A CA 9
ATOM 11037 C C . ALA A 1 13 ? -0.067 -8.177 6.253 1.00 0.00 13 ALA A C 9
ATOM 11038 O O . ALA A 1 13 ? -0.274 -7.299 7.089 1.00 0.00 13 ALA A O 9
ATOM 11045 N N . GLU A 1 14 ? 0.946 -9.042 6.330 1.00 0.00 14 GLU A N 9
ATOM 11046 C CA . GLU A 1 14 ? 1.900 -9.007 7.436 1.00 0.00 14 GLU A CA 9
ATOM 11047 C C . GLU A 1 14 ? 2.661 -7.688 7.457 1.00 0.00 14 GLU A C 9
ATOM 11048 O O . GLU A 1 14 ? 2.658 -6.970 8.460 1.00 0.00 14 GLU A O 9
ATOM 11060 N N . VAL A 1 15 ? 3.326 -7.389 6.346 1.00 0.00 15 VAL A N 9
ATOM 11061 C CA . VAL A 1 15 ? 4.114 -6.165 6.234 1.00 0.00 15 VAL A CA 9
ATOM 11062 C C . VAL A 1 15 ? 3.240 -4.926 6.422 1.00 0.00 15 VAL A C 9
ATOM 11063 O O . VAL A 1 15 ? 3.586 -4.029 7.189 1.00 0.00 15 VAL A O 9
ATOM 11076 N N . ILE A 1 16 ? 2.115 -4.883 5.714 1.00 0.00 16 ILE A N 9
ATOM 11077 C CA . ILE A 1 16 ? 1.201 -3.747 5.807 1.00 0.00 16 ILE A CA 9
ATOM 11078 C C . ILE A 1 16 ? 0.806 -3.493 7.260 1.00 0.00 16 ILE A C 9
ATOM 11079 O O . ILE A 1 16 ? 0.948 -2.379 7.759 1.00 0.00 16 ILE A O 9
ATOM 11095 N N . GLU A 1 17 ? 0.314 -4.534 7.928 1.00 0.00 17 GLU A N 9
ATOM 11096 C CA . GLU A 1 17 ? -0.095 -4.415 9.325 1.00 0.00 17 GLU A CA 9
ATOM 11097 C C . GLU A 1 17 ? 1.015 -3.777 10.158 1.00 0.00 17 GLU A C 9
ATOM 11098 O O . GLU A 1 17 ? 0.769 -2.865 10.947 1.00 0.00 17 GLU A O 9
ATOM 11110 N N . ARG A 1 18 ? 2.235 -4.268 9.978 1.00 0.00 18 ARG A N 9
ATOM 11111 C CA . ARG A 1 18 ? 3.380 -3.747 10.717 1.00 0.00 18 ARG A CA 9
ATOM 11112 C C . ARG A 1 18 ? 3.673 -2.297 10.326 1.00 0.00 18 ARG A C 9
ATOM 11113 O O . ARG A 1 18 ? 4.043 -1.483 11.170 1.00 0.00 18 ARG A O 9
ATOM 11134 N N . LEU A 1 19 ? 3.520 -1.992 9.040 1.00 0.00 19 LEU A N 9
ATOM 11135 C CA . LEU A 1 19 ? 3.786 -0.644 8.539 1.00 0.00 19 LEU A CA 9
ATOM 11136 C C . LEU A 1 19 ? 2.654 0.328 8.880 1.00 0.00 19 LEU A C 9
ATOM 11137 O O . LEU A 1 19 ? 2.876 1.536 8.970 1.00 0.00 19 LEU A O 9
ATOM 11153 N N . ARG A 1 20 ? 1.445 -0.201 9.048 1.00 0.00 20 ARG A N 9
ATOM 11154 C CA . ARG A 1 20 ? 0.277 0.630 9.359 1.00 0.00 20 ARG A CA 9
ATOM 11155 C C . ARG A 1 20 ? 0.611 1.745 10.357 1.00 0.00 20 ARG A C 9
ATOM 11156 O O . ARG A 1 20 ? 0.458 2.925 10.043 1.00 0.00 20 ARG A O 9
ATOM 11177 N N . PRO A 1 21 ? 1.045 1.394 11.547 1.00 0.00 21 PRO A N 9
ATOM 11178 C CA . PRO A 1 21 ? 1.388 2.382 12.614 1.00 0.00 21 PRO A CA 9
ATOM 11179 C C . PRO A 1 21 ? 2.197 3.575 12.094 1.00 0.00 21 PRO A C 9
ATOM 11180 O O . PRO A 1 21 ? 2.019 4.701 12.560 1.00 0.00 21 PRO A O 9
ATOM 11191 N N . PHE A 1 22 ? 3.084 3.323 11.133 1.00 0.00 22 PHE A N 9
ATOM 11192 C CA . PHE A 1 22 ? 3.909 4.390 10.569 1.00 0.00 22 PHE A CA 9
ATOM 11193 C C . PHE A 1 22 ? 3.087 5.258 9.624 1.00 0.00 22 PHE A C 9
ATOM 11194 O O . PHE A 1 22 ? 3.141 6.490 9.686 1.00 0.00 22 PHE A O 9
ATOM 11211 N N . LEU A 1 23 ? 2.321 4.608 8.756 1.00 0.00 23 LEU A N 9
ATOM 11212 C CA . LEU A 1 23 ? 1.482 5.319 7.801 1.00 0.00 23 LEU A CA 9
ATOM 11213 C C . LEU A 1 23 ? 0.502 6.236 8.524 1.00 0.00 23 LEU A C 9
ATOM 11214 O O . LEU A 1 23 ? 0.232 7.341 8.075 1.00 0.00 23 LEU A O 9
ATOM 11230 N N . LEU A 1 24 ? -0.024 5.765 9.648 1.00 0.00 24 LEU A N 9
ATOM 11231 C CA . LEU A 1 24 ? -0.976 6.551 10.428 1.00 0.00 24 LEU A CA 9
ATOM 11232 C C . LEU A 1 24 ? -0.402 7.926 10.775 1.00 0.00 24 LEU A C 9
ATOM 11233 O O . LEU A 1 24 ? -0.983 8.958 10.437 1.00 0.00 24 LEU A O 9
ATOM 11249 N N . ARG A 1 25 ? 0.731 7.923 11.470 1.00 0.00 25 ARG A N 9
ATOM 11250 C CA . ARG A 1 25 ? 1.379 9.164 11.892 1.00 0.00 25 ARG A CA 9
ATOM 11251 C C . ARG A 1 25 ? 1.693 10.093 10.715 1.00 0.00 25 ARG A C 9
ATOM 11252 O O . ARG A 1 25 ? 1.647 11.314 10.868 1.00 0.00 25 ARG A O 9
ATOM 11273 N N . ASP A 1 26 ? 2.038 9.531 9.556 1.00 0.00 26 ASP A N 9
ATOM 11274 C CA . ASP A 1 26 ? 2.380 10.367 8.401 1.00 0.00 26 ASP A CA 9
ATOM 11275 C C . ASP A 1 26 ? 1.225 10.489 7.405 1.00 0.00 26 ASP A C 9
ATOM 11276 O O . ASP A 1 26 ? 0.774 11.597 7.109 1.00 0.00 26 ASP A O 9
ATOM 11285 N N . GLY A 1 27 ? 0.759 9.360 6.880 1.00 0.00 27 GLY A N 9
ATOM 11286 C CA . GLY A 1 27 ? -0.333 9.375 5.906 1.00 0.00 27 GLY A CA 9
ATOM 11287 C C . GLY A 1 27 ? -1.680 9.087 6.562 1.00 0.00 27 GLY A C 9
ATOM 11288 O O . GLY A 1 27 ? -2.488 9.995 6.772 1.00 0.00 27 GLY A O 9
ATOM 11292 N N . GLY A 1 28 ? -1.918 7.817 6.880 1.00 0.00 28 GLY A N 9
ATOM 11293 C CA . GLY A 1 28 ? -3.172 7.414 7.509 1.00 0.00 28 GLY A CA 9
ATOM 11294 C C . GLY A 1 28 ? -3.214 5.905 7.728 1.00 0.00 28 GLY A C 9
ATOM 11295 O O . GLY A 1 28 ? -2.208 5.290 8.079 1.00 0.00 28 GLY A O 9
ATOM 11299 N N . ASP A 1 29 ? -4.388 5.314 7.521 1.00 0.00 29 ASP A N 9
ATOM 11300 C CA . ASP A 1 29 ? -4.556 3.876 7.703 1.00 0.00 29 ASP A CA 9
ATOM 11301 C C . ASP A 1 29 ? -4.874 3.199 6.375 1.00 0.00 29 ASP A C 9
ATOM 11302 O O . ASP A 1 29 ? -5.821 3.577 5.685 1.00 0.00 29 ASP A O 9
ATOM 11311 N N . CYS A 1 30 ? -4.075 2.195 6.027 1.00 0.00 30 CYS A N 9
ATOM 11312 C CA . CYS A 1 30 ? -4.273 1.463 4.780 1.00 0.00 30 CYS A CA 9
ATOM 11313 C C . CYS A 1 30 ? -5.312 0.358 4.968 1.00 0.00 30 CYS A C 9
ATOM 11314 O O . CYS A 1 30 ? -5.563 -0.086 6.089 1.00 0.00 30 CYS A O 9
ATOM 11322 N N . THR A 1 31 ? -5.918 -0.079 3.862 1.00 0.00 31 THR A N 9
ATOM 11323 C CA . THR A 1 31 ? -6.935 -1.128 3.917 1.00 0.00 31 THR A CA 9
ATOM 11324 C C . THR A 1 31 ? -6.890 -1.994 2.660 1.00 0.00 31 THR A C 9
ATOM 11325 O O . THR A 1 31 ? -7.171 -1.519 1.558 1.00 0.00 31 THR A O 9
ATOM 11336 N N . LEU A 1 32 ? -6.543 -3.267 2.838 1.00 0.00 32 LEU A N 9
ATOM 11337 C CA . LEU A 1 32 ? -6.469 -4.203 1.719 1.00 0.00 32 LEU A CA 9
ATOM 11338 C C . LEU A 1 32 ? -7.874 -4.578 1.254 1.00 0.00 32 LEU A C 9
ATOM 11339 O O . LEU A 1 32 ? -8.700 -5.027 2.051 1.00 0.00 32 LEU A O 9
ATOM 11355 N N . VAL A 1 33 ? -8.138 -4.381 -0.034 1.00 0.00 33 VAL A N 9
ATOM 11356 C CA . VAL A 1 33 ? -9.449 -4.691 -0.596 1.00 0.00 33 VAL A CA 9
ATOM 11357 C C . VAL A 1 33 ? -9.434 -6.051 -1.290 1.00 0.00 33 VAL A C 9
ATOM 11358 O O . VAL A 1 33 ? -10.327 -6.874 -1.078 1.00 0.00 33 VAL A O 9
ATOM 11371 N N . ASP A 1 34 ? -8.420 -6.281 -2.123 1.00 0.00 34 ASP A N 9
ATOM 11372 C CA . ASP A 1 34 ? -8.314 -7.548 -2.842 1.00 0.00 34 ASP A CA 9
ATOM 11373 C C . ASP A 1 34 ? -6.922 -7.722 -3.437 1.00 0.00 34 ASP A C 9
ATOM 11374 O O . ASP A 1 34 ? -6.310 -6.759 -3.900 1.00 0.00 34 ASP A O 9
ATOM 11383 N N . VAL A 1 35 ? -6.438 -8.964 -3.429 1.00 0.00 35 VAL A N 9
ATOM 11384 C CA . VAL A 1 35 ? -5.124 -9.273 -3.981 1.00 0.00 35 VAL A CA 9
ATOM 11385 C C . VAL A 1 35 ? -5.287 -10.021 -5.300 1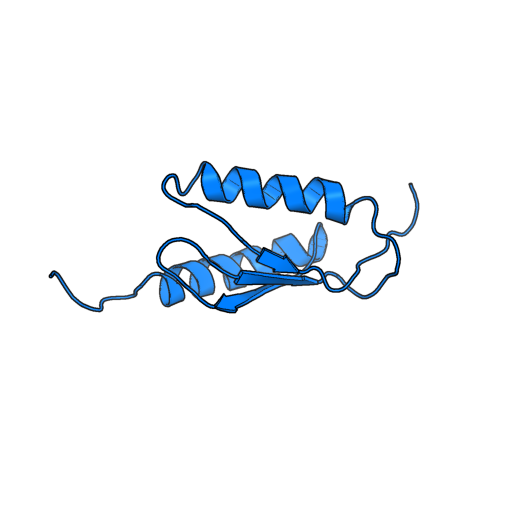.00 0.00 35 VAL A C 9
ATOM 11386 O O . VAL A 1 35 ? -5.931 -11.070 -5.356 1.00 0.00 35 VAL A O 9
ATOM 11399 N N . GLU A 1 36 ? -4.718 -9.465 -6.367 1.00 0.00 36 GLU A N 9
ATOM 11400 C CA . GLU A 1 36 ? -4.824 -10.083 -7.684 1.00 0.00 36 GLU A CA 9
ATOM 11401 C C . GLU A 1 36 ? -3.511 -9.954 -8.448 1.00 0.00 36 GLU A C 9
ATOM 11402 O O . GLU A 1 36 ? -3.307 -8.994 -9.190 1.00 0.00 36 GLU A O 9
ATOM 11414 N N . ASP A 1 37 ? -2.628 -10.932 -8.255 1.00 0.00 37 ASP A N 9
ATOM 11415 C CA . ASP A 1 37 ? -1.323 -10.947 -8.919 1.00 0.00 37 ASP A CA 9
ATOM 11416 C C . ASP A 1 37 ? -0.551 -9.654 -8.648 1.00 0.00 37 ASP A C 9
ATOM 11417 O O . ASP A 1 37 ? 0.345 -9.626 -7.803 1.00 0.00 37 ASP A O 9
ATOM 11426 N N . GLY A 1 38 ? -0.896 -8.591 -9.371 1.00 0.00 38 GLY A N 9
ATOM 11427 C CA . GLY A 1 38 ? -0.225 -7.303 -9.203 1.00 0.00 38 GLY A CA 9
ATOM 11428 C C . GLY A 1 38 ? -1.231 -6.164 -9.050 1.00 0.00 38 GLY A C 9
ATOM 11429 O O . GLY A 1 38 ? -0.880 -5.077 -8.593 1.00 0.00 38 GLY A O 9
ATOM 11433 N N . ILE A 1 39 ? -2.478 -6.420 -9.439 1.00 0.00 39 ILE A N 9
ATOM 11434 C CA . ILE A 1 39 ? -3.526 -5.411 -9.342 1.00 0.00 39 ILE A CA 9
ATOM 11435 C C . ILE A 1 39 ? -4.133 -5.423 -7.943 1.00 0.00 39 ILE A C 9
ATOM 11436 O O . ILE A 1 39 ? -5.327 -5.677 -7.770 1.00 0.00 39 ILE A O 9
ATOM 11452 N N . VAL A 1 40 ? -3.299 -5.157 -6.945 1.00 0.00 40 VAL A N 9
ATOM 11453 C CA . VAL A 1 40 ? -3.758 -5.145 -5.562 1.00 0.00 40 VAL A CA 9
ATOM 11454 C C . VAL A 1 40 ? -4.576 -3.885 -5.273 1.00 0.00 40 VAL A C 9
ATOM 11455 O O . VAL A 1 40 ? -4.060 -2.762 -5.320 1.00 0.00 40 VAL A O 9
ATOM 11468 N N . LYS A 1 41 ? -5.855 -4.089 -4.963 1.00 0.00 41 LYS A N 9
ATOM 11469 C CA . LYS A 1 41 ? -6.744 -2.980 -4.641 1.00 0.00 41 LYS A CA 9
ATOM 11470 C C . LYS A 1 41 ? -6.674 -2.702 -3.147 1.00 0.00 41 LYS A C 9
ATOM 11471 O O . LYS A 1 41 ? -6.600 -3.628 -2.339 1.00 0.00 41 LYS A O 9
ATOM 11490 N N . LEU A 1 42 ? -6.688 -1.429 -2.787 1.00 0.00 42 LEU A N 9
ATOM 11491 C CA . LEU A 1 42 ? -6.616 -1.042 -1.385 1.00 0.00 42 LEU A CA 9
ATOM 11492 C C . LEU A 1 42 ? -7.139 0.377 -1.201 1.00 0.00 42 LEU A C 9
ATOM 11493 O O . LEU A 1 42 ? -7.574 1.015 -2.160 1.00 0.00 42 LEU A O 9
ATOM 11509 N N . GLN A 1 43 ? -7.104 0.863 0.035 1.00 0.00 43 GLN A N 9
ATOM 11510 C CA . GLN A 1 43 ? -7.585 2.209 0.334 1.00 0.00 43 GLN A CA 9
ATOM 11511 C C . GLN A 1 43 ? -6.676 2.876 1.358 1.00 0.00 43 GLN A C 9
ATOM 11512 O O . GLN A 1 43 ? -5.799 2.231 1.935 1.00 0.00 43 GLN A O 9
ATOM 11526 N N . LEU A 1 44 ? -6.888 4.171 1.577 1.00 0.00 44 LEU A N 9
ATOM 11527 C CA . LEU A 1 44 ? -6.074 4.916 2.534 1.00 0.00 44 LEU A CA 9
ATOM 11528 C C . LEU A 1 44 ? -6.877 6.059 3.146 1.00 0.00 44 LEU A C 9
ATOM 11529 O O . LEU A 1 44 ? -7.630 6.743 2.452 1.00 0.00 44 LEU A O 9
ATOM 11545 N N . HIS A 1 45 ? -6.712 6.251 4.455 1.00 0.00 45 HIS A N 9
ATOM 11546 C CA . HIS A 1 45 ? -7.430 7.304 5.167 1.00 0.00 45 HIS A CA 9
ATOM 11547 C C . HIS A 1 45 ? -6.767 7.603 6.513 1.00 0.00 45 HIS A C 9
ATOM 11548 O O . HIS A 1 45 ? -6.485 6.693 7.292 1.00 0.00 45 HIS A O 9
ATOM 11562 N N . GLY A 1 46 ? -6.530 8.887 6.780 1.00 0.00 46 GLY A N 9
ATOM 11563 C CA . GLY A 1 46 ? -5.907 9.300 8.036 1.00 0.00 46 GLY A CA 9
ATOM 11564 C C . GLY A 1 46 ? -6.935 9.941 8.962 1.00 0.00 46 GLY A C 9
ATOM 11565 O O . GLY A 1 46 ? -6.786 9.911 10.185 1.00 0.00 46 GLY A O 9
ATOM 11569 N N . ALA A 1 47 ? -7.980 10.511 8.366 1.00 0.00 47 ALA A N 9
ATOM 11570 C CA . ALA A 1 47 ? -9.046 11.157 9.129 1.00 0.00 47 ALA A CA 9
ATOM 11571 C C . ALA A 1 47 ? -9.998 11.880 8.184 1.00 0.00 47 ALA A C 9
ATOM 11572 O O . ALA A 1 47 ? -11.075 11.376 7.865 1.00 0.00 47 ALA A O 9
ATOM 11579 N N . CYS A 1 48 ? -9.584 13.064 7.739 1.00 0.00 48 CYS A N 9
ATOM 11580 C CA . CYS A 1 48 ? -10.393 13.864 6.826 1.00 0.00 48 CYS A CA 9
ATOM 11581 C C . CYS A 1 48 ? -9.600 15.080 6.356 1.00 0.00 48 CYS A C 9
ATOM 11582 O O . CYS A 1 48 ? -9.501 15.342 5.156 1.00 0.00 48 CYS A O 9
ATOM 11590 N N . GLY A 1 49 ? -9.031 15.812 7.315 1.00 0.00 49 GLY A N 9
ATOM 11591 C CA 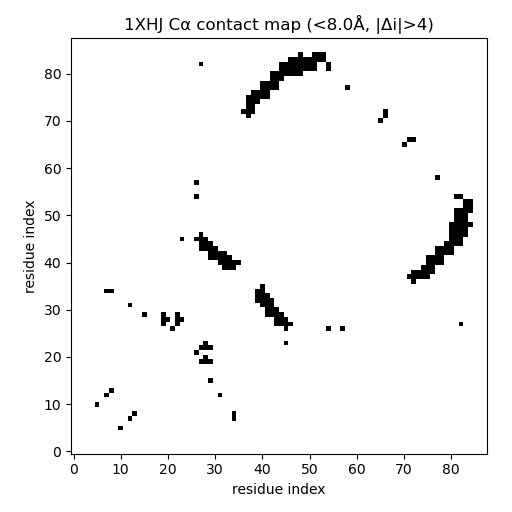. GLY A 1 49 ? -8.235 17.000 7.010 1.00 0.00 49 GLY A CA 9
ATOM 11592 C C . GLY A 1 49 ? -8.900 17.863 5.943 1.00 0.00 49 GLY A C 9
ATOM 11593 O O . GLY A 1 49 ? -10.105 18.115 5.994 1.00 0.00 49 GLY A O 9
ATOM 11597 N N . THR A 1 50 ? -8.099 18.310 4.976 1.00 0.00 50 THR A N 9
ATOM 11598 C CA . THR A 1 50 ? -8.601 19.144 3.886 1.00 0.00 50 THR A CA 9
ATOM 11599 C C . THR A 1 50 ? -7.653 19.075 2.690 1.00 0.00 50 THR A C 9
ATOM 11600 O O . THR A 1 50 ? -8.094 18.978 1.544 1.00 0.00 50 THR A O 9
ATOM 11611 N N . CYS A 1 51 ? -6.350 19.125 2.965 1.00 0.00 51 CYS A N 9
ATOM 11612 C CA . CYS A 1 51 ? -5.345 19.066 1.904 1.00 0.00 51 CYS A CA 9
ATOM 11613 C C . CYS A 1 51 ? -4.026 18.511 2.444 1.00 0.00 51 CYS A C 9
ATOM 11614 O O . CYS A 1 51 ? -3.079 19.261 2.689 1.00 0.00 51 CYS A O 9
ATOM 11622 N N . PRO A 1 52 ? -3.949 17.215 2.634 1.00 0.00 52 PRO A N 9
ATOM 11623 C CA . PRO A 1 52 ? -2.722 16.549 3.156 1.00 0.00 52 PRO A CA 9
ATOM 11624 C C . PRO A 1 52 ? -1.605 16.511 2.119 1.00 0.00 52 PRO A C 9
ATOM 11625 O O . PRO A 1 52 ? -1.772 15.952 1.035 1.00 0.00 52 PRO A O 9
ATOM 11636 N N . SER A 1 53 ? -0.465 17.100 2.465 1.00 0.00 53 SER A N 9
ATOM 11637 C CA . SER A 1 53 ? 0.678 17.121 1.562 1.00 0.00 53 SER A CA 9
ATOM 11638 C C . SER A 1 53 ? 1.514 15.858 1.747 1.00 0.00 53 SER A C 9
ATOM 11639 O O . SER A 1 53 ? 2.165 15.393 0.812 1.00 0.00 53 SER A O 9
ATOM 11647 N N . SER A 1 54 ? 1.486 15.307 2.960 1.00 0.00 54 SER A N 9
ATOM 11648 C CA . SER A 1 54 ? 2.244 14.095 3.259 1.00 0.00 54 SER A CA 9
ATOM 11649 C C . SER A 1 54 ? 1.661 12.899 2.513 1.00 0.00 54 SER A C 9
ATOM 11650 O O . SER A 1 54 ? 2.399 12.072 1.976 1.00 0.00 54 SER A O 9
ATOM 11658 N N . THR A 1 55 ? 0.334 12.810 2.483 1.00 0.00 55 THR A N 9
ATOM 11659 C CA . THR A 1 55 ? -0.333 11.703 1.800 1.00 0.00 55 THR A CA 9
ATOM 11660 C C . THR A 1 55 ? -0.083 11.769 0.294 1.00 0.00 55 THR A C 9
ATOM 11661 O O . THR A 1 55 ? 0.264 10.766 -0.331 1.00 0.00 55 THR A O 9
ATOM 11672 N N . ILE A 1 56 ? -0.261 12.955 -0.283 1.00 0.00 56 ILE A N 9
ATOM 11673 C CA . ILE A 1 56 ? -0.053 13.142 -1.718 1.00 0.00 56 ILE A CA 9
ATOM 11674 C C . ILE A 1 56 ? 1.382 12.784 -2.107 1.00 0.00 56 ILE A C 9
ATOM 11675 O O . ILE A 1 56 ? 1.609 12.045 -3.066 1.00 0.00 56 ILE A O 9
ATOM 11691 N N . THR A 1 57 ? 2.342 13.322 -1.358 1.00 0.00 57 THR A N 9
ATOM 11692 C CA . THR A 1 57 ? 3.755 13.067 -1.630 1.00 0.00 57 THR A CA 9
ATOM 11693 C C . THR A 1 57 ? 4.100 11.593 -1.429 1.00 0.00 57 THR A C 9
ATOM 11694 O O . THR A 1 57 ? 4.787 10.994 -2.258 1.00 0.00 57 THR A O 9
ATOM 11705 N N . LEU A 1 58 ? 3.626 11.013 -0.327 1.00 0.00 58 LEU A N 9
ATOM 11706 C CA . LEU A 1 58 ? 3.903 9.609 -0.036 1.00 0.00 58 LEU A CA 9
ATOM 11707 C C . LEU A 1 58 ? 3.405 8.719 -1.170 1.00 0.00 58 LEU A C 9
ATOM 11708 O O . LEU A 1 58 ? 4.181 7.966 -1.754 1.00 0.00 58 LEU A O 9
ATOM 11724 N N . LYS A 1 59 ? 2.111 8.817 -1.477 1.00 0.00 59 LYS A N 9
ATOM 11725 C CA . LYS A 1 59 ? 1.521 8.018 -2.551 1.00 0.00 59 LYS A CA 9
ATOM 11726 C C . LYS A 1 59 ? 2.394 8.089 -3.799 1.00 0.00 59 LYS A C 9
ATOM 11727 O O . LYS A 1 59 ? 2.807 7.064 -4.345 1.00 0.00 59 LYS A O 9
ATOM 11746 N N . ALA A 1 60 ? 2.673 9.309 -4.239 1.00 0.00 60 ALA A N 9
ATOM 11747 C CA . ALA A 1 60 ? 3.498 9.519 -5.420 1.00 0.00 60 ALA A CA 9
ATOM 11748 C C . ALA A 1 60 ? 4.882 8.898 -5.240 1.00 0.00 60 ALA A C 9
ATOM 11749 O O . ALA A 1 60 ? 5.568 8.617 -6.218 1.00 0.00 60 ALA A O 9
ATOM 11756 N N . GLY A 1 61 ? 5.287 8.678 -3.990 1.00 0.00 61 GLY A N 9
ATOM 11757 C CA . GLY A 1 61 ? 6.593 8.084 -3.716 1.00 0.00 61 GLY A CA 9
ATOM 11758 C C . GLY A 1 61 ? 6.574 6.597 -4.034 1.00 0.00 61 GLY A C 9
ATOM 11759 O O . GLY A 1 61 ? 7.490 6.068 -4.668 1.00 0.00 61 GLY A O 9
ATOM 11763 N N . ILE A 1 62 ? 5.513 5.937 -3.595 1.00 0.00 62 ILE A N 9
ATOM 11764 C CA . ILE A 1 62 ? 5.346 4.511 -3.832 1.00 0.00 62 ILE A CA 9
ATOM 11765 C C . ILE A 1 62 ? 5.179 4.256 -5.325 1.00 0.00 62 ILE A C 9
ATOM 11766 O O . ILE A 1 62 ? 5.997 3.573 -5.940 1.00 0.00 62 ILE A O 9
ATOM 11782 N N . GLU A 1 63 ? 4.121 4.824 -5.905 1.00 0.00 63 GLU A N 9
ATOM 11783 C CA . GLU A 1 63 ? 3.858 4.672 -7.333 1.00 0.00 63 GLU A CA 9
ATOM 11784 C C . GLU A 1 63 ? 5.145 4.847 -8.136 1.00 0.00 63 GLU A C 9
ATOM 11785 O O . GLU A 1 63 ? 5.455 4.044 -9.016 1.00 0.00 63 GLU A O 9
ATOM 11797 N N . ARG A 1 64 ? 5.892 5.904 -7.820 1.00 0.00 64 ARG A N 9
ATOM 11798 C CA . ARG A 1 64 ? 7.151 6.182 -8.508 1.00 0.00 64 ARG A CA 9
ATOM 11799 C C . ARG A 1 64 ? 8.076 4.970 -8.447 1.00 0.00 64 ARG A C 9
ATOM 11800 O O . ARG A 1 64 ? 8.649 4.563 -9.458 1.00 0.00 64 ARG A O 9
ATOM 11821 N N . ALA A 1 65 ? 8.213 4.398 -7.251 1.00 0.00 65 ALA A N 9
ATOM 11822 C CA . ALA A 1 65 ? 9.068 3.231 -7.057 1.00 0.00 65 ALA A CA 9
ATOM 11823 C C . ALA A 1 65 ? 8.602 2.074 -7.937 1.00 0.00 65 ALA A C 9
ATOM 11824 O O . ALA A 1 65 ? 9.377 1.529 -8.725 1.00 0.00 65 ALA A O 9
ATOM 11831 N N . LEU A 1 66 ? 7.326 1.716 -7.802 1.00 0.00 66 LEU A N 9
ATOM 11832 C CA . LEU A 1 66 ? 6.744 0.629 -8.588 1.00 0.00 66 LEU A CA 9
ATOM 11833 C C . LEU A 1 66 ? 6.943 0.890 -10.074 1.00 0.00 66 LEU A C 9
ATOM 11834 O O . LEU A 1 66 ? 7.639 0.145 -10.750 1.00 0.00 66 LEU A O 9
ATOM 11850 N N . HIS A 1 67 ? 6.340 1.951 -10.579 1.00 0.00 67 HIS A N 9
ATOM 11851 C CA . HIS A 1 67 ? 6.470 2.279 -11.993 1.00 0.00 67 HIS A CA 9
ATOM 11852 C C . HIS A 1 67 ? 7.917 2.095 -12.468 1.00 0.00 67 HIS A C 9
ATOM 11853 O O . HIS A 1 67 ? 8.166 1.428 -13.473 1.00 0.00 67 HIS A O 9
ATOM 11867 N N . GLU A 1 68 ? 8.861 2.688 -11.737 1.00 0.00 68 GLU A N 9
ATOM 11868 C CA . GLU A 1 68 ? 10.283 2.584 -12.086 1.00 0.00 68 GLU A CA 9
ATOM 11869 C C . GLU A 1 68 ? 10.825 1.166 -11.850 1.00 0.00 68 GLU A C 9
ATOM 11870 O O . GLU A 1 68 ? 11.905 0.822 -12.331 1.00 0.00 68 GLU A O 9
ATOM 11882 N N . GLU A 1 69 ? 10.067 0.357 -11.112 1.00 0.00 69 GLU A N 9
ATOM 11883 C CA . GLU A 1 69 ? 10.452 -1.021 -10.804 1.00 0.00 69 GLU A CA 9
ATOM 11884 C C . GLU A 1 69 ? 9.193 -1.828 -10.501 1.00 0.00 69 GLU A C 9
ATOM 11885 O O . GLU A 1 69 ? 8.655 -1.757 -9.395 1.00 0.00 69 GLU A O 9
ATOM 11897 N N . VAL A 1 70 ? 8.708 -2.565 -11.497 1.00 0.00 70 VAL A N 9
ATOM 11898 C CA . VAL A 1 70 ? 7.483 -3.344 -11.341 1.00 0.00 70 VAL A CA 9
ATOM 11899 C C . VAL A 1 70 ? 7.636 -4.757 -11.912 1.00 0.00 70 VAL A C 9
ATOM 11900 O O . VAL A 1 70 ? 6.971 -5.118 -12.885 1.00 0.00 70 VAL A O 9
ATOM 11913 N N . PRO A 1 71 ? 8.473 -5.563 -11.323 1.00 0.00 71 PRO A N 9
ATOM 11914 C CA . PRO A 1 71 ? 8.692 -6.964 -11.767 1.00 0.00 71 PRO A CA 9
ATOM 11915 C C . PRO A 1 71 ? 7.580 -7.885 -11.267 1.00 0.00 71 PRO A C 9
ATOM 11916 O O . PRO A 1 71 ? 7.792 -9.077 -11.042 1.00 0.00 71 PRO A O 9
ATOM 11927 N N . GLY A 1 72 ? 6.395 -7.308 -11.103 1.00 0.00 72 GLY A N 9
ATOM 11928 C CA . GLY A 1 72 ? 5.234 -8.056 -10.634 1.00 0.00 72 GLY A CA 9
ATOM 11929 C C . GLY A 1 72 ? 3.979 -7.189 -10.693 1.00 0.00 72 GLY A C 9
ATOM 11930 O O . GLY A 1 72 ? 2.945 -7.609 -11.215 1.00 0.00 72 GLY A O 9
ATOM 11934 N N . VAL A 1 73 ? 4.082 -5.975 -10.154 1.00 0.00 73 VAL A N 9
ATOM 11935 C CA . VAL A 1 73 ? 2.951 -5.045 -10.150 1.00 0.00 73 VAL A CA 9
ATOM 11936 C C . VAL A 1 73 ? 2.649 -4.562 -11.559 1.00 0.00 73 VAL A C 9
ATOM 11937 O O . VAL A 1 73 ? 3.551 -4.394 -12.381 1.00 0.00 73 VAL A O 9
ATOM 11950 N N . ILE A 1 74 ? 1.370 -4.341 -11.823 1.00 0.00 74 ILE A N 9
ATOM 11951 C CA . ILE A 1 74 ? 0.931 -3.872 -13.128 1.00 0.00 74 ILE A CA 9
ATOM 11952 C C . ILE A 1 74 ? 0.177 -2.558 -12.977 1.00 0.00 74 ILE A C 9
ATOM 11953 O O . ILE A 1 74 ? 0.461 -1.579 -13.669 1.00 0.00 74 ILE A O 9
ATOM 11969 N N . GLU A 1 75 ? -0.783 -2.550 -12.056 1.00 0.00 75 GLU A N 9
ATOM 11970 C CA . GLU A 1 75 ? -1.583 -1.361 -11.798 1.00 0.00 75 GLU A CA 9
ATOM 11971 C C . GLU A 1 75 ? -2.354 -1.523 -10.491 1.00 0.00 75 GLU A C 9
ATOM 11972 O O . GLU A 1 75 ? -3.301 -2.303 -10.414 1.00 0.00 75 GLU A O 9
ATOM 11984 N N . VAL A 1 76 ? -1.945 -0.780 -9.466 1.00 0.00 76 VAL A N 9
ATOM 11985 C CA . VAL A 1 76 ? -2.615 -0.856 -8.169 1.00 0.00 76 VAL A CA 9
ATOM 11986 C C . VAL A 1 76 ? -3.846 0.042 -8.164 1.00 0.00 76 VAL A C 9
ATOM 11987 O O . VAL A 1 76 ? -4.098 0.766 -9.129 1.00 0.00 76 VAL A O 9
ATOM 12000 N N . GLU A 1 77 ? -4.612 -0.014 -7.077 1.00 0.00 77 GLU A N 9
ATOM 12001 C CA . GLU A 1 77 ? -5.822 0.798 -6.972 1.00 0.00 77 GLU A CA 9
ATOM 12002 C C . GLU A 1 77 ? -6.053 1.239 -5.533 1.00 0.00 77 GLU A C 9
ATOM 12003 O O . GLU A 1 77 ? -6.767 0.581 -4.776 1.00 0.00 77 GLU A O 9
ATOM 12015 N N . GLN A 1 78 ? -5.452 2.369 -5.168 1.00 0.00 78 GLN A N 9
ATOM 12016 C CA . GLN A 1 78 ? -5.604 2.905 -3.823 1.00 0.00 78 GLN A CA 9
ATOM 12017 C C . GLN A 1 78 ? -6.675 3.988 -3.816 1.00 0.00 78 GLN A C 9
ATOM 12018 O O . GLN A 1 78 ? -6.402 5.151 -4.117 1.00 0.00 78 GLN A O 9
ATOM 12032 N N . VAL A 1 79 ? -7.898 3.593 -3.480 1.00 0.00 79 VAL A N 9
ATOM 12033 C CA . VAL A 1 79 ? -9.005 4.539 -3.446 1.00 0.00 79 VAL A CA 9
ATOM 12034 C C . VAL A 1 79 ? -9.090 5.231 -2.089 1.00 0.00 79 VAL A C 9
ATOM 12035 O O . VAL A 1 79 ? -8.435 4.828 -1.124 1.00 0.00 79 VAL A O 9
ATOM 12048 N N . PHE A 1 80 ? -9.906 6.276 -2.034 1.00 0.00 80 PHE A N 9
ATOM 12049 C CA . PHE A 1 80 ? -10.098 7.035 -0.806 1.00 0.00 80 PHE A CA 9
ATOM 12050 C C . PHE A 1 80 ? -11.521 6.829 -0.303 1.00 0.00 80 PHE A C 9
ATOM 12051 O O . PHE A 1 80 ? -12.482 7.120 -1.015 1.00 0.00 80 PHE A O 9
ATOM 12068 N N . LEU A 1 81 ? -11.651 6.314 0.917 1.00 0.00 81 LEU A N 9
ATOM 12069 C CA . LEU A 1 81 ? -12.970 6.065 1.488 1.00 0.00 81 LEU A CA 9
ATOM 12070 C C . LEU A 1 81 ? -13.717 7.379 1.702 1.00 0.00 81 LEU A C 9
ATOM 12071 O O . LEU A 1 81 ? -13.723 7.935 2.802 1.00 0.00 81 LEU A O 9
ATOM 12087 N N . GLU A 1 82 ? -14.340 7.866 0.634 1.00 0.00 82 GLU A N 9
ATOM 12088 C CA . GLU A 1 82 ? -15.092 9.114 0.687 1.00 0.00 82 GLU A CA 9
ATOM 12089 C C . GLU A 1 82 ? -16.230 9.023 1.701 1.00 0.00 82 GLU A C 9
ATOM 12090 O O . GLU A 1 82 ? -16.424 7.990 2.345 1.00 0.00 82 GLU A O 9
ATOM 12102 N N . HIS A 1 83 ? -16.978 10.115 1.835 1.00 0.00 83 HIS A N 9
ATOM 12103 C CA . HIS A 1 83 ? -18.097 10.161 2.772 1.00 0.00 83 HIS A CA 9
ATOM 12104 C C . HIS A 1 83 ? -18.833 11.497 2.671 1.00 0.00 83 HIS A C 9
ATOM 12105 O O . HIS A 1 83 ? -19.806 11.732 3.389 1.00 0.00 83 HIS A O 9
ATOM 12119 N N . HIS A 1 84 ? -18.362 12.368 1.780 1.00 0.00 84 HIS A N 9
ATOM 12120 C CA . HIS A 1 84 ? -18.985 13.678 1.596 1.00 0.00 84 HIS A CA 9
ATOM 12121 C C . HIS A 1 84 ? -20.327 13.542 0.875 1.00 0.00 84 HIS A C 9
ATOM 12122 O O . HIS A 1 84 ? -20.812 12.430 0.657 1.00 0.00 84 HIS A O 9
ATOM 12136 N N . HIS A 1 85 ? -20.924 14.677 0.514 1.00 0.00 85 HIS A N 9
ATOM 12137 C CA . HIS A 1 85 ? -22.214 14.669 -0.174 1.00 0.00 85 HIS A CA 9
ATOM 12138 C C . HIS A 1 85 ? -22.077 15.185 -1.604 1.00 0.00 85 HIS A C 9
ATOM 12139 O O . HIS A 1 85 ? -21.872 14.402 -2.533 1.00 0.00 85 HIS A O 9
ATOM 12153 N N . HIS A 1 86 ? -22.197 16.500 -1.775 1.00 0.00 86 HIS A N 9
ATOM 12154 C CA . HIS A 1 86 ? -22.093 17.110 -3.099 1.00 0.00 86 HIS A CA 9
ATOM 12155 C C . HIS A 1 86 ? -20.817 17.944 -3.207 1.00 0.00 86 HIS A C 9
ATOM 12156 O O . HIS A 1 86 ? -20.868 19.162 -3.391 1.00 0.00 86 HIS A O 9
ATOM 12170 N N . HIS A 1 87 ? -19.672 17.275 -3.093 1.00 0.00 87 HIS A N 9
ATOM 12171 C CA . HIS A 1 87 ? -18.381 17.952 -3.180 1.00 0.00 87 HIS A CA 9
ATOM 12172 C C . HIS A 1 87 ? -18.057 18.304 -4.631 1.00 0.00 87 HIS A C 9
ATOM 12173 O O . HIS A 1 87 ? -18.722 17.835 -5.556 1.00 0.00 87 HIS A O 9
ATOM 12187 N N . HIS A 1 88 ? -17.033 19.133 -4.821 1.00 0.00 88 HIS A N 9
ATOM 12188 C CA . HIS A 1 88 ? -16.625 19.543 -6.163 1.00 0.00 88 HIS A CA 9
ATOM 12189 C C . HIS A 1 88 ? -15.707 18.493 -6.794 1.00 0.00 88 HIS A C 9
ATOM 12190 O O . HIS A 1 88 ? -15.892 17.323 -6.503 1.00 0.00 88 HIS A O 9
ATOM 12205 N N . MET A 1 1 ? 15.331 -19.892 1.107 1.00 0.00 1 MET A N 10
ATOM 12206 C CA . MET A 1 1 ? 14.364 -20.849 1.717 1.00 0.00 1 MET A CA 10
ATOM 12207 C C . MET A 1 1 ? 13.007 -20.728 1.019 1.00 0.00 1 MET A C 10
ATOM 12208 O O . MET A 1 1 ? 11.989 -20.486 1.667 1.00 0.00 1 MET A O 10
ATOM 12224 N N . PRO A 1 2 ? 12.974 -20.902 -0.281 1.00 0.00 2 PRO A N 10
ATOM 12225 C CA . PRO A 1 2 ? 11.715 -20.820 -1.075 1.00 0.00 2 PRO A CA 10
ATOM 12226 C C . PRO A 1 2 ? 10.571 -21.586 -0.412 1.00 0.00 2 PRO A C 10
ATOM 12227 O O . PRO A 1 2 ? 10.793 -22.596 0.258 1.00 0.00 2 PRO A O 10
ATOM 12238 N N . THR A 1 3 ? 9.350 -21.090 -0.602 1.00 0.00 3 THR A N 10
ATOM 12239 C CA . THR A 1 3 ? 8.168 -21.717 -0.015 1.00 0.00 3 THR A CA 10
ATOM 12240 C C . THR A 1 3 ? 6.894 -21.174 -0.661 1.00 0.00 3 THR A C 10
ATOM 12241 O O . THR A 1 3 ? 6.711 -19.962 -0.778 1.00 0.00 3 THR A O 10
ATOM 12252 N N . GLU A 1 4 ? 6.019 -22.086 -1.077 1.00 0.00 4 GLU A N 10
ATOM 12253 C CA . GLU A 1 4 ? 4.755 -21.712 -1.707 1.00 0.00 4 GLU A CA 10
ATOM 12254 C C . GLU A 1 4 ? 3.649 -21.607 -0.659 1.00 0.00 4 GLU A C 10
ATOM 12255 O O . GLU A 1 4 ? 2.468 -21.781 -0.966 1.00 0.00 4 GLU A O 10
ATOM 12267 N N . ASN A 1 5 ? 4.042 -21.317 0.580 1.00 0.00 5 ASN A N 10
ATOM 12268 C CA . ASN A 1 5 ? 3.078 -21.187 1.669 1.00 0.00 5 ASN A CA 10
ATOM 12269 C C . ASN A 1 5 ? 2.809 -19.713 1.964 1.00 0.00 5 ASN A C 10
ATOM 12270 O O . ASN A 1 5 ? 1.654 -19.302 2.063 1.00 0.00 5 ASN A O 10
ATOM 12281 N N . PRO A 1 6 ? 3.837 -18.906 2.079 1.00 0.00 6 PRO A N 10
ATOM 12282 C CA . PRO A 1 6 ? 3.686 -17.448 2.332 1.00 0.00 6 PRO A CA 10
ATOM 12283 C C . PRO A 1 6 ? 3.388 -16.701 1.030 1.00 0.00 6 PRO A C 10
ATOM 12284 O O . PRO A 1 6 ? 4.272 -16.069 0.450 1.00 0.00 6 PRO A O 10
ATOM 12295 N N . THR A 1 7 ? 2.142 -16.791 0.566 1.00 0.00 7 THR A N 10
ATOM 12296 C CA . THR A 1 7 ? 1.755 -16.129 -0.679 1.00 0.00 7 THR A CA 10
ATOM 12297 C C . THR A 1 7 ? 1.640 -14.617 -0.483 1.00 0.00 7 THR A C 10
ATOM 12298 O O . THR A 1 7 ? 1.963 -14.092 0.583 1.00 0.00 7 THR A O 10
ATOM 12309 N N . MET A 1 8 ? 1.191 -13.922 -1.526 1.00 0.00 8 MET A N 10
ATOM 12310 C CA . MET A 1 8 ? 1.047 -12.468 -1.475 1.00 0.00 8 MET A CA 10
ATOM 12311 C C . MET A 1 8 ? 0.283 -12.030 -0.228 1.00 0.00 8 MET A C 10
ATOM 12312 O O . MET A 1 8 ? 0.803 -11.275 0.595 1.00 0.00 8 MET A O 10
ATOM 12326 N N . PHE A 1 9 ? -0.954 -12.507 -0.102 1.00 0.00 9 PHE A N 10
ATOM 12327 C CA . PHE A 1 9 ? -1.798 -12.163 1.041 1.00 0.00 9 PHE A CA 10
ATOM 12328 C C . PHE A 1 9 ? -1.014 -12.239 2.351 1.00 0.00 9 PHE A C 10
ATOM 12329 O O . PHE A 1 9 ? -1.224 -11.436 3.261 1.00 0.00 9 PHE A O 10
ATOM 12346 N N . ASP A 1 10 ? -0.116 -13.211 2.437 1.00 0.00 10 ASP A N 10
ATOM 12347 C CA . ASP A 1 10 ? 0.702 -13.396 3.632 1.00 0.00 10 ASP A CA 10
ATOM 12348 C C . ASP A 1 10 ? 1.627 -12.201 3.849 1.00 0.00 10 ASP A C 10
ATOM 12349 O O . ASP A 1 10 ? 1.559 -11.524 4.875 1.00 0.00 10 ASP A O 10
ATOM 12358 N N . GLN A 1 11 ? 2.501 -11.968 2.874 1.00 0.00 11 GLN A N 10
ATOM 12359 C CA . GLN A 1 11 ? 3.471 -10.877 2.941 1.00 0.00 11 GLN A CA 10
ATOM 12360 C C . GLN A 1 11 ? 2.797 -9.527 3.115 1.00 0.00 11 GLN A C 10
ATOM 12361 O O . GLN A 1 11 ? 3.111 -8.793 4.047 1.00 0.00 11 GLN A O 10
ATOM 12375 N N . VAL A 1 12 ? 1.890 -9.191 2.211 1.00 0.00 12 VAL A N 10
ATOM 12376 C CA . VAL A 1 12 ? 1.215 -7.909 2.288 1.00 0.00 12 VAL A CA 10
ATOM 12377 C C . VAL A 1 12 ? 0.634 -7.707 3.672 1.00 0.00 12 VAL A C 10
ATOM 12378 O O . VAL A 1 12 ? 1.045 -6.809 4.398 1.00 0.00 12 VAL A O 10
ATOM 12391 N N . ALA A 1 13 ? -0.310 -8.553 4.048 1.00 0.00 13 ALA A N 10
ATOM 12392 C CA . ALA A 1 13 ? -0.907 -8.435 5.353 1.00 0.00 13 ALA A CA 10
ATOM 12393 C C . ALA A 1 13 ? 0.187 -8.272 6.402 1.00 0.00 13 ALA A C 10
ATOM 12394 O O . ALA A 1 13 ? 0.048 -7.495 7.348 1.00 0.00 13 ALA A O 10
ATOM 12401 N N . GLU A 1 14 ? 1.284 -9.009 6.210 1.00 0.00 14 GLU A N 10
ATOM 12402 C CA . GLU A 1 14 ? 2.417 -8.942 7.128 1.00 0.00 14 GLU A CA 10
ATOM 12403 C C . GLU A 1 14 ? 3.048 -7.551 7.121 1.00 0.00 14 GLU A C 10
ATOM 12404 O O . GLU A 1 14 ? 3.049 -6.862 8.140 1.00 0.00 14 GLU A O 10
ATOM 12416 N N . VAL A 1 15 ? 3.603 -7.150 5.971 1.00 0.00 15 VAL A N 10
ATOM 12417 C CA . VAL A 1 15 ? 4.258 -5.844 5.869 1.00 0.00 15 VAL A CA 10
ATOM 12418 C C . VAL A 1 15 ? 3.272 -4.702 6.118 1.00 0.00 15 VAL A C 10
ATOM 12419 O O . VAL A 1 15 ? 3.579 -3.769 6.858 1.00 0.00 15 VAL A O 10
ATOM 12432 N N . ILE A 1 16 ? 2.090 -4.777 5.511 1.00 0.00 16 ILE A N 10
ATOM 12433 C CA . ILE A 1 16 ? 1.088 -3.731 5.703 1.00 0.00 16 ILE A CA 10
ATOM 12434 C C . ILE A 1 16 ? 0.834 -3.526 7.193 1.00 0.00 16 ILE A C 10
ATOM 12435 O O . ILE A 1 16 ? 1.088 -2.450 7.733 1.00 0.00 16 ILE A O 10
ATOM 12451 N N . GLU A 1 17 ? 0.344 -4.575 7.850 1.00 0.00 17 GLU A N 10
ATOM 12452 C CA . GLU A 1 17 ? 0.066 -4.520 9.281 1.00 0.00 17 GLU A CA 10
ATOM 12453 C C . GLU A 1 17 ? 1.301 -4.060 10.054 1.00 0.00 17 GLU A C 10
ATOM 12454 O O . GLU A 1 17 ? 1.188 -3.418 11.098 1.00 0.00 17 GLU A O 10
ATOM 12466 N N . ARG A 1 18 ? 2.478 -4.400 9.534 1.00 0.00 18 ARG A N 10
ATOM 12467 C CA . ARG A 1 18 ? 3.734 -4.023 10.176 1.00 0.00 18 ARG A CA 10
ATOM 12468 C C . ARG A 1 18 ? 3.935 -2.508 10.131 1.00 0.00 18 ARG A C 10
ATOM 12469 O O . ARG A 1 18 ? 4.225 -1.885 11.148 1.00 0.00 18 ARG A O 10
ATOM 12490 N N . LEU A 1 19 ? 3.790 -1.933 8.936 1.00 0.00 19 LEU A N 10
ATOM 12491 C CA . LEU A 1 19 ? 3.963 -0.489 8.745 1.00 0.00 19 LEU A CA 10
ATOM 12492 C C . LEU A 1 19 ? 2.729 0.287 9.194 1.00 0.00 19 LEU A C 10
ATOM 12493 O O . LEU A 1 19 ? 2.806 1.486 9.459 1.00 0.00 19 LEU A O 10
ATOM 12509 N N . ARG A 1 20 ? 1.591 -0.399 9.249 1.00 0.00 20 ARG A N 10
ATOM 12510 C CA . ARG A 1 20 ? 0.330 0.229 9.641 1.00 0.00 20 ARG A CA 10
ATOM 12511 C C . ARG A 1 20 ? 0.519 1.273 10.756 1.00 0.00 20 ARG A C 10
ATOM 12512 O O . ARG A 1 20 ? -0.069 2.347 10.693 1.00 0.00 20 ARG A O 10
ATOM 12533 N N . PRO A 1 21 ? 1.307 0.998 11.770 1.00 0.00 21 PRO A N 10
ATOM 12534 C CA . PRO A 1 21 ? 1.523 1.955 12.894 1.00 0.00 21 PRO A CA 10
ATOM 12535 C C . PRO A 1 21 ? 2.484 3.085 12.524 1.00 0.00 21 PRO A C 10
ATOM 12536 O O . PRO A 1 21 ? 2.389 4.188 13.063 1.00 0.00 21 PRO A O 10
ATOM 12547 N N . PHE A 1 22 ? 3.403 2.807 11.600 1.00 0.00 22 PHE A N 10
ATOM 12548 C CA . PHE A 1 22 ? 4.371 3.814 11.168 1.00 0.00 22 PHE A CA 10
ATOM 12549 C C . PHE A 1 22 ? 3.722 4.808 10.216 1.00 0.00 22 PHE A C 10
ATOM 12550 O O . PHE A 1 22 ? 3.881 6.020 10.370 1.00 0.00 22 PHE A O 10
ATOM 12567 N N . LEU A 1 23 ? 2.984 4.288 9.236 1.00 0.00 23 LEU A N 10
ATOM 12568 C CA . LEU A 1 23 ? 2.311 5.145 8.270 1.00 0.00 23 LEU A CA 10
ATOM 12569 C C . LEU A 1 23 ? 1.415 6.136 9.004 1.00 0.00 23 LEU A C 10
ATOM 12570 O O . LEU A 1 23 ? 1.308 7.295 8.615 1.00 0.00 23 LEU A O 10
ATOM 12586 N N . LEU A 1 24 ? 0.779 5.671 10.079 1.00 0.00 24 LEU A N 10
ATOM 12587 C CA . LEU A 1 24 ? -0.103 6.528 10.867 1.00 0.00 24 LEU A CA 10
ATOM 12588 C C . LEU A 1 24 ? 0.653 7.754 11.374 1.00 0.00 24 LEU A C 10
ATOM 12589 O O . LEU A 1 24 ? 0.245 8.892 11.132 1.00 0.00 24 LEU A O 10
ATOM 12605 N N . ARG A 1 25 ? 1.748 7.508 12.087 1.00 0.00 25 ARG A N 10
ATOM 12606 C CA . ARG A 1 25 ? 2.553 8.587 12.646 1.00 0.00 25 ARG A CA 10
ATOM 12607 C C . ARG A 1 25 ? 2.979 9.599 11.576 1.00 0.00 25 ARG A C 10
ATOM 12608 O O . ARG A 1 25 ? 3.089 10.791 11.863 1.00 0.00 25 ARG A O 10
ATOM 12629 N N . ASP A 1 26 ? 3.248 9.124 10.357 1.00 0.00 26 ASP A N 10
ATOM 12630 C CA . ASP A 1 26 ? 3.694 10.025 9.290 1.00 0.00 26 ASP A CA 10
ATOM 12631 C C . ASP A 1 26 ? 2.573 10.395 8.312 1.00 0.00 26 ASP A C 10
ATOM 12632 O O . ASP A 1 26 ? 2.237 11.571 8.168 1.00 0.00 26 ASP A O 10
ATOM 12641 N N . GLY A 1 27 ? 2.006 9.394 7.637 1.00 0.00 27 GLY A N 10
ATOM 12642 C CA . GLY A 1 27 ? 0.935 9.638 6.665 1.00 0.00 27 GLY A CA 10
ATOM 12643 C C . GLY A 1 27 ? -0.439 9.300 7.238 1.00 0.00 27 GLY A C 10
ATOM 12644 O O . GLY A 1 27 ? -1.211 10.191 7.596 1.00 0.00 27 GLY A O 10
ATOM 12648 N N . GLY A 1 28 ? -0.736 8.004 7.311 1.00 0.00 28 GLY A N 10
ATOM 12649 C CA . GLY A 1 28 ? -2.019 7.538 7.832 1.00 0.00 28 GLY A CA 10
ATOM 12650 C C . GLY A 1 28 ? -2.026 6.018 7.963 1.00 0.00 28 GLY A C 10
ATOM 12651 O O . GLY A 1 28 ? -1.046 5.419 8.393 1.00 0.00 28 GLY A O 10
ATOM 12655 N N . ASP A 1 29 ? -3.134 5.392 7.587 1.00 0.00 29 ASP A N 10
ATOM 12656 C CA . ASP A 1 29 ? -3.235 3.939 7.678 1.00 0.00 29 ASP A CA 10
ATOM 12657 C C . ASP A 1 29 ? -3.751 3.354 6.368 1.00 0.00 29 ASP A C 10
ATOM 12658 O O . ASP A 1 29 ? -4.821 3.729 5.891 1.00 0.00 29 ASP A O 10
ATOM 12667 N N . CYS A 1 30 ? -2.984 2.433 5.788 1.00 0.00 30 CYS A N 10
ATOM 12668 C CA . CYS A 1 30 ? -3.377 1.806 4.529 1.00 0.00 30 CYS A CA 10
ATOM 12669 C C . CYS A 1 30 ? -4.099 0.488 4.790 1.00 0.00 30 CYS A C 10
ATOM 12670 O O . CYS A 1 30 ? -3.967 -0.099 5.866 1.00 0.00 30 CYS A O 10
ATOM 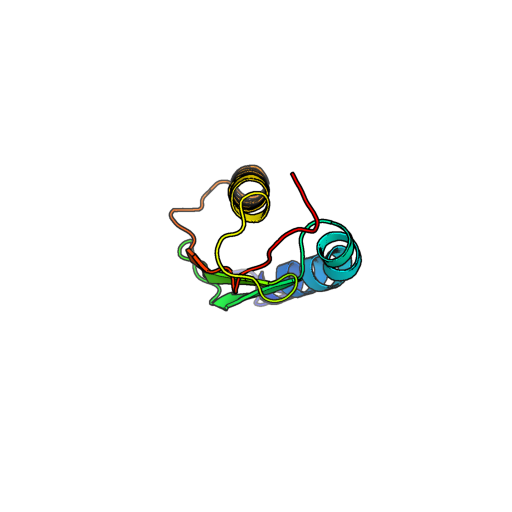12678 N N . THR A 1 31 ? -4.867 0.030 3.801 1.00 0.00 31 THR A N 10
ATOM 12679 C CA . THR A 1 31 ? -5.611 -1.220 3.941 1.00 0.00 31 THR A CA 10
ATOM 12680 C C . THR A 1 31 ? -5.804 -1.902 2.585 1.00 0.00 31 THR A C 10
ATOM 12681 O O . THR A 1 31 ? -6.344 -1.305 1.649 1.00 0.00 31 THR A O 10
ATOM 12692 N N . LEU A 1 32 ? -5.371 -3.162 2.498 1.00 0.00 32 LEU A N 10
ATOM 12693 C CA . LEU A 1 32 ? -5.509 -3.939 1.268 1.00 0.00 32 LEU A CA 10
ATOM 12694 C C . LEU A 1 32 ? -6.946 -4.426 1.122 1.00 0.00 32 LEU A C 10
ATOM 12695 O O . LEU A 1 32 ? -7.471 -5.105 2.005 1.00 0.00 32 LEU A O 10
ATOM 12711 N N . VAL A 1 33 ? -7.575 -4.074 0.007 1.00 0.00 33 VAL A N 10
ATOM 12712 C CA . VAL A 1 33 ? -8.955 -4.477 -0.243 1.00 0.00 33 VAL A CA 10
ATOM 12713 C C . VAL A 1 33 ? -9.011 -5.765 -1.061 1.00 0.00 33 VAL A C 10
ATOM 12714 O O . VAL A 1 33 ? -9.909 -6.586 -0.865 1.00 0.00 33 VAL A O 10
ATOM 12727 N N . ASP A 1 34 ? -8.056 -5.944 -1.975 1.00 0.00 34 ASP A N 10
ATOM 12728 C CA . ASP A 1 34 ? -8.030 -7.147 -2.806 1.00 0.00 34 ASP A CA 10
ATOM 12729 C C . ASP A 1 34 ? -6.706 -7.273 -3.557 1.00 0.00 34 ASP A C 10
ATOM 12730 O O . ASP A 1 34 ? -6.172 -6.287 -4.067 1.00 0.00 34 ASP A O 10
ATOM 12739 N N . VAL A 1 35 ? -6.194 -8.502 -3.629 1.00 0.00 35 VAL A N 10
ATOM 12740 C CA . VAL A 1 35 ? -4.942 -8.771 -4.330 1.00 0.00 35 VAL A CA 10
ATOM 12741 C C . VAL A 1 35 ? -5.235 -9.430 -5.675 1.00 0.00 35 VAL A C 10
ATOM 12742 O O . VAL A 1 35 ? -5.943 -10.435 -5.741 1.00 0.00 35 VAL A O 10
ATOM 12755 N N . GLU A 1 36 ? -4.692 -8.851 -6.744 1.00 0.00 36 GLU A N 10
ATOM 12756 C CA . GLU A 1 36 ? -4.904 -9.385 -8.085 1.00 0.00 36 GLU A CA 10
ATOM 12757 C C . GLU A 1 36 ? -3.700 -9.096 -8.976 1.00 0.00 36 GLU A C 10
ATOM 12758 O O . GLU A 1 36 ? -3.733 -8.192 -9.811 1.00 0.00 36 GLU A O 10
ATOM 12770 N N . ASP A 1 37 ? -2.642 -9.886 -8.791 1.00 0.00 37 ASP A N 10
ATOM 12771 C CA . ASP A 1 37 ? -1.421 -9.737 -9.580 1.00 0.00 37 ASP A CA 10
ATOM 12772 C C . ASP A 1 37 ? -0.876 -8.310 -9.484 1.00 0.00 37 ASP A C 10
ATOM 12773 O O . ASP A 1 37 ? -0.053 -8.006 -8.619 1.00 0.00 37 ASP A O 10
ATOM 12782 N N . GLY A 1 38 ? -1.341 -7.448 -10.385 1.00 0.00 38 GLY A N 10
ATOM 12783 C CA . GLY A 1 38 ? -0.902 -6.054 -10.416 1.00 0.00 38 GLY A CA 10
ATOM 12784 C C . GLY A 1 38 ? -2.055 -5.106 -10.091 1.00 0.00 38 GLY A C 10
ATOM 12785 O O . GLY A 1 38 ? -1.834 -3.967 -9.682 1.00 0.00 38 GLY A O 10
ATOM 12789 N N . ILE A 1 39 ? -3.284 -5.589 -10.277 1.00 0.00 39 ILE A N 10
ATOM 12790 C CA . ILE A 1 39 ? -4.473 -4.786 -10.005 1.00 0.00 39 ILE A CA 10
ATOM 12791 C C . ILE A 1 39 ? -4.824 -4.865 -8.525 1.00 0.00 39 ILE A C 10
ATOM 12792 O O . ILE A 1 39 ? -5.874 -5.381 -8.142 1.00 0.00 39 ILE A O 10
ATOM 12808 N N . VAL A 1 40 ? -3.920 -4.359 -7.698 1.00 0.00 40 VAL A N 10
ATOM 12809 C CA . VAL A 1 40 ? -4.118 -4.378 -6.254 1.00 0.00 40 VAL A CA 10
ATOM 12810 C C . VAL A 1 40 ? -4.920 -3.162 -5.792 1.00 0.00 40 VAL A C 10
ATOM 12811 O O . VAL A 1 40 ? -4.486 -2.018 -5.950 1.00 0.00 40 VAL A O 10
ATOM 12824 N N . LYS A 1 41 ? -6.080 -3.424 -5.198 1.00 0.00 41 LYS A N 10
ATOM 12825 C CA . LYS A 1 41 ? -6.923 -2.351 -4.686 1.00 0.00 41 LYS A CA 10
ATOM 12826 C C . LYS A 1 41 ? -6.463 -1.986 -3.281 1.00 0.00 41 LYS A C 10
ATOM 12827 O O . LYS A 1 41 ? -6.114 -2.863 -2.489 1.00 0.00 41 LYS A O 10
ATOM 12846 N N . LEU A 1 42 ? -6.448 -0.695 -2.979 1.00 0.00 42 LEU A N 10
ATOM 12847 C CA . LEU A 1 42 ? -6.006 -0.234 -1.668 1.00 0.00 42 LEU A CA 10
ATOM 12848 C C . LEU A 1 42 ? -6.883 0.901 -1.160 1.00 0.00 42 LEU A C 10
ATOM 12849 O O . LEU A 1 42 ? -7.694 1.456 -1.903 1.00 0.00 42 LEU A O 10
ATOM 12865 N N . GLN A 1 43 ? -6.697 1.243 0.111 1.00 0.00 43 GLN A N 10
ATOM 12866 C CA . GLN A 1 43 ? -7.457 2.320 0.735 1.00 0.00 43 GLN A CA 10
ATOM 12867 C C . GLN A 1 43 ? -6.586 3.059 1.746 1.00 0.00 43 GLN A C 10
ATOM 12868 O O . GLN A 1 43 ? -6.202 2.497 2.773 1.00 0.00 43 GLN A O 10
ATOM 12882 N N . LEU A 1 44 ? -6.275 4.319 1.442 1.00 0.00 44 LEU A N 10
ATOM 12883 C CA . LEU A 1 44 ? -5.447 5.131 2.330 1.00 0.00 44 LEU A CA 10
ATOM 12884 C C . LEU A 1 44 ? -6.323 5.900 3.317 1.00 0.00 44 LEU A C 10
ATOM 12885 O O . LEU A 1 44 ? -6.971 6.883 2.955 1.00 0.00 44 LEU A O 10
ATOM 12901 N N . HIS A 1 45 ? -6.330 5.445 4.566 1.00 0.00 45 HIS A N 10
ATOM 12902 C CA . HIS A 1 45 ? -7.123 6.094 5.604 1.00 0.00 45 HIS A CA 10
ATOM 12903 C C . HIS A 1 45 ? -6.424 7.355 6.100 1.00 0.00 45 HIS A C 10
ATOM 12904 O O . HIS A 1 45 ? -5.690 7.321 7.089 1.00 0.00 45 HIS A O 10
ATOM 12918 N N . GLY A 1 46 ? -6.660 8.466 5.411 1.00 0.00 46 GLY A N 10
ATOM 12919 C CA . GLY A 1 46 ? -6.053 9.734 5.795 1.00 0.00 46 GLY A CA 10
ATOM 12920 C C . GLY A 1 46 ? -6.919 10.441 6.831 1.00 0.00 46 GLY A C 10
ATOM 12921 O O . GLY A 1 46 ? -7.828 11.196 6.482 1.00 0.00 46 GLY A O 10
ATOM 12925 N N . ALA A 1 47 ? -6.632 10.187 8.108 1.00 0.00 47 ALA A N 10
ATOM 12926 C CA . ALA A 1 47 ? -7.391 10.799 9.196 1.00 0.00 47 ALA A CA 10
ATOM 12927 C C . ALA A 1 47 ? -7.206 12.315 9.208 1.00 0.00 47 ALA A C 10
ATOM 12928 O O . ALA A 1 47 ? -7.760 13.012 10.060 1.00 0.00 47 ALA A O 10
ATOM 12935 N N . CYS A 1 48 ? -6.431 12.815 8.249 1.00 0.00 48 CYS A N 10
ATOM 12936 C CA . CYS A 1 48 ? -6.180 14.247 8.136 1.00 0.00 48 CYS A CA 10
ATOM 12937 C C . CYS A 1 48 ? -7.140 14.865 7.116 1.00 0.00 48 CYS A C 10
ATOM 12938 O O . CYS A 1 48 ? -6.718 15.447 6.116 1.00 0.00 48 CYS A O 10
ATOM 12946 N N . GLY A 1 49 ? -8.442 14.723 7.378 1.00 0.00 49 GLY A N 10
ATOM 12947 C CA . GLY A 1 49 ? -9.462 15.265 6.482 1.00 0.00 49 GLY A CA 10
ATOM 12948 C C . GLY A 1 49 ? -9.373 16.787 6.415 1.00 0.00 49 GLY A C 10
ATOM 12949 O O . GLY A 1 49 ? -9.653 17.477 7.396 1.00 0.00 49 GLY A O 10
ATOM 12953 N N . THR A 1 50 ? -8.973 17.298 5.249 1.00 0.00 50 THR A N 10
ATOM 12954 C CA . THR A 1 50 ? -8.835 18.738 5.045 1.00 0.00 50 THR A CA 10
ATOM 12955 C C . THR A 1 50 ? -8.255 19.019 3.654 1.00 0.00 50 THR A C 10
ATOM 12956 O O . THR A 1 50 ? -8.974 18.969 2.654 1.00 0.00 50 THR A O 10
ATOM 12967 N N . CYS A 1 51 ? -6.954 19.311 3.596 1.00 0.00 51 CYS A N 10
ATOM 12968 C CA . CYS A 1 51 ? -6.285 19.596 2.328 1.00 0.00 51 CYS A CA 10
ATOM 12969 C C . CYS A 1 51 ? -4.822 19.153 2.395 1.00 0.00 51 CYS A C 10
ATOM 12970 O O . CYS A 1 51 ? -3.909 19.980 2.340 1.00 0.00 51 CYS A O 10
ATOM 12978 N N . PRO A 1 52 ? -4.586 17.867 2.513 1.00 0.00 52 PRO A N 10
ATOM 12979 C CA . PRO A 1 52 ? -3.212 17.299 2.596 1.00 0.00 52 PRO A CA 10
ATOM 12980 C C . PRO A 1 52 ? -2.531 17.256 1.232 1.00 0.00 52 PRO A C 10
ATOM 12981 O O . PRO A 1 52 ? -2.965 16.534 0.331 1.00 0.00 52 PRO A O 10
ATOM 12992 N N . SER A 1 53 ? -1.461 18.029 1.089 1.00 0.00 53 SER A N 10
ATOM 12993 C CA . SER A 1 53 ? -0.721 18.068 -0.165 1.00 0.00 53 SER A CA 10
ATOM 12994 C C . SER A 1 53 ? 0.268 16.909 -0.224 1.00 0.00 53 SER A C 10
ATOM 12995 O O . SER A 1 53 ? 0.761 16.550 -1.294 1.00 0.00 53 SER A O 10
ATOM 13003 N N . SER A 1 54 ? 0.551 16.331 0.943 1.00 0.00 54 SER A N 10
ATOM 13004 C CA . SER A 1 54 ? 1.484 15.214 1.038 1.00 0.00 54 SER A CA 10
ATOM 13005 C C . SER A 1 54 ? 0.820 13.911 0.607 1.00 0.00 54 SER A C 10
ATOM 13006 O O . SER A 1 54 ? 1.371 13.174 -0.206 1.00 0.00 54 SER A O 10
ATOM 13014 N N . THR A 1 55 ? -0.366 13.635 1.159 1.00 0.00 55 THR A N 10
ATOM 13015 C CA . THR A 1 55 ? -1.100 12.415 0.821 1.00 0.00 55 THR A CA 10
ATOM 13016 C C . THR A 1 55 ? -1.017 12.149 -0.682 1.00 0.00 55 THR A C 10
ATOM 13017 O O . THR A 1 55 ? -0.849 11.008 -1.114 1.00 0.00 55 THR A O 10
ATOM 13028 N N . ILE A 1 56 ? -1.114 13.221 -1.465 1.00 0.00 56 ILE A N 10
ATOM 13029 C CA . ILE A 1 56 ? -1.027 13.118 -2.917 1.00 0.00 56 ILE A CA 10
ATOM 13030 C C . ILE A 1 56 ? 0.339 12.556 -3.310 1.00 0.00 56 ILE A C 10
ATOM 13031 O O . ILE A 1 56 ? 0.434 11.558 -4.028 1.00 0.00 56 ILE A O 10
ATOM 13047 N N . THR A 1 57 ? 1.394 13.200 -2.807 1.00 0.00 57 THR A N 10
ATOM 13048 C CA . THR A 1 57 ? 2.760 12.760 -3.081 1.00 0.00 57 THR A CA 10
ATOM 13049 C C . THR A 1 57 ? 2.975 11.363 -2.509 1.00 0.00 57 THR A C 10
ATOM 13050 O O . THR A 1 57 ? 3.678 10.541 -3.098 1.00 0.00 57 THR A O 10
ATOM 13061 N N . LEU A 1 58 ? 2.355 11.108 -1.354 1.00 0.00 58 LEU A N 10
ATOM 13062 C CA . LEU A 1 58 ? 2.467 9.811 -0.693 1.00 0.00 58 LEU A CA 10
ATOM 13063 C C . LEU A 1 58 ? 2.006 8.696 -1.623 1.00 0.00 58 LEU A C 10
ATOM 13064 O O . LEU A 1 58 ? 2.760 7.767 -1.909 1.00 0.00 58 LEU A O 10
ATOM 13080 N N . LYS A 1 59 ? 0.765 8.798 -2.094 1.00 0.00 59 LYS A N 10
ATOM 13081 C CA . LYS A 1 59 ? 0.216 7.798 -2.999 1.00 0.00 59 LYS A CA 10
ATOM 13082 C C . LYS A 1 59 ? 1.201 7.513 -4.128 1.00 0.00 59 LYS A C 10
ATOM 13083 O O . LYS A 1 59 ? 1.589 6.364 -4.351 1.00 0.00 59 LYS A O 10
ATOM 13102 N N . ALA A 1 60 ? 1.611 8.572 -4.828 1.00 0.00 60 ALA A N 10
ATOM 13103 C CA . ALA A 1 60 ? 2.567 8.434 -5.923 1.00 0.00 60 ALA A CA 10
ATOM 13104 C C . ALA A 1 60 ? 3.877 7.844 -5.403 1.00 0.00 60 ALA A C 10
ATOM 13105 O O . ALA A 1 60 ? 4.658 7.270 -6.161 1.00 0.00 60 ALA A O 10
ATOM 13112 N N . GLY A 1 61 ? 4.094 7.983 -4.096 1.00 0.00 61 GLY A N 10
ATOM 13113 C CA . GLY A 1 61 ? 5.296 7.457 -3.457 1.00 0.00 61 GLY A CA 10
ATOM 13114 C C . GLY A 1 61 ? 5.229 5.939 -3.371 1.00 0.00 61 GLY A C 10
ATOM 13115 O O . GLY A 1 61 ? 6.204 5.245 -3.663 1.00 0.00 61 GLY A O 10
ATOM 13119 N N . ILE A 1 62 ? 4.062 5.430 -2.974 1.00 0.00 62 ILE A N 10
ATOM 13120 C CA . ILE A 1 62 ? 3.863 3.988 -2.856 1.00 0.00 62 ILE A CA 10
ATOM 13121 C C . ILE A 1 62 ? 4.069 3.322 -4.209 1.00 0.00 62 ILE A C 10
ATOM 13122 O O . ILE A 1 62 ? 4.932 2.457 -4.360 1.00 0.00 62 ILE A O 10
ATOM 13138 N N . GLU A 1 63 ? 3.273 3.738 -5.193 1.00 0.00 63 GLU A N 10
ATOM 13139 C CA . GLU A 1 63 ? 3.382 3.187 -6.539 1.00 0.00 63 GLU A CA 10
ATOM 13140 C C . GLU A 1 63 ? 4.846 3.109 -6.951 1.00 0.00 63 GLU A C 10
ATOM 13141 O O . GLU A 1 63 ? 5.335 2.050 -7.350 1.00 0.00 63 GLU A O 10
ATOM 13153 N N . ARG A 1 64 ? 5.542 4.241 -6.835 1.00 0.00 64 ARG A N 10
ATOM 13154 C CA . ARG A 1 64 ? 6.956 4.293 -7.179 1.00 0.00 64 ARG A CA 10
ATOM 13155 C C . ARG A 1 64 ? 7.702 3.204 -6.424 1.00 0.00 64 ARG A C 10
ATOM 13156 O O . ARG A 1 64 ? 8.567 2.530 -6.978 1.00 0.00 64 ARG A O 10
ATOM 13177 N N . ALA A 1 65 ? 7.340 3.030 -5.155 1.00 0.00 65 ALA A N 10
ATOM 13178 C CA . ALA A 1 65 ? 7.965 2.011 -4.326 1.00 0.00 65 ALA A CA 10
ATOM 13179 C C . ALA A 1 65 ? 7.780 0.634 -4.956 1.00 0.00 65 ALA A C 10
ATOM 13180 O O . ALA A 1 65 ? 8.732 -0.131 -5.064 1.00 0.00 65 ALA A O 10
ATOM 13187 N N . LEU A 1 66 ? 6.553 0.328 -5.372 1.00 0.00 66 LEU A N 10
ATOM 13188 C CA . LEU A 1 66 ? 6.269 -0.965 -5.994 1.00 0.00 66 LEU A CA 10
ATOM 13189 C C . LEU A 1 66 ? 7.117 -1.153 -7.243 1.00 0.00 66 LEU A C 10
ATOM 13190 O O . LEU A 1 66 ? 7.900 -2.092 -7.340 1.00 0.00 66 LEU A O 10
ATOM 13206 N N . HIS A 1 67 ? 6.955 -0.250 -8.201 1.00 0.00 67 HIS A N 10
ATOM 13207 C CA . HIS A 1 67 ? 7.715 -0.328 -9.439 1.00 0.00 67 HIS A CA 10
ATOM 13208 C C . HIS A 1 67 ? 9.211 -0.412 -9.144 1.00 0.00 67 HIS A C 10
ATOM 13209 O O . HIS A 1 67 ? 9.887 -1.351 -9.564 1.00 0.00 67 HIS A O 10
ATOM 13223 N N . GLU A 1 68 ? 9.713 0.581 -8.416 1.00 0.00 68 GLU A N 10
ATOM 13224 C CA . GLU A 1 68 ? 11.130 0.632 -8.056 1.00 0.00 68 GLU A CA 10
ATOM 13225 C C . GLU A 1 68 ? 11.500 -0.472 -7.063 1.00 0.00 68 GLU A C 10
ATOM 13226 O O . GLU A 1 68 ? 12.681 -0.718 -6.823 1.00 0.00 68 GLU A O 10
ATOM 13238 N N . GLU A 1 69 ? 10.489 -1.125 -6.498 1.00 0.00 69 GLU A N 10
ATOM 13239 C CA . GLU A 1 69 ? 10.701 -2.199 -5.530 1.00 0.00 69 GLU A CA 10
ATOM 13240 C C . GLU A 1 69 ? 9.515 -3.152 -5.585 1.00 0.00 69 GLU A C 10
ATOM 13241 O O . GLU A 1 69 ? 8.459 -2.878 -5.018 1.00 0.00 69 GLU A O 10
ATOM 13253 N N . VAL A 1 70 ? 9.710 -4.252 -6.305 1.00 0.00 70 VAL A N 10
ATOM 13254 C CA . VAL A 1 70 ? 8.681 -5.271 -6.507 1.00 0.00 70 VAL A CA 10
ATOM 13255 C C . VAL A 1 70 ? 7.809 -4.887 -7.703 1.00 0.00 70 VAL A C 10
ATOM 13256 O O . VAL A 1 70 ? 6.702 -4.371 -7.543 1.00 0.00 70 VAL A O 10
ATOM 13269 N N . PRO A 1 71 ? 8.303 -5.119 -8.896 1.00 0.00 71 PRO A N 10
ATOM 13270 C CA . PRO A 1 71 ? 7.578 -4.787 -10.155 1.00 0.00 71 PRO A CA 10
ATOM 13271 C C . PRO A 1 71 ? 6.424 -5.749 -10.435 1.00 0.00 71 PRO A C 10
ATOM 13272 O O . PRO A 1 71 ? 5.825 -6.298 -9.508 1.00 0.00 71 PRO A O 10
ATOM 13283 N N . GLY A 1 72 ? 6.107 -5.931 -11.715 1.00 0.00 72 GLY A N 10
ATOM 13284 C CA . GLY A 1 72 ? 5.011 -6.811 -12.107 1.00 0.00 72 GLY A CA 10
ATOM 13285 C C . GLY A 1 72 ? 3.703 -6.030 -12.135 1.00 0.00 72 GLY A C 10
ATOM 13286 O O . GLY A 1 72 ? 2.742 -6.421 -12.800 1.00 0.00 72 GLY A O 10
ATOM 13290 N N . VAL A 1 73 ? 3.684 -4.914 -11.405 1.00 0.00 73 VAL A N 10
ATOM 13291 C CA . VAL A 1 73 ? 2.504 -4.061 -11.337 1.00 0.00 73 VAL A CA 10
ATOM 13292 C C . VAL A 1 73 ? 2.224 -3.440 -12.694 1.00 0.00 73 VAL A C 10
ATOM 13293 O O . VAL A 1 73 ? 3.145 -3.081 -13.432 1.00 0.00 73 VAL A O 10
ATOM 13306 N N . ILE A 1 74 ? 0.942 -3.334 -13.013 1.00 0.00 74 ILE A N 10
ATOM 13307 C CA . ILE A 1 74 ? 0.513 -2.775 -14.285 1.00 0.00 74 ILE A CA 10
ATOM 13308 C C . ILE A 1 74 ? -0.373 -1.558 -14.056 1.00 0.00 74 ILE A C 10
ATOM 13309 O O . ILE A 1 74 ? -0.293 -0.569 -14.787 1.00 0.00 74 ILE A O 10
ATOM 13325 N N . GLU A 1 75 ? -1.226 -1.649 -13.038 1.00 0.00 75 GLU A N 10
ATOM 13326 C CA . GLU A 1 75 ? -2.142 -0.563 -12.710 1.00 0.00 75 GLU A CA 10
ATOM 13327 C C . GLU A 1 75 ? -2.719 -0.768 -11.310 1.00 0.00 75 GLU A C 10
ATOM 13328 O O . GLU A 1 75 ? -3.530 -1.669 -11.089 1.00 0.00 75 GLU A O 10
ATOM 13340 N N . VAL A 1 76 ? -2.292 0.069 -10.366 1.00 0.00 76 VAL A N 10
ATOM 13341 C CA . VAL A 1 76 ? -2.772 -0.037 -8.990 1.00 0.00 76 VAL A CA 10
ATOM 13342 C C . VAL A 1 76 ? -4.097 0.699 -8.832 1.00 0.00 76 VAL A C 10
ATOM 13343 O O . VAL A 1 76 ? -4.579 1.338 -9.768 1.00 0.00 76 VAL A O 10
ATOM 13356 N N . GLU A 1 77 ? -4.676 0.606 -7.641 1.00 0.00 77 GLU A N 10
ATOM 13357 C CA . GLU A 1 77 ? -5.944 1.263 -7.356 1.00 0.00 77 GLU A CA 10
ATOM 13358 C C . GLU A 1 77 ? -5.990 1.697 -5.892 1.00 0.00 77 GLU A C 10
ATOM 13359 O O . GLU A 1 77 ? -6.503 0.976 -5.035 1.00 0.00 77 GLU A O 10
ATOM 13371 N N . GLN A 1 78 ? -5.446 2.882 -5.613 1.00 0.00 78 GLN A N 10
ATOM 13372 C CA . GLN A 1 78 ? -5.427 3.408 -4.249 1.00 0.00 78 GLN A CA 10
ATOM 13373 C C . GLN A 1 78 ? -6.503 4.477 -4.082 1.00 0.00 78 GLN A C 10
ATOM 13374 O O . GLN A 1 78 ? -6.267 5.660 -4.336 1.00 0.00 78 GLN A O 10
ATOM 13388 N N . VAL A 1 79 ? -7.689 4.047 -3.663 1.00 0.00 79 VAL A N 10
ATOM 13389 C CA . VAL A 1 79 ? -8.806 4.968 -3.472 1.00 0.00 79 VAL A CA 10
ATOM 13390 C C . VAL A 1 79 ? -8.878 5.454 -2.024 1.00 0.00 79 VAL A C 10
ATOM 13391 O O . VAL A 1 79 ? -8.116 5.003 -1.166 1.00 0.00 79 VAL A O 10
ATOM 13404 N N . PHE A 1 80 ? -9.797 6.384 -1.764 1.00 0.00 80 PHE A N 10
ATOM 13405 C CA . PHE A 1 80 ? -9.971 6.939 -0.421 1.00 0.00 80 PHE A CA 10
ATOM 13406 C C . PHE A 1 80 ? -11.120 6.248 0.305 1.00 0.00 80 PHE A C 10
ATOM 13407 O O . PHE A 1 80 ? -11.936 5.561 -0.311 1.00 0.00 80 PHE A O 10
ATOM 13424 N N . LEU A 1 81 ? -11.173 6.441 1.620 1.00 0.00 81 LEU A N 10
ATOM 13425 C CA . LEU A 1 81 ? -12.220 5.840 2.436 1.00 0.00 81 LEU A CA 10
ATOM 13426 C C . LEU A 1 81 ? -13.532 6.600 2.258 1.00 0.00 81 LEU A C 10
ATOM 13427 O O . LEU A 1 81 ? -14.465 6.109 1.623 1.00 0.00 81 LEU A O 10
ATOM 13443 N N . GLU A 1 82 ? -13.583 7.801 2.827 1.00 0.00 82 GLU A N 10
ATOM 13444 C CA . GLU A 1 82 ? -14.776 8.644 2.737 1.00 0.00 82 GLU A CA 10
ATOM 13445 C C . GLU A 1 82 ? -14.532 9.991 3.414 1.00 0.00 82 GLU A C 10
ATOM 13446 O O . GLU A 1 82 ? -13.826 10.073 4.417 1.00 0.00 82 GLU A O 10
ATOM 13458 N N . HIS A 1 83 ? -15.120 11.046 2.849 1.00 0.00 83 HIS A N 10
ATOM 13459 C CA . HIS A 1 83 ? -14.956 12.394 3.396 1.00 0.00 83 HIS A CA 10
ATOM 13460 C C . HIS A 1 83 ? -15.993 12.670 4.483 1.00 0.00 83 HIS A C 10
ATOM 13461 O O . HIS A 1 83 ? -15.650 12.798 5.658 1.00 0.00 83 HIS A O 10
ATOM 13475 N N . HIS A 1 84 ? -17.258 12.770 4.082 1.00 0.00 84 HIS A N 10
ATOM 13476 C CA . HIS A 1 84 ? -18.337 13.040 5.027 1.00 0.00 84 HIS A CA 10
ATOM 13477 C C . HIS A 1 84 ? -19.661 12.504 4.485 1.00 0.00 84 HIS A C 10
ATOM 13478 O O . HIS A 1 84 ? -20.323 13.156 3.676 1.00 0.00 84 HIS A O 10
ATOM 13492 N N . HIS A 1 85 ? -20.035 11.307 4.934 1.00 0.00 85 HIS A N 10
ATOM 13493 C CA . HIS A 1 85 ? -21.276 10.682 4.489 1.00 0.00 85 HIS A CA 10
ATOM 13494 C C . HIS A 1 85 ? -21.744 9.650 5.513 1.00 0.00 85 HIS A C 10
ATOM 13495 O O . HIS A 1 85 ? -21.405 8.468 5.421 1.00 0.00 85 HIS A O 10
ATOM 13509 N N . HIS A 1 86 ? -22.520 10.108 6.491 1.00 0.00 86 HIS A N 10
ATOM 13510 C CA . HIS A 1 86 ? -23.027 9.223 7.536 1.00 0.00 86 HIS A CA 10
ATOM 13511 C C . HIS A 1 86 ? -24.384 8.642 7.145 1.00 0.00 86 HIS A C 10
ATOM 13512 O O . HIS A 1 86 ? -24.599 7.432 7.245 1.00 0.00 86 HIS A O 10
ATOM 13526 N N . HIS A 1 87 ? -25.290 9.506 6.689 1.00 0.00 87 HIS A N 10
ATOM 13527 C CA . HIS A 1 87 ? -26.622 9.068 6.271 1.00 0.00 87 HIS A CA 10
ATOM 13528 C C . HIS A 1 87 ? -26.907 9.516 4.838 1.00 0.00 87 HIS A C 10
ATOM 13529 O O . HIS A 1 87 ? -26.208 10.375 4.297 1.00 0.00 87 HIS A O 10
ATOM 13543 N N . HIS A 1 88 ? -27.934 8.930 4.233 1.00 0.00 88 HIS A N 10
ATOM 13544 C CA . HIS A 1 88 ? -28.307 9.272 2.866 1.00 0.00 88 HIS A CA 10
ATOM 13545 C C . HIS A 1 88 ? -29.010 10.628 2.824 1.00 0.00 88 HIS A C 10
ATOM 13546 O O . HIS A 1 88 ? -28.855 11.324 1.836 1.00 0.00 88 HIS A O 10
#

Solvent-accessible surface area: 6950 Å² total; per-residue (Å²): 225,128,91,144,95,97,75,112,113,69,108,36,39,102,78,35,103,165,80,97,78,137,47,97,190,117,6,0,15,18,62,41,94,60,55,68,153,6,79,34,68,12,56,3,56,17,56,81,7,122,112,15,80,54,5,110,101,70,64,52,39,44,26,180,40,71,63,139,140,73,114,69,56,136,105,35,46,8,78,85,83,57,33,100,114,176,142,207